Protein AF-A0AAE1E407-F1 (afdb_monomer)

Structure (mmCIF, N/CA/C/O backbone):
data_AF-A0AAE1E407-F1
#
_entry.id   AF-A0AAE1E407-F1
#
loop_
_atom_site.group_PDB
_atom_site.id
_atom_site.type_symbol
_atom_site.label_atom_id
_atom_site.label_alt_id
_atom_site.label_comp_id
_atom_site.label_asym_id
_atom_site.label_entity_id
_atom_site.label_seq_id
_atom_site.pdbx_PDB_ins_code
_atom_site.Cartn_x
_atom_site.Cartn_y
_atom_site.Cartn_z
_atom_site.occupancy
_atom_site.B_iso_or_equiv
_atom_site.auth_seq_id
_atom_site.auth_comp_id
_atom_site.auth_asym_id
_atom_site.auth_atom_id
_atom_site.pdbx_PDB_model_num
ATOM 1 N N . MET A 1 1 ? -7.324 -19.213 -11.445 1.00 31.47 1 MET A N 1
ATOM 2 C CA . MET A 1 1 ? -7.755 -17.833 -11.126 1.00 31.47 1 MET A CA 1
ATOM 3 C C . MET A 1 1 ? -6.633 -16.870 -10.711 1.00 31.47 1 MET A C 1
ATOM 5 O O . MET A 1 1 ? -6.815 -15.687 -10.933 1.00 31.47 1 MET A O 1
ATOM 9 N N . ALA A 1 2 ? -5.457 -17.303 -10.230 1.00 29.03 2 ALA A N 1
ATOM 10 C CA . ALA A 1 2 ? -4.394 -16.361 -9.823 1.00 29.03 2 ALA A CA 1
ATOM 11 C C . ALA A 1 2 ? -3.648 -15.648 -10.979 1.00 29.03 2 ALA A C 1
ATOM 13 O O . ALA A 1 2 ? -3.256 -14.506 -10.834 1.00 29.03 2 ALA A O 1
ATOM 14 N N . VAL A 1 3 ? -3.504 -16.271 -12.157 1.00 31.95 3 VAL A N 1
ATOM 15 C CA . VAL A 1 3 ? -2.686 -15.705 -13.263 1.00 31.95 3 VAL A CA 1
ATOM 16 C C . VAL A 1 3 ? -3.476 -14.734 -14.159 1.00 31.95 3 VAL A C 1
ATOM 18 O O . VAL A 1 3 ? -2.918 -13.815 -14.743 1.00 31.95 3 VAL A O 1
ATOM 21 N N . GLN A 1 4 ? -4.799 -14.889 -14.238 1.00 31.72 4 GLN A N 1
ATOM 22 C CA . GLN A 1 4 ? -5.673 -13.987 -15.002 1.00 31.72 4 GLN A CA 1
ATOM 23 C C . GLN A 1 4 ? -5.938 -12.675 -14.237 1.00 31.72 4 GLN A C 1
ATOM 25 O O . GLN A 1 4 ? -6.080 -11.623 -14.858 1.00 31.72 4 GLN A O 1
ATOM 30 N N . ALA A 1 5 ? -5.891 -12.731 -12.898 1.00 36.50 5 ALA A N 1
ATOM 31 C CA . ALA A 1 5 ? -5.930 -11.570 -12.012 1.00 36.50 5 ALA A CA 1
ATOM 32 C C . ALA A 1 5 ? -4.682 -10.677 -12.157 1.00 36.50 5 ALA A C 1
ATOM 34 O O . ALA A 1 5 ? -4.802 -9.455 -12.114 1.00 36.50 5 ALA A O 1
ATOM 35 N N . THR A 1 6 ? -3.506 -11.258 -12.424 1.00 35.62 6 THR A N 1
ATOM 36 C CA . THR A 1 6 ? -2.255 -10.501 -12.609 1.00 35.62 6 THR A CA 1
ATOM 37 C C . THR A 1 6 ? -2.221 -9.730 -13.933 1.00 35.62 6 THR A C 1
ATOM 39 O O . THR A 1 6 ? -1.770 -8.593 -13.973 1.00 35.62 6 THR A O 1
ATOM 42 N N . PHE A 1 7 ? -2.743 -10.293 -15.031 1.00 32.53 7 PHE A N 1
ATOM 43 C CA . PHE A 1 7 ? -2.717 -9.610 -16.337 1.00 32.53 7 PHE A CA 1
ATOM 44 C C . PHE A 1 7 ? -3.810 -8.545 -16.499 1.00 32.53 7 PHE A C 1
ATOM 46 O O . PHE A 1 7 ? -3.592 -7.538 -17.178 1.00 32.53 7 PHE A O 1
ATOM 53 N N . GLN A 1 8 ? -4.976 -8.731 -15.868 1.00 35.28 8 GLN A N 1
ATOM 54 C CA . GLN A 1 8 ? -6.071 -7.756 -15.922 1.00 35.28 8 GLN A CA 1
ATOM 55 C C . GLN A 1 8 ? -5.847 -6.553 -14.993 1.00 35.28 8 GLN A C 1
ATOM 57 O O . GLN A 1 8 ? -6.205 -5.439 -15.378 1.00 35.28 8 GLN A O 1
ATOM 62 N N . SER A 1 9 ? -5.172 -6.721 -13.848 1.00 35.91 9 SER A N 1
ATOM 63 C CA . SER A 1 9 ? -4.813 -5.599 -12.961 1.00 35.91 9 SER A CA 1
ATOM 64 C C . SER A 1 9 ? -3.768 -4.644 -13.568 1.00 35.91 9 SER A C 1
ATOM 66 O O . SER A 1 9 ? -3.654 -3.498 -13.134 1.00 35.91 9 SER A O 1
ATOM 68 N N . MET A 1 10 ? -3.051 -5.071 -14.618 1.00 31.02 10 MET A N 1
ATOM 69 C CA . MET A 1 10 ? -1.996 -4.296 -15.292 1.00 31.02 10 MET A CA 1
ATOM 70 C C . MET A 1 10 ? -2.429 -3.624 -16.614 1.00 31.02 10 MET A C 1
ATOM 72 O O . MET A 1 10 ? -1.628 -2.927 -17.236 1.00 31.02 10 MET A O 1
ATOM 76 N N . GLY A 1 11 ? -3.682 -3.787 -17.061 1.00 32.12 11 GLY A N 1
ATOM 77 C CA . GLY A 1 11 ? -4.258 -3.005 -18.170 1.00 32.12 11 GLY A CA 1
ATOM 78 C C . GLY A 1 11 ? -3.747 -3.304 -19.596 1.00 32.12 11 GLY A C 1
ATOM 79 O O . GLY A 1 11 ? -3.832 -2.432 -20.467 1.00 32.12 11 GLY A O 1
ATOM 80 N N . LEU A 1 12 ? -3.231 -4.505 -19.881 1.00 31.77 12 LEU A N 1
ATOM 81 C CA . LEU A 1 12 ? -2.608 -4.848 -21.174 1.00 31.77 12 LEU A CA 1
ATOM 82 C C . LEU A 1 12 ? -3.560 -5.582 -22.151 1.00 31.77 12 LEU A C 1
ATOM 84 O O . LEU A 1 12 ? -4.352 -6.429 -21.750 1.00 31.77 12 LEU A O 1
ATOM 88 N N . ARG A 1 13 ? -3.481 -5.259 -23.458 1.00 35.91 13 ARG A N 1
ATOM 89 C CA . ARG A 1 13 ? -4.192 -5.956 -24.563 1.00 35.91 13 ARG A CA 1
ATOM 90 C C . ARG A 1 13 ? -3.402 -7.197 -25.012 1.00 35.91 13 ARG A C 1
ATOM 92 O O . ARG A 1 13 ? -2.179 -7.134 -25.034 1.00 35.91 13 ARG A O 1
ATOM 99 N N . VAL A 1 14 ? -4.090 -8.262 -25.436 1.00 37.25 14 VAL A N 1
ATOM 100 C CA . VAL A 1 14 ? -3.537 -9.607 -25.735 1.00 37.25 14 VAL A CA 1
ATOM 101 C C . VAL A 1 14 ? -2.325 -9.594 -26.690 1.00 37.25 14 VAL A C 1
ATOM 103 O O . VAL A 1 14 ? -1.312 -10.206 -26.375 1.00 37.25 14 VAL A O 1
ATOM 106 N N . GLU A 1 15 ? -2.347 -8.810 -27.773 1.00 37.78 15 GLU A N 1
ATOM 107 C CA . GLU A 1 15 ? -1.208 -8.675 -28.711 1.00 37.78 15 GLU A CA 1
ATOM 108 C C . GLU A 1 15 ? 0.017 -7.944 -28.121 1.00 37.78 15 GLU A C 1
ATOM 110 O O . GLU A 1 15 ? 1.135 -8.117 -28.593 1.00 37.78 15 GLU A O 1
ATOM 115 N N . LYS A 1 16 ? -0.173 -7.118 -27.081 1.00 42.72 16 LYS A N 1
ATOM 116 C CA . LYS A 1 16 ? 0.898 -6.372 -26.387 1.00 42.72 16 LYS A CA 1
ATOM 117 C C . LYS A 1 16 ? 1.465 -7.119 -25.176 1.00 42.72 16 LYS A C 1
ATOM 119 O O . LYS A 1 16 ? 2.382 -6.615 -24.531 1.00 42.72 16 LYS A O 1
ATOM 124 N N . ALA A 1 17 ? 0.891 -8.271 -24.830 1.00 55.47 17 ALA A N 1
ATOM 125 C CA . ALA A 1 17 ? 1.218 -9.018 -23.618 1.00 55.47 17 ALA A CA 1
ATOM 126 C C . ALA A 1 17 ? 2.204 -10.168 -23.862 1.00 55.47 17 ALA A C 1
ATOM 128 O O . ALA A 1 17 ? 2.841 -10.608 -22.911 1.00 55.47 17 ALA A O 1
ATOM 129 N N . VAL A 1 18 ? 2.370 -10.618 -25.112 1.00 64.38 18 VAL A N 1
ATOM 130 C CA . VAL A 1 18 ? 3.283 -11.720 -25.461 1.00 64.38 18 VAL A CA 1
ATOM 131 C C . VAL A 1 18 ? 4.710 -11.397 -25.035 1.00 64.38 18 VAL A C 1
ATOM 133 O O . VAL A 1 18 ? 5.338 -12.199 -24.351 1.00 64.38 18 VAL A O 1
ATOM 136 N N . ALA A 1 19 ? 5.198 -10.195 -25.358 1.00 70.81 19 ALA A N 1
ATOM 137 C CA . ALA A 1 19 ? 6.562 -9.823 -25.023 1.00 70.81 19 ALA A CA 1
ATOM 138 C C . ALA A 1 19 ? 6.800 -9.713 -23.508 1.00 70.81 19 ALA A C 1
ATOM 140 O O . ALA A 1 19 ? 7.768 -10.254 -22.986 1.00 70.81 19 ALA A O 1
ATOM 141 N N . ALA A 1 20 ? 5.879 -9.073 -22.782 1.00 66.06 20 ALA A N 1
ATOM 142 C CA . ALA A 1 20 ? 5.955 -8.974 -21.325 1.00 66.06 20 ALA A CA 1
ATOM 143 C C . ALA A 1 20 ? 5.875 -10.346 -20.636 1.00 66.06 20 ALA A C 1
ATOM 145 O O . ALA A 1 20 ? 6.577 -10.581 -19.657 1.00 66.06 20 ALA A O 1
ATOM 146 N N . HIS A 1 21 ? 5.049 -11.256 -21.161 1.00 68.25 21 HIS A N 1
ATOM 147 C CA . HIS A 1 21 ? 4.930 -12.614 -20.645 1.00 68.25 21 HIS A CA 1
ATOM 148 C C . HIS A 1 21 ? 6.210 -13.412 -20.864 1.00 68.25 21 HIS A C 1
ATOM 150 O O . HIS A 1 21 ? 6.730 -13.973 -19.910 1.00 68.25 21 HIS A O 1
ATOM 156 N N . LEU A 1 22 ? 6.749 -13.400 -22.086 1.00 72.06 22 LEU A N 1
ATOM 157 C CA . LEU A 1 22 ? 7.989 -14.103 -22.399 1.00 72.06 22 LEU A CA 1
ATOM 158 C C . LEU A 1 22 ? 9.151 -13.588 -21.548 1.00 72.06 22 LEU A C 1
ATOM 160 O O . LEU A 1 22 ? 9.936 -14.400 -21.073 1.00 72.06 22 LEU A O 1
ATOM 164 N N . LEU A 1 23 ? 9.245 -12.278 -21.295 1.00 74.62 23 LEU A N 1
ATOM 165 C CA . LEU A 1 23 ? 10.274 -11.733 -20.403 1.00 74.62 23 LEU A CA 1
ATOM 166 C C . LEU A 1 23 ? 10.209 -12.344 -18.992 1.00 74.62 23 LEU A C 1
ATOM 168 O O . LEU A 1 23 ? 11.258 -12.669 -18.444 1.00 74.62 23 LEU A O 1
ATOM 172 N N . LEU A 1 24 ? 9.008 -12.527 -18.432 1.00 65.75 24 LEU A N 1
ATOM 173 C CA . LEU A 1 24 ? 8.818 -13.062 -17.079 1.00 65.75 24 LEU A CA 1
ATOM 174 C C . LEU A 1 24 ? 8.877 -14.602 -17.025 1.00 65.75 24 LEU A C 1
ATOM 176 O O . LEU A 1 24 ? 9.496 -15.173 -16.133 1.00 65.75 24 LEU A O 1
ATOM 180 N N . GLU A 1 25 ? 8.274 -15.299 -17.990 1.00 69.62 25 GLU A N 1
ATOM 181 C CA . GLU A 1 25 ? 8.298 -16.769 -18.095 1.00 69.62 25 GLU A CA 1
ATOM 182 C C . GLU A 1 25 ? 9.732 -17.281 -18.272 1.00 69.62 25 GLU A C 1
ATOM 184 O O . GLU A 1 25 ? 10.139 -18.252 -17.631 1.00 69.62 25 GLU A O 1
ATOM 189 N N . ASN A 1 26 ? 10.545 -16.568 -19.059 1.00 73.62 26 ASN A N 1
ATOM 190 C CA . ASN A 1 26 ? 11.954 -16.905 -19.226 1.00 73.62 26 ASN A CA 1
ATOM 191 C C . ASN A 1 26 ? 12.800 -16.609 -17.977 1.00 73.62 26 ASN A C 1
ATOM 193 O O . ASN A 1 26 ? 13.940 -17.061 -17.923 1.00 73.62 26 ASN A O 1
ATOM 197 N N . THR A 1 27 ? 12.273 -15.928 -16.956 1.00 68.69 27 THR A N 1
ATOM 198 C CA . THR A 1 27 ? 12.896 -15.893 -15.624 1.00 68.69 27 THR A CA 1
ATOM 199 C C . THR A 1 27 ? 12.677 -17.212 -14.870 1.00 68.69 27 THR A C 1
ATOM 201 O O . THR A 1 27 ? 13.591 -17.699 -14.215 1.00 68.69 27 THR A O 1
ATOM 204 N N . HIS A 1 28 ? 11.498 -17.830 -15.002 1.00 64.19 28 HIS A N 1
ATOM 205 C CA . HIS A 1 28 ? 11.106 -19.025 -14.243 1.00 64.19 28 HIS A CA 1
ATOM 206 C C . HIS A 1 28 ? 11.496 -20.357 -14.898 1.00 64.19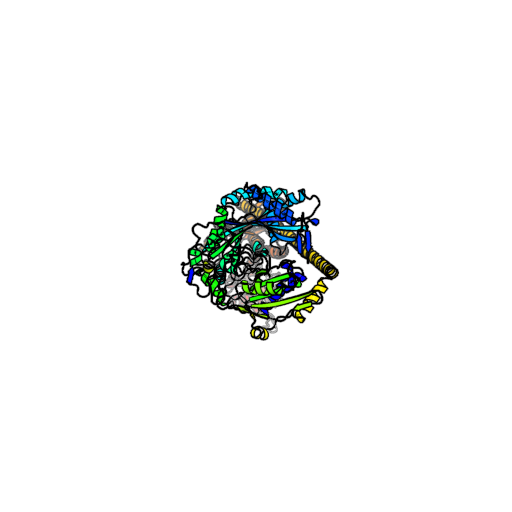 28 HIS A C 1
ATOM 208 O O . HIS A 1 28 ? 12.003 -21.248 -14.222 1.00 64.19 28 HIS A O 1
ATOM 214 N N . GLU A 1 29 ? 11.213 -20.523 -16.192 1.00 59.69 29 GLU A N 1
ATOM 215 C CA . GLU A 1 29 ? 11.269 -21.836 -16.855 1.00 59.69 29 GLU A CA 1
ATOM 216 C C . GLU A 1 29 ? 12.558 -22.033 -17.657 1.00 59.69 29 GLU A C 1
ATOM 218 O O . GLU A 1 29 ? 13.166 -23.102 -17.631 1.00 59.69 29 GLU A O 1
ATOM 223 N N . SER A 1 30 ? 12.999 -20.981 -18.345 1.00 59.47 30 SER A N 1
ATOM 224 C CA . SER A 1 30 ? 14.161 -21.018 -19.246 1.00 59.47 30 SER A CA 1
ATOM 225 C C . SER A 1 30 ? 15.413 -20.385 -18.662 1.00 59.47 30 SER A C 1
ATOM 227 O O . SER A 1 30 ? 16.502 -20.539 -19.222 1.00 59.47 30 SER A O 1
ATOM 229 N N . ASN A 1 31 ? 15.257 -19.666 -17.545 1.00 75.25 31 ASN A N 1
ATOM 230 C CA . ASN A 1 31 ? 16.325 -18.972 -16.839 1.00 75.25 31 ASN A CA 1
ATOM 231 C C . ASN A 1 31 ? 17.184 -18.124 -17.802 1.00 75.25 31 ASN A C 1
ATOM 233 O O . ASN A 1 31 ? 18.400 -18.226 -17.772 1.00 75.25 31 ASN A O 1
ATOM 237 N N . LEU A 1 32 ? 16.588 -17.356 -18.724 1.00 84.88 32 LEU A N 1
ATOM 238 C CA . LEU A 1 32 ? 17.311 -16.486 -19.676 1.00 84.88 32 LEU A CA 1
ATOM 239 C C . LEU A 1 32 ? 17.518 -15.057 -19.147 1.00 84.88 32 LEU A C 1
ATOM 241 O O . LEU A 1 32 ? 18.292 -14.298 -19.723 1.00 84.88 32 LEU A O 1
ATOM 245 N N . VAL A 1 33 ? 16.870 -14.704 -18.036 1.00 87.38 33 VAL A N 1
ATOM 246 C CA . VAL A 1 33 ? 17.035 -13.435 -17.311 1.00 87.38 33 VAL A CA 1
ATOM 247 C C . VAL A 1 33 ? 17.474 -13.748 -15.885 1.00 87.38 33 VAL A C 1
ATOM 249 O O . VAL A 1 33 ? 16.984 -14.713 -15.303 1.00 87.38 33 VAL A O 1
ATOM 252 N N . SER A 1 34 ? 18.381 -12.944 -15.329 1.00 89.44 34 SER A N 1
ATOM 253 C CA . SER A 1 34 ? 18.796 -13.065 -13.925 1.00 89.44 34 SER A CA 1
ATOM 254 C C . SER A 1 34 ? 17.610 -12.771 -12.990 1.00 89.44 34 SER A C 1
ATOM 256 O O . SER A 1 34 ? 16.944 -11.750 -13.168 1.00 89.44 34 SER A O 1
ATOM 258 N N . ASP A 1 35 ? 17.344 -13.637 -12.007 1.00 87.12 35 ASP A N 1
ATOM 259 C CA . ASP A 1 35 ? 16.319 -13.412 -10.974 1.00 87.12 35 ASP A CA 1
ATOM 260 C C . ASP A 1 35 ? 16.941 -12.791 -9.720 1.00 87.12 35 ASP A C 1
ATOM 262 O O . ASP A 1 35 ? 17.844 -13.376 -9.121 1.00 87.12 35 ASP A O 1
ATOM 266 N N . ILE A 1 36 ? 16.436 -11.628 -9.311 1.00 88.25 36 ILE A N 1
ATOM 267 C CA . ILE A 1 36 ? 16.914 -10.907 -8.126 1.00 88.25 36 ILE A CA 1
ATOM 268 C C . ILE A 1 36 ? 16.053 -11.130 -6.877 1.00 88.25 36 ILE A C 1
ATOM 270 O O . ILE A 1 36 ? 16.403 -10.632 -5.816 1.00 88.25 36 ILE A O 1
ATOM 274 N N . ALA A 1 37 ? 14.970 -11.915 -6.948 1.00 82.56 37 ALA A N 1
ATOM 275 C CA . ALA A 1 37 ? 14.030 -12.079 -5.829 1.00 82.56 37 ALA A CA 1
ATOM 276 C C . ALA A 1 37 ? 14.630 -12.702 -4.551 1.00 82.56 37 ALA A C 1
ATOM 278 O O . ALA A 1 37 ? 13.991 -12.699 -3.499 1.00 82.56 37 ALA A O 1
ATOM 279 N N . ARG A 1 38 ? 15.833 -13.285 -4.643 1.00 86.31 38 ARG A N 1
ATOM 280 C CA . ARG A 1 38 ? 16.559 -13.914 -3.526 1.00 86.31 38 ARG A CA 1
ATOM 281 C C . ARG A 1 38 ? 17.877 -13.217 -3.189 1.00 86.31 38 ARG A C 1
ATOM 283 O O . ARG A 1 38 ? 18.698 -13.802 -2.486 1.00 86.31 38 ARG A O 1
ATOM 290 N N . VAL A 1 39 ? 18.115 -12.019 -3.723 1.00 91.38 39 VAL A N 1
ATOM 291 C CA . VAL A 1 39 ? 19.310 -11.241 -3.381 1.00 91.38 39 VAL A CA 1
ATOM 292 C C . VAL A 1 39 ? 19.243 -10.872 -1.902 1.00 91.38 39 VAL A C 1
ATOM 294 O O . VAL A 1 39 ? 18.295 -10.234 -1.452 1.00 91.38 39 VAL A O 1
ATOM 297 N N . ASP A 1 40 ? 20.270 -11.248 -1.144 1.00 93.31 40 ASP A N 1
ATOM 298 C CA . ASP A 1 40 ? 20.457 -10.746 0.214 1.00 93.31 40 ASP A CA 1
ATOM 299 C C . ASP A 1 40 ? 21.190 -9.398 0.163 1.00 93.31 40 ASP A C 1
ATOM 301 O O . ASP A 1 40 ? 22.422 -9.309 0.157 1.00 93.31 40 ASP A O 1
ATOM 305 N N . TYR A 1 41 ? 20.420 -8.313 0.117 1.00 94.44 41 TYR A N 1
ATOM 306 C CA . TYR A 1 41 ? 20.963 -6.954 0.114 1.00 94.44 41 TYR A CA 1
ATOM 307 C C . TYR A 1 41 ? 21.670 -6.574 1.425 1.00 94.44 41 TYR A C 1
ATOM 309 O O . TYR A 1 41 ? 22.441 -5.611 1.437 1.00 94.44 41 TYR A O 1
ATOM 317 N N . LEU A 1 42 ? 21.454 -7.322 2.514 1.00 95.00 42 LEU A N 1
ATOM 318 C CA . LEU A 1 42 ? 22.029 -7.063 3.838 1.00 95.00 42 LEU A CA 1
ATOM 319 C C . LEU A 1 42 ? 23.259 -7.935 4.133 1.00 95.00 42 LEU A C 1
ATOM 321 O O . LEU A 1 42 ? 23.891 -7.767 5.183 1.00 95.00 42 LEU A O 1
ATOM 325 N N . ALA A 1 43 ? 23.631 -8.831 3.212 1.00 95.25 43 ALA A N 1
ATOM 326 C CA . ALA A 1 43 ? 24.811 -9.671 3.345 1.00 95.25 43 ALA A CA 1
ATOM 327 C C . ALA A 1 43 ? 26.070 -8.821 3.585 1.00 95.25 43 ALA A C 1
ATOM 329 O O . ALA A 1 43 ? 26.385 -7.901 2.819 1.00 95.25 43 ALA A O 1
ATOM 330 N N . GLY A 1 44 ? 26.794 -9.155 4.657 1.00 95.06 44 GLY A N 1
ATOM 331 C CA . GLY A 1 44 ? 28.024 -8.471 5.057 1.00 95.06 44 GLY A CA 1
ATOM 332 C C . GLY A 1 44 ? 27.827 -7.075 5.658 1.00 95.06 44 GLY A C 1
ATOM 333 O O . GLY A 1 44 ? 28.758 -6.276 5.581 1.00 95.06 44 GLY A O 1
ATOM 334 N N . ASN A 1 45 ? 26.649 -6.772 6.222 1.00 95.69 45 ASN A N 1
ATOM 335 C CA . ASN A 1 45 ? 26.399 -5.499 6.905 1.00 95.69 45 ASN A CA 1
ATOM 336 C C . ASN A 1 45 ? 27.394 -5.225 8.049 1.00 95.69 45 ASN A C 1
ATOM 338 O O . ASN A 1 45 ? 27.983 -6.138 8.630 1.00 95.69 45 ASN A O 1
ATOM 342 N N . LEU A 1 46 ? 27.575 -3.942 8.367 1.00 95.81 46 LEU A N 1
ATOM 343 C CA . LEU A 1 46 ? 28.587 -3.452 9.310 1.00 95.81 46 LEU A CA 1
ATOM 344 C C . LEU A 1 46 ? 28.083 -3.369 10.762 1.00 95.81 46 LEU A C 1
ATOM 346 O O . LEU A 1 46 ? 28.701 -2.690 11.580 1.00 95.81 46 LEU A O 1
ATOM 350 N N . GLY A 1 47 ? 26.976 -4.044 11.081 1.00 94.94 47 GLY A N 1
ATOM 351 C CA . GLY A 1 47 ? 26.353 -4.031 12.402 1.00 94.94 47 GLY A CA 1
ATOM 352 C C . GLY A 1 47 ? 24.997 -3.327 12.436 1.00 94.94 47 GLY A C 1
ATOM 353 O O . GLY A 1 47 ? 24.513 -2.786 11.435 1.00 94.94 47 GLY A O 1
ATOM 354 N N . ARG A 1 48 ? 24.380 -3.375 13.618 1.00 95.31 48 ARG A N 1
ATOM 355 C CA . ARG A 1 48 ? 23.067 -2.795 13.918 1.00 95.31 48 ARG A CA 1
ATOM 356 C C . ARG A 1 48 ? 23.175 -1.308 14.246 1.00 95.31 48 ARG A C 1
ATOM 358 O O . ARG A 1 48 ? 24.253 -0.811 14.569 1.00 95.31 48 ARG A O 1
ATOM 365 N N . THR A 1 49 ? 22.071 -0.587 14.087 1.00 95.31 49 THR A N 1
ATOM 366 C CA . THR A 1 49 ? 22.030 0.868 14.244 1.00 95.31 49 THR A CA 1
ATOM 367 C C . THR A 1 49 ? 20.598 1.379 14.389 1.00 95.31 49 THR A C 1
ATOM 369 O O . THR A 1 49 ? 19.647 0.704 13.987 1.00 95.31 49 THR A O 1
ATOM 372 N N . HIS A 1 50 ? 20.440 2.603 14.894 1.00 95.00 50 HIS A N 1
ATOM 373 C CA . HIS A 1 50 ? 19.177 3.343 14.817 1.00 95.00 50 HIS A CA 1
ATOM 374 C C . HIS A 1 50 ? 19.092 4.159 13.530 1.00 95.00 50 HIS A C 1
ATOM 376 O O . HIS A 1 50 ? 20.115 4.539 12.941 1.00 95.00 50 HIS A O 1
ATOM 382 N N . LEU A 1 51 ? 17.874 4.485 13.095 1.00 95.25 51 LEU A N 1
ATOM 383 C CA . LEU A 1 51 ? 17.713 5.466 12.028 1.00 95.25 51 LEU A CA 1
ATOM 384 C C . LEU A 1 51 ? 18.200 6.826 12.509 1.00 95.25 51 LEU A C 1
ATOM 386 O O . LEU A 1 51 ? 17.869 7.268 13.607 1.00 95.25 51 LEU A O 1
ATOM 390 N N . ARG A 1 52 ? 18.981 7.514 11.669 1.00 92.31 52 ARG A N 1
ATOM 391 C CA . ARG A 1 52 ? 19.389 8.896 11.955 1.00 92.31 52 ARG A CA 1
ATOM 392 C C . ARG A 1 52 ? 18.849 9.842 10.895 1.00 92.31 52 ARG A C 1
ATOM 394 O O . ARG A 1 52 ? 19.033 9.555 9.704 1.00 92.31 52 ARG A O 1
ATOM 401 N N . PRO A 1 53 ? 18.212 10.953 11.301 1.00 92.75 53 PRO A N 1
ATOM 402 C CA . PRO A 1 53 ? 17.819 11.994 10.371 1.00 92.75 53 PRO A CA 1
ATOM 403 C C . PRO A 1 53 ? 19.014 12.490 9.561 1.00 92.75 53 PRO A C 1
ATOM 405 O O . PRO A 1 53 ? 20.124 12.581 10.081 1.00 92.75 53 PRO A O 1
ATOM 408 N N . LEU A 1 54 ? 18.777 12.826 8.298 1.00 95.19 54 LEU A N 1
ATOM 409 C CA . LEU A 1 54 ? 19.800 13.400 7.432 1.00 95.19 54 LEU A CA 1
ATOM 410 C C . LEU A 1 54 ? 19.863 14.916 7.651 1.00 95.19 54 LEU A C 1
ATOM 412 O O . LEU A 1 54 ? 18.856 15.617 7.519 1.00 95.19 54 LEU A O 1
ATOM 416 N N . GLU A 1 55 ? 21.035 15.431 8.018 1.00 92.69 55 GLU A N 1
ATOM 417 C CA . GLU A 1 55 ? 21.220 16.864 8.246 1.00 92.69 55 GLU A CA 1
ATOM 418 C C . GLU A 1 55 ? 20.921 17.656 6.960 1.00 92.69 55 GLU A C 1
ATOM 420 O O . GLU A 1 55 ? 21.353 17.305 5.865 1.00 92.69 55 GLU A O 1
ATOM 425 N N . GLY A 1 56 ? 20.139 18.733 7.081 1.00 88.81 56 GLY A N 1
ATOM 426 C CA . GLY A 1 56 ? 19.743 19.562 5.938 1.00 88.81 56 GLY A CA 1
ATOM 427 C C . GLY A 1 56 ? 18.621 18.990 5.060 1.00 88.81 56 GLY A C 1
ATOM 428 O O . GLY A 1 56 ? 18.181 19.685 4.146 1.00 88.81 56 GLY A O 1
ATOM 429 N N . LEU A 1 57 ? 18.109 17.786 5.348 1.00 90.00 57 LEU A N 1
ATOM 430 C CA . LEU A 1 57 ? 16.965 17.181 4.657 1.00 90.00 57 LEU A CA 1
ATOM 431 C C . LEU A 1 57 ? 15.799 16.994 5.639 1.00 90.00 57 LEU A C 1
ATOM 433 O O . LEU A 1 57 ? 15.742 16.045 6.423 1.00 90.00 57 LEU A O 1
ATOM 437 N N . SER A 1 58 ? 14.871 17.953 5.632 1.00 87.00 58 SER A N 1
ATOM 438 C CA . SER A 1 58 ? 13.677 17.924 6.482 1.00 87.00 58 SER A CA 1
ATOM 439 C C . SER A 1 58 ? 12.582 17.021 5.913 1.00 87.00 58 SER A C 1
ATOM 441 O O . SER A 1 58 ? 12.612 16.654 4.739 1.00 87.00 58 SER A O 1
ATOM 443 N N . THR A 1 59 ? 11.566 16.741 6.733 1.00 90.69 59 THR A N 1
ATOM 444 C CA . THR A 1 59 ? 10.288 16.187 6.268 1.00 90.69 59 THR A CA 1
ATOM 445 C C . THR A 1 59 ? 9.722 17.027 5.119 1.00 90.69 59 THR A C 1
ATOM 447 O O . THR A 1 59 ? 9.810 18.260 5.134 1.00 90.69 59 THR A O 1
ATOM 450 N N . PHE A 1 60 ? 9.140 16.354 4.132 1.00 89.94 60 PHE A N 1
ATOM 451 C CA . PHE A 1 60 ? 8.481 16.951 2.974 1.00 89.94 60 PHE A CA 1
ATOM 452 C C . PHE A 1 60 ? 7.185 16.194 2.652 1.00 89.94 60 PHE A C 1
ATOM 454 O O . PHE A 1 60 ? 6.846 15.215 3.315 1.00 89.94 60 PHE A O 1
ATOM 461 N N . VAL A 1 61 ? 6.442 16.658 1.649 1.00 89.38 61 VAL A N 1
ATOM 462 C CA . VAL A 1 61 ? 5.249 15.968 1.142 1.00 89.38 61 VAL A CA 1
ATOM 463 C C . VAL A 1 61 ? 5.576 15.428 -0.238 1.00 89.38 61 VAL A C 1
ATOM 465 O O . VAL A 1 61 ? 5.876 16.225 -1.118 1.00 89.38 61 VAL A O 1
ATOM 468 N N . ASP A 1 62 ? 5.545 14.110 -0.427 1.00 86.19 62 ASP A N 1
ATOM 469 C CA . ASP A 1 62 ? 5.829 13.504 -1.739 1.00 86.19 62 ASP A CA 1
ATOM 470 C C . ASP A 1 62 ? 4.618 13.720 -2.660 1.00 86.19 62 ASP A C 1
ATOM 472 O O . ASP A 1 62 ? 4.714 14.307 -3.740 1.00 86.19 62 ASP A O 1
ATOM 476 N N . ASP A 1 63 ? 3.435 13.356 -2.157 1.00 90.69 63 ASP A N 1
ATOM 477 C CA . ASP A 1 63 ? 2.193 13.392 -2.913 1.00 90.69 63 ASP A CA 1
ATOM 478 C C . ASP A 1 63 ? 1.006 13.922 -2.109 1.00 90.69 63 ASP A C 1
ATOM 480 O O . ASP A 1 63 ? 0.838 13.649 -0.918 1.00 90.69 63 ASP A O 1
ATOM 484 N N . VAL A 1 64 ? 0.098 14.585 -2.824 1.00 91.50 64 VAL A N 1
ATOM 485 C CA . VAL A 1 64 ? -1.284 14.793 -2.383 1.00 91.50 64 VAL A CA 1
ATOM 486 C C . VAL A 1 64 ? -2.208 13.967 -3.268 1.00 91.50 64 VAL A C 1
ATOM 488 O O . VAL A 1 64 ? -2.152 14.033 -4.499 1.00 91.50 64 VAL A O 1
ATOM 491 N N . TYR A 1 65 ? -3.098 13.200 -2.648 1.00 92.56 65 TYR A N 1
ATOM 492 C CA . TYR A 1 65 ? -4.094 12.410 -3.354 1.00 92.56 65 TYR A CA 1
ATOM 493 C C . TYR A 1 65 ? -5.442 13.117 -3.345 1.00 92.56 65 TYR A C 1
ATOM 495 O O . TYR A 1 65 ? -5.894 13.639 -2.328 1.00 92.56 65 TYR A O 1
ATOM 503 N N . VAL A 1 66 ? -6.111 13.087 -4.491 1.00 93.25 66 VAL A N 1
ATOM 504 C CA . VAL A 1 66 ? -7.423 13.700 -4.717 1.00 93.25 66 VAL A CA 1
ATOM 505 C C . VAL A 1 66 ? -8.395 12.621 -5.162 1.00 93.25 66 VAL A C 1
ATOM 507 O O . VAL A 1 66 ? -8.057 11.810 -6.023 1.00 93.25 66 VAL A O 1
ATOM 510 N N . PHE A 1 67 ? -9.613 12.625 -4.631 1.00 93.81 67 PHE A N 1
ATOM 511 C CA . PHE A 1 67 ? -10.682 11.745 -5.096 1.00 93.81 67 PHE A CA 1
ATOM 512 C C . PHE A 1 67 ? -11.822 12.523 -5.751 1.00 93.81 67 PHE A C 1
ATOM 514 O O . PHE A 1 67 ? -11.958 13.738 -5.595 1.00 93.81 67 PHE A O 1
ATOM 521 N N . GLY A 1 68 ? -12.665 11.800 -6.481 1.00 93.44 68 GLY A N 1
ATOM 522 C CA . GLY A 1 68 ? -13.924 12.324 -6.990 1.00 93.44 68 GLY A CA 1
ATOM 523 C C . GLY A 1 68 ? -14.771 11.252 -7.662 1.00 93.44 68 GLY A C 1
ATOM 524 O O . GLY A 1 68 ? -14.421 10.069 -7.682 1.00 93.44 68 GLY A O 1
ATOM 525 N N . TYR A 1 69 ? -15.888 11.686 -8.234 1.00 92.81 69 TYR A N 1
ATOM 526 C CA . TYR A 1 69 ? -16.921 10.812 -8.782 1.00 92.81 69 TYR A CA 1
ATOM 527 C C . TYR A 1 69 ? -16.961 10.872 -10.308 1.00 92.81 69 TYR A C 1
ATOM 529 O O . TYR A 1 69 ? -16.737 11.915 -10.925 1.00 92.81 69 TYR A O 1
ATOM 537 N N . LEU A 1 70 ? -17.275 9.736 -10.923 1.00 88.62 70 LEU A N 1
ATOM 538 C CA . LEU A 1 70 ? -17.394 9.578 -12.367 1.00 88.62 70 LEU A CA 1
ATOM 539 C C . LEU A 1 70 ? -18.841 9.286 -12.748 1.00 88.62 70 LEU A C 1
ATOM 541 O O . LEU A 1 70 ? -19.493 8.429 -12.140 1.00 88.62 70 LEU A O 1
ATOM 545 N N . ARG A 1 71 ? -19.319 9.941 -13.808 1.00 89.06 71 ARG A N 1
ATOM 546 C CA . ARG A 1 71 ? -20.602 9.601 -14.428 1.00 89.06 71 ARG A CA 1
ATOM 547 C C . ARG A 1 71 ? -20.477 8.349 -15.282 1.00 89.06 71 ARG A C 1
ATOM 549 O O . ARG A 1 71 ? -19.383 7.841 -15.541 1.00 89.06 71 ARG A O 1
ATOM 556 N N . ARG A 1 72 ? -21.613 7.844 -15.753 1.00 83.25 72 ARG A N 1
ATOM 557 C CA . ARG A 1 72 ? -21.649 6.634 -16.578 1.00 83.25 72 ARG A CA 1
ATOM 558 C C . ARG A 1 72 ? -20.982 6.847 -17.936 1.00 83.25 72 ARG A C 1
ATOM 560 O O . ARG A 1 72 ? -20.292 5.952 -18.408 1.00 83.25 72 ARG A O 1
ATOM 567 N N . GLU A 1 73 ? -21.156 8.018 -18.534 1.00 83.56 73 GLU A N 1
ATOM 568 C CA . GLU A 1 73 ? -20.550 8.434 -19.803 1.00 83.56 73 GLU A CA 1
ATOM 569 C C . GLU A 1 73 ? -19.054 8.752 -19.690 1.00 83.56 73 GLU A C 1
ATOM 571 O O . GLU A 1 73 ? -18.313 8.624 -20.665 1.00 83.56 73 GLU A O 1
ATOM 576 N N . ASP A 1 74 ? -18.592 9.111 -18.492 1.00 81.88 74 ASP A N 1
ATOM 577 C CA . ASP A 1 74 ? -17.177 9.358 -18.210 1.00 81.88 74 ASP A CA 1
ATOM 578 C C . ASP A 1 74 ? -16.406 8.039 -18.043 1.00 81.88 74 ASP A C 1
ATOM 580 O O . ASP A 1 74 ? -15.175 8.032 -17.984 1.00 81.88 74 ASP A O 1
ATOM 584 N N . CYS A 1 75 ? -17.125 6.914 -18.012 1.00 78.31 75 CYS A N 1
ATOM 585 C CA . CYS A 1 75 ? -16.601 5.585 -17.770 1.00 78.31 75 CYS A CA 1
ATOM 586 C C . CYS A 1 75 ? -16.707 4.672 -18.996 1.00 78.31 75 CYS A C 1
ATOM 588 O O . CYS A 1 75 ? -17.666 4.689 -19.762 1.00 78.31 75 CYS A O 1
ATOM 590 N N . VAL A 1 76 ? -15.747 3.763 -19.113 1.00 74.81 76 VAL A N 1
ATOM 591 C CA . VAL A 1 76 ? -15.811 2.578 -19.967 1.00 74.81 76 VAL A CA 1
ATOM 592 C C . VAL A 1 76 ? -15.465 1.356 -19.134 1.00 74.81 76 VAL A C 1
ATOM 594 O O . VAL A 1 76 ? -14.502 1.362 -18.370 1.00 74.81 76 VAL A O 1
ATOM 597 N N . VAL A 1 77 ? -16.237 0.284 -19.295 1.00 64.38 77 VAL A N 1
ATOM 598 C CA . VAL A 1 77 ? -15.892 -1.009 -18.700 1.00 64.38 77 VAL A CA 1
ATOM 599 C C . VAL A 1 77 ? -14.965 -1.730 -19.668 1.00 64.38 77 VAL A C 1
ATOM 601 O O . VAL A 1 77 ? -15.348 -2.032 -20.799 1.00 64.38 77 VAL A O 1
ATOM 604 N N . ARG A 1 78 ? -13.732 -1.999 -19.239 1.00 49.66 78 ARG A N 1
ATOM 605 C CA . ARG A 1 78 ? -12.748 -2.763 -20.012 1.00 49.66 78 ARG A CA 1
ATOM 606 C C . ARG A 1 78 ? -12.305 -3.964 -19.192 1.00 49.66 78 ARG A C 1
ATOM 608 O O . ARG A 1 78 ? -11.760 -3.804 -18.111 1.00 49.66 78 ARG A O 1
ATOM 615 N N . GLY A 1 79 ? -12.558 -5.167 -19.709 1.00 44.44 79 GLY A N 1
ATOM 616 C CA . GLY A 1 79 ? -12.131 -6.407 -19.050 1.00 44.44 79 GLY A CA 1
ATOM 617 C C . GLY A 1 79 ? -12.762 -6.645 -17.675 1.00 44.44 79 GLY A C 1
ATOM 618 O O . GLY A 1 79 ? -12.142 -7.283 -16.841 1.00 44.44 79 GLY A O 1
ATOM 619 N N . GLY A 1 80 ? -13.965 -6.116 -17.424 1.00 53.06 80 GLY A N 1
ATOM 620 C CA . GLY A 1 80 ? -14.638 -6.215 -16.122 1.00 53.06 80 GLY A CA 1
ATOM 621 C C . GLY A 1 80 ? -14.284 -5.098 -15.137 1.00 53.06 80 GLY A C 1
ATOM 622 O O . GLY A 1 80 ? -15.030 -4.893 -14.191 1.00 53.06 80 GLY A O 1
ATOM 623 N N . SER A 1 81 ? -13.235 -4.313 -15.393 1.00 53.09 81 SER A N 1
ATOM 624 C CA . SER A 1 81 ? -12.866 -3.163 -14.562 1.00 53.09 81 SER A CA 1
ATOM 625 C C . SER A 1 81 ? -13.402 -1.854 -15.137 1.00 53.09 81 SER A C 1
ATOM 627 O O . SER A 1 81 ? -13.429 -1.640 -16.355 1.00 53.09 81 SER A O 1
ATOM 629 N N . LEU A 1 82 ? -13.821 -0.956 -14.248 1.00 70.31 82 LEU A N 1
ATOM 630 C CA . LEU A 1 82 ? -14.221 0.396 -14.614 1.00 70.31 82 LEU A CA 1
ATOM 631 C C . LEU A 1 82 ? -12.976 1.241 -14.908 1.00 70.31 82 LEU A C 1
ATOM 633 O O . LEU A 1 82 ? -11.994 1.206 -14.174 1.00 70.31 82 LEU A O 1
ATOM 637 N N . SER A 1 83 ? -12.998 2.012 -15.986 1.00 69.12 83 SER A N 1
ATOM 638 C CA . SER A 1 83 ? -11.923 2.942 -16.330 1.00 69.12 83 SER A CA 1
ATOM 639 C C . SER A 1 83 ? -12.499 4.254 -16.829 1.00 69.12 83 SER A C 1
ATOM 641 O O . SER A 1 83 ? -13.511 4.268 -17.524 1.00 69.12 83 SER A O 1
ATOM 643 N N . CYS A 1 84 ? -11.825 5.355 -16.519 1.00 73.88 84 CYS A N 1
ATOM 644 C CA . CYS A 1 84 ? -12.191 6.665 -17.040 1.00 73.88 84 CYS A CA 1
ATOM 645 C C . CYS A 1 84 ? -11.920 6.750 -18.559 1.00 73.88 84 CYS A C 1
ATOM 647 O O . CYS A 1 84 ? -10.959 6.152 -19.060 1.00 73.88 84 CYS A O 1
ATOM 649 N N . THR A 1 85 ? -12.757 7.465 -19.315 1.00 73.62 85 THR A N 1
ATOM 650 C CA . THR A 1 85 ? -12.588 7.617 -20.769 1.00 73.62 85 THR A CA 1
ATOM 651 C C . THR A 1 85 ? -11.282 8.342 -21.107 1.00 73.62 85 THR A C 1
ATOM 653 O O . THR A 1 85 ? -10.943 9.381 -20.535 1.00 73.62 85 THR A O 1
ATOM 656 N N . THR A 1 86 ? -10.525 7.785 -22.059 1.00 68.00 86 THR A N 1
ATOM 657 C CA . THR A 1 86 ? -9.226 8.310 -22.513 1.00 68.00 86 THR A CA 1
ATOM 658 C C . THR A 1 86 ? -9.312 8.839 -23.947 1.00 68.00 86 THR A C 1
ATOM 660 O O . THR A 1 86 ? -10.031 8.279 -24.771 1.00 68.00 86 THR A O 1
ATOM 663 N N . GLY A 1 87 ? -8.590 9.925 -24.255 1.00 53.12 87 GLY A N 1
ATOM 664 C CA . GLY A 1 87 ? -8.603 10.581 -25.571 1.00 53.12 87 GLY A CA 1
ATOM 665 C C . GLY A 1 87 ? -8.555 12.109 -25.478 1.00 53.12 87 GLY A C 1
ATOM 666 O O . GLY A 1 87 ? -8.493 12.679 -24.386 1.00 53.12 87 GLY A O 1
ATOM 667 N N . GLU A 1 88 ? -8.572 12.787 -26.623 1.00 49.56 88 GLU A N 1
ATOM 668 C CA . GLU A 1 88 ? -8.724 14.242 -26.664 1.00 49.56 88 GLU A CA 1
ATOM 669 C C . GLU A 1 88 ? -10.136 14.620 -26.185 1.00 49.56 88 GLU A C 1
ATOM 671 O O . GLU A 1 88 ? -11.123 14.128 -26.718 1.00 49.56 88 GLU A O 1
ATOM 676 N N . GLY A 1 89 ? -10.228 15.406 -25.106 1.00 56.78 89 GLY A N 1
ATOM 677 C CA . GLY A 1 89 ? -11.501 15.729 -24.445 1.00 56.78 89 GLY A CA 1
ATOM 678 C C . GLY A 1 89 ? -12.081 14.627 -23.546 1.00 56.78 89 GLY A C 1
ATOM 679 O O . GLY A 1 89 ? -13.136 14.842 -22.955 1.00 56.78 89 GLY A O 1
ATOM 680 N N . GLY A 1 90 ? -11.405 13.477 -23.400 1.00 76.00 90 GLY A N 1
ATOM 681 C CA . GLY A 1 90 ? -11.838 12.393 -22.509 1.00 76.00 90 GLY A CA 1
ATOM 682 C C . GLY A 1 90 ? -11.825 12.796 -21.030 1.00 76.00 90 GLY A C 1
ATOM 683 O O . GLY A 1 90 ? -11.014 13.632 -20.613 1.00 76.00 90 GLY A O 1
ATOM 684 N N . ALA A 1 91 ? -12.691 12.177 -20.225 1.00 78.44 91 ALA A N 1
ATOM 685 C CA . ALA A 1 91 ? -12.881 12.538 -18.821 1.00 78.44 91 ALA A CA 1
ATOM 686 C C . ALA A 1 91 ? -11.577 12.448 -18.010 1.00 78.44 91 ALA A C 1
ATOM 688 O O . ALA A 1 91 ? -11.293 13.337 -17.212 1.00 78.44 91 ALA A O 1
ATOM 689 N N . ALA A 1 92 ? -10.710 11.471 -18.302 1.00 77.50 92 ALA A N 1
ATOM 690 C CA . ALA A 1 92 ? -9.430 11.317 -17.611 1.00 77.50 92 ALA A CA 1
ATOM 691 C C . ALA A 1 92 ? -8.515 12.541 -17.784 1.00 77.50 92 ALA A C 1
ATOM 693 O O . ALA A 1 92 ? -7.927 13.031 -16.820 1.00 77.50 92 ALA A O 1
ATOM 694 N N . LYS A 1 93 ? -8.418 13.060 -19.015 1.00 81.19 93 LYS A N 1
ATOM 695 C CA . LYS A 1 93 ? -7.591 14.229 -19.345 1.00 81.19 93 LYS A CA 1
ATOM 696 C C . LYS A 1 93 ? -8.148 15.490 -18.684 1.00 81.19 93 LYS A C 1
ATOM 698 O O . LYS A 1 93 ? -7.379 16.287 -18.156 1.00 81.19 93 LYS A O 1
ATOM 703 N N . ASN A 1 94 ? -9.472 15.645 -18.687 1.00 85.19 94 ASN A N 1
ATOM 704 C CA . ASN A 1 94 ? -10.141 16.792 -18.076 1.00 85.19 94 ASN A CA 1
ATOM 705 C C . ASN A 1 94 ? -9.982 16.791 -16.549 1.00 85.19 94 ASN A C 1
ATOM 707 O O . ASN A 1 94 ? -9.688 17.835 -15.974 1.00 85.19 94 ASN A O 1
ATOM 711 N N . THR A 1 95 ? -10.114 15.632 -15.896 1.00 87.31 95 THR A N 1
ATOM 712 C CA . THR A 1 95 ? -9.894 15.490 -14.450 1.00 87.31 95 THR A CA 1
ATOM 713 C C . THR A 1 95 ? -8.462 15.837 -14.064 1.00 87.31 95 THR A C 1
ATOM 715 O O . THR A 1 95 ? -8.266 16.680 -13.195 1.00 87.31 95 THR A O 1
ATOM 718 N N . ILE A 1 96 ? -7.469 15.266 -14.756 1.00 88.75 96 ILE A N 1
ATOM 719 C CA . ILE A 1 96 ? -6.048 15.574 -14.528 1.00 88.75 96 ILE A CA 1
ATOM 720 C C . ILE A 1 96 ? -5.784 17.074 -14.693 1.00 88.75 96 ILE A C 1
ATOM 722 O O . ILE A 1 96 ? -5.142 17.680 -13.842 1.00 88.75 96 ILE A O 1
ATOM 726 N N . HIS A 1 97 ? -6.313 17.687 -15.755 1.00 87.31 97 HIS A N 1
ATOM 727 C CA . HIS A 1 97 ? -6.120 19.113 -16.011 1.00 87.31 97 HIS A CA 1
ATOM 728 C C . HIS A 1 97 ? -6.742 20.003 -14.925 1.00 87.31 97 HIS A C 1
ATOM 730 O O . HIS A 1 97 ? -6.104 20.953 -14.486 1.00 87.31 97 HIS A O 1
ATOM 736 N N . ARG A 1 98 ? -7.959 19.687 -14.460 1.00 90.50 98 ARG A N 1
ATOM 737 C CA . ARG A 1 98 ? -8.633 20.436 -13.384 1.00 90.50 98 ARG A CA 1
ATOM 738 C C . ARG A 1 98 ? -7.859 20.373 -12.071 1.00 90.50 98 ARG A C 1
ATOM 740 O O . ARG A 1 98 ? -7.691 21.402 -11.430 1.00 90.50 98 ARG A O 1
ATOM 747 N N . ILE A 1 99 ? -7.376 19.189 -11.698 1.00 92.81 99 ILE A N 1
ATOM 748 C CA . ILE A 1 99 ? -6.597 18.994 -10.469 1.00 92.81 99 ILE A CA 1
ATOM 749 C C . ILE A 1 99 ? -5.265 19.742 -10.558 1.00 92.81 99 ILE A C 1
ATOM 751 O O . ILE A 1 99 ? -4.922 20.469 -9.631 1.00 92.81 99 ILE A O 1
ATOM 755 N N . ALA A 1 100 ? -4.561 19.630 -11.689 1.00 88.88 100 ALA A N 1
ATOM 756 C CA . ALA A 1 100 ? -3.318 20.358 -11.919 1.00 88.88 100 ALA A CA 1
ATOM 757 C C . ALA A 1 100 ? -3.528 21.880 -11.822 1.00 88.88 100 ALA A C 1
ATOM 759 O O . ALA A 1 100 ? -2.786 22.562 -11.124 1.00 88.88 100 ALA A O 1
ATOM 760 N N . ASN A 1 101 ? -4.569 22.426 -12.459 1.00 88.25 101 ASN A N 1
ATOM 761 C CA . ASN A 1 101 ? -4.868 23.856 -12.347 1.00 88.25 101 ASN A CA 1
ATOM 762 C C . ASN A 1 101 ? -5.197 24.259 -10.902 1.00 88.25 101 ASN A C 1
ATOM 764 O O . ASN A 1 101 ? -4.718 25.290 -10.448 1.00 88.25 101 ASN A O 1
ATOM 768 N N . ALA A 1 102 ? -5.962 23.442 -10.172 1.00 91.50 102 ALA A N 1
ATOM 769 C CA . ALA A 1 102 ? -6.348 23.734 -8.794 1.00 91.50 102 ALA A CA 1
ATOM 770 C C . ALA A 1 102 ? -5.141 23.849 -7.847 1.00 91.50 102 ALA A C 1
ATOM 772 O O . ALA A 1 102 ? -5.129 24.737 -6.996 1.00 91.50 102 ALA A O 1
ATOM 773 N N . VAL A 1 103 ? -4.118 23.000 -8.006 1.00 89.62 103 VAL A N 1
ATOM 774 C CA . VAL A 1 103 ? -2.888 23.098 -7.198 1.00 89.62 103 VAL A CA 1
ATOM 775 C C . VAL A 1 103 ? -2.002 24.268 -7.636 1.00 89.62 103 VAL A C 1
ATOM 777 O O . VAL A 1 103 ? -1.437 24.950 -6.790 1.00 89.62 103 VAL A O 1
ATOM 780 N N . TYR A 1 104 ? -1.922 24.580 -8.936 1.00 86.81 104 TYR A N 1
ATOM 781 C CA . TYR A 1 104 ? -1.214 25.780 -9.408 1.00 86.81 104 TYR A CA 1
ATOM 782 C C . TYR A 1 104 ? -1.844 27.071 -8.865 1.00 86.81 104 TYR A C 1
ATOM 784 O O . TYR A 1 104 ? -1.141 27.950 -8.360 1.00 86.81 104 TYR A O 1
ATOM 792 N N . GLU A 1 105 ? -3.175 27.162 -8.921 1.00 88.25 105 GLU A N 1
ATOM 793 C CA . GLU A 1 105 ? -3.938 28.283 -8.370 1.00 88.25 105 GLU A CA 1
ATOM 794 C C . GLU A 1 105 ? -3.742 28.407 -6.854 1.00 88.25 105 GLU A C 1
ATOM 796 O O . GLU A 1 105 ? -3.545 29.519 -6.361 1.00 88.25 105 GLU A O 1
ATOM 801 N N . SER A 1 106 ? -3.721 27.289 -6.117 1.00 88.50 106 SER A N 1
ATOM 802 C CA . SER A 1 106 ? -3.572 27.318 -4.658 1.00 88.50 106 SER A CA 1
ATOM 803 C C . SER A 1 106 ? -2.206 27.819 -4.196 1.00 88.50 106 SER A C 1
ATOM 805 O O . SER A 1 106 ? -2.135 28.510 -3.182 1.00 88.50 106 SER A O 1
ATOM 807 N N . VAL A 1 107 ? -1.134 27.512 -4.933 1.00 86.38 107 VAL A N 1
ATOM 808 C CA . VAL A 1 107 ? 0.230 27.987 -4.623 1.00 86.38 107 VAL A CA 1
ATOM 809 C C . VAL A 1 107 ? 0.564 29.336 -5.274 1.00 86.38 107 VAL A C 1
ATOM 811 O O . VAL A 1 107 ? 1.696 29.807 -5.189 1.00 86.38 107 VAL A O 1
ATOM 814 N N . GLY A 1 108 ? -0.401 29.977 -5.943 1.00 79.31 108 GLY A N 1
ATOM 815 C CA . GLY A 1 108 ? -0.214 31.291 -6.566 1.00 79.31 108 GLY A CA 1
ATOM 816 C C . GLY A 1 108 ? 0.758 31.298 -7.752 1.00 79.31 108 GLY A C 1
ATOM 817 O O . GLY A 1 108 ? 1.297 32.352 -8.094 1.00 79.31 108 GLY A O 1
ATOM 818 N N . LYS A 1 109 ? 0.991 30.145 -8.393 1.00 70.38 109 LYS A N 1
ATOM 819 C CA . LYS A 1 109 ? 1.851 30.021 -9.580 1.00 70.38 109 LYS A CA 1
ATOM 820 C C . LYS A 1 109 ? 0.965 29.930 -10.818 1.00 70.38 109 LYS A C 1
ATOM 822 O O . LYS A 1 109 ? 0.121 29.047 -10.925 1.00 70.38 109 LYS A O 1
ATOM 827 N N . ALA A 1 110 ? 1.138 30.849 -11.769 1.00 58.31 110 ALA A N 1
ATOM 828 C CA . ALA A 1 110 ? 0.452 30.734 -13.053 1.00 58.31 110 ALA A CA 1
ATOM 829 C C . ALA A 1 110 ? 0.963 29.480 -13.789 1.00 58.31 110 ALA A C 1
ATOM 831 O O . ALA A 1 110 ? 2.168 29.227 -13.750 1.00 58.31 110 ALA A O 1
ATOM 832 N N . PRO A 1 111 ? 0.100 28.721 -14.491 1.00 55.94 111 PRO A N 1
ATOM 833 C CA . PRO A 1 111 ? 0.536 27.660 -15.390 1.00 55.94 111 PRO A CA 1
ATOM 834 C C . PRO A 1 111 ? 1.178 28.301 -16.628 1.00 55.94 111 PRO A C 1
ATOM 836 O O . PRO A 1 111 ? 0.584 28.367 -17.704 1.00 55.94 111 PRO A O 1
ATOM 839 N N . ASP A 1 112 ? 2.369 28.874 -16.483 1.00 46.62 112 ASP A N 1
ATOM 840 C CA . ASP A 1 112 ? 3.096 29.430 -17.607 1.00 46.62 112 ASP A CA 1
ATOM 841 C C . ASP A 1 112 ? 3.643 28.272 -18.455 1.00 46.62 112 ASP A C 1
ATOM 843 O O . ASP A 1 112 ? 4.202 27.285 -17.976 1.00 46.62 112 ASP A O 1
ATOM 847 N N . GLY A 1 113 ? 3.431 28.345 -19.769 1.00 44.94 113 GLY A N 1
ATOM 848 C CA . GLY A 1 113 ? 3.798 27.267 -20.693 1.00 44.94 113 GLY A CA 1
ATOM 849 C C . GLY A 1 113 ? 5.297 26.919 -20.713 1.00 44.94 113 GLY A C 1
ATOM 850 O O . GLY A 1 113 ? 5.667 25.931 -21.349 1.00 44.94 113 GLY A O 1
ATOM 851 N N . SER A 1 114 ? 6.135 27.708 -20.031 1.00 39.66 114 SER A N 1
ATOM 852 C CA . SER A 1 114 ? 7.572 27.524 -19.808 1.00 39.66 114 SER A CA 1
ATOM 853 C C . SER A 1 114 ? 7.918 26.660 -18.590 1.00 39.66 114 SER A C 1
ATOM 855 O O . SER A 1 114 ? 8.964 26.013 -18.623 1.00 39.66 114 SER A O 1
ATOM 857 N N . THR A 1 115 ? 7.050 26.573 -17.574 1.00 41.66 115 THR A N 1
ATOM 858 C CA . THR A 1 115 ? 7.307 25.843 -16.315 1.00 41.66 115 THR A CA 1
ATOM 859 C C . THR A 1 115 ? 6.333 24.677 -16.146 1.00 41.66 115 THR A C 1
ATOM 861 O O . THR A 1 115 ? 5.772 24.424 -15.087 1.00 41.66 115 THR A O 1
ATOM 864 N N . ARG A 1 116 ? 6.197 23.862 -17.201 1.00 38.75 116 ARG A N 1
ATOM 865 C CA . ARG A 1 116 ? 5.634 22.494 -17.123 1.00 38.75 116 ARG A CA 1
ATOM 866 C C . ARG A 1 116 ? 6.426 21.547 -16.196 1.00 38.75 116 ARG A C 1
ATOM 868 O O . ARG A 1 116 ? 6.141 20.351 -16.165 1.00 38.75 116 ARG A O 1
ATOM 875 N N . GLY A 1 117 ? 7.454 22.041 -15.512 1.00 44.69 117 GLY A N 1
ATOM 876 C CA . GLY A 1 117 ? 8.284 21.276 -14.599 1.00 44.69 117 GLY A CA 1
ATOM 877 C C . GLY A 1 117 ? 7.654 21.217 -13.212 1.00 44.69 117 GLY A C 1
ATOM 878 O O . GLY A 1 117 ? 7.410 22.254 -12.608 1.00 44.69 117 GLY A O 1
ATOM 879 N N . HIS A 1 118 ? 7.451 19.992 -12.735 1.00 53.50 118 HIS A N 1
ATOM 880 C CA . HIS A 1 118 ? 7.363 19.548 -11.338 1.00 53.50 118 HIS A CA 1
ATOM 881 C C . HIS A 1 118 ? 6.006 19.028 -10.855 1.00 53.50 118 HIS A C 1
ATOM 883 O O . HIS A 1 118 ? 5.987 17.903 -10.377 1.00 53.50 118 HIS A O 1
ATOM 889 N N . ILE A 1 119 ? 4.871 19.705 -11.058 1.00 68.38 119 ILE A N 1
ATOM 890 C CA . ILE A 1 119 ? 3.592 19.155 -10.563 1.00 68.38 119 ILE A CA 1
ATOM 891 C C . ILE A 1 119 ? 2.995 18.171 -11.577 1.00 68.38 119 ILE A C 1
ATOM 893 O O . ILE A 1 119 ? 2.295 18.552 -12.521 1.00 68.38 119 ILE A O 1
ATOM 897 N N . GLN A 1 120 ? 3.295 16.882 -11.411 1.00 79.25 120 GLN A N 1
ATOM 898 C CA . GLN A 1 120 ? 2.717 15.816 -12.228 1.00 79.25 120 GLN A CA 1
ATOM 899 C C . GLN A 1 120 ? 1.437 15.279 -11.590 1.00 79.25 120 GLN A C 1
ATOM 901 O O . GLN A 1 120 ? 1.431 14.813 -10.457 1.00 79.25 120 GLN A O 1
ATOM 906 N N . THR A 1 121 ? 0.341 15.279 -12.348 1.00 84.00 121 THR A N 1
ATOM 907 C CA . THR A 1 121 ? -0.934 14.706 -11.901 1.00 84.00 121 THR A CA 1
ATOM 908 C C . THR A 1 121 ? -1.295 13.482 -12.728 1.00 84.00 121 THR A C 1
ATOM 910 O O . THR A 1 121 ? -1.334 13.541 -13.958 1.00 84.00 121 THR A O 1
ATOM 913 N N . ASN A 1 122 ? -1.609 12.373 -12.060 1.00 84.12 122 ASN A N 1
ATOM 914 C CA . ASN A 1 122 ? -1.972 11.116 -12.706 1.00 84.12 122 ASN A CA 1
ATOM 915 C C . ASN A 1 122 ? -3.162 10.455 -12.007 1.00 84.12 122 ASN A C 1
ATOM 917 O O . ASN A 1 122 ? -3.197 10.350 -10.786 1.00 84.12 122 ASN A O 1
ATOM 921 N N . LEU A 1 123 ? -4.118 9.927 -12.775 1.00 83.56 123 LEU A N 1
ATOM 922 C CA . LEU A 1 123 ? -5.169 9.068 -12.222 1.00 83.56 123 LEU A CA 1
ATOM 923 C C . LEU A 1 123 ? -4.587 7.705 -11.853 1.00 83.56 123 LEU A C 1
ATOM 925 O O . LEU A 1 123 ? -4.190 6.958 -12.748 1.00 83.56 123 LEU A O 1
ATOM 929 N N . VAL A 1 124 ? -4.571 7.364 -10.567 1.00 80.62 124 VAL A N 1
ATOM 930 C CA . VAL A 1 124 ? -3.976 6.128 -10.031 1.00 80.62 124 VAL A CA 1
ATOM 931 C C . VAL A 1 124 ? -4.996 5.014 -9.809 1.00 80.62 124 VAL A C 1
ATOM 933 O O . VAL A 1 124 ? -4.641 3.846 -9.962 1.00 80.62 124 VAL A O 1
ATOM 936 N N . HIS A 1 125 ? -6.272 5.340 -9.584 1.00 80.81 125 HIS A N 1
ATOM 937 C CA . HIS A 1 125 ? -7.327 4.335 -9.430 1.00 80.81 125 HIS A CA 1
ATOM 938 C C . HIS A 1 125 ? -8.660 4.773 -10.042 1.00 80.81 125 HIS A C 1
ATOM 940 O O . HIS A 1 125 ? -8.983 5.960 -10.106 1.00 80.81 125 HIS A O 1
ATOM 946 N N . THR A 1 126 ? -9.443 3.793 -10.495 1.00 80.88 126 THR A N 1
ATOM 947 C CA . THR A 1 126 ? -10.850 3.954 -10.875 1.00 80.88 126 THR A CA 1
ATOM 948 C C . THR A 1 126 ? -11.615 2.727 -10.398 1.00 80.88 126 THR A C 1
ATOM 950 O O . THR A 1 126 ? -11.217 1.605 -10.698 1.00 80.88 126 THR A O 1
ATOM 953 N N . VAL A 1 127 ? -12.681 2.934 -9.631 1.00 80.44 127 VAL A N 1
ATOM 954 C CA . VAL A 1 127 ? -13.417 1.863 -8.948 1.00 80.44 127 VAL A CA 1
ATOM 955 C C . VAL A 1 127 ? -14.910 2.070 -9.183 1.00 80.44 127 VAL A C 1
ATOM 957 O O . VAL A 1 127 ? -15.377 3.200 -9.131 1.00 80.44 127 VAL A O 1
ATOM 960 N N . ALA A 1 128 ? -15.683 1.018 -9.463 1.00 78.31 128 ALA A N 1
ATOM 961 C CA . ALA A 1 128 ? -17.141 1.149 -9.590 1.00 78.31 128 ALA A CA 1
ATOM 962 C C . ALA A 1 128 ? -17.787 1.540 -8.252 1.00 78.31 128 ALA A C 1
ATOM 964 O O . ALA A 1 128 ? -17.205 1.274 -7.212 1.00 78.31 128 ALA A O 1
ATOM 965 N N . VAL A 1 129 ? -18.980 2.137 -8.242 1.00 72.19 129 VAL A N 1
ATOM 966 C CA . VAL A 1 129 ? -19.689 2.454 -6.975 1.00 72.19 129 VAL A CA 1
ATOM 967 C C . VAL A 1 129 ? -20.615 1.314 -6.529 1.00 72.19 129 VAL A C 1
ATOM 969 O O . VAL A 1 129 ? -20.887 1.165 -5.347 1.00 72.19 129 VAL A O 1
ATOM 972 N N . ARG A 1 130 ? -21.085 0.480 -7.468 1.00 60.53 130 ARG A N 1
ATOM 973 C CA . ARG A 1 130 ? -22.170 -0.498 -7.242 1.00 60.53 130 ARG A CA 1
ATOM 974 C C . ARG A 1 130 ? -21.745 -1.892 -6.774 1.00 60.53 130 ARG A C 1
ATOM 976 O O . ARG A 1 130 ? -22.616 -2.719 -6.525 1.00 60.53 130 ARG A O 1
ATOM 983 N N . GLU A 1 131 ? -20.455 -2.195 -6.706 1.00 56.97 131 GLU A N 1
ATOM 984 C CA . GLU A 1 131 ? -20.017 -3.453 -6.082 1.00 56.97 131 GLU A CA 1
ATOM 985 C C . GLU A 1 131 ? -19.936 -3.226 -4.562 1.00 56.97 131 GLU A C 1
ATOM 987 O O . GLU A 1 131 ? -19.764 -2.081 -4.136 1.00 56.97 131 GLU A O 1
ATOM 992 N N . ARG A 1 132 ? -20.087 -4.280 -3.744 1.00 51.31 132 ARG A N 1
ATOM 993 C CA . ARG A 1 132 ? -20.085 -4.162 -2.271 1.00 51.31 132 ARG A CA 1
ATOM 994 C C . ARG A 1 132 ? -18.901 -3.303 -1.795 1.00 51.31 132 ARG A C 1
ATOM 996 O O . ARG A 1 132 ? -17.804 -3.384 -2.350 1.00 51.31 132 ARG A O 1
ATOM 1003 N N . THR A 1 133 ? -19.136 -2.433 -0.814 1.00 50.56 133 THR A N 1
ATOM 1004 C CA . THR A 1 133 ? -18.079 -1.610 -0.198 1.00 50.56 133 THR A CA 1
ATOM 1005 C C . THR A 1 133 ? -17.040 -2.478 0.505 1.00 50.56 133 THR A C 1
ATOM 1007 O O . THR A 1 133 ? -15.858 -2.152 0.453 1.00 50.56 133 THR A O 1
ATOM 1010 N N . GLU A 1 134 ? -17.487 -3.601 1.074 1.00 47.56 134 GLU A N 1
ATOM 1011 C CA . GLU A 1 134 ? -16.663 -4.621 1.724 1.00 47.56 134 GLU A CA 1
ATOM 1012 C C . GLU A 1 134 ? -15.519 -5.085 0.807 1.00 47.56 134 GLU A C 1
ATOM 1014 O O . GLU A 1 134 ? -15.749 -5.609 -0.286 1.00 47.56 134 GLU A O 1
ATOM 1019 N N . GLY A 1 135 ? -14.282 -4.866 1.261 1.00 55.16 135 GLY A N 1
ATOM 1020 C CA . GLY A 1 135 ? -13.058 -5.309 0.583 1.00 55.16 135 GLY A CA 1
ATOM 1021 C C . GLY A 1 135 ? -12.448 -4.283 -0.379 1.00 55.16 135 GLY A C 1
ATOM 1022 O O . GLY A 1 135 ? -11.438 -4.569 -1.021 1.00 55.16 135 GLY A O 1
ATOM 1023 N N . SER A 1 136 ? -13.016 -3.073 -0.497 1.00 72.31 136 SER A N 1
ATOM 1024 C CA . SER A 1 136 ? -12.414 -1.981 -1.276 1.00 72.31 136 SER A CA 1
ATOM 1025 C C . SER A 1 136 ? -11.945 -0.832 -0.383 1.00 72.31 136 SER A C 1
ATOM 1027 O O . SER A 1 136 ? -12.709 0.086 -0.084 1.00 72.31 136 SER A O 1
ATOM 1029 N N . ALA A 1 137 ? -10.649 -0.817 -0.053 1.00 73.94 137 ALA A N 1
ATOM 1030 C CA . ALA A 1 137 ? -10.033 0.232 0.770 1.00 73.94 137 ALA A CA 1
ATOM 1031 C C . ALA A 1 137 ? -10.300 1.656 0.250 1.00 73.94 137 ALA A C 1
ATOM 1033 O O . ALA A 1 137 ? -10.533 2.567 1.039 1.00 73.94 137 ALA A O 1
ATOM 1034 N N . ILE A 1 138 ? -10.341 1.855 -1.073 1.00 82.06 138 ILE A N 1
ATOM 1035 C CA . ILE A 1 138 ? -10.646 3.161 -1.678 1.00 82.06 138 ILE A CA 1
ATOM 1036 C C . ILE A 1 138 ? -12.083 3.590 -1.372 1.00 82.06 138 ILE A C 1
ATOM 1038 O O . ILE A 1 138 ? -12.304 4.734 -0.978 1.00 82.06 138 ILE A O 1
ATOM 1042 N N . ARG A 1 139 ? -13.064 2.692 -1.550 1.00 81.25 139 ARG A N 1
ATOM 1043 C CA . ARG A 1 139 ? -14.476 3.015 -1.289 1.00 81.25 139 ARG A CA 1
ATOM 1044 C C . ARG A 1 139 ? -14.697 3.324 0.178 1.00 81.25 139 ARG A C 1
ATOM 1046 O O . ARG A 1 139 ? -15.379 4.288 0.488 1.00 81.25 139 ARG A O 1
ATOM 1053 N N . GLU A 1 140 ? -14.120 2.516 1.057 1.00 78.56 140 GLU A N 1
ATOM 1054 C CA . GLU A 1 140 ? -14.255 2.693 2.499 1.00 78.56 140 GLU A CA 1
ATOM 1055 C C . GLU A 1 140 ? -13.589 3.981 2.980 1.00 78.56 140 GLU A C 1
ATOM 1057 O O . GLU A 1 140 ? -14.186 4.725 3.755 1.00 78.56 140 GLU A O 1
ATOM 1062 N N . THR A 1 141 ? -12.403 4.296 2.454 1.00 80.12 141 THR A N 1
ATOM 1063 C CA . THR A 1 141 ? -11.718 5.558 2.751 1.00 80.12 141 THR A CA 1
ATOM 1064 C C . THR A 1 141 ? -12.555 6.752 2.298 1.00 80.12 141 THR A C 1
ATOM 1066 O O . THR A 1 141 ? -12.784 7.660 3.089 1.00 80.12 141 THR A O 1
ATOM 1069 N N . ILE A 1 142 ? -13.072 6.739 1.062 1.00 86.56 142 ILE A N 1
ATOM 1070 C CA . ILE A 1 142 ? -13.926 7.822 0.547 1.00 86.56 142 ILE A CA 1
ATOM 1071 C C . ILE A 1 142 ? -15.233 7.921 1.340 1.00 86.56 142 ILE A C 1
ATOM 1073 O O . ILE A 1 142 ? -15.634 9.022 1.695 1.00 86.56 142 ILE A O 1
ATOM 1077 N N . ALA A 1 143 ? -15.876 6.799 1.671 1.00 82.69 143 ALA A N 1
ATOM 1078 C CA . ALA A 1 143 ? -17.099 6.793 2.472 1.00 82.69 143 ALA A CA 1
ATOM 1079 C C . ALA A 1 143 ? -16.877 7.413 3.858 1.00 82.69 143 ALA A C 1
ATOM 1081 O O . ALA A 1 143 ? -17.722 8.172 4.327 1.00 82.69 143 ALA A O 1
ATOM 1082 N N . ARG A 1 144 ? -15.728 7.139 4.489 1.00 77.81 144 ARG A N 1
ATOM 1083 C CA . ARG A 1 144 ? -15.346 7.777 5.752 1.00 77.81 144 ARG A CA 1
ATOM 1084 C C . ARG A 1 144 ? -15.085 9.273 5.580 1.00 77.81 144 ARG A C 1
ATOM 1086 O O . ARG A 1 144 ? -15.651 10.055 6.329 1.00 77.81 144 ARG A O 1
ATOM 1093 N N . ILE A 1 145 ? -14.320 9.673 4.559 1.00 80.62 145 ILE A N 1
ATOM 1094 C CA . ILE A 1 145 ? -14.082 11.094 4.251 1.00 80.62 145 ILE A CA 1
ATOM 1095 C C . ILE A 1 145 ? -15.408 11.840 4.060 1.00 80.62 145 ILE A C 1
ATOM 1097 O O . ILE A 1 145 ? -15.592 12.928 4.595 1.00 80.62 145 ILE A O 1
ATOM 1101 N N . GLU A 1 146 ? -16.349 11.271 3.310 1.00 85.94 146 GLU A N 1
ATOM 1102 C CA . GLU A 1 146 ? -17.657 11.892 3.088 1.00 85.94 146 GLU A CA 1
ATOM 1103 C C . GLU A 1 146 ? -18.511 11.897 4.361 1.00 85.94 146 GLU A C 1
ATOM 1105 O O . GLU A 1 146 ? -19.212 12.872 4.602 1.00 85.94 146 GLU A O 1
ATOM 1110 N N . PHE A 1 147 ? -18.426 10.880 5.222 1.00 82.62 147 PHE A N 1
ATOM 1111 C CA . PHE A 1 147 ? -19.074 10.917 6.536 1.00 82.62 147 PHE A CA 1
ATOM 1112 C C . PHE A 1 147 ? -18.535 12.074 7.395 1.00 82.62 147 PHE A C 1
ATOM 1114 O O . PHE A 1 147 ? -19.317 12.882 7.900 1.00 82.62 147 PHE A O 1
ATOM 1121 N N . ASP A 1 148 ? -17.210 12.207 7.484 1.00 76.00 148 ASP A N 1
ATOM 1122 C CA . ASP A 1 148 ? -16.537 13.228 8.295 1.00 76.00 148 ASP A CA 1
ATOM 1123 C C . ASP A 1 148 ? -16.757 14.646 7.741 1.00 76.00 148 ASP A C 1
ATOM 1125 O O . ASP A 1 148 ? -16.884 15.616 8.490 1.00 76.00 148 ASP A O 1
ATOM 1129 N N . THR A 1 149 ? -16.862 14.776 6.416 1.00 79.00 149 THR A N 1
ATOM 1130 C CA . THR A 1 149 ? -17.065 16.061 5.727 1.00 79.00 149 THR A CA 1
ATOM 1131 C C . THR A 1 149 ? -18.531 16.381 5.421 1.00 79.00 149 THR A C 1
ATOM 1133 O O . THR A 1 149 ? -18.799 17.383 4.760 1.00 79.00 149 THR A O 1
ATOM 1136 N N . GLN A 1 150 ? -19.489 15.586 5.915 1.00 85.81 150 GLN A N 1
ATOM 1137 C CA . GLN A 1 150 ? -20.932 15.752 5.667 1.00 85.81 150 GLN A CA 1
ATOM 1138 C C . GLN A 1 150 ? -21.303 15.766 4.174 1.00 85.81 150 GLN A C 1
ATOM 1140 O O . GLN A 1 150 ? -22.058 16.616 3.701 1.00 85.81 150 GLN A O 1
ATOM 1145 N N . GLU A 1 151 ? -20.761 14.811 3.428 1.00 88.81 151 GLU A N 1
ATOM 1146 C CA . GLU A 1 151 ? -20.977 14.605 1.997 1.00 88.81 151 GLU A CA 1
ATOM 1147 C C . GLU A 1 151 ? -20.610 15.829 1.133 1.00 88.81 151 GLU A C 1
ATOM 1149 O O . GLU A 1 151 ? -21.264 16.116 0.129 1.00 88.81 151 GLU A O 1
ATOM 1154 N N . LYS A 1 152 ? -19.594 16.611 1.521 1.00 90.00 152 LYS A N 1
ATOM 1155 C CA . LYS A 1 152 ? -19.281 17.900 0.882 1.00 90.00 152 LYS A CA 1
ATOM 1156 C C . LYS A 1 152 ? -18.959 17.765 -0.611 1.00 90.00 152 LYS A C 1
ATOM 1158 O O . LYS A 1 152 ? -19.473 18.546 -1.419 1.00 90.00 152 LYS A O 1
ATOM 1163 N N . ALA A 1 153 ? -18.119 16.800 -0.993 1.00 91.94 153 ALA A N 1
ATOM 1164 C CA . ALA A 1 153 ? -17.732 16.608 -2.392 1.00 91.94 153 ALA A CA 1
ATOM 1165 C C . ALA A 1 153 ? -18.840 15.894 -3.182 1.00 91.94 153 ALA A C 1
ATOM 1167 O O . ALA A 1 153 ? -19.180 16.334 -4.286 1.00 91.94 153 ALA A O 1
ATOM 1168 N N . LEU A 1 154 ? -19.476 14.874 -2.595 1.00 93.38 154 LEU A N 1
ATOM 1169 C CA . LEU A 1 154 ? -20.627 14.188 -3.189 1.00 93.38 154 LEU A CA 1
ATOM 1170 C C . LEU A 1 154 ? -21.819 15.127 -3.428 1.00 93.38 154 LEU A C 1
ATOM 1172 O O . LEU A 1 154 ? -22.433 15.098 -4.495 1.00 93.38 154 LEU A O 1
ATOM 1176 N N . GLY A 1 155 ? -22.132 15.993 -2.467 1.00 94.00 155 GLY A N 1
ATOM 1177 C CA . GLY A 1 155 ? -23.185 16.999 -2.570 1.00 94.00 155 GLY A CA 1
ATOM 1178 C C . GLY A 1 155 ? -22.938 17.954 -3.734 1.00 94.00 155 GLY A C 1
ATOM 1179 O O . GLY A 1 155 ? -23.826 18.163 -4.561 1.00 94.00 155 GLY A O 1
ATOM 1180 N N . LYS A 1 156 ? -21.703 18.452 -3.881 1.00 95.12 156 LYS A N 1
ATOM 1181 C CA . LYS A 1 156 ? -21.319 19.292 -5.027 1.00 95.12 156 LYS A CA 1
ATOM 1182 C C . LYS A 1 156 ? -21.364 18.548 -6.352 1.00 95.12 156 LYS A C 1
ATOM 1184 O O . LYS A 1 156 ? -21.802 19.113 -7.349 1.00 95.12 156 LYS A O 1
ATOM 1189 N N . TRP A 1 157 ? -20.974 17.279 -6.373 1.00 95.38 157 TRP A N 1
ATOM 1190 C CA . TRP A 1 157 ? -21.114 16.458 -7.569 1.00 95.38 157 TRP A CA 1
ATOM 1191 C C . TRP A 1 157 ? -22.587 16.295 -7.986 1.00 95.38 157 TRP A C 1
ATOM 1193 O O . TRP A 1 157 ? -22.909 16.470 -9.160 1.00 95.38 157 TRP A O 1
ATOM 1203 N N . ARG A 1 158 ? -23.499 16.055 -7.031 1.00 95.00 158 ARG A N 1
ATOM 1204 C CA . ARG A 1 158 ? -24.954 15.971 -7.277 1.00 95.00 158 ARG A CA 1
ATOM 1205 C C . ARG A 1 158 ? -25.552 17.297 -7.765 1.00 95.00 158 ARG A C 1
ATOM 1207 O O . ARG A 1 158 ? -26.478 17.281 -8.569 1.00 95.00 158 ARG A O 1
ATOM 1214 N N . GLU A 1 159 ? -25.030 18.438 -7.310 1.00 94.81 159 GLU A N 1
ATOM 1215 C CA . GLU A 1 159 ? -25.424 19.760 -7.826 1.00 94.81 159 GLU A CA 1
ATOM 1216 C C . GLU A 1 159 ? -25.009 19.965 -9.292 1.00 94.81 159 GLU A C 1
ATOM 1218 O O . GLU A 1 159 ? -25.768 20.544 -10.068 1.00 94.81 159 GLU A O 1
ATOM 1223 N N . LEU A 1 160 ? -23.814 19.499 -9.679 1.00 93.12 160 LEU A N 1
ATOM 1224 C CA . LEU A 1 160 ? -23.310 19.600 -11.056 1.00 93.12 160 LEU A CA 1
ATOM 1225 C C . LEU A 1 160 ? -24.059 18.680 -12.024 1.00 93.12 160 LEU A C 1
ATOM 1227 O O . LEU A 1 160 ? -24.218 19.023 -13.197 1.00 93.12 160 LEU A O 1
ATOM 1231 N N . TYR A 1 161 ? -24.501 17.521 -11.536 1.00 92.19 161 TYR A N 1
ATOM 1232 C CA . TYR A 1 161 ? -25.141 16.477 -12.334 1.00 92.19 161 TYR A CA 1
ATOM 1233 C C . TYR A 1 161 ? -26.477 16.050 -11.707 1.00 92.19 161 TYR A C 1
ATOM 1235 O O . TYR A 1 161 ? -26.613 14.938 -11.191 1.00 92.19 161 TYR A O 1
ATOM 1243 N N . PRO A 1 162 ? -27.483 16.944 -11.713 1.00 90.50 162 PRO A N 1
ATOM 1244 C CA . PRO A 1 162 ? -28.756 16.686 -11.060 1.00 90.50 162 PRO A CA 1
ATOM 1245 C C . PRO A 1 162 ? -29.501 15.532 -11.741 1.00 90.50 162 PRO A C 1
ATOM 1247 O O . PRO A 1 162 ? -29.801 15.589 -12.932 1.00 90.50 162 PRO A O 1
ATOM 1250 N N . GLY A 1 163 ? -29.849 14.510 -10.957 1.00 85.25 163 GLY A N 1
ATOM 1251 C CA . GLY A 1 163 ? -30.562 13.317 -11.427 1.00 85.25 163 GLY A CA 1
ATOM 1252 C C . GLY A 1 163 ? -29.661 12.159 -11.868 1.00 85.25 163 GLY A C 1
ATOM 1253 O O . GLY A 1 163 ? -30.184 11.077 -12.138 1.00 85.25 163 GLY A O 1
ATOM 1254 N N . ASP A 1 164 ? -28.340 12.354 -11.884 1.00 88.44 164 ASP A N 1
ATOM 1255 C CA . ASP A 1 164 ? -27.372 11.289 -12.136 1.00 88.44 164 ASP A CA 1
ATOM 1256 C C . ASP A 1 164 ? -26.930 10.618 -10.827 1.00 88.44 164 ASP A C 1
ATOM 1258 O O . ASP A 1 164 ? -26.856 11.239 -9.768 1.00 88.44 164 ASP A O 1
ATOM 1262 N N . GLU A 1 165 ? -26.575 9.335 -10.919 1.00 88.81 165 GLU A N 1
ATOM 1263 C CA . GLU A 1 165 ? -25.954 8.573 -9.831 1.00 88.81 165 GLU A CA 1
ATOM 1264 C C . GLU A 1 165 ? -24.489 8.270 -10.177 1.00 88.81 165 GLU A C 1
ATOM 1266 O O . GLU A 1 165 ? -24.210 7.894 -11.327 1.00 88.81 165 GLU A O 1
ATOM 1271 N N . PRO A 1 166 ? -23.545 8.366 -9.219 1.00 90.44 166 PRO A N 1
ATOM 1272 C CA . PRO A 1 166 ? -22.151 8.024 -9.464 1.00 90.44 166 PRO A CA 1
ATOM 1273 C C . PRO A 1 166 ? -21.996 6.598 -10.009 1.00 90.44 166 PRO A C 1
ATOM 1275 O O . PRO A 1 166 ? -22.426 5.614 -9.402 1.00 90.44 166 PRO A O 1
ATOM 1278 N N . ALA A 1 167 ? -21.350 6.465 -11.167 1.00 84.62 167 ALA A N 1
ATOM 1279 C CA . ALA A 1 167 ? -21.028 5.166 -11.755 1.00 84.62 167 ALA A CA 1
ATOM 1280 C C . ALA A 1 167 ? -19.698 4.615 -11.214 1.00 84.62 167 ALA A C 1
ATOM 1282 O O . ALA A 1 167 ? -19.518 3.396 -11.120 1.00 84.62 167 ALA A O 1
ATOM 1283 N N . GLY A 1 168 ? -18.783 5.512 -10.839 1.00 87.00 168 GLY A N 1
ATOM 1284 C CA . GLY A 1 168 ? -17.459 5.184 -10.328 1.00 87.00 168 GLY A CA 1
ATOM 1285 C C . GLY A 1 168 ? -16.857 6.266 -9.437 1.00 87.00 168 GLY A C 1
ATOM 1286 O O . GLY A 1 168 ? -17.344 7.391 -9.389 1.00 87.00 168 GLY A O 1
ATOM 1287 N N . LEU A 1 169 ? -15.763 5.905 -8.779 1.00 90.12 169 LEU A N 1
ATOM 1288 C CA . LEU A 1 169 ? -14.855 6.764 -8.030 1.00 90.12 169 LEU A CA 1
ATOM 1289 C C . LEU A 1 169 ? -13.506 6.782 -8.741 1.00 90.12 169 LEU A C 1
ATOM 1291 O O . LEU A 1 169 ? -13.102 5.776 -9.333 1.00 90.12 169 LEU A O 1
ATOM 1295 N N . PHE A 1 170 ? -12.783 7.889 -8.645 1.00 90.69 170 PHE A N 1
ATOM 1296 C CA . PHE A 1 170 ? -11.380 7.952 -9.032 1.00 90.69 170 PHE A CA 1
ATOM 1297 C C . PHE A 1 170 ? -10.511 8.425 -7.871 1.00 90.69 170 PHE A C 1
ATOM 1299 O O . PHE A 1 170 ? -10.975 9.163 -7.007 1.00 90.69 170 PHE A O 1
ATOM 1306 N N . VAL A 1 171 ? -9.238 8.031 -7.902 1.00 90.75 171 VAL A N 1
ATOM 1307 C CA . VAL A 1 171 ? -8.177 8.630 -7.085 1.00 90.75 171 VAL A CA 1
ATOM 1308 C C . VAL A 1 171 ? -7.068 9.093 -8.024 1.00 90.75 171 VAL A C 1
ATOM 1310 O O . VAL A 1 171 ? -6.654 8.352 -8.923 1.00 90.75 171 VAL A O 1
ATOM 1313 N N . ALA A 1 172 ? -6.612 10.325 -7.839 1.00 91.06 172 ALA A N 1
ATOM 1314 C CA . ALA A 1 172 ? -5.512 10.955 -8.547 1.00 91.06 172 ALA A CA 1
ATOM 1315 C C . ALA A 1 172 ? -4.356 11.217 -7.580 1.00 91.06 172 ALA A C 1
ATOM 1317 O O . ALA A 1 172 ? -4.594 11.638 -6.456 1.00 91.06 172 ALA A O 1
ATOM 1318 N N . LYS A 1 173 ? -3.128 10.994 -8.041 1.00 91.56 173 LYS A N 1
ATOM 1319 C CA . LYS A 1 173 ? -1.881 11.369 -7.369 1.00 91.56 173 LYS A CA 1
ATOM 1320 C C . LYS A 1 173 ? -1.394 12.692 -7.952 1.00 91.56 173 LYS A C 1
ATOM 1322 O O . LYS A 1 173 ? -1.387 12.837 -9.181 1.00 91.56 173 LYS A O 1
ATOM 1327 N N . VAL A 1 174 ? -1.014 13.625 -7.088 1.00 91.56 174 VAL A N 1
ATOM 1328 C CA . VAL A 1 174 ? -0.420 14.919 -7.429 1.00 91.56 174 VAL A CA 1
ATOM 1329 C C . VAL A 1 174 ? 0.959 14.974 -6.786 1.00 91.56 174 VAL A C 1
ATOM 1331 O O . VAL A 1 174 ? 1.049 15.069 -5.567 1.00 91.56 174 VAL A O 1
ATOM 1334 N N . ASP A 1 175 ? 2.000 14.914 -7.612 1.00 87.88 175 ASP A N 1
ATOM 1335 C CA . ASP A 1 175 ? 3.390 15.070 -7.178 1.00 87.88 175 ASP A CA 1
ATOM 1336 C C . ASP A 1 175 ? 3.621 16.523 -6.744 1.00 87.88 175 ASP A C 1
ATOM 1338 O O . ASP A 1 175 ? 3.424 17.457 -7.532 1.00 87.88 175 ASP A O 1
ATOM 1342 N N . VAL A 1 176 ? 3.984 16.703 -5.477 1.00 88.06 176 VAL A N 1
ATOM 1343 C CA . VAL A 1 176 ? 4.235 18.008 -4.852 1.00 88.06 176 VAL A CA 1
ATOM 1344 C C . VAL A 1 176 ? 5.591 18.051 -4.146 1.00 88.06 176 VAL A C 1
ATOM 1346 O O . VAL A 1 176 ? 5.858 18.998 -3.407 1.00 88.06 176 VAL A O 1
ATOM 1349 N N . SER A 1 177 ? 6.472 17.081 -4.415 1.00 84.31 177 SER A N 1
ATOM 1350 C CA . SER A 1 177 ? 7.731 16.875 -3.686 1.00 84.31 177 SER A CA 1
ATOM 1351 C C . SER A 1 177 ? 8.704 18.055 -3.748 1.00 84.31 177 SER A C 1
ATOM 1353 O O . SER A 1 177 ? 9.587 18.189 -2.908 1.00 84.31 177 SER A O 1
ATOM 1355 N N . GLU A 1 178 ? 8.559 18.908 -4.762 1.00 83.00 178 GLU A N 1
ATOM 1356 C CA . GLU A 1 178 ? 9.399 20.092 -4.994 1.00 83.00 178 GLU A CA 1
ATOM 1357 C C . GLU A 1 178 ? 8.767 21.391 -4.447 1.00 83.00 178 GLU A C 1
ATOM 1359 O O . GLU A 1 178 ? 9.326 22.478 -4.606 1.00 83.00 178 GLU A O 1
ATOM 1364 N N . ILE A 1 179 ? 7.587 21.317 -3.818 1.00 85.06 179 ILE A N 1
ATOM 1365 C CA . ILE A 1 179 ? 6.952 22.458 -3.148 1.00 85.06 179 ILE A CA 1
ATOM 1366 C C . ILE A 1 179 ? 7.403 22.460 -1.681 1.00 85.06 179 ILE A C 1
ATOM 1368 O O . ILE A 1 179 ? 7.194 21.465 -0.984 1.00 85.06 179 ILE A O 1
ATOM 1372 N N . PRO A 1 180 ? 7.987 23.560 -1.165 1.00 86.50 180 PRO A N 1
ATOM 1373 C CA . PRO A 1 180 ? 8.356 23.647 0.244 1.00 86.50 180 PRO A CA 1
ATOM 1374 C C . PRO A 1 180 ? 7.169 23.316 1.156 1.00 86.50 180 PRO A C 1
ATOM 1376 O O . PRO A 1 180 ? 6.084 23.868 0.981 1.00 86.50 180 PRO A O 1
ATOM 1379 N N . MET A 1 181 ? 7.375 22.461 2.163 1.00 86.62 181 MET A N 1
ATOM 1380 C CA . MET A 1 181 ? 6.290 21.950 3.014 1.00 86.62 181 MET A CA 1
ATOM 1381 C C . MET A 1 181 ? 5.430 23.069 3.622 1.00 86.62 181 MET A C 1
ATOM 1383 O O . MET A 1 181 ? 4.208 22.981 3.592 1.00 86.62 181 MET A O 1
ATOM 1387 N N . GLY A 1 182 ? 6.047 24.150 4.114 1.00 84.31 182 GLY A N 1
ATOM 1388 C CA . GLY A 1 182 ? 5.312 25.297 4.658 1.00 84.31 182 GLY A CA 1
ATOM 1389 C C . GLY A 1 182 ? 4.457 26.038 3.619 1.00 84.31 182 GLY A C 1
ATOM 1390 O O . GLY A 1 182 ? 3.347 26.460 3.935 1.00 84.31 182 GLY A O 1
ATOM 1391 N N . GLU A 1 183 ? 4.938 26.159 2.375 1.00 87.31 183 GLU A N 1
ATOM 1392 C CA . GLU A 1 183 ? 4.181 26.744 1.253 1.00 87.31 183 GLU A CA 1
ATOM 1393 C C . GLU A 1 183 ? 2.996 25.845 0.882 1.00 87.31 183 GLU A C 1
ATOM 1395 O O . GLU A 1 183 ? 1.868 26.324 0.763 1.00 87.31 183 GLU A O 1
ATOM 1400 N N . LEU A 1 184 ? 3.234 24.534 0.762 1.00 87.75 184 LEU A N 1
ATOM 1401 C CA . LEU A 1 184 ? 2.192 23.568 0.438 1.00 87.75 184 LEU A CA 1
ATOM 1402 C C . LEU A 1 184 ? 1.105 23.540 1.517 1.00 87.75 184 LEU A C 1
ATOM 1404 O O . LEU A 1 184 ? -0.061 23.717 1.174 1.00 87.75 184 LEU A O 1
ATOM 1408 N N . GLN A 1 185 ? 1.476 23.390 2.793 1.00 86.19 185 GLN A N 1
ATOM 1409 C CA . GLN A 1 185 ? 0.542 23.358 3.926 1.00 86.19 185 GLN A CA 1
ATOM 1410 C C . GLN A 1 185 ? -0.345 24.609 3.957 1.00 86.19 185 GLN A C 1
ATOM 1412 O O . GLN A 1 185 ? -1.569 24.504 4.012 1.00 86.19 185 GLN A O 1
ATOM 1417 N N . ALA A 1 186 ? 0.249 25.799 3.804 1.00 85.06 186 ALA A N 1
ATOM 1418 C CA . ALA A 1 186 ? -0.503 27.052 3.732 1.00 85.06 186 ALA A CA 1
ATOM 1419 C C . ALA A 1 186 ? -1.476 27.104 2.536 1.00 85.06 186 ALA A C 1
ATOM 1421 O O . ALA A 1 186 ? -2.505 27.781 2.595 1.00 85.06 186 ALA A O 1
ATOM 1422 N N . SER A 1 187 ? -1.168 26.386 1.452 1.00 87.81 187 SER A N 1
ATOM 1423 C CA . SER A 1 187 ? -1.996 26.325 0.247 1.00 87.81 187 SER A CA 1
ATOM 1424 C C . SER A 1 187 ? -3.110 25.272 0.296 1.00 87.81 187 SER A C 1
ATOM 1426 O O . SER A 1 187 ? -4.083 25.415 -0.445 1.00 87.81 187 SER A O 1
ATOM 1428 N N . LEU A 1 188 ? -3.034 24.248 1.158 1.00 88.12 188 LEU A N 1
ATOM 1429 C CA . LEU A 1 188 ? -3.992 23.129 1.177 1.00 88.12 188 LEU A CA 1
ATOM 1430 C C . LEU A 1 188 ? -5.459 23.571 1.346 1.00 88.12 188 LEU A C 1
ATOM 1432 O O . LEU A 1 188 ? -6.301 23.097 0.576 1.00 88.12 188 LEU A O 1
ATOM 1436 N N . PRO A 1 189 ? -5.805 24.536 2.228 1.00 87.38 189 PRO A N 1
ATOM 1437 C CA . PRO A 1 189 ? -7.179 25.036 2.318 1.00 87.38 189 PRO A CA 1
ATOM 1438 C C . PRO A 1 189 ? -7.647 25.760 1.048 1.00 87.38 189 PRO A C 1
ATOM 1440 O O . PRO A 1 189 ? -8.837 25.787 0.730 1.00 87.38 189 PRO A O 1
ATOM 1443 N N . ALA A 1 190 ? -6.737 26.401 0.308 1.00 89.38 190 ALA A N 1
ATOM 1444 C CA . ALA A 1 190 ? -7.061 26.947 -1.007 1.00 89.38 190 ALA A CA 1
ATOM 1445 C C . ALA A 1 190 ? -7.232 25.815 -2.026 1.00 89.38 190 ALA A C 1
ATOM 1447 O O . ALA A 1 190 ? -8.228 25.807 -2.743 1.00 89.38 190 ALA A O 1
ATOM 1448 N N . PHE A 1 191 ? -6.334 24.830 -2.036 1.00 91.06 191 PHE A N 1
ATOM 1449 C CA . PHE A 1 191 ? -6.385 23.701 -2.958 1.00 91.06 191 PHE A CA 1
ATOM 1450 C C . PHE A 1 191 ? -7.709 22.935 -2.851 1.00 91.06 191 PHE A C 1
ATOM 1452 O O . PHE A 1 191 ? -8.400 22.761 -3.854 1.00 91.06 191 PHE A O 1
ATOM 1459 N N . GLU A 1 192 ? -8.139 22.588 -1.634 1.00 89.31 192 GLU A N 1
ATOM 1460 C CA . GLU A 1 192 ? -9.437 21.946 -1.391 1.00 89.31 192 GLU A CA 1
ATOM 1461 C C . GLU A 1 192 ? -10.605 22.804 -1.919 1.00 89.31 192 GLU A C 1
ATOM 1463 O O . GLU A 1 192 ? -11.525 22.295 -2.565 1.00 89.31 192 GLU A O 1
ATOM 1468 N N . ARG A 1 193 ? -10.553 24.131 -1.722 1.00 89.88 193 ARG A N 1
ATOM 1469 C CA . ARG A 1 193 ? -11.559 25.064 -2.262 1.00 89.88 193 ARG A CA 1
ATOM 1470 C C . ARG A 1 193 ? -11.572 25.119 -3.790 1.00 89.88 193 ARG A C 1
ATOM 1472 O O . ARG A 1 193 ? -12.650 25.310 -4.342 1.00 89.88 193 ARG A O 1
ATOM 1479 N N . HIS A 1 194 ? -10.436 24.950 -4.467 1.00 92.44 194 HIS A N 1
ATOM 1480 C CA . HIS A 1 194 ? -10.362 24.897 -5.935 1.00 92.44 194 HIS A CA 1
ATOM 1481 C C . HIS A 1 194 ? -10.812 23.540 -6.507 1.00 92.44 194 HIS A C 1
ATOM 1483 O O . HIS A 1 194 ? -11.271 23.473 -7.647 1.00 92.44 194 HIS A O 1
ATOM 1489 N N . LEU A 1 195 ? -10.735 22.462 -5.721 1.00 93.56 195 LEU A N 1
ATOM 1490 C CA . LEU A 1 195 ? -11.220 21.127 -6.091 1.00 93.56 195 LEU A CA 1
ATOM 1491 C C . LEU A 1 195 ? -12.747 21.000 -5.979 1.00 93.56 195 LEU A C 1
ATOM 1493 O O . LEU A 1 195 ? -13.399 20.404 -6.842 1.00 93.56 195 LEU A O 1
ATOM 1497 N N . LEU A 1 196 ? -13.325 21.599 -4.939 1.00 91.88 196 LEU A N 1
ATOM 1498 C CA . LEU A 1 196 ? -14.733 21.443 -4.584 1.00 91.88 196 LEU A CA 1
ATOM 1499 C C . LEU A 1 196 ? -15.749 21.807 -5.694 1.00 91.88 196 LEU A C 1
ATOM 1501 O O . LEU A 1 196 ? -16.730 21.073 -5.840 1.00 91.88 196 LEU A O 1
ATOM 1505 N N . PRO A 1 197 ? -15.558 22.863 -6.517 1.00 93.69 197 PRO A N 1
ATOM 1506 C CA . PRO A 1 197 ? -16.456 23.193 -7.627 1.00 93.69 197 PRO A CA 1
ATOM 1507 C C . PRO A 1 197 ? -16.596 22.096 -8.683 1.00 93.69 197 PRO A C 1
ATOM 1509 O O . PRO A 1 197 ? -17.489 22.182 -9.519 1.00 93.69 197 PRO A O 1
ATOM 1512 N N . TYR A 1 198 ? -15.724 21.086 -8.668 1.00 92.94 198 TYR A N 1
ATOM 1513 C CA . TYR A 1 198 ? -15.784 19.929 -9.558 1.00 92.94 198 TYR A CA 1
ATOM 1514 C C . TYR A 1 198 ? -16.352 18.672 -8.877 1.00 92.94 198 TYR A C 1
ATOM 1516 O O . TYR A 1 198 ? -16.421 17.622 -9.515 1.00 92.94 198 TYR A O 1
ATOM 1524 N N . GLY A 1 199 ? -16.758 18.765 -7.604 1.00 92.88 199 GLY A N 1
ATOM 1525 C CA . GLY A 1 199 ? -17.173 17.617 -6.795 1.00 92.88 199 GLY A CA 1
ATOM 1526 C C . GLY A 1 199 ? -16.002 16.710 -6.405 1.00 92.88 199 GLY A C 1
ATOM 1527 O O . GLY A 1 199 ? -16.166 15.493 -6.338 1.00 92.88 199 GLY A O 1
ATOM 1528 N N . TYR A 1 200 ? -14.804 17.284 -6.240 1.00 94.44 200 TYR A N 1
ATOM 1529 C CA . TYR A 1 200 ? -13.587 16.569 -5.842 1.00 94.44 200 TYR A CA 1
ATOM 1530 C C . TYR A 1 200 ? -13.219 16.908 -4.394 1.00 94.44 200 TYR A C 1
ATOM 1532 O O . TYR A 1 200 ? -13.568 17.982 -3.900 1.00 94.44 200 TYR A O 1
ATOM 1540 N N . GLY A 1 201 ? -12.481 16.014 -3.738 1.00 91.25 201 GLY A N 1
ATOM 1541 C CA . GLY A 1 201 ? -11.997 16.196 -2.369 1.00 91.25 201 GLY A CA 1
ATOM 1542 C C . GLY A 1 201 ? -10.573 15.679 -2.172 1.00 91.25 201 GLY A C 1
ATOM 1543 O O . GLY A 1 201 ? -10.035 14.962 -3.019 1.00 91.25 201 GLY A O 1
ATOM 1544 N N . LEU A 1 202 ? -9.954 16.049 -1.050 1.00 90.38 202 LEU A N 1
ATOM 1545 C CA . LEU A 1 202 ? -8.658 15.505 -0.641 1.00 90.38 202 LEU A CA 1
ATOM 1546 C C . LEU A 1 202 ? -8.846 14.080 -0.112 1.00 90.38 202 LEU A C 1
ATOM 1548 O O . LEU A 1 202 ? -9.743 13.816 0.682 1.00 90.38 202 LEU A O 1
ATOM 1552 N N . TYR A 1 203 ? -8.014 13.159 -0.587 1.00 89.44 203 TYR A N 1
ATOM 1553 C CA . TYR A 1 203 ? -8.060 11.743 -0.227 1.00 89.44 203 TYR A CA 1
ATOM 1554 C C . TYR A 1 203 ? -7.050 11.415 0.875 1.00 89.44 203 TYR A C 1
ATOM 1556 O O . TYR A 1 203 ? -7.417 10.891 1.928 1.00 89.44 203 TYR A O 1
ATOM 1564 N N . SER A 1 204 ? -5.781 11.739 0.633 1.00 89.00 204 SER A N 1
ATOM 1565 C CA . SER A 1 204 ? -4.689 11.574 1.591 1.00 89.00 204 SER A CA 1
ATOM 1566 C C . SER A 1 204 ? -3.519 12.491 1.253 1.00 89.00 204 SER A C 1
ATOM 1568 O O . SER A 1 204 ? -3.437 13.019 0.141 1.00 89.00 204 SER A O 1
ATOM 1570 N N . ILE A 1 205 ? -2.610 12.660 2.208 1.00 89.94 205 ILE A N 1
ATOM 1571 C CA . ILE A 1 205 ? -1.346 13.385 2.042 1.00 89.94 205 ILE A CA 1
ATOM 1572 C C . ILE A 1 205 ? -0.219 12.476 2.519 1.00 89.94 205 ILE A C 1
ATOM 1574 O O . ILE A 1 205 ? -0.334 11.908 3.606 1.00 89.94 205 ILE A O 1
ATOM 1578 N N . ASP A 1 206 ? 0.839 12.354 1.717 1.00 91.62 206 ASP A N 1
ATOM 1579 C CA . ASP A 1 206 ? 1.981 11.483 2.000 1.00 91.62 206 ASP A CA 1
ATOM 1580 C C . ASP A 1 206 ? 3.167 12.311 2.516 1.00 91.62 206 ASP A C 1
ATOM 1582 O O . ASP A 1 206 ? 3.930 12.901 1.743 1.00 91.62 206 ASP A O 1
ATOM 1586 N N . TYR A 1 207 ? 3.330 12.356 3.841 1.00 91.75 207 TYR A N 1
ATOM 1587 C CA . TYR A 1 207 ? 4.494 12.959 4.493 1.00 91.75 207 TYR A CA 1
ATOM 1588 C C . TYR A 1 207 ? 5.667 12.000 4.463 1.00 91.75 207 TYR A C 1
ATOM 1590 O O . TYR A 1 207 ? 5.538 10.835 4.824 1.00 91.75 207 TYR A O 1
ATOM 1598 N N . THR A 1 208 ? 6.826 12.490 4.053 1.00 92.69 208 THR A N 1
ATOM 1599 C CA . THR A 1 208 ? 7.992 11.649 3.823 1.00 92.69 208 THR A CA 1
ATOM 1600 C C . THR A 1 208 ? 9.223 12.240 4.481 1.00 92.69 208 THR A C 1
ATOM 1602 O O . THR A 1 208 ? 9.437 13.454 4.461 1.00 92.69 208 THR A O 1
ATOM 1605 N N . ARG A 1 209 ? 10.059 11.368 5.047 1.00 93.81 209 ARG A N 1
ATOM 1606 C CA . ARG A 1 209 ? 11.408 11.717 5.491 1.00 93.81 209 ARG A CA 1
ATOM 1607 C C . ARG A 1 209 ? 12.368 10.561 5.248 1.00 93.81 209 ARG A C 1
ATOM 1609 O O . ARG A 1 209 ? 12.032 9.394 5.458 1.00 93.81 209 ARG A O 1
ATOM 1616 N N . ASP A 1 210 ? 13.569 10.915 4.813 1.00 95.25 210 ASP A N 1
ATOM 1617 C CA . ASP A 1 210 ? 14.661 9.979 4.584 1.00 95.25 210 ASP A CA 1
ATOM 1618 C C . ASP A 1 210 ? 15.624 9.955 5.774 1.00 95.25 210 ASP A C 1
ATOM 1620 O O . ASP A 1 210 ? 15.933 10.982 6.385 1.00 95.25 210 ASP A O 1
ATOM 1624 N N . PHE A 1 211 ? 16.108 8.757 6.089 1.00 96.50 211 PHE A N 1
ATOM 1625 C CA . PHE A 1 211 ? 17.004 8.483 7.203 1.00 96.50 211 PHE A CA 1
ATOM 1626 C C . PHE A 1 211 ? 18.190 7.645 6.737 1.00 96.50 211 PHE A C 1
ATOM 1628 O O . PHE A 1 211 ? 18.095 6.873 5.779 1.00 96.50 211 PHE A O 1
ATOM 1635 N N . SER A 1 212 ? 19.310 7.769 7.446 1.00 96.81 212 SER A N 1
ATOM 1636 C CA . SER A 1 212 ? 20.457 6.879 7.265 1.00 96.81 212 SER A CA 1
ATOM 1637 C C . SER A 1 212 ? 20.319 5.613 8.112 1.00 96.81 212 SER A C 1
ATOM 1639 O O . SER A 1 212 ? 19.891 5.675 9.267 1.00 96.81 212 SER A O 1
ATOM 1641 N N . GLY A 1 213 ? 20.711 4.479 7.528 1.00 96.69 213 GLY A N 1
ATOM 1642 C CA . GLY A 1 213 ? 20.452 3.127 8.036 1.00 96.69 213 GLY A CA 1
ATOM 1643 C C . GLY A 1 213 ? 19.528 2.347 7.098 1.00 96.69 213 GLY A C 1
ATOM 1644 O O . GLY A 1 213 ? 18.801 2.936 6.294 1.00 96.69 213 GLY A O 1
ATOM 1645 N N . VAL A 1 214 ? 19.571 1.017 7.158 1.00 96.62 214 VAL A N 1
ATOM 1646 C CA . VAL A 1 214 ? 18.844 0.130 6.238 1.00 96.62 214 VAL A CA 1
ATOM 1647 C C . VAL A 1 214 ? 17.872 -0.770 6.982 1.00 96.62 214 VAL A C 1
ATOM 1649 O O . VAL A 1 214 ? 18.233 -1.396 7.976 1.00 96.62 214 VAL A O 1
ATOM 1652 N N . LEU A 1 215 ? 16.643 -0.840 6.467 1.00 95.50 215 LEU A N 1
ATOM 1653 C CA . LEU A 1 215 ? 15.586 -1.705 6.976 1.00 95.50 215 LEU A CA 1
ATOM 1654 C C . LEU A 1 215 ? 15.994 -3.182 6.939 1.00 95.50 215 LEU A C 1
ATOM 1656 O O . LEU A 1 215 ? 16.182 -3.757 5.865 1.00 95.50 215 LEU A O 1
ATOM 1660 N N . ASP A 1 216 ? 16.013 -3.794 8.118 1.00 93.31 216 ASP A N 1
ATOM 1661 C CA . ASP A 1 216 ? 15.850 -5.230 8.302 1.00 93.31 216 ASP A CA 1
ATOM 1662 C C . ASP A 1 216 ? 14.383 -5.489 8.667 1.00 93.31 216 ASP A C 1
ATOM 1664 O O . ASP A 1 216 ? 13.941 -5.238 9.790 1.00 93.31 216 ASP A O 1
ATOM 1668 N N . ARG A 1 217 ? 13.600 -5.917 7.671 1.00 91.31 217 ARG A N 1
ATOM 1669 C CA . ARG A 1 217 ? 12.148 -6.068 7.816 1.00 91.31 217 ARG A CA 1
ATOM 1670 C C . ARG A 1 217 ? 11.792 -7.122 8.860 1.00 91.31 217 ARG A C 1
ATOM 1672 O O . ARG A 1 217 ? 10.844 -6.903 9.601 1.00 91.31 217 ARG A O 1
ATOM 1679 N N . GLU A 1 218 ? 12.500 -8.248 8.882 1.00 90.38 218 GLU A N 1
ATOM 1680 C CA . GLU A 1 218 ? 12.213 -9.358 9.797 1.00 90.38 218 GLU A CA 1
ATOM 1681 C C . GLU A 1 218 ? 12.387 -8.894 11.242 1.00 90.38 218 GLU A C 1
ATOM 1683 O O . GLU A 1 218 ? 11.434 -8.940 12.017 1.00 90.38 218 GLU A O 1
ATOM 1688 N N . THR A 1 219 ? 13.540 -8.291 11.545 1.00 92.12 219 THR A N 1
ATOM 1689 C CA . THR A 1 219 ? 13.829 -7.737 12.877 1.00 92.12 219 THR A CA 1
ATOM 1690 C C . THR A 1 219 ? 12.807 -6.672 13.291 1.00 92.12 219 THR A C 1
ATOM 1692 O O . THR A 1 219 ? 12.350 -6.656 14.435 1.00 92.12 219 THR A O 1
ATOM 1695 N N . LEU A 1 220 ? 12.411 -5.782 12.371 1.00 93.56 220 LEU A N 1
ATOM 1696 C CA . LEU A 1 220 ? 11.411 -4.754 12.665 1.00 93.56 220 LEU A CA 1
ATOM 1697 C C . LEU A 1 220 ? 10.032 -5.357 12.970 1.00 93.56 220 LEU A C 1
ATOM 1699 O O . LEU A 1 220 ? 9.388 -4.949 13.932 1.00 93.56 220 LEU A O 1
ATOM 1703 N N . VAL A 1 221 ? 9.559 -6.295 12.147 1.00 92.31 221 VAL A N 1
ATOM 1704 C CA . VAL A 1 221 ? 8.239 -6.920 12.323 1.00 92.31 221 VAL A CA 1
ATOM 1705 C C . VAL A 1 221 ? 8.183 -7.688 13.642 1.00 92.31 221 VAL A C 1
ATOM 1707 O O . VAL A 1 221 ? 7.235 -7.506 14.405 1.00 92.31 221 VAL A O 1
ATOM 1710 N N . GLU A 1 222 ? 9.226 -8.462 13.956 1.00 92.44 222 GLU A N 1
ATOM 1711 C CA . GLU A 1 222 ? 9.344 -9.158 15.240 1.00 92.44 222 GLU A CA 1
ATOM 1712 C C . GLU A 1 222 ? 9.250 -8.186 16.422 1.00 92.44 222 GLU A C 1
ATOM 1714 O O . GLU A 1 222 ? 8.505 -8.440 17.370 1.00 92.44 222 GLU A O 1
ATOM 1719 N N . HIS A 1 223 ? 9.950 -7.049 16.349 1.00 92.56 223 HIS A N 1
ATOM 1720 C CA . HIS A 1 223 ? 9.902 -6.025 17.387 1.00 92.56 223 HIS A CA 1
ATOM 1721 C C . HIS A 1 223 ? 8.496 -5.427 17.551 1.00 92.56 223 HIS A C 1
ATOM 1723 O O . HIS A 1 223 ? 7.953 -5.420 18.658 1.00 92.56 223 HIS A O 1
ATOM 1729 N N . LEU A 1 224 ? 7.878 -4.977 16.455 1.00 93.38 224 LEU A N 1
ATOM 1730 C CA . LEU A 1 224 ? 6.548 -4.360 16.484 1.00 93.38 224 LEU A CA 1
ATOM 1731 C C . LEU A 1 224 ? 5.489 -5.316 17.057 1.00 93.38 224 LEU A C 1
ATOM 1733 O O . LEU A 1 224 ? 4.623 -4.907 17.833 1.00 93.38 224 LEU A O 1
ATOM 1737 N N . CYS A 1 225 ? 5.557 -6.601 16.715 1.00 92.81 225 CYS A N 1
ATOM 1738 C CA . CYS A 1 225 ? 4.625 -7.595 17.238 1.00 92.81 225 CYS A CA 1
ATOM 1739 C C . CYS A 1 225 ? 4.890 -7.958 18.703 1.00 92.81 225 CYS A C 1
ATOM 1741 O O . CYS A 1 225 ? 3.942 -8.109 19.475 1.00 92.81 225 CYS A O 1
ATOM 1743 N N . ALA A 1 226 ? 6.156 -8.101 19.100 1.00 91.94 226 ALA A N 1
ATOM 1744 C CA . ALA A 1 226 ? 6.510 -8.523 20.452 1.00 91.94 226 ALA A CA 1
ATOM 1745 C C . ALA A 1 226 ? 6.335 -7.415 21.502 1.00 91.94 226 ALA A C 1
ATOM 1747 O O . ALA A 1 226 ? 5.987 -7.721 22.645 1.00 91.94 226 ALA A O 1
ATOM 1748 N N . PHE A 1 227 ? 6.569 -6.153 21.128 1.00 90.62 227 PHE A N 1
ATOM 1749 C CA . PHE A 1 227 ? 6.661 -5.041 22.080 1.00 90.62 227 PHE A CA 1
ATOM 1750 C C . PHE A 1 227 ? 5.606 -3.952 21.866 1.00 90.62 227 PHE A C 1
ATOM 1752 O O . PHE A 1 227 ? 5.094 -3.422 22.848 1.00 90.62 227 PHE A O 1
ATOM 1759 N N . GLU A 1 228 ? 5.195 -3.693 20.622 1.00 90.31 228 GLU A N 1
ATOM 1760 C CA . GLU A 1 228 ? 4.271 -2.595 20.286 1.00 90.31 228 GLU A CA 1
ATOM 1761 C C . GLU A 1 228 ? 2.816 -3.059 20.072 1.00 90.31 228 GLU A C 1
ATOM 1763 O O . GLU A 1 228 ? 1.938 -2.289 19.679 1.00 90.31 228 GLU A O 1
ATOM 1768 N N . GLY A 1 229 ? 2.527 -4.341 20.329 1.00 90.31 229 GLY A N 1
ATOM 1769 C CA . GLY A 1 229 ? 1.173 -4.899 20.257 1.00 90.31 229 GLY A CA 1
ATOM 1770 C C . GLY A 1 229 ? 0.600 -4.976 18.841 1.00 90.31 229 GLY A C 1
ATOM 1771 O O . GLY A 1 229 ? -0.619 -5.098 18.677 1.00 90.31 229 GLY A O 1
ATOM 1772 N N . PHE A 1 230 ? 1.455 -4.911 17.817 1.00 92.00 230 PHE A N 1
ATOM 1773 C CA . PHE A 1 230 ? 1.021 -5.077 16.439 1.00 92.00 230 PHE A CA 1
ATOM 1774 C C . PHE A 1 230 ? 0.584 -6.514 16.190 1.00 92.00 230 PHE A C 1
ATOM 1776 O O . PHE A 1 230 ? 1.210 -7.475 16.639 1.00 92.00 230 PHE A O 1
ATOM 1783 N N . ARG A 1 231 ? -0.467 -6.663 15.388 1.00 89.25 231 ARG A N 1
ATOM 1784 C CA . ARG A 1 231 ? -0.797 -7.944 14.766 1.00 89.25 231 ARG A CA 1
ATOM 1785 C C . ARG A 1 231 ? -0.341 -7.953 13.316 1.00 89.25 231 ARG A C 1
ATOM 1787 O O . ARG A 1 231 ? -0.470 -6.954 12.607 1.00 89.25 231 ARG A O 1
ATOM 1794 N N . GLU A 1 232 ? 0.123 -9.106 12.869 1.00 77.56 232 GLU A N 1
ATOM 1795 C CA . GLU A 1 232 ? 0.215 -9.417 11.449 1.00 77.56 232 GLU A CA 1
ATOM 1796 C C . GLU A 1 232 ? -1.130 -9.989 10.991 1.00 77.56 232 GLU A C 1
ATOM 1798 O O . GLU A 1 232 ? -1.775 -10.704 11.757 1.00 77.56 232 GLU A O 1
ATOM 1803 N N . GLN A 1 233 ? -1.519 -9.699 9.746 1.00 67.81 233 GLN A N 1
ATOM 1804 C CA . GLN A 1 233 ? -2.761 -10.093 9.054 1.00 67.81 233 GLN A CA 1
ATOM 1805 C C . GLN A 1 233 ? -3.861 -9.019 9.034 1.00 67.81 233 GLN A C 1
ATOM 1807 O O . GLN A 1 233 ? -4.404 -8.587 10.055 1.00 67.81 233 GLN A O 1
ATOM 1812 N N . GLY A 1 234 ? -4.224 -8.638 7.807 1.00 66.44 234 GLY A N 1
ATOM 1813 C CA . GLY A 1 234 ? -5.314 -7.728 7.464 1.00 66.44 234 GLY A CA 1
ATOM 1814 C C . GLY A 1 234 ? -5.050 -7.051 6.121 1.00 66.44 234 GLY A C 1
ATOM 1815 O O . GLY A 1 234 ? -3.944 -6.563 5.877 1.00 66.44 234 GLY A O 1
ATOM 1816 N N . ASP A 1 235 ? -6.051 -7.010 5.241 1.00 72.19 235 ASP A N 1
ATOM 1817 C CA . ASP A 1 235 ? -6.005 -6.091 4.104 1.00 72.19 235 ASP A CA 1
ATOM 1818 C C . ASP A 1 235 ? -6.160 -4.635 4.592 1.00 72.19 235 ASP A C 1
ATOM 1820 O O . ASP A 1 235 ? -6.514 -4.380 5.745 1.00 72.19 235 ASP A O 1
ATOM 1824 N N . LEU A 1 236 ? -5.861 -3.654 3.733 1.00 74.12 236 LEU A N 1
ATOM 1825 C CA . LEU A 1 236 ? -5.899 -2.238 4.121 1.00 74.12 236 LEU A CA 1
ATOM 1826 C C . LEU A 1 236 ? -7.279 -1.810 4.663 1.00 74.12 236 LEU A C 1
ATOM 1828 O O . LEU A 1 236 ? -7.339 -1.018 5.598 1.00 74.12 236 LEU A O 1
ATOM 1832 N N . ALA A 1 237 ? -8.371 -2.338 4.106 1.00 72.88 237 ALA A N 1
ATOM 1833 C CA . ALA A 1 237 ? -9.729 -2.014 4.538 1.00 72.88 237 ALA A CA 1
ATOM 1834 C C . ALA A 1 237 ? -10.011 -2.554 5.952 1.00 72.88 237 ALA A C 1
ATOM 1836 O O . ALA A 1 237 ? -10.465 -1.821 6.835 1.00 72.88 237 ALA A O 1
ATOM 1837 N N . ASP A 1 238 ? -9.672 -3.817 6.202 1.00 73.44 238 ASP A N 1
ATOM 1838 C CA . ASP A 1 238 ? -9.797 -4.443 7.518 1.00 73.44 238 ASP A CA 1
ATOM 1839 C C . ASP A 1 238 ? -8.902 -3.780 8.568 1.00 73.44 238 ASP A C 1
ATOM 1841 O O . ASP A 1 238 ? -9.343 -3.524 9.694 1.00 73.44 238 ASP A O 1
ATOM 1845 N N . ALA A 1 239 ? -7.659 -3.458 8.204 1.00 77.69 239 ALA A N 1
ATOM 1846 C CA . ALA A 1 239 ? -6.701 -2.807 9.088 1.00 77.69 239 ALA A CA 1
ATOM 1847 C C . ALA A 1 239 ? -7.201 -1.430 9.555 1.00 77.69 239 ALA A C 1
ATOM 1849 O O . ALA A 1 239 ? -7.108 -1.108 10.739 1.00 77.69 239 ALA A O 1
ATOM 1850 N N . MET A 1 240 ? -7.819 -0.652 8.660 1.00 76.00 240 MET A N 1
ATOM 1851 C CA . MET A 1 240 ? -8.403 0.652 8.996 1.00 76.00 240 MET A CA 1
ATOM 1852 C C . MET A 1 240 ? -9.607 0.561 9.952 1.00 76.00 240 MET A C 1
ATOM 1854 O O . MET A 1 240 ? -9.915 1.548 10.620 1.00 76.00 240 MET A O 1
ATOM 1858 N N . ARG A 1 241 ? -10.286 -0.594 10.053 1.00 72.50 241 ARG A N 1
ATOM 1859 C CA . ARG A 1 241 ? -11.439 -0.811 10.955 1.00 72.50 241 ARG A CA 1
ATOM 1860 C C . ARG A 1 241 ? -11.083 -1.398 12.313 1.00 72.50 241 ARG A C 1
ATOM 1862 O O . ARG A 1 241 ? -11.857 -1.262 13.257 1.00 72.50 241 ARG A O 1
ATOM 1869 N N . ALA A 1 242 ? -9.966 -2.106 12.405 1.00 70.19 242 ALA A N 1
ATOM 1870 C CA . ALA A 1 242 ? -9.689 -2.993 13.529 1.00 70.19 242 ALA A CA 1
ATOM 1871 C C . ALA A 1 242 ? -9.421 -2.276 14.861 1.00 70.19 242 ALA A C 1
ATOM 1873 O O . ALA A 1 242 ? -9.413 -2.927 15.905 1.00 70.19 242 ALA A O 1
ATOM 1874 N N . GLY A 1 243 ? -9.138 -0.967 14.832 1.00 73.38 243 GLY A N 1
ATOM 1875 C CA . GLY A 1 243 ? -8.753 -0.185 16.014 1.00 73.38 243 GLY A CA 1
ATOM 1876 C C . GLY A 1 243 ? -7.469 -0.676 16.701 1.00 73.38 243 GLY A C 1
ATOM 1877 O O . GLY A 1 243 ? -7.121 -0.181 17.764 1.00 73.38 243 GLY A O 1
ATOM 1878 N N . THR A 1 244 ? -6.780 -1.652 16.104 1.00 84.50 244 THR A N 1
ATOM 1879 C CA . THR A 1 244 ? -5.549 -2.279 16.592 1.00 84.50 244 THR A CA 1
ATOM 1880 C C . THR A 1 244 ? -4.459 -2.052 15.546 1.00 84.50 244 THR A C 1
ATOM 1882 O O . THR A 1 244 ? -4.736 -2.293 14.362 1.00 84.50 244 THR A O 1
ATOM 1885 N N . PRO A 1 245 ? -3.241 -1.628 15.933 1.00 89.56 245 PRO A N 1
ATOM 1886 C CA . PRO A 1 245 ? -2.125 -1.499 15.002 1.00 89.56 245 PRO A CA 1
ATOM 1887 C C . PRO A 1 245 ? -1.907 -2.803 14.225 1.00 89.56 245 PRO A C 1
ATOM 1889 O O . PRO A 1 245 ? -1.811 -3.885 14.807 1.00 89.56 245 PRO A O 1
ATOM 1892 N N . THR A 1 246 ? -1.917 -2.716 12.897 1.00 91.50 246 THR A N 1
ATOM 1893 C CA . THR A 1 246 ? -1.930 -3.891 12.016 1.00 91.50 246 THR A CA 1
ATOM 1894 C C . THR A 1 246 ? -0.876 -3.744 10.927 1.00 91.50 246 THR A C 1
ATOM 1896 O O . THR A 1 246 ? -0.911 -2.783 10.157 1.00 91.50 246 THR A O 1
ATOM 1899 N N . ILE A 1 247 ? 0.034 -4.713 10.842 1.00 91.56 247 ILE A N 1
ATOM 1900 C CA . ILE A 1 247 ? 0.986 -4.858 9.736 1.00 91.56 247 ILE A CA 1
ATOM 1901 C C . ILE A 1 247 ? 0.250 -5.503 8.557 1.00 91.56 247 ILE A C 1
ATOM 1903 O O . ILE A 1 247 ? -0.420 -6.526 8.715 1.00 91.56 247 ILE A O 1
ATOM 1907 N N . LEU A 1 248 ? 0.357 -4.896 7.374 1.00 87.19 248 LEU A N 1
ATOM 1908 C CA . LEU A 1 248 ? -0.317 -5.370 6.167 1.00 87.19 248 LEU A CA 1
ATOM 1909 C C . LEU A 1 248 ? 0.428 -6.562 5.556 1.00 87.19 248 LEU A C 1
ATOM 1911 O O . LEU A 1 248 ? 1.641 -6.518 5.348 1.00 87.19 248 LEU A O 1
ATOM 1915 N N . GLU A 1 249 ? -0.315 -7.600 5.178 1.00 80.62 249 GLU A N 1
ATOM 1916 C CA . GLU A 1 249 ? 0.215 -8.767 4.462 1.00 80.62 249 GLU A CA 1
ATOM 1917 C C . GLU A 1 249 ? 0.322 -8.463 2.957 1.00 80.62 249 GLU A C 1
ATOM 1919 O O . GLU A 1 249 ? -0.450 -8.950 2.133 1.00 80.62 249 GLU A O 1
ATOM 1924 N N . ASN A 1 250 ? 1.242 -7.568 2.588 1.00 72.94 250 ASN A N 1
ATOM 1925 C CA . ASN A 1 250 ? 1.401 -7.086 1.212 1.00 72.94 250 ASN A CA 1
ATOM 1926 C C . ASN A 1 250 ? 2.784 -7.362 0.605 1.00 72.94 250 ASN A C 1
ATOM 1928 O O . ASN A 1 250 ? 3.069 -6.848 -0.478 1.00 72.94 250 ASN A O 1
ATOM 1932 N N . THR A 1 251 ? 3.621 -8.174 1.257 1.00 70.88 251 THR A N 1
ATOM 1933 C CA . THR A 1 251 ? 5.002 -8.479 0.840 1.00 70.88 251 THR A CA 1
ATOM 1934 C C . THR A 1 251 ? 5.091 -8.940 -0.618 1.00 70.88 251 THR A C 1
ATOM 1936 O O . THR A 1 251 ? 5.941 -8.453 -1.360 1.00 70.88 251 THR A O 1
ATOM 1939 N N . ASP A 1 252 ? 4.152 -9.773 -1.078 1.00 65.69 252 ASP A N 1
ATOM 1940 C CA . ASP A 1 252 ? 4.090 -10.232 -2.476 1.00 65.69 252 ASP A CA 1
ATOM 1941 C C . ASP A 1 252 ? 3.893 -9.082 -3.484 1.00 65.69 252 ASP A C 1
ATOM 1943 O O . ASP A 1 252 ? 4.271 -9.186 -4.650 1.00 65.69 252 ASP A O 1
ATOM 1947 N N . SER A 1 253 ? 3.306 -7.964 -3.046 1.00 64.25 253 SER A N 1
ATOM 1948 C CA . SER A 1 253 ? 3.066 -6.783 -3.876 1.00 64.25 253 SER A CA 1
ATOM 1949 C C . SER A 1 253 ? 4.154 -5.719 -3.759 1.00 64.25 253 SER A C 1
ATOM 1951 O O . SER A 1 253 ? 4.375 -5.000 -4.736 1.00 64.25 253 SER A O 1
ATOM 1953 N N . VAL A 1 254 ? 4.754 -5.538 -2.579 1.00 68.06 254 VAL A N 1
ATOM 1954 C CA . VAL A 1 254 ? 5.682 -4.421 -2.304 1.00 68.06 254 VAL A CA 1
ATOM 1955 C C . VAL A 1 254 ? 7.144 -4.847 -2.163 1.00 68.06 254 VAL A C 1
ATOM 1957 O O . VAL A 1 254 ? 8.009 -3.979 -2.151 1.00 68.06 254 VAL A O 1
ATOM 1960 N N . GLY A 1 255 ? 7.427 -6.150 -2.116 1.00 71.19 255 GLY A N 1
ATOM 1961 C CA . GLY A 1 255 ? 8.768 -6.703 -1.928 1.00 71.19 255 GLY A CA 1
ATOM 1962 C C . GLY A 1 255 ? 9.138 -6.921 -0.456 1.00 71.19 255 GLY A C 1
ATOM 1963 O O . GLY A 1 255 ? 8.447 -6.477 0.462 1.00 71.19 255 GLY A O 1
ATOM 1964 N N . ASN A 1 256 ? 10.259 -7.612 -0.232 1.00 78.06 256 ASN A N 1
ATOM 1965 C CA . ASN A 1 256 ? 10.734 -8.002 1.106 1.00 78.06 256 ASN A CA 1
ATOM 1966 C C . ASN A 1 256 ? 11.383 -6.852 1.892 1.00 78.06 256 ASN A C 1
ATOM 1968 O O . ASN A 1 256 ? 11.619 -6.975 3.091 1.00 78.06 256 ASN A O 1
ATOM 1972 N N . HIS A 1 257 ? 11.659 -5.724 1.237 1.00 87.56 257 HIS A N 1
ATOM 1973 C CA . HIS A 1 257 ? 12.380 -4.586 1.816 1.00 87.56 257 HIS A CA 1
ATOM 1974 C C . HIS A 1 257 ? 11.462 -3.397 2.114 1.00 87.56 257 HIS A C 1
ATOM 1976 O O . HIS A 1 257 ? 11.904 -2.246 2.147 1.00 87.56 257 HIS A O 1
ATOM 1982 N N . VAL A 1 258 ? 10.180 -3.697 2.331 1.00 88.50 258 VAL A N 1
ATOM 1983 C CA . VAL A 1 258 ? 9.120 -2.757 2.686 1.00 88.50 258 VAL A CA 1
ATOM 1984 C C . VAL A 1 258 ? 8.302 -3.357 3.830 1.00 88.50 258 VAL A C 1
ATOM 1986 O O . VAL A 1 258 ? 7.848 -4.499 3.755 1.00 88.50 258 VAL A O 1
ATOM 1989 N N . CYS A 1 259 ? 8.067 -2.578 4.881 1.00 91.25 259 CYS A N 1
ATOM 1990 C CA . CYS A 1 259 ? 7.051 -2.866 5.886 1.00 91.25 259 CYS A CA 1
ATOM 1991 C C . CYS A 1 259 ? 5.969 -1.787 5.798 1.00 91.25 259 CYS A C 1
ATOM 1993 O O . CYS A 1 259 ? 6.270 -0.599 5.692 1.00 91.25 259 CYS A O 1
ATOM 1995 N N . THR A 1 260 ? 4.703 -2.198 5.764 1.00 91.69 260 THR A N 1
ATOM 1996 C CA . THR A 1 260 ? 3.564 -1.275 5.764 1.00 91.69 260 THR A CA 1
ATOM 1997 C C . THR A 1 260 ? 2.643 -1.633 6.912 1.00 91.69 260 THR A C 1
ATOM 1999 O O . THR A 1 260 ? 2.273 -2.796 7.054 1.00 91.69 260 THR A O 1
ATOM 2002 N N . TRP A 1 261 ? 2.226 -0.645 7.691 1.00 92.12 261 TRP A N 1
ATOM 2003 C CA . TRP A 1 261 ? 1.234 -0.839 8.740 1.00 92.12 261 TRP A CA 1
ATOM 2004 C C . TRP A 1 261 ? 0.213 0.287 8.770 1.00 92.12 261 TRP A C 1
ATOM 2006 O O . TRP A 1 261 ? 0.407 1.356 8.188 1.00 92.12 261 TRP A O 1
ATOM 2016 N N . VAL A 1 262 ? -0.891 0.018 9.458 1.00 90.06 262 VAL A N 1
ATOM 2017 C CA . VAL A 1 262 ? -1.936 0.990 9.763 1.00 90.06 262 VAL A CA 1
ATOM 2018 C C . VAL A 1 262 ? -2.111 1.056 11.270 1.00 90.06 262 VAL A C 1
ATOM 2020 O O . VAL A 1 262 ? -2.229 0.025 11.933 1.00 90.06 262 VAL A O 1
ATOM 2023 N N . CYS A 1 263 ? -2.153 2.268 11.804 1.00 88.75 263 CYS A N 1
ATOM 2024 C CA . CYS A 1 263 ? -2.476 2.535 13.198 1.00 88.75 263 CYS A CA 1
ATOM 2025 C C . CYS A 1 263 ? -3.324 3.808 13.310 1.00 88.75 263 CYS A C 1
ATOM 2027 O O . CYS A 1 263 ? -3.584 4.507 12.327 1.00 88.75 263 CYS A O 1
ATOM 2029 N N . THR A 1 264 ? -3.807 4.077 14.519 1.00 83.38 264 THR A N 1
ATOM 2030 C CA . THR A 1 264 ? -4.351 5.393 14.861 1.00 83.38 264 THR A CA 1
ATOM 2031 C C . THR A 1 264 ? -3.234 6.173 15.546 1.00 83.38 264 THR A C 1
ATOM 2033 O O . THR A 1 264 ? -2.655 5.637 16.489 1.00 83.38 264 THR A O 1
ATOM 2036 N N . SER A 1 265 ? -2.900 7.370 15.057 1.00 79.50 265 SER A N 1
ATOM 2037 C CA . SER A 1 265 ? -1.898 8.238 15.695 1.00 79.50 265 SER A CA 1
ATOM 2038 C C . SER A 1 265 ? -2.370 8.720 17.067 1.00 79.50 265 SER A C 1
ATOM 2040 O O . SER A 1 265 ? -3.560 8.616 17.386 1.00 79.50 265 SER A O 1
ATOM 2042 N N . GLU A 1 266 ? -1.478 9.319 17.860 1.00 78.00 266 GLU A N 1
ATOM 2043 C CA . GLU A 1 266 ? -1.868 9.918 19.148 1.00 78.00 266 GLU A CA 1
ATOM 2044 C C . GLU A 1 266 ? -2.930 11.017 18.970 1.00 78.00 266 GLU A C 1
ATOM 2046 O O . GLU A 1 266 ? -3.863 11.136 19.766 1.00 78.00 266 GLU A O 1
ATOM 2051 N N . GLY A 1 267 ? -2.843 11.764 17.863 1.00 72.81 267 GLY A N 1
ATOM 2052 C CA . GLY A 1 267 ? -3.833 12.763 17.447 1.00 72.81 267 GLY A CA 1
ATOM 2053 C C . GLY A 1 267 ? -5.185 12.200 16.976 1.00 72.81 267 GLY A C 1
ATOM 2054 O O . GLY A 1 267 ? -6.082 12.976 16.654 1.00 72.81 267 GLY A O 1
ATOM 2055 N N . GLY A 1 268 ? -5.361 10.875 16.925 1.00 76.94 268 GLY A N 1
ATOM 2056 C CA . GLY A 1 268 ? -6.615 10.227 16.527 1.00 76.94 268 GLY A CA 1
ATOM 2057 C C . GLY A 1 268 ? -6.790 10.015 15.018 1.00 76.94 268 GLY A C 1
ATOM 2058 O O . GLY A 1 268 ? -7.855 9.568 14.586 1.00 76.94 268 GLY A O 1
ATOM 2059 N N . TYR A 1 269 ? -5.771 10.297 14.201 1.00 77.62 269 TYR A N 1
ATOM 2060 C CA . TYR A 1 269 ? -5.838 10.108 12.751 1.00 77.62 269 TYR A CA 1
ATOM 2061 C C . TYR A 1 269 ? -5.590 8.651 12.381 1.00 77.62 269 TYR A C 1
ATOM 2063 O O . TYR A 1 269 ? -4.737 7.987 12.960 1.00 77.62 269 TYR A O 1
ATOM 2071 N N . THR A 1 270 ? -6.280 8.144 11.357 1.00 81.44 270 THR A N 1
ATOM 2072 C CA . THR A 1 270 ? -5.864 6.878 10.743 1.00 81.44 270 THR A CA 1
ATOM 2073 C C . THR A 1 270 ? -4.654 7.126 9.861 1.00 81.44 270 THR A C 1
ATOM 2075 O O . THR A 1 270 ? -4.750 7.818 8.842 1.00 81.44 270 THR A O 1
ATOM 2078 N N . VAL A 1 271 ? -3.545 6.505 10.233 1.00 87.75 271 VAL A N 1
ATOM 2079 C CA . VAL A 1 271 ? -2.258 6.658 9.576 1.00 87.75 271 VAL A CA 1
ATOM 2080 C C . VAL A 1 271 ? -1.857 5.337 8.943 1.00 87.75 271 VAL A C 1
ATOM 2082 O O . VAL A 1 271 ? -1.935 4.286 9.579 1.00 87.75 271 VAL A O 1
ATOM 2085 N N . ARG A 1 272 ? -1.415 5.389 7.686 1.00 90.88 272 ARG A N 1
ATOM 2086 C CA . ARG A 1 272 ? -0.693 4.282 7.055 1.00 90.88 272 ARG A CA 1
ATOM 2087 C C . ARG A 1 272 ? 0.767 4.671 6.921 1.00 90.88 272 ARG A C 1
ATOM 2089 O O . ARG A 1 272 ? 1.077 5.600 6.181 1.00 90.88 272 ARG A O 1
ATOM 2096 N N . THR A 1 273 ? 1.642 3.906 7.551 1.00 93.44 273 THR A N 1
ATOM 2097 C CA . THR A 1 273 ? 3.086 4.109 7.462 1.00 93.44 273 THR A CA 1
ATOM 2098 C C . THR A 1 273 ? 3.700 3.029 6.587 1.00 93.44 273 THR A C 1
ATOM 2100 O O . THR A 1 273 ? 3.438 1.841 6.771 1.00 93.44 273 THR A O 1
ATOM 2103 N N . LYS A 1 274 ? 4.523 3.444 5.626 1.00 93.44 274 LYS A N 1
ATOM 2104 C CA . LYS A 1 274 ? 5.367 2.593 4.791 1.00 93.44 274 LYS A CA 1
ATOM 2105 C C . LYS A 1 274 ? 6.820 2.929 5.110 1.00 93.44 274 LYS A C 1
ATOM 2107 O O . LYS A 1 274 ? 7.274 4.040 4.853 1.00 93.44 274 LYS A O 1
ATOM 2112 N N . ILE A 1 275 ? 7.553 1.962 5.649 1.00 94.38 275 ILE A N 1
ATOM 2113 C CA . ILE A 1 275 ? 8.997 2.058 5.861 1.00 94.38 275 ILE A CA 1
ATOM 2114 C C . ILE A 1 275 ? 9.706 1.128 4.892 1.00 94.38 275 ILE A C 1
ATOM 2116 O O . ILE A 1 275 ? 9.310 -0.027 4.726 1.00 94.38 275 ILE A O 1
ATOM 2120 N N . TYR A 1 276 ? 10.727 1.626 4.205 1.00 93.75 276 TYR A N 1
ATOM 2121 C CA . TYR A 1 276 ? 11.392 0.827 3.186 1.00 93.75 276 TYR A CA 1
ATOM 2122 C C . TYR A 1 276 ? 12.825 1.238 2.917 1.00 93.75 276 TYR A C 1
ATOM 2124 O O . TYR A 1 276 ? 13.199 2.403 3.049 1.00 93.75 276 TYR A O 1
ATOM 2132 N N . ASN A 1 277 ? 13.619 0.267 2.473 1.00 93.81 277 ASN A N 1
ATOM 2133 C CA . ASN A 1 277 ? 14.950 0.529 1.950 1.00 93.81 277 ASN A CA 1
ATOM 2134 C C . ASN A 1 277 ? 14.829 1.288 0.621 1.00 93.81 277 ASN A C 1
ATOM 2136 O O . ASN A 1 277 ? 14.454 0.721 -0.412 1.00 93.81 277 ASN A O 1
ATOM 2140 N N . LYS A 1 278 ? 15.158 2.584 0.635 1.00 90.56 278 LYS A N 1
ATOM 2141 C CA . LYS A 1 278 ? 14.955 3.446 -0.532 1.00 90.56 278 LYS A CA 1
ATOM 2142 C C . LYS A 1 278 ? 15.893 3.081 -1.682 1.00 90.56 278 LYS A C 1
ATOM 2144 O O . LYS A 1 278 ? 15.500 3.198 -2.841 1.00 90.56 278 LYS A O 1
ATOM 2149 N N . VAL A 1 279 ? 17.095 2.588 -1.389 1.00 89.88 279 VAL A N 1
ATOM 2150 C CA . VAL A 1 279 ? 18.058 2.155 -2.414 1.00 89.88 279 VAL A CA 1
ATOM 2151 C C . VAL A 1 279 ? 17.548 0.904 -3.123 1.00 89.88 279 VAL A C 1
ATOM 2153 O O . VAL A 1 279 ? 17.377 0.929 -4.339 1.00 89.88 279 VAL A O 1
ATOM 2156 N N . VAL A 1 280 ? 17.212 -0.150 -2.373 1.00 89.06 280 VAL A N 1
ATOM 2157 C CA . VAL A 1 280 ? 16.698 -1.407 -2.951 1.00 89.06 280 VAL A CA 1
ATOM 2158 C C . VAL A 1 280 ? 15.384 -1.193 -3.681 1.00 89.06 280 VAL A C 1
ATOM 2160 O O . VAL A 1 280 ? 15.206 -1.743 -4.765 1.00 89.06 280 VAL A O 1
ATOM 2163 N N . SER A 1 281 ? 14.517 -0.303 -3.186 1.00 83.75 281 SER A N 1
ATOM 2164 C CA . SER A 1 281 ? 13.311 0.053 -3.933 1.00 83.75 281 SER A CA 1
ATOM 2165 C C . SER A 1 281 ? 13.633 0.583 -5.334 1.00 83.75 281 SER A C 1
ATOM 2167 O O . SER A 1 281 ? 12.890 0.288 -6.245 1.00 83.75 281 SER A O 1
ATOM 2169 N N . ASN A 1 282 ? 14.762 1.255 -5.591 1.00 81.38 282 ASN A N 1
ATOM 2170 C CA . ASN A 1 282 ? 15.124 1.670 -6.959 1.00 81.38 282 ASN A CA 1
ATOM 2171 C C . ASN A 1 282 ? 15.664 0.526 -7.835 1.00 81.38 282 ASN A C 1
ATOM 2173 O O . ASN A 1 282 ? 15.667 0.642 -9.063 1.00 81.38 282 ASN A O 1
ATOM 2177 N N . PHE A 1 283 ? 16.135 -0.562 -7.225 1.00 83.88 283 PHE A N 1
ATOM 2178 C CA . PHE A 1 283 ? 16.583 -1.761 -7.933 1.00 83.88 283 PHE A CA 1
ATOM 2179 C C . PHE A 1 283 ? 15.400 -2.664 -8.287 1.00 83.88 283 PHE A C 1
ATOM 2181 O O . PHE A 1 283 ? 15.318 -3.179 -9.400 1.00 83.88 283 PHE A O 1
ATOM 2188 N N . GLU A 1 284 ? 14.470 -2.826 -7.347 1.00 77.31 284 GLU A N 1
ATOM 2189 C CA . GLU A 1 284 ? 13.307 -3.705 -7.476 1.00 77.31 284 GLU A CA 1
ATOM 2190 C C . GLU A 1 284 ? 12.098 -3.010 -8.117 1.00 77.31 284 GLU A C 1
ATOM 2192 O O . GLU A 1 284 ? 11.277 -3.665 -8.769 1.00 77.31 284 GLU A O 1
ATOM 2197 N N . ALA A 1 285 ? 11.960 -1.690 -7.949 1.00 60.50 285 ALA A N 1
ATOM 2198 C CA . ALA A 1 285 ? 10.797 -0.967 -8.440 1.00 60.50 285 ALA A CA 1
ATOM 2199 C C . ALA A 1 285 ? 10.884 -0.633 -9.930 1.00 60.50 285 ALA A C 1
ATOM 2201 O O . ALA A 1 285 ? 11.876 -0.122 -10.443 1.00 60.50 285 ALA A O 1
ATOM 2202 N N . GLY A 1 286 ? 9.735 -0.810 -10.583 1.00 49.44 286 GLY A N 1
ATOM 2203 C CA . GLY A 1 286 ? 9.302 -0.070 -11.771 1.00 49.44 286 GLY A CA 1
ATOM 2204 C C . GLY A 1 286 ? 8.100 0.818 -11.422 1.00 49.44 286 GLY A C 1
ATOM 2205 O O . GLY A 1 286 ? 7.041 0.687 -12.039 1.00 49.44 286 GLY A O 1
ATOM 2206 N N . GLU A 1 287 ? 8.207 1.627 -10.359 1.00 36.97 287 GLU A N 1
ATOM 2207 C CA . GLU A 1 287 ? 7.096 2.165 -9.539 1.00 36.97 287 GLU A CA 1
ATOM 2208 C C . GLU A 1 287 ? 6.081 3.100 -10.245 1.00 36.97 287 GLU A C 1
ATOM 2210 O O . GLU A 1 287 ? 5.135 3.559 -9.612 1.00 36.97 287 GLU A O 1
ATOM 2215 N N . VAL A 1 288 ? 6.134 3.310 -11.569 1.00 35.47 288 VAL A N 1
ATOM 2216 C CA . VAL A 1 288 ? 5.064 4.013 -12.312 1.00 35.47 288 VAL A CA 1
ATOM 2217 C C . VAL A 1 288 ? 4.601 3.224 -13.550 1.00 35.47 288 VAL A C 1
ATOM 2219 O O . VAL A 1 288 ? 4.952 3.502 -14.699 1.00 35.47 288 VAL A O 1
ATOM 2222 N N . ARG A 1 289 ? 3.714 2.253 -13.288 1.00 38.38 289 ARG A N 1
ATOM 2223 C CA . ARG A 1 289 ? 2.684 1.702 -14.202 1.00 38.38 289 ARG A CA 1
ATOM 2224 C C . ARG A 1 289 ? 3.099 1.001 -15.507 1.00 38.38 289 ARG A C 1
ATOM 2226 O O . ARG A 1 289 ? 2.234 0.780 -16.353 1.00 38.38 289 ARG A O 1
ATOM 2233 N N . GLU A 1 290 ? 4.332 0.527 -15.663 1.00 47.34 290 GLU A N 1
ATOM 2234 C CA . GLU A 1 290 ? 4.645 -0.457 -16.717 1.00 47.34 290 GLU A CA 1
ATOM 2235 C C . GLU A 1 290 ? 5.306 -1.716 -16.103 1.00 47.34 290 GLU A C 1
ATOM 2237 O O . GLU A 1 290 ? 6.157 -1.583 -15.229 1.00 47.34 290 GLU A O 1
ATOM 2242 N N . PRO A 1 291 ? 4.918 -2.947 -16.504 1.00 51.31 291 PRO A N 1
ATOM 2243 C CA . PRO A 1 291 ? 5.580 -4.191 -16.070 1.00 51.31 291 PRO A CA 1
ATOM 2244 C C . PRO A 1 291 ? 7.072 -4.261 -16.434 1.00 51.31 291 PRO A C 1
ATOM 2246 O O . PRO A 1 291 ? 7.798 -5.099 -15.909 1.00 51.31 291 PRO A O 1
ATOM 2249 N N . ILE A 1 292 ? 7.505 -3.408 -17.367 1.00 61.34 292 ILE A N 1
ATOM 2250 C CA . ILE A 1 292 ? 8.837 -3.407 -17.959 1.00 61.34 292 ILE A CA 1
ATOM 2251 C C . ILE A 1 292 ? 9.434 -2.005 -17.837 1.00 61.34 292 ILE A C 1
ATOM 2253 O O . ILE A 1 292 ? 8.848 -1.037 -18.335 1.00 61.34 292 ILE A O 1
ATOM 2257 N N . GLY A 1 293 ? 10.626 -1.929 -17.253 1.00 61.91 293 GLY A N 1
ATOM 2258 C CA . GLY A 1 293 ? 11.479 -0.748 -17.225 1.00 61.91 293 GLY A CA 1
ATOM 2259 C C . GLY A 1 293 ? 12.148 -0.552 -15.870 1.00 61.91 293 GLY A C 1
ATOM 2260 O O . GLY A 1 293 ? 11.481 -0.624 -14.846 1.00 61.91 293 GLY A O 1
ATOM 2261 N N . GLY A 1 294 ? 13.465 -0.321 -15.876 1.00 66.06 294 GLY A N 1
ATOM 2262 C CA . GLY A 1 294 ? 14.247 -0.080 -14.657 1.00 66.06 294 GLY A CA 1
ATOM 2263 C C . GLY A 1 294 ? 14.521 1.406 -14.412 1.00 66.06 294 GLY A C 1
ATOM 2264 O O . GLY A 1 294 ? 14.562 2.193 -15.362 1.00 66.06 294 GLY A O 1
ATOM 2265 N N . HIS A 1 295 ? 14.770 1.765 -13.151 1.00 72.69 295 HIS A N 1
ATOM 2266 C CA . HIS A 1 295 ? 15.092 3.129 -12.714 1.00 72.69 295 HIS A CA 1
ATOM 2267 C C . HIS A 1 295 ? 16.578 3.341 -12.390 1.00 72.69 295 HIS A C 1
ATOM 2269 O O . HIS A 1 295 ? 16.929 4.372 -11.838 1.00 72.69 295 HIS A O 1
ATOM 2275 N N . LEU A 1 296 ? 17.484 2.430 -12.774 1.00 83.06 296 LEU A N 1
ATOM 2276 C CA . LEU A 1 296 ? 18.916 2.578 -12.459 1.00 83.06 296 LEU A CA 1
ATOM 2277 C C . LEU A 1 296 ? 19.518 3.901 -12.965 1.00 83.06 296 LEU A C 1
ATOM 2279 O O . LEU A 1 296 ? 20.320 4.513 -12.271 1.00 83.06 296 LEU A O 1
ATOM 2283 N N . ALA A 1 297 ? 19.118 4.373 -14.150 1.00 81.56 297 ALA A N 1
ATOM 2284 C CA . ALA A 1 297 ? 19.583 5.664 -14.661 1.00 81.56 297 ALA A CA 1
ATOM 2285 C C . ALA A 1 297 ? 19.017 6.844 -13.853 1.00 81.56 297 ALA A C 1
ATOM 2287 O O . ALA A 1 297 ? 19.748 7.786 -13.559 1.00 81.56 297 ALA A O 1
ATOM 2288 N N . ASP A 1 298 ? 17.745 6.760 -13.456 1.00 79.94 298 ASP A N 1
ATOM 2289 C CA . ASP A 1 298 ? 17.078 7.767 -12.623 1.00 79.94 298 ASP A CA 1
ATOM 2290 C C . ASP A 1 298 ? 17.573 7.715 -11.167 1.00 79.94 298 ASP A C 1
ATOM 2292 O O . ASP A 1 298 ? 17.486 8.699 -10.449 1.00 79.94 298 ASP A O 1
ATOM 2296 N N . TYR A 1 299 ? 18.115 6.588 -10.709 1.00 84.38 299 TYR A N 1
ATOM 2297 C CA . TYR A 1 299 ? 18.769 6.481 -9.409 1.00 84.38 299 TYR A CA 1
ATOM 2298 C C . TYR A 1 299 ? 20.085 7.266 -9.399 1.00 84.38 299 TYR A C 1
ATOM 2300 O O . TYR A 1 299 ? 20.354 8.015 -8.462 1.00 84.38 299 TYR A O 1
ATOM 2308 N N . VAL A 1 300 ? 20.878 7.144 -10.470 1.00 85.19 300 VAL A N 1
ATOM 2309 C CA . VAL A 1 300 ? 22.163 7.844 -10.590 1.00 85.19 300 VAL A CA 1
ATOM 2310 C C . VAL A 1 300 ? 21.978 9.337 -10.886 1.00 85.19 300 VAL A C 1
ATOM 2312 O O . VAL A 1 300 ? 22.630 10.171 -10.264 1.00 85.19 300 VAL A O 1
ATOM 2315 N N . ASP A 1 301 ? 21.090 9.691 -11.816 1.00 81.88 301 ASP A N 1
ATOM 2316 C CA . ASP A 1 301 ? 20.821 11.073 -12.235 1.00 81.88 301 ASP A CA 1
ATOM 2317 C C . ASP A 1 301 ? 19.367 11.465 -11.928 1.00 81.88 301 ASP A C 1
ATOM 2319 O O . ASP A 1 301 ? 18.562 11.748 -12.817 1.00 81.88 301 ASP A O 1
ATOM 2323 N N . CYS A 1 302 ? 19.010 11.451 -10.640 1.00 80.81 302 CYS A N 1
ATOM 2324 C CA . CYS A 1 302 ? 17.623 11.616 -10.208 1.00 80.81 302 CYS A CA 1
ATOM 2325 C C . CYS A 1 302 ? 17.050 12.987 -10.580 1.00 80.81 302 CYS A C 1
ATOM 2327 O O . CYS A 1 302 ? 17.607 13.998 -10.147 1.00 80.81 302 CYS A O 1
ATOM 2329 N N . PRO A 1 303 ? 15.958 13.072 -11.366 1.00 76.06 303 PRO A N 1
ATOM 2330 C CA . PRO A 1 303 ? 15.378 14.357 -11.757 1.00 76.06 303 PRO A CA 1
ATOM 2331 C C . PRO A 1 303 ? 14.721 15.100 -10.584 1.00 76.06 303 PRO A C 1
ATOM 2333 O O . PRO A 1 303 ? 14.534 16.309 -10.678 1.00 76.06 303 PRO A O 1
ATOM 2336 N N . ASN A 1 304 ? 14.378 14.391 -9.506 1.00 79.75 304 ASN A N 1
ATOM 2337 C CA . ASN A 1 304 ? 13.900 14.969 -8.254 1.00 79.75 304 ASN A CA 1
ATOM 2338 C C . ASN A 1 304 ? 15.103 15.440 -7.423 1.00 79.75 304 ASN A C 1
ATOM 2340 O O . ASN A 1 304 ? 16.023 14.664 -7.137 1.00 79.75 304 ASN A O 1
ATOM 2344 N N . GLN A 1 305 ? 15.115 16.723 -7.064 1.00 81.31 305 GLN A N 1
ATOM 2345 C CA . GLN A 1 305 ? 16.265 17.358 -6.430 1.00 81.31 305 GLN A CA 1
ATOM 2346 C C . GLN A 1 305 ? 16.467 16.848 -4.999 1.00 81.31 305 GLN A C 1
ATOM 2348 O O . GLN A 1 305 ? 17.606 16.594 -4.601 1.00 81.31 305 GLN A O 1
ATOM 2353 N N . HIS A 1 306 ? 15.380 16.645 -4.253 1.00 84.50 306 HIS A N 1
ATOM 2354 C CA . HIS A 1 306 ? 15.423 16.136 -2.881 1.00 84.50 306 HIS A CA 1
ATOM 2355 C C . HIS A 1 306 ? 15.993 14.709 -2.816 1.00 84.50 306 HIS A C 1
ATOM 2357 O O . HIS A 1 306 ? 16.900 14.413 -2.036 1.00 84.50 306 HIS A O 1
ATOM 2363 N N . LEU A 1 307 ? 15.518 13.820 -3.690 1.00 85.62 307 LEU A N 1
ATOM 2364 C CA . LEU A 1 307 ? 16.013 12.447 -3.808 1.00 85.62 307 LEU A CA 1
ATOM 2365 C C . LEU A 1 307 ? 17.480 12.400 -4.233 1.00 85.62 307 LEU A C 1
ATOM 2367 O O . LEU A 1 307 ? 18.263 11.633 -3.673 1.00 85.62 307 LEU A O 1
ATOM 2371 N N . ARG A 1 308 ? 17.879 13.251 -5.186 1.00 86.62 308 ARG A N 1
ATOM 2372 C CA . ARG A 1 308 ? 19.284 13.380 -5.593 1.00 86.62 308 ARG A CA 1
ATOM 2373 C C . ARG A 1 308 ? 20.173 13.767 -4.409 1.00 86.62 308 ARG A C 1
ATOM 2375 O O . ARG A 1 308 ? 21.229 13.167 -4.221 1.00 86.62 308 ARG A O 1
ATOM 2382 N N . GLN A 1 309 ? 19.750 14.746 -3.609 1.00 89.44 309 GLN A N 1
ATOM 2383 C CA . GLN A 1 309 ? 20.471 15.160 -2.401 1.00 89.44 309 GLN A CA 1
ATOM 2384 C C . GLN A 1 309 ? 20.539 14.031 -1.368 1.00 89.44 309 GLN A C 1
ATOM 2386 O O . GLN A 1 309 ? 21.603 13.797 -0.804 1.00 89.44 309 GLN A O 1
ATOM 2391 N N . THR A 1 310 ? 19.443 13.293 -1.180 1.00 92.00 310 THR A N 1
ATOM 2392 C CA . THR A 1 310 ? 19.376 12.133 -0.281 1.00 92.00 310 THR A CA 1
ATOM 2393 C C . THR A 1 310 ? 20.393 11.067 -0.665 1.00 92.00 310 THR A C 1
ATOM 2395 O O . THR A 1 310 ? 21.200 10.658 0.168 1.00 92.00 310 THR A O 1
ATOM 2398 N N . PHE A 1 311 ? 20.418 10.636 -1.929 1.00 90.81 311 PHE A N 1
ATOM 2399 C CA . PHE A 1 311 ? 21.356 9.598 -2.357 1.00 90.81 311 PHE A CA 1
ATOM 2400 C C . PHE A 1 311 ? 22.809 10.046 -2.264 1.00 90.81 311 PHE A C 1
ATOM 2402 O O . PHE A 1 311 ? 23.658 9.224 -1.947 1.00 90.81 311 PHE A O 1
ATOM 2409 N N . LEU A 1 312 ? 23.111 11.325 -2.482 1.00 90.50 312 LEU A N 1
ATOM 2410 C CA . LEU A 1 312 ? 24.474 11.852 -2.376 1.00 90.50 312 LEU A CA 1
ATOM 2411 C C . LEU A 1 312 ? 24.875 12.242 -0.942 1.00 90.50 312 LEU A C 1
ATOM 2413 O O . LEU A 1 312 ? 26.025 12.627 -0.724 1.00 90.50 312 LEU A O 1
ATOM 2417 N N . HIS A 1 313 ? 23.966 12.145 0.033 1.00 94.44 313 HIS A N 1
ATOM 2418 C CA . HIS A 1 313 ? 24.250 12.520 1.414 1.00 94.44 313 HIS A CA 1
ATOM 2419 C C . HIS A 1 313 ? 25.348 11.614 2.013 1.00 94.44 313 HIS A C 1
ATOM 2421 O O . HIS A 1 313 ? 25.249 10.388 1.893 1.00 94.44 313 HIS A O 1
ATOM 2427 N N . PRO A 1 314 ? 26.370 12.162 2.705 1.00 95.25 314 PRO A N 1
ATOM 2428 C CA . PRO A 1 314 ? 27.478 11.374 3.257 1.00 95.25 314 PRO A CA 1
ATOM 2429 C C . PRO A 1 314 ? 27.030 10.215 4.156 1.00 95.25 314 PRO A C 1
ATOM 2431 O O . PRO A 1 314 ? 27.507 9.093 3.998 1.00 95.25 314 PRO A O 1
ATOM 2434 N N . ASP A 1 315 ? 26.056 10.449 5.039 1.00 96.50 315 ASP A N 1
ATOM 2435 C CA . ASP A 1 315 ? 25.533 9.391 5.914 1.00 96.50 315 ASP A CA 1
ATOM 2436 C C . ASP A 1 315 ? 24.789 8.297 5.147 1.00 96.50 315 ASP A C 1
ATOM 2438 O O . ASP A 1 315 ? 24.860 7.131 5.531 1.00 96.50 315 ASP A O 1
ATOM 2442 N N . VAL A 1 316 ? 24.113 8.639 4.044 1.00 95.88 316 VAL A N 1
ATOM 2443 C CA . VAL A 1 316 ? 23.482 7.638 3.174 1.00 95.88 316 VAL A CA 1
ATOM 2444 C C . VAL A 1 316 ? 24.551 6.819 2.470 1.00 95.88 316 VAL A C 1
ATOM 2446 O O . VAL A 1 316 ? 24.459 5.596 2.453 1.00 95.88 316 VAL A O 1
ATOM 2449 N N . GLN A 1 317 ? 25.602 7.457 1.957 1.00 94.69 317 GLN A N 1
ATOM 2450 C CA . GLN A 1 317 ? 26.730 6.754 1.346 1.00 94.69 317 GLN A CA 1
ATOM 2451 C C . GLN A 1 317 ? 27.440 5.819 2.335 1.00 94.69 317 GLN A C 1
ATOM 2453 O O . GLN A 1 317 ? 27.874 4.738 1.947 1.00 94.69 317 GLN A O 1
ATOM 2458 N N . ALA A 1 318 ? 27.510 6.193 3.614 1.00 95.88 318 ALA A N 1
ATOM 2459 C CA . ALA A 1 318 ? 28.162 5.398 4.650 1.00 95.88 318 ALA A CA 1
ATOM 2460 C C . ALA A 1 318 ? 27.271 4.304 5.267 1.00 95.88 318 ALA A C 1
ATOM 2462 O O . ALA A 1 318 ? 27.791 3.283 5.710 1.00 95.88 318 ALA A O 1
ATOM 2463 N N . ARG A 1 319 ? 25.950 4.510 5.351 1.00 96.31 319 ARG A N 1
ATOM 2464 C CA . ARG A 1 319 ? 25.060 3.657 6.164 1.00 96.31 319 ARG A CA 1
ATOM 2465 C C . ARG A 1 319 ? 23.861 3.085 5.413 1.00 96.31 319 ARG A C 1
ATOM 2467 O O . ARG A 1 319 ? 23.201 2.205 5.955 1.00 96.31 319 ARG A O 1
ATOM 2474 N N . GLY A 1 320 ? 23.597 3.542 4.191 1.00 96.06 320 GLY A N 1
ATOM 2475 C CA . GLY A 1 320 ? 22.385 3.238 3.429 1.00 96.06 320 GLY A CA 1
ATOM 2476 C C . GLY A 1 320 ? 21.223 4.173 3.767 1.00 96.06 320 GLY A C 1
ATOM 2477 O O . GLY A 1 320 ? 21.376 5.093 4.570 1.00 96.06 320 GLY A O 1
ATOM 2478 N N . CYS A 1 321 ? 20.070 3.963 3.124 1.00 96.19 321 CYS A N 1
ATOM 2479 C CA . CYS A 1 321 ? 18.910 4.847 3.244 1.00 96.19 321 CYS A CA 1
ATOM 2480 C C . CYS A 1 321 ? 17.608 4.072 3.461 1.00 96.19 321 CYS A C 1
ATOM 2482 O O . CYS A 1 321 ? 17.243 3.204 2.661 1.00 96.19 321 CYS A O 1
ATOM 2484 N N . THR A 1 322 ? 16.886 4.463 4.505 1.00 96.62 322 THR A N 1
ATOM 2485 C CA . THR A 1 322 ? 15.518 4.036 4.782 1.00 96.62 322 THR A CA 1
ATOM 2486 C C . THR A 1 322 ? 14.609 5.248 4.708 1.00 96.62 322 THR A C 1
ATOM 2488 O O . THR A 1 322 ? 14.902 6.289 5.295 1.00 96.62 322 THR A O 1
ATOM 2491 N N . ARG A 1 323 ? 13.496 5.104 3.995 1.00 95.12 323 ARG A N 1
ATOM 2492 C CA . ARG A 1 323 ? 12.451 6.118 3.907 1.00 95.12 323 ARG A CA 1
ATOM 2493 C C . ARG A 1 323 ? 11.290 5.736 4.807 1.00 95.12 323 ARG A C 1
ATOM 2495 O O . ARG A 1 323 ? 10.861 4.583 4.775 1.00 95.12 323 ARG A O 1
ATOM 2502 N N . ILE A 1 324 ? 10.772 6.709 5.550 1.00 95.25 324 ILE A N 1
ATOM 2503 C CA . ILE A 1 324 ? 9.478 6.626 6.230 1.00 95.25 324 ILE A CA 1
ATOM 2504 C C . ILE A 1 324 ? 8.500 7.504 5.448 1.00 95.25 324 ILE A C 1
ATOM 2506 O O . ILE A 1 324 ? 8.747 8.694 5.260 1.00 95.25 324 ILE A O 1
ATOM 2510 N N . GLU A 1 325 ? 7.413 6.903 4.978 1.00 94.12 325 GLU A N 1
ATOM 2511 C CA . GLU A 1 325 ? 6.338 7.543 4.220 1.00 94.12 325 GLU A CA 1
ATOM 2512 C C . GLU A 1 325 ? 5.018 7.324 4.965 1.00 94.12 325 GLU A C 1
ATOM 2514 O O . GLU A 1 325 ? 4.650 6.193 5.284 1.00 94.12 325 GLU A O 1
ATOM 2519 N N . ILE A 1 326 ? 4.326 8.410 5.284 1.00 92.50 326 ILE A N 1
ATOM 2520 C CA . ILE A 1 326 ? 3.170 8.440 6.170 1.00 92.50 326 ILE A CA 1
ATOM 2521 C C . ILE A 1 326 ? 1.996 9.049 5.425 1.00 92.50 326 ILE A C 1
ATOM 2523 O O . ILE A 1 326 ? 1.945 10.256 5.198 1.00 92.50 326 ILE A O 1
ATOM 2527 N N . SER A 1 327 ? 1.028 8.207 5.088 1.00 91.00 327 SER A N 1
ATOM 2528 C CA . SER A 1 327 ? -0.232 8.632 4.496 1.00 91.00 327 SER A CA 1
ATOM 2529 C C . SER A 1 327 ? -1.239 8.940 5.593 1.00 91.00 327 SER A C 1
ATOM 2531 O O . SER A 1 327 ? -1.722 8.025 6.272 1.00 91.00 327 SER A O 1
ATOM 2533 N N . LEU A 1 328 ? -1.599 10.214 5.735 1.00 87.62 328 LEU A N 1
ATOM 2534 C CA . LEU A 1 328 ? -2.746 10.608 6.548 1.00 87.62 328 LEU A CA 1
ATOM 2535 C C . LEU A 1 328 ? -4.015 10.624 5.697 1.00 87.62 328 LEU A C 1
ATOM 2537 O O . LEU A 1 328 ? -4.082 11.297 4.667 1.00 87.62 328 LEU A O 1
ATOM 2541 N N . TYR A 1 329 ? -5.027 9.878 6.142 1.00 79.94 329 TYR A N 1
ATOM 2542 C CA . TYR A 1 329 ? -6.341 9.803 5.503 1.00 79.94 329 TYR A CA 1
ATOM 2543 C C . TYR A 1 329 ? -7.360 10.696 6.207 1.00 79.94 329 TYR A C 1
ATOM 2545 O O . TYR A 1 329 ? -7.313 10.845 7.424 1.00 79.94 329 TYR A O 1
ATOM 2553 N N . ALA A 1 330 ? -8.352 11.180 5.450 1.00 64.44 330 ALA A N 1
ATOM 2554 C CA . ALA A 1 330 ? -9.502 11.924 5.984 1.00 64.44 330 ALA A CA 1
ATOM 2555 C C . ALA A 1 330 ? -9.145 13.190 6.777 1.00 64.44 330 ALA A C 1
ATOM 2557 O O . ALA A 1 330 ? -9.831 13.575 7.718 1.00 64.44 330 ALA A O 1
ATOM 2558 N N . CYS A 1 331 ? -8.080 13.868 6.363 1.00 63.91 331 CYS A N 1
ATOM 2559 C CA . CYS A 1 331 ? -7.664 15.116 6.974 1.00 63.91 331 CYS A CA 1
ATOM 2560 C C . CYS A 1 331 ? -8.645 16.248 6.654 1.00 63.91 331 CYS A C 1
ATOM 2562 O O . CYS A 1 331 ? -8.933 16.512 5.482 1.00 63.91 331 CYS A O 1
ATOM 2564 N N . SER A 1 332 ? -9.102 16.968 7.678 1.00 59.06 332 SER A N 1
ATOM 2565 C CA . SER A 1 332 ? -9.742 18.266 7.482 1.00 59.06 332 SER A CA 1
ATOM 2566 C C . SER A 1 332 ? -8.650 19.325 7.282 1.00 59.06 332 SER A C 1
ATOM 2568 O O . SER A 1 332 ? -7.617 19.292 7.949 1.00 59.06 332 SER A O 1
ATOM 2570 N N . GLY A 1 333 ? -8.844 20.279 6.366 1.00 55.81 333 GLY A N 1
ATOM 2571 C CA . GLY A 1 333 ? -7.835 21.314 6.086 1.00 55.81 333 GLY A CA 1
ATOM 2572 C C . GLY A 1 333 ? -7.475 22.215 7.280 1.00 55.81 333 GLY A C 1
ATOM 2573 O O . GLY A 1 333 ? -6.532 22.990 7.176 1.00 55.81 333 GLY A O 1
ATOM 2574 N N . TRP A 1 334 ? -8.213 22.134 8.394 1.00 54.47 334 TRP A N 1
ATOM 2575 C CA . TRP A 1 334 ? -7.944 22.873 9.633 1.00 54.47 334 TRP A CA 1
ATOM 2576 C C . TRP A 1 334 ? -6.967 22.144 10.566 1.00 54.47 334 TRP A C 1
ATOM 2578 O O . TRP A 1 334 ? -6.373 22.789 11.424 1.00 54.47 334 TRP A O 1
ATOM 2588 N N . ASP A 1 335 ? -6.784 20.837 10.360 1.00 61.50 335 ASP A N 1
ATOM 2589 C CA . ASP A 1 335 ? -5.973 19.946 11.199 1.00 61.50 335 ASP A CA 1
ATOM 2590 C C . ASP A 1 335 ? -4.608 19.614 10.568 1.00 61.50 335 ASP A C 1
ATOM 2592 O O . ASP A 1 335 ? -3.844 18.807 11.089 1.00 61.50 335 ASP A O 1
ATOM 2596 N N . LEU A 1 336 ? -4.308 20.204 9.408 1.00 70.69 336 LEU A N 1
ATOM 2597 C CA . LEU A 1 336 ? -3.096 19.943 8.643 1.00 70.69 336 LEU A CA 1
ATOM 2598 C C . LEU A 1 336 ? -2.111 21.097 8.795 1.00 70.69 336 LEU A C 1
ATOM 2600 O O . LEU A 1 336 ? -2.307 22.176 8.233 1.00 70.69 336 LEU A O 1
ATOM 2604 N N . SER A 1 337 ? -1.045 20.862 9.556 1.00 76.50 337 SER A N 1
ATOM 2605 C CA . SER A 1 337 ? 0.057 21.806 9.704 1.00 76.50 337 SER A CA 1
ATOM 2606 C C . SER A 1 337 ? 1.419 21.134 9.514 1.00 76.50 337 SER A C 1
ATOM 2608 O O . SER A 1 337 ? 1.544 19.907 9.449 1.00 76.50 337 SER A O 1
ATOM 2610 N N . ALA A 1 338 ? 2.467 21.954 9.402 1.00 79.88 338 ALA A N 1
ATOM 2611 C CA . ALA A 1 338 ? 3.841 21.460 9.376 1.00 79.88 338 ALA A CA 1
ATOM 2612 C C . ALA A 1 338 ? 4.200 20.727 10.681 1.00 79.88 338 ALA A C 1
ATOM 2614 O O . ALA A 1 338 ? 4.958 19.764 10.646 1.00 79.88 338 ALA A O 1
ATOM 2615 N N . GLU A 1 339 ? 3.632 21.157 11.808 1.00 83.31 339 GLU A N 1
ATOM 2616 C CA . GLU A 1 339 ? 3.783 20.509 13.109 1.00 83.31 339 GLU A CA 1
ATOM 2617 C C . GLU A 1 339 ? 3.165 19.111 13.093 1.00 83.31 339 GLU A C 1
ATOM 2619 O O . GLU A 1 339 ? 3.873 18.163 13.407 1.00 83.31 339 GLU A O 1
ATOM 2624 N N . THR A 1 340 ? 1.930 18.945 12.602 1.00 81.75 340 THR A N 1
ATOM 2625 C CA . THR A 1 340 ? 1.302 17.616 12.464 1.00 81.75 340 THR A CA 1
ATOM 2626 C C . THR A 1 340 ? 2.132 16.678 11.591 1.00 81.75 340 THR A C 1
ATOM 2628 O O . THR A 1 340 ? 2.282 15.505 11.913 1.00 81.75 340 THR A O 1
ATOM 2631 N N . ALA A 1 341 ? 2.707 17.187 10.496 1.00 82.44 341 ALA A N 1
ATOM 2632 C CA . ALA A 1 341 ? 3.585 16.407 9.625 1.00 82.44 341 ALA A CA 1
ATOM 2633 C C . ALA A 1 341 ? 4.863 15.935 10.339 1.00 82.44 341 ALA A C 1
ATOM 2635 O O . ALA A 1 341 ? 5.340 14.829 10.091 1.00 82.44 341 ALA A O 1
ATOM 2636 N N . ILE A 1 342 ? 5.432 16.773 11.208 1.00 85.00 342 ILE A N 1
ATOM 2637 C CA . ILE A 1 342 ? 6.598 16.415 12.019 1.00 85.00 342 ILE A CA 1
ATOM 2638 C C . ILE A 1 342 ? 6.186 15.413 13.097 1.00 85.00 342 ILE A C 1
ATOM 2640 O O . ILE A 1 342 ? 6.825 14.375 13.207 1.00 85.00 342 ILE A O 1
ATOM 2644 N N . GLU A 1 343 ? 5.107 15.682 13.832 1.00 88.31 343 GLU A N 1
ATOM 2645 C CA . GLU A 1 343 ? 4.594 14.839 14.918 1.00 88.31 343 GLU A CA 1
ATOM 2646 C C . GLU A 1 343 ? 4.376 13.397 14.459 1.00 88.31 343 GLU A C 1
ATOM 2648 O O . GLU A 1 343 ? 4.972 12.488 15.024 1.00 88.31 343 GLU A O 1
ATOM 2653 N N . VAL A 1 344 ? 3.634 13.173 13.371 1.00 88.75 344 VAL A N 1
ATOM 2654 C CA . VAL A 1 344 ? 3.368 11.808 12.879 1.00 88.75 344 VAL A CA 1
ATOM 2655 C C . VAL A 1 344 ? 4.629 11.078 12.403 1.00 88.75 344 VAL A C 1
ATOM 2657 O O . VAL A 1 344 ? 4.720 9.858 12.534 1.00 88.75 344 VAL A O 1
ATOM 2660 N N . VAL A 1 345 ? 5.615 11.803 11.858 1.00 90.50 345 VAL A N 1
ATOM 2661 C CA . VAL A 1 345 ? 6.909 11.223 11.456 1.00 90.50 345 VAL A CA 1
ATOM 2662 C C . VAL A 1 345 ? 7.757 10.876 12.672 1.00 90.50 345 VAL A C 1
ATOM 2664 O O . VAL A 1 345 ? 8.381 9.817 12.680 1.00 90.50 345 VAL A O 1
ATOM 2667 N N . GLU A 1 346 ? 7.770 11.726 13.695 1.00 90.81 346 GLU A N 1
ATOM 2668 C CA . GLU A 1 346 ? 8.481 11.468 14.948 1.00 90.81 346 GLU A CA 1
ATOM 2669 C C . GLU A 1 346 ? 7.807 10.344 15.761 1.00 90.81 346 GLU A C 1
ATOM 2671 O O . GLU A 1 346 ? 8.516 9.511 16.317 1.00 90.81 346 GLU A O 1
ATOM 2676 N N . GLU A 1 347 ? 6.472 10.230 15.750 1.00 91.19 347 GLU A N 1
ATOM 2677 C CA . GLU A 1 347 ? 5.732 9.080 16.303 1.00 91.19 347 GLU A CA 1
ATOM 2678 C C . GLU A 1 347 ? 6.176 7.771 15.630 1.00 91.19 347 GLU A C 1
ATOM 2680 O O . GLU A 1 347 ? 6.541 6.803 16.298 1.00 91.19 347 GLU A O 1
ATOM 2685 N N . ALA A 1 348 ? 6.209 7.741 14.292 1.00 92.62 348 ALA A N 1
ATOM 2686 C CA . ALA A 1 348 ? 6.680 6.571 13.554 1.00 92.62 348 ALA A CA 1
ATOM 2687 C C . ALA A 1 348 ? 8.167 6.276 13.811 1.00 92.62 348 ALA A C 1
ATOM 2689 O O . ALA A 1 348 ? 8.550 5.110 13.890 1.00 92.62 348 ALA A O 1
ATOM 2690 N N . LEU A 1 349 ? 9.004 7.309 13.947 1.00 93.00 349 LEU A N 1
ATOM 2691 C CA . LEU A 1 349 ? 10.424 7.157 14.257 1.00 93.00 349 LEU A CA 1
ATOM 2692 C C . LEU A 1 349 ? 10.636 6.581 15.662 1.00 93.00 349 LEU A C 1
ATOM 2694 O O . LEU A 1 349 ? 11.467 5.691 15.820 1.00 93.00 349 LEU A O 1
ATOM 2698 N N . ALA A 1 350 ? 9.876 7.040 16.658 1.00 92.00 350 ALA A N 1
ATOM 2699 C CA . ALA A 1 350 ? 9.964 6.560 18.035 1.00 92.00 350 ALA A CA 1
ATOM 2700 C C . ALA A 1 350 ? 9.652 5.058 18.149 1.00 92.00 350 ALA A C 1
ATOM 2702 O O . ALA A 1 350 ? 10.329 4.359 18.899 1.00 92.00 350 ALA A O 1
ATOM 2703 N N . LEU A 1 351 ? 8.701 4.557 17.350 1.00 91.38 351 LEU A N 1
ATOM 2704 C CA . LEU A 1 351 ? 8.355 3.130 17.284 1.00 91.38 351 LEU A CA 1
ATOM 2705 C C . LEU A 1 351 ? 9.474 2.254 16.710 1.00 91.38 351 LEU A C 1
ATOM 2707 O O . LEU A 1 351 ? 9.559 1.072 17.025 1.00 91.38 351 LEU A O 1
ATOM 2711 N N . VAL A 1 352 ? 10.303 2.797 15.815 1.00 92.81 352 VAL A N 1
ATOM 2712 C CA . VAL A 1 352 ? 11.305 1.999 15.087 1.00 92.81 352 VAL A CA 1
ATOM 2713 C C . VAL A 1 352 ? 12.738 2.273 15.544 1.00 92.81 352 VAL A C 1
ATOM 2715 O O . VAL A 1 352 ? 13.644 1.493 15.273 1.00 92.81 352 VAL A O 1
ATOM 2718 N N . SER A 1 353 ? 12.985 3.377 16.238 1.00 91.44 353 SER A N 1
ATOM 2719 C CA . SER A 1 353 ? 14.281 3.727 16.828 1.00 91.44 353 SER A CA 1
ATOM 2720 C C . SER A 1 353 ? 14.097 4.102 18.303 1.00 91.44 353 SER A C 1
ATOM 2722 O O . SER A 1 353 ? 14.300 5.262 18.673 1.00 91.44 353 SER A O 1
ATOM 2724 N N . PRO A 1 354 ? 13.672 3.139 19.147 1.00 86.31 354 PRO A N 1
ATOM 2725 C CA . PRO A 1 354 ? 13.380 3.396 20.551 1.00 86.31 354 PRO A CA 1
ATOM 2726 C C . PRO A 1 354 ? 14.657 3.789 21.302 1.00 86.31 354 PRO A C 1
ATOM 2728 O O . PRO A 1 354 ? 15.701 3.145 21.172 1.00 86.31 354 PRO A O 1
ATOM 2731 N N . GLN A 1 355 ? 14.569 4.846 22.113 1.00 84.38 355 GLN A N 1
ATOM 2732 C CA . GLN A 1 355 ? 15.715 5.417 22.841 1.00 84.38 355 GLN A CA 1
ATOM 2733 C C . GLN A 1 355 ? 16.296 4.461 23.894 1.00 84.38 355 GLN A C 1
ATOM 2735 O O . GLN A 1 355 ? 17.446 4.597 24.308 1.00 84.38 355 GLN A O 1
ATOM 2740 N N . ASP A 1 356 ? 15.481 3.506 24.324 1.00 85.56 356 ASP A N 1
ATOM 2741 C CA . ASP A 1 356 ? 15.755 2.518 25.357 1.00 85.56 356 ASP A CA 1
ATOM 2742 C C . ASP A 1 356 ? 16.750 1.450 24.879 1.00 85.56 356 ASP A C 1
ATOM 2744 O O . ASP A 1 356 ? 17.419 0.812 25.695 1.00 85.56 356 ASP A O 1
ATOM 2748 N N . LEU A 1 357 ? 16.850 1.252 23.559 1.00 85.19 357 LEU A N 1
ATOM 2749 C CA . LEU A 1 357 ? 17.779 0.310 22.949 1.00 85.19 357 LEU A CA 1
ATOM 2750 C C . LEU A 1 357 ? 19.131 0.989 22.683 1.00 85.19 357 LEU A C 1
ATOM 2752 O O . LEU A 1 357 ? 19.176 2.057 22.062 1.00 85.19 357 LEU A O 1
ATOM 2756 N N . PRO A 1 358 ? 20.260 0.376 23.083 1.00 89.06 358 PRO A N 1
ATOM 2757 C CA . PRO A 1 358 ? 21.580 0.824 22.654 1.00 89.06 358 PRO A CA 1
ATOM 2758 C C . PRO A 1 358 ? 21.692 0.869 21.124 1.00 89.06 358 PRO A C 1
ATOM 2760 O O . PRO A 1 358 ? 21.109 0.043 20.430 1.00 89.06 358 PRO A O 1
ATOM 2763 N N . GLU A 1 359 ? 22.501 1.787 20.588 1.00 86.06 359 GLU A N 1
ATOM 2764 C CA . GLU A 1 359 ? 22.722 1.925 19.135 1.00 86.06 359 GLU A CA 1
ATOM 2765 C C . GLU A 1 359 ? 23.132 0.598 18.466 1.00 86.06 359 GLU A C 1
ATOM 2767 O O . GLU A 1 359 ? 22.656 0.274 17.382 1.00 86.06 359 GLU A O 1
ATOM 2772 N N . GLU A 1 360 ? 23.975 -0.188 19.140 1.00 87.25 360 GLU A N 1
ATOM 2773 C CA . GLU A 1 360 ? 24.494 -1.489 18.678 1.00 87.25 360 GLU A CA 1
ATOM 2774 C C . GLU A 1 360 ? 23.427 -2.605 18.686 1.00 87.25 360 GLU A C 1
ATOM 2776 O O . GLU A 1 360 ? 23.677 -3.707 18.202 1.00 87.25 360 GLU A O 1
ATOM 2781 N N . GLU A 1 361 ? 22.240 -2.328 19.228 1.00 88.00 361 GLU A N 1
ATOM 2782 C CA . GLU A 1 361 ? 21.072 -3.217 19.283 1.00 88.00 361 GLU A CA 1
ATOM 2783 C C . GLU A 1 361 ? 19.876 -2.641 18.499 1.00 88.00 361 GLU A C 1
ATOM 2785 O O . GLU A 1 361 ? 18.759 -3.146 18.602 1.00 88.00 361 GLU A O 1
ATOM 2790 N N . GLY A 1 362 ? 20.091 -1.580 17.710 1.00 91.19 362 GLY A N 1
ATOM 2791 C CA . GLY A 1 362 ? 19.034 -0.950 16.920 1.00 91.19 362 GLY A CA 1
ATOM 2792 C C . GLY A 1 362 ? 18.411 -1.888 15.877 1.00 91.19 362 GLY A C 1
ATOM 2793 O O . GLY A 1 362 ? 19.017 -2.864 15.434 1.00 91.19 362 GLY A O 1
ATOM 2794 N N . LEU A 1 363 ? 17.186 -1.578 15.448 1.00 94.62 363 LEU A N 1
ATOM 2795 C CA . LEU A 1 363 ? 16.399 -2.443 14.552 1.00 94.62 363 LEU A CA 1
ATOM 2796 C C . LEU A 1 363 ? 16.874 -2.416 13.088 1.00 94.62 363 LEU A C 1
ATOM 2798 O O . LEU A 1 363 ? 16.459 -3.242 12.277 1.00 94.62 363 LEU A O 1
ATOM 2802 N N . PHE A 1 364 ? 17.754 -1.477 12.738 1.00 96.38 364 PHE A N 1
ATOM 2803 C CA . PHE A 1 364 ? 18.264 -1.268 11.384 1.00 96.38 364 PHE A CA 1
ATOM 2804 C C . PHE A 1 364 ? 19.716 -1.724 11.278 1.00 96.38 364 PHE A C 1
ATOM 2806 O O . PHE A 1 364 ? 20.382 -1.973 12.281 1.00 96.38 364 PHE A O 1
ATOM 2813 N N . VAL A 1 365 ? 20.231 -1.827 10.055 1.00 96.75 365 VAL A N 1
ATOM 2814 C CA . VAL A 1 365 ? 21.632 -2.194 9.803 1.00 96.75 365 VAL A CA 1
ATOM 2815 C C . VAL A 1 365 ? 22.387 -1.099 9.063 1.00 96.75 365 VAL A C 1
ATOM 2817 O O . VAL A 1 365 ? 21.811 -0.305 8.316 1.00 96.75 365 VAL A O 1
ATOM 2820 N N . VAL A 1 366 ? 23.702 -1.067 9.253 1.00 97.38 366 VAL A N 1
ATOM 2821 C CA . VAL A 1 366 ? 24.618 -0.220 8.486 1.00 97.38 366 VAL A CA 1
ATOM 2822 C C . VAL A 1 366 ? 25.011 -0.958 7.211 1.00 97.38 366 VAL A C 1
ATOM 2824 O O . VAL A 1 366 ? 25.790 -1.911 7.256 1.00 97.38 366 VAL A O 1
ATOM 2827 N N . GLN A 1 367 ? 24.484 -0.514 6.068 1.00 96.69 367 GLN A N 1
ATOM 2828 C CA . GLN A 1 367 ? 24.781 -1.125 4.772 1.00 96.69 367 GLN A CA 1
ATOM 2829 C C . GLN A 1 367 ? 24.836 -0.069 3.647 1.00 96.69 367 GLN A C 1
ATOM 2831 O O . GLN A 1 367 ? 23.792 0.353 3.139 1.00 96.69 367 GLN A O 1
ATOM 2836 N N . PRO A 1 368 ? 26.042 0.355 3.215 1.00 95.38 368 PRO A N 1
ATOM 2837 C CA . PRO A 1 368 ? 26.232 1.316 2.126 1.00 95.38 368 PRO A CA 1
ATOM 2838 C C . PRO A 1 368 ? 25.504 0.937 0.824 1.00 95.38 368 PRO A C 1
ATOM 2840 O O . PRO A 1 368 ? 25.500 -0.244 0.462 1.00 95.38 368 PRO A O 1
ATOM 2843 N N . PRO A 1 369 ? 24.987 1.907 0.042 1.00 94.69 369 PRO A N 1
ATOM 2844 C CA . PRO A 1 369 ? 24.364 1.646 -1.258 1.00 94.69 369 PRO A CA 1
ATOM 2845 C C . PRO A 1 369 ? 25.275 0.865 -2.214 1.00 94.69 369 PRO A C 1
ATOM 2847 O O . PRO A 1 369 ? 24.827 -0.075 -2.868 1.00 94.69 369 PRO A O 1
ATOM 2850 N N . ALA A 1 370 ? 26.574 1.182 -2.220 1.00 93.06 370 ALA A N 1
ATOM 2851 C CA . ALA A 1 370 ? 27.586 0.473 -3.001 1.00 93.06 370 ALA A CA 1
ATOM 2852 C C . ALA A 1 370 ? 27.641 -1.031 -2.681 1.00 93.06 370 ALA A C 1
ATOM 2854 O O . ALA A 1 370 ? 27.790 -1.843 -3.593 1.00 93.06 370 ALA A O 1
ATOM 2855 N N . LYS A 1 371 ? 27.473 -1.414 -1.406 1.00 94.69 371 LYS A N 1
ATOM 2856 C CA . LYS A 1 371 ? 27.481 -2.822 -0.990 1.00 94.69 371 LYS A CA 1
ATOM 2857 C C . LYS A 1 371 ? 26.181 -3.536 -1.360 1.00 94.69 371 LYS A C 1
ATOM 2859 O O . LYS A 1 371 ? 26.216 -4.675 -1.813 1.00 94.69 371 LYS A O 1
ATOM 2864 N N . GLN A 1 372 ? 25.045 -2.848 -1.249 1.00 94.69 372 GLN A N 1
ATOM 2865 C CA . GLN A 1 372 ? 23.751 -3.370 -1.710 1.00 94.69 372 GLN A CA 1
ATOM 2866 C C . GLN A 1 372 ? 23.764 -3.619 -3.226 1.00 94.69 372 GLN A C 1
ATOM 2868 O O . GLN A 1 372 ? 23.279 -4.650 -3.691 1.00 94.69 372 GLN A O 1
ATOM 2873 N N . TRP A 1 373 ? 24.368 -2.705 -3.994 1.00 94.06 373 TRP A N 1
ATOM 2874 C CA . TRP A 1 373 ? 24.608 -2.892 -5.423 1.00 94.06 373 TRP A CA 1
ATOM 2875 C C . TRP A 1 373 ? 25.559 -4.060 -5.702 1.00 94.06 373 TRP A C 1
ATOM 2877 O O . TRP A 1 373 ? 25.271 -4.857 -6.585 1.00 94.06 373 TRP A O 1
ATOM 2887 N N . GLU A 1 374 ? 26.659 -4.200 -4.957 1.00 94.00 374 GLU A N 1
ATOM 2888 C CA . GLU A 1 374 ? 27.589 -5.328 -5.104 1.00 94.00 374 GLU A CA 1
ATOM 2889 C C . GLU A 1 374 ? 26.875 -6.677 -4.913 1.00 94.00 374 GLU A C 1
ATOM 2891 O O . GLU A 1 374 ? 27.053 -7.583 -5.728 1.00 94.00 374 GLU A O 1
ATOM 2896 N N . ASN A 1 375 ? 26.016 -6.784 -3.893 1.00 94.50 375 ASN A N 1
ATOM 2897 C CA . ASN A 1 375 ? 25.233 -7.991 -3.623 1.00 94.50 375 ASN A CA 1
ATOM 2898 C C . ASN A 1 375 ? 24.266 -8.311 -4.776 1.00 94.50 375 ASN A C 1
ATOM 2900 O O . ASN A 1 375 ? 24.181 -9.463 -5.196 1.00 94.50 375 ASN A O 1
ATOM 2904 N N . LEU A 1 376 ? 23.593 -7.302 -5.344 1.00 93.38 376 LEU A N 1
ATOM 2905 C CA . LEU A 1 376 ? 22.767 -7.481 -6.545 1.00 93.38 376 LEU A CA 1
ATOM 2906 C C . LEU A 1 376 ? 23.617 -7.896 -7.745 1.00 93.38 376 LEU A C 1
ATOM 2908 O O . LEU A 1 376 ? 23.289 -8.858 -8.435 1.00 93.38 376 LEU A O 1
ATOM 2912 N N . ALA A 1 377 ? 24.710 -7.177 -7.998 1.00 92.56 377 ALA A N 1
ATOM 2913 C CA . ALA A 1 377 ? 25.572 -7.378 -9.152 1.00 92.56 377 ALA A CA 1
ATOM 2914 C C . ALA A 1 377 ? 26.228 -8.765 -9.159 1.00 92.56 377 ALA A C 1
ATOM 2916 O O . ALA A 1 377 ? 26.450 -9.319 -10.233 1.00 92.56 377 ALA A O 1
ATOM 2917 N N . ALA A 1 378 ? 26.486 -9.347 -7.984 1.00 91.50 378 ALA A N 1
ATOM 2918 C CA . ALA A 1 378 ? 26.960 -10.721 -7.840 1.00 91.50 378 ALA A CA 1
ATOM 2919 C C . ALA A 1 378 ? 25.935 -11.772 -8.311 1.00 91.50 378 ALA A C 1
ATOM 2921 O O . ALA A 1 378 ? 26.323 -12.881 -8.674 1.00 91.50 378 ALA A O 1
ATOM 2922 N N . CYS A 1 379 ? 24.643 -11.429 -8.337 1.00 90.19 379 CYS A N 1
ATOM 2923 C CA . CYS A 1 379 ? 23.568 -12.286 -8.840 1.00 90.19 379 CYS A CA 1
ATOM 2924 C C . CYS A 1 379 ? 23.261 -12.073 -10.333 1.00 90.19 379 CYS A C 1
ATOM 2926 O O . CYS A 1 379 ? 22.442 -12.801 -10.893 1.00 90.19 379 CYS A O 1
ATOM 2928 N N . LEU A 1 380 ? 23.896 -11.094 -10.988 1.00 91.62 380 LEU A N 1
ATOM 2929 C CA . LEU A 1 380 ? 23.709 -10.831 -12.414 1.00 91.62 380 LEU A CA 1
ATOM 2930 C C . LEU A 1 380 ? 24.633 -11.725 -13.236 1.00 91.62 380 LEU A C 1
ATOM 2932 O O . LEU A 1 380 ? 25.843 -11.512 -13.284 1.00 91.62 380 LEU A O 1
ATOM 2936 N N . ASP A 1 381 ? 24.058 -12.708 -13.920 1.00 90.25 381 ASP A N 1
ATOM 2937 C CA . ASP A 1 381 ? 24.827 -13.680 -14.697 1.00 90.25 381 ASP A CA 1
ATOM 2938 C C . ASP A 1 381 ? 24.346 -13.830 -16.146 1.00 90.25 381 ASP A C 1
ATOM 2940 O O . ASP A 1 381 ? 24.935 -14.604 -16.896 1.00 90.25 381 ASP A O 1
ATOM 2944 N N . ARG A 1 382 ? 23.295 -13.108 -16.558 1.00 90.94 382 ARG A N 1
ATOM 2945 C CA . ARG A 1 382 ? 22.740 -13.113 -17.925 1.00 90.94 382 ARG A CA 1
ATOM 2946 C C . ARG A 1 382 ? 21.785 -11.948 -18.191 1.00 90.94 382 ARG A C 1
ATOM 2948 O O . ARG A 1 382 ? 21.159 -11.427 -17.267 1.00 90.94 382 ARG A O 1
ATOM 2955 N N . CYS A 1 383 ? 21.615 -11.612 -19.469 1.00 91.31 383 CYS A N 1
ATOM 2956 C CA . CYS A 1 383 ? 20.602 -10.677 -19.971 1.00 91.31 383 CYS A CA 1
ATOM 2957 C C . CYS A 1 383 ? 19.722 -11.336 -21.037 1.00 91.31 383 CYS A C 1
ATOM 2959 O O . CYS A 1 383 ? 20.166 -12.256 -21.724 1.00 91.31 383 CYS A O 1
ATOM 2961 N N . LEU A 1 384 ? 18.520 -10.795 -21.247 1.00 91.94 384 LEU A N 1
ATOM 2962 C CA . LEU A 1 384 ? 17.638 -11.196 -22.346 1.00 91.94 384 LEU A CA 1
ATOM 2963 C C . LEU A 1 384 ? 17.294 -10.004 -23.229 1.00 91.94 384 LEU A C 1
ATOM 2965 O O . LEU A 1 384 ? 16.801 -8.979 -22.766 1.00 91.94 384 LEU A O 1
ATOM 2969 N N . VAL A 1 385 ? 17.484 -10.179 -24.525 1.00 92.88 385 VAL A N 1
ATOM 2970 C CA . VAL A 1 385 ? 17.016 -9.293 -25.576 1.00 92.88 385 VAL A CA 1
ATOM 2971 C C . VAL A 1 385 ? 15.810 -9.940 -26.229 1.00 92.88 385 VAL A C 1
ATOM 2973 O O . VAL A 1 385 ? 15.911 -10.991 -26.856 1.00 92.88 385 VAL A O 1
ATOM 2976 N N . LEU A 1 386 ? 14.654 -9.308 -26.086 1.00 89.81 386 LEU A N 1
ATOM 2977 C CA . LEU A 1 386 ? 13.430 -9.749 -26.731 1.00 89.81 386 LEU A CA 1
ATOM 2978 C C . LEU A 1 386 ? 13.095 -8.801 -27.881 1.00 89.81 386 LEU A C 1
ATOM 2980 O O . LEU A 1 386 ? 12.742 -7.638 -27.666 1.00 89.81 386 LEU A O 1
ATOM 2984 N N . ALA A 1 387 ? 13.223 -9.303 -29.103 1.00 90.69 387 ALA A N 1
ATOM 2985 C CA . ALA A 1 387 ? 12.939 -8.569 -30.325 1.00 90.69 387 ALA A CA 1
ATOM 2986 C C . ALA A 1 387 ? 11.499 -8.853 -30.777 1.00 90.69 387 ALA A C 1
ATOM 2988 O O . ALA A 1 387 ? 11.217 -9.850 -31.436 1.00 90.69 387 ALA A O 1
ATOM 2989 N N . ASP A 1 388 ? 10.575 -7.963 -30.416 1.00 86.50 388 ASP A N 1
ATOM 2990 C CA . ASP A 1 388 ? 9.162 -8.039 -30.788 1.00 86.50 388 ASP A CA 1
ATOM 2991 C C . ASP A 1 388 ? 8.947 -7.378 -32.154 1.00 86.50 388 ASP A C 1
ATOM 2993 O O . ASP A 1 388 ? 8.667 -6.175 -32.258 1.00 86.50 388 ASP A O 1
ATOM 2997 N N . ARG A 1 389 ? 9.139 -8.169 -33.220 1.00 84.62 389 ARG A N 1
ATOM 2998 C CA . ARG A 1 389 ? 8.996 -7.696 -34.600 1.00 84.62 389 ARG A CA 1
ATOM 2999 C C . ARG A 1 389 ? 7.561 -7.245 -34.912 1.00 84.62 389 ARG A C 1
ATOM 3001 O O . ARG A 1 389 ? 7.437 -6.151 -35.469 1.00 84.62 389 ARG A O 1
ATOM 3008 N N . PRO A 1 390 ? 6.488 -7.968 -34.518 1.00 79.44 390 PRO A N 1
ATOM 3009 C CA . PRO A 1 390 ? 5.109 -7.511 -34.707 1.00 79.44 390 PRO A CA 1
ATOM 3010 C C . PRO A 1 390 ? 4.828 -6.122 -34.122 1.00 79.44 390 PRO A C 1
ATOM 3012 O O . PRO A 1 390 ? 4.172 -5.299 -34.762 1.00 79.44 390 PRO A O 1
ATOM 3015 N N . GLN A 1 391 ? 5.351 -5.825 -32.928 1.00 76.62 391 GLN A N 1
ATOM 3016 C CA . GLN A 1 391 ? 5.152 -4.526 -32.272 1.00 76.62 391 GLN A CA 1
ATOM 3017 C C . GLN A 1 391 ? 6.250 -3.499 -32.595 1.00 76.62 391 GLN A C 1
ATOM 3019 O O . GLN A 1 391 ? 6.220 -2.380 -32.064 1.00 76.62 391 GLN A O 1
ATOM 3024 N N . GLY A 1 392 ? 7.243 -3.852 -33.421 1.00 81.75 392 GLY A N 1
ATOM 3025 C CA . GLY A 1 392 ? 8.390 -3.001 -33.748 1.00 81.75 392 GLY A CA 1
ATOM 3026 C C . GLY A 1 392 ? 9.131 -2.491 -32.507 1.00 81.75 392 GLY A C 1
ATOM 3027 O O . GLY A 1 392 ? 9.543 -1.330 -32.461 1.00 81.75 392 GLY A O 1
ATOM 3028 N N . THR A 1 393 ? 9.227 -3.319 -31.465 1.00 83.88 393 THR A N 1
ATOM 3029 C CA . THR A 1 393 ? 9.815 -2.956 -30.169 1.00 83.88 393 THR A CA 1
ATOM 3030 C C . THR A 1 393 ? 10.889 -3.963 -29.761 1.00 83.88 393 THR A C 1
ATOM 3032 O O . THR A 1 393 ? 10.724 -5.161 -29.939 1.00 83.88 393 THR A O 1
ATOM 3035 N N . ILE A 1 394 ? 11.993 -3.479 -29.196 1.00 86.88 394 ILE A N 1
ATOM 3036 C CA . ILE A 1 394 ? 13.083 -4.309 -28.675 1.00 86.88 394 ILE A CA 1
ATOM 3037 C C . ILE A 1 394 ? 13.192 -4.043 -27.177 1.00 86.88 394 ILE A C 1
ATOM 3039 O O . ILE A 1 394 ? 13.236 -2.886 -26.748 1.00 86.88 394 ILE A O 1
ATOM 3043 N N . PHE A 1 395 ? 13.235 -5.103 -26.383 1.00 88.19 395 PHE A N 1
ATOM 3044 C CA . PHE A 1 395 ? 13.439 -5.030 -24.943 1.00 88.19 395 PHE A CA 1
ATOM 3045 C C . PHE A 1 395 ? 14.797 -5.615 -24.597 1.00 88.19 395 PHE A C 1
ATOM 3047 O O . PHE A 1 395 ? 15.101 -6.722 -25.022 1.00 88.19 395 PHE A O 1
ATOM 3054 N N . VAL A 1 396 ? 15.590 -4.890 -23.815 1.00 89.56 396 VAL A N 1
ATOM 3055 C CA . VAL A 1 396 ? 16.823 -5.407 -23.216 1.00 89.56 396 VAL A CA 1
ATOM 3056 C C . VAL A 1 396 ? 16.584 -5.506 -21.720 1.00 89.56 396 VAL A C 1
ATOM 3058 O O . VAL A 1 396 ? 16.549 -4.486 -21.036 1.00 89.56 396 VAL A O 1
ATOM 3061 N N . ALA A 1 397 ? 16.347 -6.721 -21.237 1.00 89.19 397 ALA A N 1
ATOM 3062 C CA . ALA A 1 397 ? 16.124 -7.038 -19.837 1.00 89.19 397 ALA A CA 1
ATOM 3063 C C . ALA A 1 397 ? 17.449 -7.393 -19.157 1.00 89.19 397 ALA A C 1
ATOM 3065 O O . ALA A 1 397 ? 18.167 -8.304 -19.577 1.00 89.19 397 ALA A O 1
ATOM 3066 N N . TRP A 1 398 ? 17.747 -6.658 -18.093 1.00 89.56 398 TRP A N 1
ATOM 3067 C CA . TRP A 1 398 ? 18.931 -6.830 -17.261 1.00 89.56 398 TRP A CA 1
ATOM 3068 C C . TRP A 1 398 ? 18.718 -7.903 -16.203 1.00 89.56 398 TRP A C 1
ATOM 3070 O O . TRP A 1 398 ? 19.549 -8.789 -16.034 1.00 89.56 398 TRP A O 1
ATOM 3080 N N . TYR A 1 399 ? 17.586 -7.819 -15.514 1.00 89.25 399 TYR A N 1
ATOM 3081 C CA . TYR A 1 399 ? 17.170 -8.746 -14.476 1.00 89.25 399 TYR A CA 1
ATOM 3082 C C . TYR A 1 399 ? 15.665 -8.609 -14.240 1.00 89.25 399 TYR A C 1
ATOM 3084 O O . TYR A 1 399 ? 15.031 -7.640 -14.674 1.00 89.25 399 TYR A O 1
ATOM 3092 N N . ALA A 1 400 ? 15.096 -9.586 -13.550 1.00 83.12 400 ALA A N 1
ATOM 3093 C CA . ALA A 1 400 ? 13.699 -9.612 -13.161 1.00 83.12 400 ALA A CA 1
ATOM 3094 C C . ALA A 1 400 ? 13.567 -9.998 -11.689 1.00 83.12 400 ALA A C 1
ATOM 3096 O O . ALA A 1 400 ? 14.448 -10.637 -11.126 1.00 83.12 400 ALA A O 1
ATOM 3097 N N . HIS A 1 401 ? 12.460 -9.607 -11.074 1.00 78.88 401 HIS A N 1
ATOM 3098 C CA . HIS A 1 401 ? 12.120 -9.974 -9.709 1.00 78.88 401 HIS A CA 1
ATOM 3099 C C . HIS A 1 401 ? 10.898 -10.890 -9.748 1.00 78.88 401 HIS A C 1
ATOM 3101 O O . HIS A 1 401 ? 9.765 -10.425 -9.902 1.00 78.88 401 HIS A O 1
ATOM 3107 N N . THR A 1 402 ? 11.114 -12.200 -9.618 1.00 75.62 402 THR A N 1
ATOM 3108 C CA . THR A 1 402 ? 10.056 -13.207 -9.818 1.00 75.62 402 THR A CA 1
ATOM 3109 C C . THR A 1 402 ? 8.866 -13.059 -8.872 1.00 75.62 402 THR A C 1
ATOM 3111 O O . THR A 1 402 ? 7.734 -13.253 -9.307 1.00 75.62 402 THR A O 1
ATOM 3114 N N . THR A 1 403 ? 9.077 -12.639 -7.619 1.00 71.00 403 THR A N 1
ATOM 3115 C CA . THR A 1 403 ? 7.971 -12.420 -6.663 1.00 71.00 403 THR A CA 1
ATOM 3116 C C . THR A 1 403 ? 7.044 -11.272 -7.076 1.00 71.00 403 THR A C 1
ATOM 3118 O O . THR A 1 403 ? 5.831 -11.399 -6.972 1.00 71.00 403 THR A O 1
ATOM 3121 N N . THR A 1 404 ? 7.588 -10.161 -7.586 1.00 68.38 404 THR A N 1
ATOM 3122 C CA . THR A 1 404 ? 6.817 -8.942 -7.896 1.00 68.38 404 THR A CA 1
ATOM 3123 C C . THR A 1 404 ? 6.426 -8.851 -9.375 1.00 68.38 404 THR A C 1
ATOM 3125 O O . THR A 1 404 ? 5.667 -7.961 -9.769 1.00 68.38 404 THR A O 1
ATOM 3128 N N . GLY A 1 405 ? 6.951 -9.748 -10.219 1.00 70.50 405 GLY A N 1
ATOM 3129 C CA . GLY A 1 405 ? 6.711 -9.775 -11.662 1.00 70.50 405 GLY A CA 1
ATOM 3130 C C . GLY A 1 405 ? 7.348 -8.612 -12.429 1.00 70.50 405 GLY A C 1
ATOM 3131 O O . GLY A 1 405 ? 6.911 -8.299 -13.539 1.00 70.50 405 GLY A O 1
ATOM 3132 N N . ARG A 1 406 ? 8.332 -7.923 -11.837 1.00 75.06 406 ARG A N 1
ATOM 3133 C CA . ARG A 1 406 ? 8.966 -6.727 -12.415 1.00 75.06 406 ARG A CA 1
ATOM 3134 C C . ARG A 1 406 ? 10.200 -7.088 -13.225 1.00 75.06 406 ARG A C 1
ATOM 3136 O O . ARG A 1 406 ? 10.973 -7.951 -12.824 1.00 75.06 406 ARG A O 1
ATOM 3143 N N . VAL A 1 407 ? 10.397 -6.397 -14.348 1.00 79.38 407 VAL A N 1
ATOM 3144 C CA . VAL A 1 407 ? 11.569 -6.570 -15.217 1.00 79.38 407 VAL A CA 1
ATOM 3145 C C . VAL A 1 407 ? 12.283 -5.234 -15.393 1.00 79.38 407 VAL A C 1
ATOM 3147 O O . VAL A 1 407 ? 11.716 -4.284 -15.943 1.00 79.38 407 VAL A O 1
ATOM 3150 N N . SER A 1 408 ? 13.546 -5.182 -14.978 1.00 84.19 408 SER A N 1
ATOM 3151 C CA . SER A 1 408 ? 14.414 -4.017 -15.137 1.00 84.19 408 SER A CA 1
ATOM 3152 C C . SER A 1 408 ? 15.163 -4.081 -16.459 1.00 84.19 408 SER A C 1
ATOM 3154 O O . SER A 1 408 ? 15.693 -5.119 -16.857 1.00 84.19 408 SER A O 1
ATOM 3156 N N . GLY A 1 409 ? 15.206 -2.950 -17.159 1.00 85.81 409 GLY A N 1
ATOM 3157 C CA . GLY A 1 409 ? 15.829 -2.871 -18.472 1.00 85.81 409 GLY A CA 1
ATOM 3158 C C . GLY A 1 409 ? 15.389 -1.675 -19.307 1.00 85.81 409 GLY A C 1
ATOM 3159 O O . GLY A 1 409 ? 14.760 -0.725 -18.819 1.00 85.81 409 GLY A O 1
ATOM 3160 N N . VAL A 1 410 ? 15.702 -1.746 -20.598 1.00 84.38 410 VAL A N 1
ATOM 3161 C CA . VAL A 1 410 ? 15.521 -0.661 -21.567 1.00 84.38 410 VAL A CA 1
ATOM 3162 C C . VAL A 1 410 ? 14.566 -1.082 -22.682 1.00 84.38 410 VAL A C 1
ATOM 3164 O O . VAL A 1 410 ? 14.660 -2.190 -23.213 1.00 84.38 410 VAL A O 1
ATOM 3167 N N . ARG A 1 411 ? 13.663 -0.174 -23.078 1.00 84.50 411 ARG A N 1
ATOM 3168 C CA . ARG A 1 411 ? 12.783 -0.352 -24.240 1.00 84.50 411 ARG A CA 1
ATOM 3169 C C . ARG A 1 411 ? 13.233 0.521 -25.405 1.00 84.50 411 ARG A C 1
ATOM 3171 O O . ARG A 1 411 ? 13.146 1.748 -25.355 1.00 84.50 411 ARG A O 1
ATOM 3178 N N . VAL A 1 412 ? 13.602 -0.117 -26.507 1.00 81.62 412 VAL A N 1
ATOM 3179 C CA . VAL A 1 412 ? 14.019 0.528 -27.753 1.00 81.62 412 VAL A CA 1
ATOM 3180 C C . VAL A 1 412 ? 12.904 0.410 -28.796 1.00 81.62 412 VAL A C 1
ATOM 3182 O O . VAL A 1 412 ? 12.321 -0.652 -28.993 1.00 81.62 412 VAL A O 1
ATOM 3185 N N . ARG A 1 413 ? 12.588 1.517 -29.479 1.00 80.31 413 ARG A N 1
ATOM 3186 C CA . ARG A 1 413 ? 11.621 1.553 -30.589 1.00 80.31 413 ARG A CA 1
ATOM 3187 C C . ARG A 1 413 ? 12.271 2.151 -31.837 1.00 80.31 413 ARG A C 1
ATOM 3189 O O . ARG A 1 413 ? 12.384 3.378 -31.915 1.00 80.31 413 ARG A O 1
ATOM 3196 N N . PRO A 1 414 ? 12.703 1.322 -32.800 1.00 73.38 414 PRO A N 1
ATOM 3197 C CA . PRO A 1 414 ? 13.165 1.803 -34.098 1.00 73.38 414 PRO A CA 1
ATOM 3198 C C . PRO A 1 414 ? 12.061 2.594 -34.828 1.00 73.38 414 PRO A C 1
ATOM 3200 O O . PRO A 1 414 ? 10.871 2.322 -34.673 1.00 73.38 414 PRO A O 1
ATOM 3203 N N . THR A 1 415 ? 12.421 3.605 -35.622 1.00 65.88 415 THR A N 1
ATOM 3204 C CA . THR A 1 415 ? 11.447 4.410 -36.386 1.00 65.88 415 THR A CA 1
ATOM 3205 C C . THR A 1 415 ? 10.970 3.686 -37.657 1.00 65.88 415 THR A C 1
ATOM 3207 O O . THR A 1 415 ? 11.716 2.931 -38.275 1.00 65.88 415 THR A O 1
ATOM 3210 N N . LYS A 1 416 ? 9.724 3.949 -38.097 1.00 52.47 416 LYS A N 1
ATOM 3211 C CA . LYS A 1 416 ? 9.057 3.260 -39.231 1.00 52.47 416 LYS A CA 1
ATOM 3212 C C . LYS A 1 416 ? 9.795 3.310 -40.583 1.00 52.47 416 LYS A C 1
ATOM 3214 O O . LYS A 1 416 ? 9.518 2.482 -41.438 1.00 52.47 416 LYS A O 1
ATOM 3219 N N . ALA A 1 417 ? 10.728 4.239 -40.797 1.00 48.81 417 ALA A N 1
ATOM 3220 C CA . ALA A 1 417 ? 11.467 4.374 -42.060 1.00 48.81 417 ALA A CA 1
ATOM 3221 C C . ALA A 1 417 ? 12.538 3.277 -42.300 1.00 48.81 417 ALA A C 1
ATOM 3223 O O . ALA A 1 417 ? 13.208 3.301 -43.327 1.00 48.81 417 ALA A O 1
ATOM 3224 N N . ASN A 1 418 ? 12.704 2.337 -41.360 1.00 51.59 418 ASN A N 1
ATOM 3225 C CA . ASN A 1 418 ? 13.860 1.440 -41.230 1.00 51.59 418 ASN A CA 1
ATOM 3226 C C . ASN A 1 418 ? 13.472 -0.059 -41.051 1.00 51.59 418 ASN A C 1
ATOM 3228 O O . ASN A 1 418 ? 14.270 -0.848 -40.545 1.00 51.59 418 ASN A O 1
ATOM 3232 N N . ALA A 1 419 ? 12.248 -0.476 -41.388 1.00 51.69 419 ALA A N 1
ATOM 3233 C CA . ALA A 1 419 ? 11.654 -1.684 -40.793 1.00 51.69 419 ALA A CA 1
ATOM 3234 C C . ALA A 1 419 ? 12.202 -3.056 -41.253 1.00 51.69 419 ALA A C 1
ATOM 3236 O O . ALA A 1 419 ? 12.182 -3.967 -40.436 1.00 51.69 419 ALA A O 1
ATOM 3237 N N . ASP A 1 420 ? 12.748 -3.229 -42.467 1.00 57.09 420 ASP A N 1
ATOM 3238 C CA . ASP A 1 420 ? 13.147 -4.583 -42.924 1.00 57.09 420 ASP A CA 1
ATOM 3239 C C . ASP A 1 420 ? 14.660 -4.810 -43.102 1.00 57.09 420 ASP A C 1
ATOM 3241 O O . ASP A 1 420 ? 15.145 -5.889 -42.777 1.00 57.09 420 ASP A O 1
ATOM 3245 N N . ALA A 1 421 ? 15.446 -3.811 -43.527 1.00 58.69 421 ALA A N 1
ATOM 3246 C CA . ALA A 1 421 ? 16.906 -3.955 -43.692 1.00 58.69 421 ALA A CA 1
ATOM 3247 C C . ALA A 1 421 ?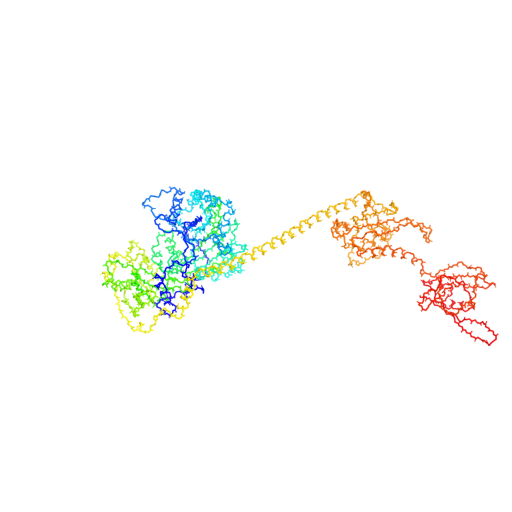 17.732 -3.558 -42.446 1.00 58.69 421 ALA A C 1
ATOM 3249 O O . ALA A 1 421 ? 18.934 -3.808 -42.390 1.00 58.69 421 ALA A O 1
ATOM 3250 N N . SER A 1 422 ? 17.111 -2.917 -41.450 1.00 72.69 422 SER A N 1
ATOM 3251 C CA . SER A 1 422 ? 17.791 -2.392 -40.249 1.00 72.69 422 SER A CA 1
ATOM 3252 C C . SER A 1 422 ? 17.232 -2.908 -38.923 1.00 72.69 422 SER A C 1
ATOM 3254 O O . SER A 1 422 ? 17.715 -2.488 -37.875 1.00 72.69 422 SER A O 1
ATOM 3256 N N . TRP A 1 423 ? 16.264 -3.833 -38.944 1.00 83.06 423 TRP A N 1
ATOM 3257 C CA . TRP A 1 423 ? 15.764 -4.469 -37.721 1.00 83.06 423 TRP A CA 1
ATOM 3258 C C . TRP A 1 423 ? 16.864 -5.261 -37.015 1.00 83.06 423 TRP A C 1
ATOM 3260 O O . TRP A 1 423 ? 17.159 -4.981 -35.860 1.00 83.06 423 TRP A O 1
ATOM 3270 N N . GLU A 1 424 ? 17.539 -6.157 -37.740 1.00 86.06 424 GLU A N 1
ATOM 3271 C CA . GLU A 1 424 ? 18.649 -6.957 -37.206 1.00 86.06 424 GLU A CA 1
ATOM 3272 C C . GLU A 1 424 ? 19.728 -6.073 -36.576 1.00 86.06 424 GLU A C 1
ATOM 3274 O O . GLU A 1 424 ? 20.095 -6.245 -35.417 1.00 86.06 424 GLU A O 1
ATOM 3279 N N . ARG A 1 425 ? 20.133 -5.028 -37.304 1.00 83.69 425 ARG A N 1
ATOM 3280 C CA . ARG A 1 425 ? 21.115 -4.046 -36.834 1.00 83.69 425 ARG A CA 1
ATOM 3281 C C . ARG A 1 425 ? 20.642 -3.292 -35.594 1.00 83.69 425 ARG A C 1
ATOM 3283 O O . ARG A 1 425 ? 21.456 -2.955 -34.745 1.00 83.69 425 ARG A O 1
ATOM 3290 N N . ALA A 1 426 ? 19.348 -2.995 -35.479 1.00 85.44 426 ALA A N 1
ATOM 3291 C CA . ALA A 1 426 ? 18.792 -2.353 -34.293 1.00 85.44 426 ALA A CA 1
ATOM 3292 C C . ALA A 1 426 ? 18.784 -3.292 -33.079 1.00 85.44 426 ALA A C 1
ATOM 3294 O O . ALA A 1 426 ? 19.021 -2.823 -31.965 1.00 85.44 426 ALA A O 1
ATOM 3295 N N . VAL A 1 427 ? 18.530 -4.589 -33.286 1.00 89.25 427 VAL A N 1
ATOM 3296 C CA . VAL A 1 427 ? 18.566 -5.603 -32.223 1.00 89.25 427 VAL A CA 1
ATOM 3297 C C . VAL A 1 427 ? 19.993 -5.811 -31.731 1.00 89.25 427 VAL A C 1
ATOM 3299 O O . VAL A 1 427 ? 20.229 -5.704 -30.531 1.00 89.25 427 VAL A O 1
ATOM 3302 N N . GLU A 1 428 ? 20.947 -6.022 -32.640 1.00 89.44 428 GLU A N 1
ATOM 3303 C CA . GLU A 1 428 ? 22.370 -6.152 -32.301 1.00 89.44 428 GLU A CA 1
ATOM 3304 C C . GLU A 1 428 ? 22.899 -4.894 -31.610 1.00 89.44 428 GLU A C 1
ATOM 3306 O O . GLU A 1 428 ? 23.564 -4.984 -30.585 1.00 89.44 428 GLU A O 1
ATOM 3311 N N . TRP A 1 429 ? 22.542 -3.708 -32.108 1.00 88.00 429 TRP A N 1
ATOM 3312 C CA . TRP A 1 429 ? 22.900 -2.448 -31.458 1.00 88.00 429 TRP A CA 1
ATOM 3313 C C . TRP A 1 429 ? 22.335 -2.347 -30.036 1.00 88.00 429 TRP A C 1
ATOM 3315 O O . TRP A 1 429 ? 23.053 -1.956 -29.120 1.00 88.00 429 TRP A O 1
ATOM 3325 N N . ALA A 1 430 ? 21.066 -2.711 -29.828 1.00 88.56 430 ALA A N 1
ATOM 3326 C CA . ALA A 1 430 ? 20.451 -2.663 -28.505 1.00 88.56 430 ALA A CA 1
ATOM 3327 C C . ALA A 1 430 ? 21.110 -3.665 -27.542 1.00 88.56 430 ALA A C 1
ATOM 3329 O O . ALA A 1 430 ? 21.398 -3.317 -26.398 1.00 88.56 430 ALA A O 1
ATOM 3330 N N . ALA A 1 431 ? 21.384 -4.881 -28.017 1.00 91.75 431 ALA A N 1
ATOM 3331 C CA . ALA A 1 431 ? 22.108 -5.905 -27.272 1.00 91.75 431 ALA A CA 1
ATOM 3332 C C . ALA A 1 431 ? 23.524 -5.434 -26.895 1.00 91.75 431 ALA A C 1
ATOM 3334 O O . ALA A 1 431 ? 23.938 -5.575 -25.746 1.00 91.75 431 ALA A O 1
ATOM 3335 N N . ALA A 1 432 ? 24.236 -4.811 -27.833 1.00 90.62 432 ALA A N 1
ATOM 3336 C CA . ALA A 1 432 ? 25.586 -4.301 -27.644 1.00 90.62 432 ALA A CA 1
ATOM 3337 C C . ALA A 1 432 ? 25.649 -3.131 -26.655 1.00 90.62 432 ALA A C 1
ATOM 3339 O O . ALA A 1 432 ? 26.436 -3.165 -25.711 1.00 90.62 432 ALA A O 1
ATOM 3340 N N . ASP A 1 433 ? 24.813 -2.108 -26.835 1.00 89.06 433 ASP A N 1
ATOM 3341 C CA . ASP A 1 433 ? 24.830 -0.909 -25.994 1.00 89.06 433 ASP A CA 1
ATOM 3342 C C . ASP A 1 433 ? 24.336 -1.209 -24.578 1.00 89.06 433 ASP A C 1
ATOM 3344 O O . ASP A 1 433 ? 24.934 -0.743 -23.609 1.00 89.06 433 ASP A O 1
ATOM 3348 N N . PHE A 1 434 ? 23.250 -1.973 -24.442 1.00 89.12 434 PHE A N 1
ATOM 3349 C CA . PHE A 1 434 ? 22.546 -2.108 -23.167 1.00 89.12 434 PHE A CA 1
ATOM 3350 C C . PHE A 1 434 ? 22.763 -3.458 -22.480 1.00 89.12 434 PHE A C 1
ATOM 3352 O O . PHE A 1 434 ? 22.458 -3.562 -21.300 1.00 89.12 434 PHE A O 1
ATOM 3359 N N . GLY A 1 435 ? 23.280 -4.489 -23.149 1.00 90.88 435 GLY A N 1
ATOM 3360 C CA . GLY A 1 435 ? 23.608 -5.759 -22.496 1.00 90.88 435 GLY A CA 1
ATOM 3361 C C . GLY A 1 435 ? 24.811 -5.641 -21.553 1.00 90.88 435 GLY A C 1
ATOM 3362 O O . GLY A 1 435 ? 25.745 -4.873 -21.818 1.00 90.88 435 GLY A O 1
ATOM 3363 N N . PHE A 1 436 ? 24.804 -6.411 -20.462 1.00 90.62 436 PHE A N 1
ATOM 3364 C CA . PHE A 1 436 ? 25.912 -6.430 -19.506 1.00 90.62 436 PHE A CA 1
ATOM 3365 C C . PHE A 1 436 ? 27.191 -7.018 -20.112 1.00 90.62 436 PHE A C 1
ATOM 3367 O O . PHE A 1 436 ? 27.153 -7.951 -20.909 1.00 90.62 436 PHE A O 1
ATOM 3374 N N . ARG A 1 437 ? 28.337 -6.442 -19.728 1.00 82.62 437 ARG A N 1
ATOM 3375 C CA . ARG A 1 437 ? 29.677 -6.708 -20.284 1.00 82.62 437 ARG A CA 1
ATOM 3376 C C . ARG A 1 437 ? 30.089 -8.177 -20.203 1.00 82.62 437 ARG A C 1
ATOM 3378 O O . ARG A 1 437 ? 30.519 -8.735 -21.204 1.00 82.62 437 ARG A O 1
ATOM 3385 N N . ALA A 1 438 ? 29.994 -8.784 -19.023 1.00 83.44 438 ALA A N 1
ATOM 3386 C CA . ALA A 1 438 ? 30.513 -10.133 -18.776 1.00 83.44 438 ALA A CA 1
ATOM 3387 C C . ALA A 1 438 ? 29.399 -11.168 -18.575 1.00 83.44 438 ALA A C 1
ATOM 3389 O O . ALA A 1 438 ? 29.603 -12.201 -17.939 1.00 83.44 438 ALA A O 1
ATOM 3390 N N . CYS A 1 439 ? 28.217 -10.889 -19.120 1.00 89.88 439 CYS A N 1
ATOM 3391 C CA . CYS A 1 439 ? 27.073 -11.781 -19.062 1.00 89.88 439 CYS A CA 1
ATOM 3392 C C . CYS A 1 439 ? 26.751 -12.293 -20.474 1.00 89.88 439 CYS A C 1
ATOM 3394 O O . CYS A 1 439 ? 26.787 -11.510 -21.424 1.00 89.88 439 CYS A O 1
ATOM 3396 N N . PRO A 1 440 ? 26.375 -13.571 -20.637 1.00 92.94 440 PRO A N 1
ATOM 3397 C CA . PRO A 1 440 ? 25.673 -14.031 -21.824 1.00 92.94 440 PRO A CA 1
ATOM 3398 C C . PRO A 1 440 ? 24.409 -13.194 -22.064 1.00 92.94 440 PRO A C 1
ATOM 3400 O O . PRO A 1 440 ? 23.583 -13.009 -21.164 1.00 92.94 440 PRO A O 1
ATOM 3403 N N . ILE A 1 441 ? 24.263 -12.692 -23.285 1.00 95.12 441 ILE A N 1
ATOM 3404 C CA . ILE A 1 441 ? 23.114 -11.917 -23.746 1.00 95.12 441 ILE A CA 1
ATOM 3405 C C . ILE A 1 441 ? 22.292 -12.830 -24.647 1.00 95.12 441 ILE A C 1
ATOM 3407 O O . ILE A 1 441 ? 22.611 -13.027 -25.820 1.00 95.12 441 ILE A O 1
ATOM 3411 N N . PHE A 1 442 ? 21.234 -13.408 -24.093 1.00 94.38 442 PHE A N 1
ATOM 3412 C CA . PHE A 1 442 ? 20.299 -14.221 -24.855 1.00 94.38 442 PHE A CA 1
ATOM 3413 C C . PHE A 1 442 ? 19.431 -13.335 -25.730 1.00 94.38 442 PHE A C 1
ATOM 3415 O O . PHE A 1 442 ? 19.056 -12.237 -25.329 1.00 94.38 442 PHE A O 1
ATOM 3422 N N . ARG A 1 443 ? 19.069 -13.822 -26.909 1.00 93.12 443 ARG A N 1
ATOM 3423 C CA . ARG A 1 443 ? 18.145 -13.151 -27.813 1.00 93.12 443 ARG A CA 1
ATOM 3424 C C . ARG A 1 443 ? 17.039 -14.098 -28.237 1.00 93.12 443 ARG A C 1
ATOM 3426 O O . ARG A 1 443 ? 17.308 -15.202 -28.704 1.00 93.12 443 ARG A O 1
ATOM 3433 N N . VAL A 1 444 ? 15.810 -13.612 -28.122 1.00 90.06 444 VAL A N 1
ATOM 3434 C CA . VAL A 1 444 ? 14.603 -14.271 -28.619 1.00 90.06 444 VAL A CA 1
ATOM 3435 C C . VAL A 1 444 ? 13.890 -13.313 -29.568 1.00 90.06 444 VAL A C 1
ATOM 3437 O O . VAL A 1 444 ? 13.597 -12.171 -29.209 1.00 90.06 444 VAL A O 1
ATOM 3440 N N . ASP A 1 445 ? 13.610 -13.773 -30.782 1.00 88.50 445 ASP A N 1
ATOM 3441 C CA . ASP A 1 445 ? 12.827 -13.030 -31.767 1.00 88.50 445 ASP A CA 1
ATOM 3442 C C . ASP A 1 445 ? 11.376 -13.512 -31.742 1.00 88.50 445 ASP A C 1
ATOM 3444 O O . ASP A 1 445 ? 11.116 -14.704 -31.888 1.00 88.50 445 ASP A O 1
ATOM 3448 N N . ILE A 1 446 ? 10.424 -12.593 -31.592 1.00 84.19 446 ILE A N 1
ATOM 3449 C CA . ILE A 1 446 ? 9.012 -12.859 -31.878 1.00 84.19 446 ILE A CA 1
ATOM 3450 C C . ILE A 1 446 ? 8.806 -12.501 -33.344 1.00 84.19 446 ILE A C 1
ATOM 3452 O O . ILE A 1 446 ? 8.909 -11.330 -33.715 1.00 84.19 446 ILE A O 1
ATOM 3456 N N . LEU A 1 447 ? 8.552 -13.506 -34.178 1.00 82.94 447 LEU A N 1
ATOM 3457 C CA . LEU A 1 447 ? 8.390 -13.341 -35.622 1.00 82.94 447 LEU A CA 1
ATOM 3458 C C . LEU A 1 447 ? 6.939 -12.999 -35.977 1.00 82.94 447 LEU A C 1
ATOM 3460 O O . LEU A 1 447 ? 6.702 -12.090 -36.773 1.00 82.94 447 LEU A O 1
ATOM 3464 N N . ALA A 1 448 ? 5.990 -13.663 -35.315 1.00 72.88 448 ALA A N 1
ATOM 3465 C CA . ALA A 1 448 ? 4.555 -13.441 -35.445 1.00 72.88 448 ALA A CA 1
ATOM 3466 C C . ALA A 1 448 ? 3.848 -13.664 -34.098 1.00 72.88 448 ALA A C 1
ATOM 3468 O O . ALA A 1 448 ? 4.295 -14.463 -33.272 1.00 72.88 448 ALA A O 1
ATOM 3469 N N . ALA A 1 449 ? 2.751 -12.945 -33.866 1.00 67.75 449 ALA A N 1
ATOM 3470 C CA . ALA A 1 449 ? 1.894 -13.103 -32.694 1.00 67.75 449 ALA A CA 1
ATOM 3471 C C . ALA A 1 449 ? 0.448 -12.780 -33.090 1.00 67.75 449 ALA A C 1
ATOM 3473 O O . ALA A 1 449 ? 0.077 -11.608 -33.181 1.00 67.75 449 ALA A O 1
ATOM 3474 N N . ASP A 1 450 ? -0.343 -13.815 -33.354 1.00 63.19 450 ASP A N 1
ATOM 3475 C CA . ASP A 1 450 ? -1.724 -13.718 -33.831 1.00 63.19 450 ASP A CA 1
ATOM 3476 C C . ASP A 1 450 ? -2.646 -14.720 -33.105 1.00 63.19 450 ASP A C 1
ATOM 3478 O O . ASP A 1 450 ? -2.311 -15.255 -32.042 1.00 63.19 450 ASP A O 1
ATOM 3482 N N . GLU A 1 451 ? -3.855 -14.922 -33.631 1.00 51.25 451 GLU A N 1
ATOM 3483 C CA . GLU A 1 451 ? -4.842 -15.841 -33.056 1.00 51.25 451 GLU A CA 1
ATOM 3484 C C . GLU A 1 451 ? -4.423 -17.322 -33.146 1.00 51.25 451 GLU A C 1
ATOM 3486 O O . GLU A 1 451 ? -4.902 -18.129 -32.344 1.00 51.25 451 GLU A O 1
ATOM 3491 N N . GLU A 1 452 ? -3.530 -17.682 -34.077 1.00 47.28 452 GLU A N 1
ATOM 3492 C CA . GLU A 1 452 ? -3.040 -19.051 -34.283 1.00 47.28 452 GLU A CA 1
ATOM 3493 C C . GLU A 1 452 ? -1.893 -19.397 -33.324 1.00 47.28 452 GLU A C 1
ATOM 3495 O O . GLU A 1 452 ? -1.718 -20.560 -32.950 1.00 47.28 452 GLU A O 1
ATOM 3500 N N . GLY A 1 453 ? -1.142 -18.399 -32.850 1.00 56.91 453 GLY A N 1
ATOM 3501 C CA . GLY A 1 453 ? -0.096 -18.622 -31.863 1.00 56.91 453 GLY A CA 1
ATOM 3502 C C . GLY A 1 453 ? 0.947 -17.516 -31.786 1.00 56.91 453 GLY A C 1
ATOM 3503 O O . GLY A 1 453 ? 0.712 -16.363 -32.124 1.00 56.91 453 GLY A O 1
ATOM 3504 N N . VAL A 1 454 ? 2.114 -17.874 -31.250 1.00 68.44 454 VAL A N 1
ATOM 3505 C CA . VAL A 1 454 ? 3.301 -17.010 -31.285 1.00 68.44 454 VAL A CA 1
ATOM 3506 C C . VAL A 1 454 ? 4.410 -17.813 -31.930 1.00 68.44 454 VAL A C 1
ATOM 3508 O O . VAL A 1 454 ? 4.731 -18.905 -31.460 1.00 68.44 454 VAL A O 1
ATOM 3511 N N . GLU A 1 455 ? 4.966 -17.267 -33.000 1.00 74.94 455 GLU A N 1
ATOM 3512 C CA . GLU A 1 455 ? 6.111 -17.828 -33.697 1.00 74.94 455 GLU A CA 1
ATOM 3513 C C . GLU A 1 455 ? 7.385 -17.195 -33.140 1.00 74.94 455 GLU A C 1
ATOM 3515 O O . GLU A 1 455 ? 7.537 -15.968 -33.141 1.00 74.94 455 GLU A O 1
ATOM 3520 N N . LEU A 1 456 ? 8.295 -18.039 -32.655 1.00 82.00 456 LEU A N 1
ATOM 3521 C CA . LEU A 1 456 ? 9.581 -17.620 -32.111 1.00 82.00 456 LEU A CA 1
ATOM 3522 C C . LEU A 1 456 ? 10.711 -18.017 -33.061 1.00 82.00 456 LEU A C 1
ATOM 3524 O O . LEU A 1 456 ? 10.721 -19.123 -33.601 1.00 82.00 456 LEU A O 1
ATOM 3528 N N . GLY A 1 457 ? 11.676 -17.118 -33.233 1.00 82.38 457 GLY A N 1
ATOM 3529 C CA . GLY A 1 457 ? 12.943 -17.422 -33.884 1.00 82.38 457 GLY A CA 1
ATOM 3530 C C . GLY A 1 457 ? 13.840 -18.319 -33.018 1.00 82.38 457 GLY A C 1
ATOM 3531 O O . GLY A 1 457 ? 13.551 -18.544 -31.838 1.00 82.38 457 GLY A O 1
ATOM 3532 N N . PRO A 1 458 ? 14.945 -18.835 -33.586 1.00 86.00 458 PRO A N 1
ATOM 3533 C CA . PRO A 1 458 ? 15.910 -19.628 -32.832 1.00 86.00 458 PRO A CA 1
ATOM 3534 C C . PRO A 1 458 ? 16.526 -18.813 -31.686 1.00 86.00 458 PRO A C 1
ATOM 3536 O O . PRO A 1 458 ? 16.769 -17.613 -31.832 1.00 86.00 458 PRO A O 1
ATOM 3539 N N . LEU A 1 459 ? 16.813 -19.476 -30.558 1.00 89.62 459 LEU A N 1
ATOM 3540 C CA . LEU A 1 459 ? 17.560 -18.862 -29.460 1.00 89.62 459 LEU A CA 1
ATOM 3541 C C . LEU A 1 459 ? 18.960 -18.512 -29.948 1.00 89.62 459 LEU A C 1
ATOM 3543 O O . LEU A 1 459 ? 19.677 -19.381 -30.442 1.00 89.62 459 LEU A O 1
ATOM 3547 N N . ARG A 1 460 ? 19.362 -17.260 -29.758 1.00 93.12 460 ARG A N 1
ATOM 3548 C CA . ARG A 1 460 ? 20.736 -16.814 -30.001 1.00 93.12 460 ARG A CA 1
ATOM 3549 C C . ARG A 1 460 ? 21.351 -16.354 -28.691 1.00 93.12 460 ARG A C 1
ATOM 3551 O O . ARG A 1 460 ? 20.640 -15.957 -27.766 1.00 93.12 460 ARG A O 1
ATOM 3558 N N . CYS A 1 461 ? 22.668 -16.421 -28.596 1.00 94.44 461 CYS A N 1
ATOM 3559 C CA . CYS A 1 461 ? 23.405 -15.963 -27.428 1.00 94.44 461 CYS A CA 1
ATOM 3560 C C . CYS A 1 461 ? 24.619 -15.170 -27.888 1.00 94.44 46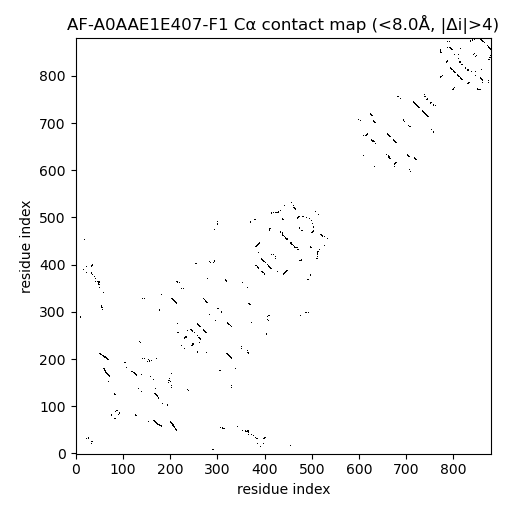1 CYS A C 1
ATOM 3562 O O . CYS A 1 461 ? 25.332 -15.608 -28.786 1.00 94.44 461 CYS A O 1
ATOM 3564 N N . TYR A 1 462 ? 24.864 -14.032 -27.249 1.00 95.06 462 TYR A N 1
ATOM 3565 C CA . TYR A 1 462 ? 26.008 -13.179 -27.531 1.00 95.06 462 TYR A CA 1
ATOM 3566 C C . TYR A 1 462 ? 26.830 -12.912 -26.276 1.00 95.06 462 TYR A C 1
ATOM 3568 O O . TYR A 1 462 ? 26.322 -12.968 -25.157 1.00 95.06 462 TYR A O 1
ATOM 3576 N N . THR A 1 463 ? 28.091 -12.558 -26.469 1.00 93.62 463 THR A N 1
ATOM 3577 C CA . THR A 1 463 ? 28.967 -11.965 -25.458 1.00 93.62 463 THR A CA 1
ATOM 3578 C C . THR A 1 463 ? 29.556 -10.663 -25.990 1.00 93.62 463 THR A C 1
ATOM 3580 O O . THR A 1 463 ? 29.542 -10.409 -27.196 1.00 93.62 463 THR A O 1
ATOM 3583 N N . LYS A 1 464 ? 30.045 -9.812 -25.088 1.00 91.56 464 LYS A N 1
ATOM 3584 C CA . LYS A 1 464 ? 30.727 -8.559 -25.432 1.00 91.56 464 LYS A CA 1
ATOM 3585 C C . LYS A 1 464 ? 32.233 -8.704 -25.264 1.00 91.56 464 LYS A C 1
ATOM 3587 O O . LYS A 1 464 ? 32.705 -9.617 -24.585 1.00 91.56 464 LYS A O 1
ATOM 3592 N N . ASP A 1 465 ? 32.975 -7.777 -25.861 1.00 86.75 465 ASP A N 1
ATOM 3593 C CA . ASP A 1 465 ? 34.410 -7.663 -25.622 1.00 86.75 465 ASP A CA 1
ATOM 3594 C C . ASP A 1 465 ? 34.720 -7.464 -24.137 1.00 86.75 465 ASP A C 1
ATOM 3596 O O . ASP A 1 465 ? 33.960 -6.851 -23.379 1.00 86.75 465 ASP A O 1
ATOM 3600 N N . ALA A 1 466 ? 35.880 -7.975 -23.727 1.00 80.19 466 ALA A N 1
ATOM 3601 C CA . ALA A 1 466 ? 36.281 -7.992 -22.333 1.00 80.19 466 ALA A CA 1
ATOM 3602 C C . ALA A 1 466 ? 36.425 -6.595 -21.727 1.00 80.19 466 ALA A C 1
ATOM 3604 O O . ALA A 1 466 ? 36.416 -6.523 -20.509 1.00 80.19 466 ALA A O 1
ATOM 3605 N N . ASP A 1 467 ? 36.555 -5.518 -22.507 1.00 82.19 467 ASP A N 1
ATOM 3606 C CA . ASP A 1 467 ? 36.660 -4.109 -22.097 1.00 82.19 467 ASP A CA 1
ATOM 3607 C C . ASP A 1 467 ? 35.385 -3.280 -22.361 1.00 82.19 467 ASP A C 1
ATOM 3609 O O . ASP A 1 467 ? 35.332 -2.103 -21.998 1.00 82.19 467 ASP A O 1
ATOM 3613 N N . ALA A 1 468 ? 34.334 -3.880 -22.928 1.00 86.44 468 ALA A N 1
ATOM 3614 C CA . ALA A 1 468 ? 33.109 -3.173 -23.290 1.00 86.44 468 ALA A CA 1
ATOM 3615 C C . ALA A 1 468 ? 32.319 -2.666 -22.068 1.00 86.44 468 ALA A C 1
ATOM 3617 O O . ALA A 1 468 ? 32.134 -3.375 -21.085 1.00 86.44 468 ALA A O 1
ATOM 3618 N N . GLY A 1 469 ? 31.769 -1.453 -22.135 1.00 87.94 469 GLY A N 1
ATOM 3619 C CA . GLY A 1 469 ? 30.882 -0.904 -21.101 1.00 87.94 469 GLY A CA 1
ATOM 3620 C C . GLY A 1 469 ? 29.404 -1.196 -21.369 1.00 87.94 469 GLY A C 1
ATOM 3621 O O . GLY A 1 469 ? 29.030 -1.572 -22.473 1.00 87.94 469 GLY A O 1
ATOM 3622 N N . THR A 1 470 ? 28.542 -1.002 -20.375 1.00 89.62 470 THR A N 1
ATOM 3623 C CA . THR A 1 470 ? 27.073 -1.027 -20.485 1.00 89.62 470 THR A CA 1
ATOM 3624 C C . THR A 1 470 ? 26.569 0.407 -20.457 1.00 89.62 470 THR A C 1
ATOM 3626 O O . THR A 1 470 ? 26.858 1.148 -19.516 1.00 89.62 470 THR A O 1
ATOM 3629 N N . ILE A 1 471 ? 25.815 0.824 -21.472 1.00 87.81 471 ILE A N 1
ATOM 3630 C CA . ILE A 1 471 ? 25.229 2.160 -21.479 1.00 87.81 471 ILE A CA 1
ATOM 3631 C C . ILE A 1 471 ? 24.098 2.224 -20.457 1.00 87.81 471 ILE A C 1
ATOM 3633 O O . ILE A 1 471 ? 23.090 1.527 -20.580 1.00 87.81 471 ILE A O 1
ATOM 3637 N N . LEU A 1 472 ? 24.246 3.118 -19.482 1.00 86.62 472 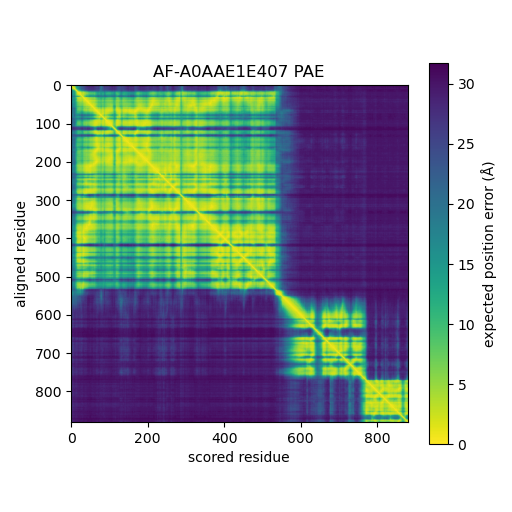LEU A N 1
ATOM 3638 C CA . LEU A 1 472 ? 23.177 3.466 -18.556 1.00 86.62 472 LEU A CA 1
ATOM 3639 C C . LEU A 1 472 ? 22.265 4.505 -19.223 1.00 86.62 472 LEU A C 1
ATOM 3641 O O . LEU A 1 472 ? 22.730 5.566 -19.645 1.00 86.62 472 LEU A O 1
ATOM 3645 N N . ALA A 1 473 ? 20.975 4.196 -19.365 1.00 79.62 473 ALA A N 1
ATOM 3646 C CA . ALA A 1 473 ? 20.008 5.091 -19.997 1.00 79.62 473 ALA A CA 1
ATOM 3647 C C . ALA A 1 473 ? 18.605 4.945 -19.400 1.00 79.62 473 ALA A C 1
ATOM 3649 O O . ALA A 1 473 ? 18.222 3.878 -18.918 1.00 79.62 473 ALA A O 1
ATOM 3650 N N . ALA A 1 474 ? 17.811 6.014 -19.498 1.00 76.31 474 ALA A N 1
ATOM 3651 C CA . ALA A 1 474 ? 16.415 6.010 -19.079 1.00 76.31 474 ALA A CA 1
ATOM 3652 C C . ALA A 1 474 ? 15.588 4.997 -19.893 1.00 76.31 474 ALA A C 1
ATOM 3654 O O . ALA A 1 474 ? 15.572 5.033 -21.129 1.00 76.31 474 ALA A O 1
ATOM 3655 N N . SER A 1 475 ? 14.825 4.144 -19.202 1.00 72.69 475 SER A N 1
ATOM 3656 C CA . SER A 1 475 ? 14.149 2.981 -19.798 1.00 72.69 475 SER A CA 1
ATOM 3657 C C . SER A 1 475 ? 13.265 3.304 -21.016 1.00 72.69 475 SER A C 1
ATOM 3659 O O . SER A 1 475 ? 13.247 2.556 -21.997 1.00 72.69 475 SER A O 1
ATOM 3661 N N . LYS A 1 476 ? 12.554 4.443 -20.994 1.00 68.88 476 LYS A N 1
ATOM 3662 C CA . LYS A 1 476 ? 11.631 4.877 -22.067 1.00 68.88 476 LYS A CA 1
ATOM 3663 C C . LYS A 1 476 ? 12.245 5.875 -23.054 1.00 68.88 476 LYS A C 1
ATOM 3665 O O . LYS A 1 476 ? 11.607 6.200 -24.058 1.00 68.88 476 LYS A O 1
ATOM 3670 N N . ARG A 1 477 ? 13.443 6.393 -22.769 1.00 73.56 477 ARG A N 1
ATOM 3671 C CA . ARG A 1 477 ? 14.144 7.394 -23.588 1.00 73.56 477 ARG A CA 1
ATOM 3672 C C . ARG A 1 477 ? 15.618 7.006 -23.768 1.00 73.56 477 ARG A C 1
ATOM 3674 O O . ARG A 1 477 ? 16.494 7.798 -23.437 1.00 73.56 477 ARG A O 1
ATOM 3681 N N . PRO A 1 478 ? 15.912 5.832 -24.359 1.00 73.25 478 PRO A N 1
ATOM 3682 C CA . PRO A 1 478 ? 17.283 5.321 -24.485 1.00 73.25 478 PRO A CA 1
ATOM 3683 C C . PRO A 1 478 ? 18.225 6.210 -25.309 1.00 73.25 478 PRO A C 1
ATOM 3685 O O . PRO A 1 478 ? 19.438 6.046 -25.259 1.00 73.25 478 PRO A O 1
ATOM 3688 N N . THR A 1 479 ? 17.674 7.143 -26.088 1.00 72.06 479 THR A N 1
ATOM 3689 C CA . THR A 1 479 ? 18.417 8.109 -26.908 1.00 72.06 479 THR A CA 1
ATOM 3690 C C . THR A 1 479 ? 18.604 9.470 -26.228 1.00 72.06 479 THR A C 1
ATOM 3692 O O . THR A 1 479 ? 19.085 10.403 -26.873 1.00 72.06 479 THR A O 1
ATOM 3695 N N . GLN A 1 480 ? 18.144 9.642 -24.985 1.00 73.94 480 GLN A N 1
ATOM 3696 C CA . GLN A 1 480 ? 18.373 10.862 -24.213 1.00 73.94 480 GLN A CA 1
ATOM 3697 C C . GLN A 1 480 ? 19.850 10.943 -23.811 1.00 73.94 480 GLN A C 1
ATOM 3699 O O . GLN A 1 480 ? 20.463 9.933 -23.477 1.00 73.94 480 GLN A O 1
ATOM 3704 N N . LEU A 1 481 ? 20.418 12.146 -23.900 1.00 72.50 481 LEU A N 1
ATOM 3705 C CA . LEU A 1 481 ? 21.757 12.431 -23.395 1.00 72.50 481 LEU A CA 1
ATOM 3706 C C . LEU A 1 481 ? 21.664 12.893 -21.947 1.00 72.50 481 LEU A C 1
ATOM 3708 O O . LEU A 1 481 ? 20.717 13.606 -21.609 1.00 72.50 481 LEU A O 1
ATOM 3712 N N . HIS A 1 482 ? 22.670 12.541 -21.154 1.00 71.19 482 HIS A N 1
ATOM 3713 C CA . HIS A 1 482 ? 22.880 13.066 -19.807 1.00 71.19 482 HIS A CA 1
ATOM 3714 C C . HIS A 1 482 ? 24.032 14.083 -19.866 1.00 71.19 482 HIS A C 1
ATOM 3716 O O . HIS A 1 482 ? 25.185 13.701 -19.655 1.00 71.19 482 HIS A O 1
ATOM 3722 N N . PRO A 1 483 ? 23.775 15.348 -20.265 1.00 63.84 483 PRO A N 1
ATOM 3723 C CA . PRO A 1 483 ? 24.798 16.382 -20.184 1.00 63.84 483 PRO A CA 1
ATOM 3724 C C . PRO A 1 483 ? 25.122 16.599 -18.702 1.00 63.84 483 PRO A C 1
ATOM 3726 O O . PRO A 1 483 ? 24.220 16.876 -17.918 1.00 63.84 483 PRO A O 1
ATOM 3729 N N . ASP A 1 484 ? 26.387 16.421 -18.324 1.00 69.56 484 ASP A N 1
ATOM 3730 C CA . ASP A 1 484 ? 26.886 16.657 -16.961 1.00 69.56 484 ASP A CA 1
ATOM 3731 C C . ASP A 1 484 ? 26.336 15.706 -15.869 1.00 69.56 484 ASP A C 1
ATOM 3733 O O . ASP A 1 484 ? 26.260 16.071 -14.696 1.00 69.56 484 ASP A O 1
ATOM 3737 N N . GLY A 1 485 ? 25.976 14.466 -16.233 1.00 70.00 485 GLY A N 1
ATOM 3738 C CA . GLY A 1 485 ? 25.561 13.439 -15.264 1.00 70.00 485 GLY A CA 1
ATOM 3739 C C . GLY A 1 485 ? 26.679 13.059 -14.267 1.00 70.00 485 GLY A C 1
ATOM 3740 O O . GLY A 1 485 ? 27.853 13.025 -14.652 1.00 70.00 485 GLY A O 1
ATOM 3741 N N . PRO A 1 486 ? 26.355 12.745 -12.994 1.00 76.12 486 PRO A N 1
ATOM 3742 C CA . PRO A 1 486 ? 27.349 12.352 -11.986 1.00 76.12 486 PRO A CA 1
ATOM 3743 C C . PRO A 1 486 ? 28.012 11.021 -12.357 1.00 76.12 486 PRO A C 1
ATOM 3745 O O . PRO A 1 486 ? 27.405 10.218 -13.054 1.00 76.12 486 PRO A O 1
ATOM 3748 N N . ASN A 1 487 ? 29.241 10.748 -11.904 1.00 83.75 487 ASN A N 1
ATOM 3749 C CA . ASN A 1 487 ? 29.905 9.473 -12.215 1.00 83.75 487 ASN A CA 1
ATOM 3750 C C . ASN A 1 487 ? 29.023 8.284 -11.760 1.00 83.75 487 ASN A C 1
ATOM 3752 O O . ASN A 1 487 ? 28.758 8.183 -10.559 1.00 83.75 487 ASN A O 1
ATOM 3756 N N . PRO A 1 488 ? 28.589 7.373 -12.661 1.00 85.25 488 PRO A N 1
ATOM 3757 C CA . PRO A 1 488 ? 27.763 6.233 -12.278 1.00 85.25 488 PRO A CA 1
ATOM 3758 C C . PRO A 1 488 ? 28.412 5.375 -11.203 1.00 85.25 488 PRO A C 1
ATOM 3760 O O . PRO A 1 488 ? 27.707 4.844 -10.354 1.00 85.25 488 PRO A O 1
ATOM 3763 N N . GLU A 1 489 ? 29.745 5.299 -11.186 1.00 85.94 489 GLU A N 1
ATOM 3764 C CA . GLU A 1 489 ? 30.484 4.497 -10.212 1.00 85.94 489 GLU A CA 1
ATOM 3765 C C . GLU A 1 489 ? 30.326 4.984 -8.768 1.00 85.94 489 GLU A C 1
ATOM 3767 O O . GLU A 1 489 ? 30.586 4.220 -7.843 1.00 85.94 489 GLU A O 1
ATOM 3772 N N . THR A 1 490 ? 29.876 6.225 -8.555 1.00 83.19 490 THR A N 1
ATOM 3773 C CA . THR A 1 490 ? 29.579 6.739 -7.212 1.00 83.19 490 THR A CA 1
ATOM 3774 C C . THR A 1 490 ? 28.417 5.987 -6.565 1.00 83.19 490 THR A C 1
ATOM 3776 O O . THR A 1 490 ? 28.466 5.710 -5.373 1.00 83.19 490 THR A O 1
ATOM 3779 N N . LEU A 1 491 ? 27.382 5.648 -7.338 1.00 85.50 491 LEU A N 1
ATOM 3780 C CA . LEU A 1 491 ? 26.163 5.009 -6.825 1.00 85.50 491 LEU A CA 1
ATOM 3781 C C . LEU A 1 491 ? 26.025 3.547 -7.268 1.00 85.50 491 LEU A C 1
ATOM 3783 O O . LEU A 1 491 ? 25.428 2.740 -6.562 1.00 85.50 491 LEU A O 1
ATOM 3787 N N . LEU A 1 492 ? 26.602 3.200 -8.417 1.00 90.50 492 LEU A N 1
ATOM 3788 C CA . LEU A 1 492 ? 26.617 1.871 -9.016 1.00 90.50 492 LEU A CA 1
ATOM 3789 C C . LEU A 1 492 ? 28.065 1.516 -9.410 1.00 90.50 492 LEU A C 1
ATOM 3791 O O . LEU A 1 492 ? 28.409 1.579 -10.593 1.00 90.50 492 LEU A O 1
ATOM 3795 N N . PRO A 1 493 ? 28.953 1.191 -8.453 1.00 91.44 493 PRO A N 1
ATOM 3796 C CA . PRO A 1 493 ? 30.348 0.876 -8.758 1.00 91.44 493 PRO A CA 1
ATOM 3797 C C . PRO A 1 493 ? 30.481 -0.310 -9.724 1.00 91.44 493 PRO A C 1
ATOM 3799 O O . PRO A 1 493 ? 29.666 -1.235 -9.727 1.00 91.44 493 PRO A O 1
ATOM 3802 N N . SER A 1 494 ? 31.525 -0.288 -10.554 1.00 91.19 494 SER A N 1
ATOM 3803 C CA . SER A 1 494 ? 31.812 -1.377 -11.493 1.00 91.19 494 SER A CA 1
ATOM 3804 C C . SER A 1 494 ? 32.017 -2.713 -10.754 1.00 91.19 494 SER A C 1
ATOM 3806 O O . SER A 1 494 ? 32.639 -2.768 -9.694 1.00 91.19 494 SER A O 1
ATOM 3808 N N . SER A 1 495 ? 31.516 -3.801 -11.336 1.00 89.19 495 SER A N 1
ATOM 3809 C CA . SER A 1 495 ? 31.638 -5.175 -10.842 1.00 89.19 495 SER A CA 1
ATOM 3810 C C . SER A 1 495 ? 32.229 -6.091 -11.919 1.00 89.19 495 SER A C 1
ATOM 3812 O O . SER A 1 495 ? 32.536 -5.658 -13.030 1.00 89.19 495 SER A O 1
ATOM 3814 N N . ALA A 1 496 ? 32.372 -7.383 -11.611 1.00 83.44 496 ALA A N 1
ATOM 3815 C CA . ALA A 1 496 ? 32.786 -8.372 -12.606 1.00 83.44 496 ALA A CA 1
ATOM 3816 C C . ALA A 1 496 ? 31.791 -8.478 -13.780 1.00 83.44 496 ALA A C 1
ATOM 3818 O O . ALA A 1 496 ? 32.214 -8.698 -14.911 1.00 83.44 496 ALA A O 1
ATOM 3819 N N . ALA A 1 497 ? 30.491 -8.298 -13.519 1.00 83.44 497 ALA A N 1
ATOM 3820 C CA . ALA A 1 497 ? 29.420 -8.432 -14.507 1.00 83.44 497 ALA A CA 1
ATOM 3821 C C . ALA A 1 497 ? 29.113 -7.118 -15.248 1.00 83.44 497 ALA A C 1
ATOM 3823 O O . ALA A 1 497 ? 28.779 -7.128 -16.438 1.00 83.44 497 ALA A O 1
ATOM 3824 N N . VAL A 1 498 ? 29.231 -5.980 -14.553 1.00 87.88 498 VAL A N 1
ATOM 3825 C CA . VAL A 1 498 ? 28.684 -4.694 -14.999 1.00 87.88 498 VAL A CA 1
ATOM 3826 C C . VAL A 1 498 ? 29.724 -3.586 -14.895 1.00 87.88 498 VAL A C 1
ATOM 3828 O O . VAL A 1 498 ? 30.381 -3.415 -13.877 1.00 87.88 498 VAL A O 1
ATOM 3831 N N . SER A 1 499 ? 29.829 -2.779 -15.943 1.00 90.00 499 SER A N 1
ATOM 3832 C CA . SER A 1 499 ? 30.591 -1.530 -15.951 1.00 90.00 499 SER A CA 1
ATOM 3833 C C . SER A 1 499 ? 29.773 -0.501 -16.713 1.00 90.00 499 SER A C 1
ATOM 3835 O O . SER A 1 499 ? 29.217 -0.839 -17.758 1.00 90.00 499 SER A O 1
ATOM 3837 N N . TRP A 1 500 ? 29.644 0.714 -16.187 1.00 89.25 500 TRP A N 1
ATOM 3838 C CA . TRP A 1 500 ? 28.696 1.704 -16.697 1.00 89.25 500 TRP A CA 1
ATOM 3839 C C . TRP A 1 500 ? 29.369 2.787 -17.531 1.00 89.25 500 TRP A C 1
ATOM 3841 O O . TRP A 1 500 ? 30.437 3.286 -17.190 1.00 89.25 500 TRP A O 1
ATOM 3851 N N . VAL A 1 501 ? 28.696 3.196 -18.605 1.00 86.69 501 VAL A N 1
ATOM 3852 C CA . VAL A 1 501 ? 29.100 4.329 -19.441 1.00 86.69 501 VAL A CA 1
ATOM 3853 C C . VAL A 1 501 ? 27.896 5.237 -19.657 1.00 86.69 501 VAL A C 1
ATOM 3855 O O . VAL A 1 501 ? 26.829 4.781 -20.078 1.00 86.69 501 VAL A O 1
ATOM 3858 N N . TRP A 1 502 ? 28.056 6.535 -19.393 1.00 84.62 502 TRP A N 1
ATOM 3859 C CA . TRP A 1 502 ? 27.039 7.514 -19.767 1.00 84.62 502 TRP A CA 1
ATOM 3860 C C . TRP A 1 502 ? 26.969 7.692 -21.276 1.00 84.62 502 TRP A C 1
ATOM 3862 O O . TRP A 1 502 ? 27.985 7.784 -21.967 1.00 84.62 502 TRP A O 1
ATOM 3872 N N . ARG A 1 503 ? 25.750 7.843 -21.793 1.00 76.06 503 ARG A N 1
ATOM 3873 C CA . ARG A 1 503 ? 25.553 8.224 -23.190 1.00 76.06 503 ARG A CA 1
ATOM 3874 C C . ARG A 1 503 ? 25.884 9.709 -23.374 1.00 76.06 503 ARG A C 1
ATOM 3876 O O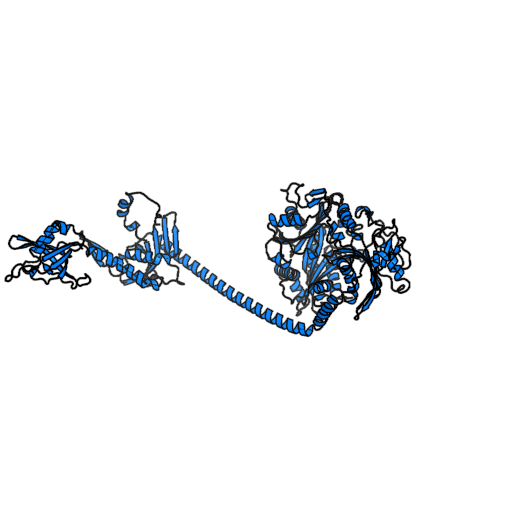 . ARG A 1 503 ? 25.122 10.574 -22.948 1.00 76.06 503 ARG A O 1
ATOM 3883 N N . THR A 1 504 ? 26.992 9.993 -24.057 1.00 69.88 504 THR A N 1
ATOM 3884 C CA . THR A 1 504 ? 27.480 11.359 -24.340 1.00 69.88 504 THR A CA 1
ATOM 3885 C C . THR A 1 504 ? 27.156 11.853 -25.754 1.00 69.88 504 THR A C 1
ATOM 3887 O O . THR A 1 504 ? 27.169 13.057 -26.001 1.00 69.88 504 THR A O 1
ATOM 3890 N N . ALA A 1 505 ? 26.798 10.953 -26.680 1.00 69.94 505 ALA A N 1
ATOM 3891 C CA . ALA A 1 505 ? 26.392 11.288 -28.048 1.00 69.94 505 ALA A CA 1
ATOM 3892 C C . ALA A 1 505 ? 24.987 10.759 -28.389 1.00 69.94 505 ALA A C 1
ATOM 3894 O O . ALA A 1 505 ? 24.617 9.628 -28.056 1.00 69.94 505 ALA A O 1
ATOM 3895 N N . LYS A 1 506 ? 24.175 11.599 -29.047 1.00 66.19 506 LYS A N 1
ATOM 3896 C CA . LYS A 1 506 ? 22.808 11.243 -29.445 1.00 66.19 506 LYS A CA 1
ATOM 3897 C C . LYS A 1 506 ? 22.875 10.311 -30.650 1.00 66.19 506 LYS A C 1
ATOM 3899 O O . LYS A 1 506 ? 23.403 10.692 -31.688 1.00 66.19 506 LYS A O 1
ATOM 3904 N N . CYS A 1 507 ? 22.282 9.126 -30.554 1.00 59.75 507 CYS A N 1
ATOM 3905 C CA . CYS A 1 507 ? 22.079 8.293 -31.737 1.00 59.75 507 CYS A CA 1
ATOM 3906 C C . CYS A 1 507 ? 20.958 8.909 -32.579 1.00 59.75 507 CYS A C 1
ATOM 3908 O O . CYS A 1 507 ? 19.798 8.945 -32.162 1.00 59.75 507 CYS A O 1
ATOM 3910 N N . HIS A 1 508 ? 21.309 9.429 -33.755 1.00 49.59 508 HIS A N 1
ATOM 3911 C CA . HIS A 1 508 ? 20.359 10.106 -34.638 1.00 49.59 508 HIS A CA 1
ATOM 3912 C C . HIS A 1 508 ? 19.428 9.122 -35.371 1.00 49.59 508 HIS A C 1
ATOM 3914 O O . HIS A 1 508 ? 18.344 9.525 -35.796 1.00 49.59 508 HIS A O 1
ATOM 3920 N N . ALA A 1 509 ? 19.790 7.834 -35.470 1.00 56.00 509 ALA A N 1
ATOM 3921 C CA . ALA A 1 509 ? 18.916 6.788 -35.999 1.00 56.00 509 ALA A CA 1
ATOM 3922 C C . ALA A 1 509 ? 19.234 5.401 -35.406 1.00 56.00 509 ALA A C 1
ATOM 3924 O O . ALA A 1 509 ? 20.194 4.745 -35.805 1.00 56.00 509 ALA A O 1
ATOM 3925 N N . VAL A 1 510 ? 18.375 4.926 -34.495 1.00 59.69 510 VAL A N 1
ATOM 3926 C CA . VAL A 1 510 ? 18.372 3.533 -34.007 1.00 59.69 510 VAL A CA 1
ATOM 3927 C C . VAL A 1 510 ? 18.393 2.569 -35.209 1.00 59.69 510 VAL A C 1
ATOM 3929 O O . VAL A 1 510 ? 17.514 2.650 -36.072 1.00 59.69 510 VAL A O 1
ATOM 3932 N N . GLY A 1 511 ? 19.403 1.692 -35.279 1.00 54.53 511 GLY A N 1
ATOM 3933 C CA . GLY A 1 511 ? 19.573 0.688 -36.344 1.00 54.53 511 GLY A CA 1
ATOM 3934 C C . GLY A 1 511 ? 20.378 1.114 -37.584 1.00 54.53 511 GLY A C 1
ATOM 3935 O O . GLY A 1 511 ? 20.489 0.318 -38.518 1.00 54.53 511 GLY A O 1
ATOM 3936 N N . LYS A 1 512 ? 20.942 2.335 -37.633 1.00 60.09 512 LYS A N 1
ATOM 3937 C CA . LYS A 1 512 ? 21.850 2.773 -38.723 1.00 60.09 512 LYS A CA 1
ATOM 3938 C C . LYS A 1 512 ? 23.319 2.874 -38.313 1.00 60.09 512 LYS A C 1
ATOM 3940 O O . LYS A 1 512 ? 24.178 2.554 -39.138 1.00 60.09 512 LYS A O 1
ATOM 3945 N N . ASP A 1 513 ? 23.591 3.283 -37.080 1.00 64.75 513 ASP A N 1
ATOM 3946 C CA . ASP A 1 513 ? 24.945 3.384 -36.531 1.00 64.75 513 ASP A CA 1
ATOM 3947 C C . ASP A 1 513 ? 25.373 2.041 -35.917 1.00 64.75 513 ASP A C 1
ATOM 3949 O O . ASP A 1 513 ? 24.531 1.261 -35.467 1.00 64.75 513 ASP A O 1
ATOM 3953 N N . PHE A 1 514 ? 26.675 1.750 -35.924 1.00 71.50 514 PHE A N 1
ATOM 3954 C CA . PHE A 1 514 ? 27.227 0.601 -35.200 1.00 71.50 514 PHE A CA 1
ATOM 3955 C C . PHE A 1 514 ? 27.449 0.977 -33.735 1.00 71.50 514 PHE A C 1
ATOM 3957 O O . PHE A 1 514 ? 27.839 2.109 -33.440 1.00 71.50 514 PHE A O 1
ATOM 3964 N N . SER A 1 515 ? 27.202 0.033 -32.824 1.00 78.75 515 SER A N 1
ATOM 3965 C CA . SER A 1 515 ? 27.661 0.191 -31.444 1.00 78.75 515 SER A CA 1
ATOM 3966 C C . SER A 1 515 ? 29.190 0.219 -31.426 1.00 78.75 515 SER A C 1
ATOM 3968 O O . SER A 1 515 ? 29.834 -0.466 -32.222 1.00 78.75 515 SER A O 1
ATOM 3970 N N . ALA A 1 516 ? 29.766 1.007 -30.517 1.00 80.44 516 ALA A N 1
ATOM 3971 C CA . ALA A 1 516 ? 31.197 0.943 -30.219 1.00 80.44 516 ALA A CA 1
ATOM 3972 C C . ALA A 1 516 ? 31.568 -0.335 -29.443 1.00 80.44 516 ALA A C 1
ATOM 3974 O O . ALA A 1 516 ? 32.747 -0.641 -29.301 1.00 80.44 516 ALA A O 1
ATOM 3975 N N . PHE A 1 517 ? 30.570 -1.065 -28.939 1.00 85.62 517 PHE A N 1
ATOM 3976 C CA . PHE A 1 517 ? 30.734 -2.339 -28.259 1.00 85.62 517 PHE A CA 1
ATOM 3977 C C . PHE A 1 517 ? 30.397 -3.457 -29.251 1.00 85.62 517 PHE A C 1
ATOM 3979 O O . PHE A 1 517 ? 29.289 -3.502 -29.784 1.00 85.62 517 PHE A O 1
ATOM 3986 N N . HIS A 1 518 ? 31.346 -4.341 -29.553 1.00 84.75 518 HIS A N 1
ATOM 3987 C CA . HIS A 1 518 ? 31.094 -5.448 -30.475 1.00 84.75 518 HIS A CA 1
ATOM 3988 C C . HIS A 1 518 ? 30.449 -6.636 -29.750 1.00 84.75 518 HIS A C 1
ATOM 3990 O O . HIS A 1 518 ? 30.651 -6.840 -28.551 1.00 84.75 518 HIS A O 1
ATOM 3996 N N . LEU A 1 519 ? 29.648 -7.405 -30.494 1.00 91.12 519 LEU A N 1
ATOM 3997 C CA . LEU A 1 519 ? 29.045 -8.654 -30.035 1.00 91.12 519 LEU A CA 1
ATOM 3998 C C . LEU A 1 519 ? 29.685 -9.836 -30.749 1.00 91.12 519 LEU A C 1
ATOM 4000 O O . LEU A 1 519 ? 29.898 -9.794 -31.961 1.00 91.12 519 LEU A O 1
ATOM 4004 N N . HIS A 1 520 ? 29.890 -10.911 -29.999 1.00 92.62 520 HIS A N 1
ATOM 4005 C CA . HIS A 1 520 ? 30.313 -12.208 -30.510 1.00 92.62 520 HIS A CA 1
ATOM 4006 C C . HIS A 1 520 ? 29.203 -13.210 -30.246 1.00 92.62 520 HIS A C 1
ATOM 4008 O O . HIS A 1 520 ? 28.787 -13.383 -29.104 1.00 92.62 520 HIS A O 1
ATOM 4014 N N . GLU A 1 521 ? 28.685 -13.842 -31.293 1.00 94.00 521 GLU A N 1
ATOM 4015 C CA . GLU A 1 521 ? 27.687 -14.899 -31.136 1.00 94.00 521 GLU A CA 1
ATOM 4016 C C . GLU A 1 521 ? 28.352 -16.183 -30.626 1.00 94.00 521 GLU A C 1
ATOM 4018 O O . GLU A 1 521 ? 29.413 -16.572 -31.113 1.00 94.00 521 GLU A O 1
ATOM 4023 N N . VAL A 1 522 ? 27.724 -16.832 -29.644 1.00 93.50 522 VAL A N 1
ATOM 4024 C CA . VAL A 1 522 ? 28.209 -18.059 -28.996 1.00 93.50 522 VAL A CA 1
ATOM 4025 C C . VAL A 1 522 ? 27.090 -19.111 -29.018 1.00 93.50 522 VAL A C 1
ATOM 4027 O O . VAL A 1 522 ? 26.353 -19.254 -28.032 1.00 93.50 522 VAL A O 1
ATOM 4030 N N . PRO A 1 523 ? 26.895 -19.813 -30.152 1.00 88.12 523 PRO A N 1
ATOM 4031 C CA . PRO A 1 523 ? 25.781 -20.743 -30.343 1.00 88.12 523 PRO A CA 1
ATOM 4032 C C . PRO A 1 523 ? 25.734 -21.866 -29.303 1.00 88.12 523 PRO A C 1
ATOM 4034 O O . PRO A 1 523 ? 24.653 -22.251 -28.863 1.00 88.12 523 PRO A O 1
ATOM 4037 N N . GLU A 1 524 ? 26.889 -22.334 -28.829 1.00 90.25 524 GLU A N 1
ATOM 4038 C CA . GLU A 1 524 ? 27.002 -23.460 -27.897 1.00 90.25 524 GLU A CA 1
ATOM 4039 C C . GLU A 1 524 ? 26.304 -23.176 -26.554 1.00 90.25 524 GLU A C 1
ATOM 4041 O O . GLU A 1 524 ? 25.754 -24.081 -25.925 1.00 90.25 524 GLU A O 1
ATOM 4046 N N . ILE A 1 525 ? 26.283 -21.909 -26.113 1.00 84.94 525 ILE A N 1
ATOM 4047 C CA . ILE A 1 525 ? 25.574 -21.497 -24.889 1.00 84.94 525 ILE A CA 1
ATOM 4048 C C . ILE A 1 525 ? 24.055 -21.523 -25.110 1.00 84.94 525 ILE A C 1
ATOM 4050 O O . ILE A 1 525 ? 23.306 -21.866 -24.193 1.00 84.94 525 ILE A O 1
ATOM 4054 N N . ALA A 1 526 ? 23.596 -21.162 -26.312 1.00 83.94 526 ALA A N 1
ATOM 4055 C CA . ALA A 1 526 ? 22.182 -21.180 -26.671 1.00 83.94 526 ALA A CA 1
ATOM 4056 C C . ALA A 1 526 ? 21.653 -22.615 -26.826 1.00 83.94 526 ALA A C 1
ATOM 4058 O O . ALA A 1 526 ? 20.576 -22.916 -26.321 1.00 83.94 526 ALA A O 1
ATOM 4059 N N . GLU A 1 527 ? 22.419 -23.513 -27.453 1.00 84.94 527 GLU A N 1
ATOM 4060 C CA . GLU A 1 527 ? 22.048 -24.924 -27.661 1.00 84.94 527 GLU A CA 1
ATOM 4061 C C . GLU A 1 527 ? 21.809 -25.686 -26.349 1.00 84.94 527 GLU A C 1
ATOM 4063 O O . GLU A 1 527 ? 20.971 -26.586 -26.285 1.00 84.94 527 GLU A O 1
ATOM 4068 N N . GLY A 1 528 ? 22.512 -25.300 -25.280 1.00 82.38 528 GLY A N 1
ATOM 4069 C CA . GLY A 1 528 ? 22.333 -25.863 -23.942 1.00 82.38 528 GLY A CA 1
ATOM 4070 C C . GLY A 1 528 ? 21.078 -25.385 -23.201 1.00 82.38 528 GLY A C 1
ATOM 4071 O O . GLY A 1 528 ? 20.873 -25.790 -22.055 1.00 82.38 528 GLY A O 1
ATOM 4072 N N . ARG A 1 529 ? 20.253 -24.511 -23.796 1.00 81.00 529 ARG A N 1
ATOM 4073 C CA . ARG A 1 529 ? 19.073 -23.924 -23.148 1.00 81.00 529 ARG A CA 1
ATOM 4074 C C . ARG A 1 529 ? 17.808 -24.094 -23.976 1.00 81.00 529 ARG A C 1
ATOM 4076 O O . ARG A 1 529 ? 17.818 -24.116 -25.200 1.00 81.00 529 ARG A O 1
ATOM 4083 N N . THR A 1 530 ? 16.683 -24.170 -23.279 1.00 71.94 530 THR A N 1
ATOM 4084 C CA . THR A 1 530 ? 15.357 -24.272 -23.889 1.00 71.94 530 THR A CA 1
ATOM 4085 C C . THR A 1 530 ? 14.612 -22.959 -23.729 1.00 71.94 530 THR A C 1
ATOM 4087 O O . THR A 1 530 ? 14.394 -22.515 -22.601 1.00 71.94 530 THR A O 1
ATOM 4090 N N . ILE A 1 531 ? 14.169 -22.357 -24.835 1.00 69.12 531 ILE A N 1
ATOM 4091 C CA . ILE A 1 531 ? 13.171 -21.284 -24.769 1.00 69.12 531 ILE A CA 1
ATOM 4092 C C . ILE A 1 531 ? 11.865 -21.911 -24.303 1.00 69.12 531 ILE A C 1
ATOM 4094 O O . ILE A 1 531 ? 11.448 -22.939 -24.843 1.00 69.12 531 ILE A O 1
ATOM 4098 N N . SER A 1 532 ? 11.209 -21.293 -23.328 1.00 61.50 532 SER A N 1
ATOM 4099 C CA . SER A 1 532 ? 9.852 -21.671 -22.987 1.00 61.50 532 SER A CA 1
ATOM 4100 C C . SER A 1 532 ? 8.984 -21.272 -24.171 1.00 61.50 532 SER A C 1
ATOM 4102 O O . SER A 1 532 ? 8.723 -20.098 -24.440 1.00 61.50 532 SER A O 1
ATOM 4104 N N . THR A 1 533 ? 8.629 -22.266 -24.978 1.00 55.72 533 THR A N 1
ATOM 4105 C CA . THR A 1 533 ? 7.561 -22.119 -25.953 1.00 55.72 533 THR A CA 1
ATOM 4106 C C . THR A 1 533 ? 6.287 -22.039 -25.138 1.00 55.72 533 THR A C 1
ATOM 4108 O O . THR A 1 533 ? 5.981 -23.032 -24.482 1.00 55.72 533 THR A O 1
ATOM 4111 N N . LEU A 1 534 ? 5.577 -20.906 -25.181 1.00 53.38 534 LEU A N 1
ATOM 4112 C CA . LEU A 1 534 ? 4.265 -20.680 -24.555 1.00 53.38 534 LEU A CA 1
ATOM 4113 C C . LEU A 1 534 ? 3.509 -21.995 -24.310 1.00 53.38 534 LEU A C 1
ATOM 4115 O O . LEU A 1 534 ? 2.862 -22.507 -25.232 1.00 53.38 534 LEU A O 1
ATOM 4119 N N . SER A 1 535 ? 3.654 -22.585 -23.118 1.00 43.69 535 SER A N 1
ATOM 4120 C CA . SER A 1 535 ? 3.417 -24.026 -22.977 1.00 43.69 535 SER A CA 1
ATOM 4121 C C . SER A 1 535 ? 1.951 -24.357 -23.262 1.00 43.69 535 SER A C 1
ATOM 4123 O O . SER A 1 535 ? 1.027 -23.939 -22.556 1.00 43.69 535 SER A O 1
ATOM 4125 N N . THR A 1 536 ? 1.717 -25.112 -24.339 1.00 41.34 536 THR A N 1
ATOM 4126 C CA . THR A 1 536 ? 0.389 -25.417 -24.905 1.00 41.34 536 THR A CA 1
ATOM 4127 C C . THR A 1 536 ? -0.586 -25.930 -23.848 1.00 41.34 536 THR A C 1
ATOM 4129 O O . THR A 1 536 ? -1.755 -25.561 -23.842 1.00 41.34 536 THR A O 1
ATOM 4132 N N . ARG A 1 537 ? -0.094 -26.696 -22.870 1.00 37.91 537 ARG A N 1
ATOM 4133 C CA . ARG A 1 537 ? -0.919 -27.375 -21.862 1.00 37.91 537 ARG A CA 1
ATOM 4134 C C . ARG A 1 537 ? -1.506 -26.446 -20.789 1.00 37.91 537 ARG A C 1
ATOM 4136 O O . ARG A 1 537 ? -2.623 -26.682 -20.334 1.00 37.91 537 ARG A O 1
ATOM 4143 N N . ASN A 1 538 ? -0.788 -25.391 -20.395 1.00 44.03 538 ASN A N 1
ATOM 4144 C CA . ASN A 1 538 ? -1.310 -24.364 -19.481 1.00 44.03 538 ASN A CA 1
ATOM 4145 C C . ASN A 1 538 ? -2.010 -23.233 -20.244 1.00 44.03 538 ASN A C 1
ATOM 4147 O O . ASN A 1 538 ? -2.960 -22.643 -19.721 1.00 44.03 538 ASN A O 1
ATOM 4151 N N . ARG A 1 539 ? -1.585 -22.982 -21.488 1.00 44.75 539 ARG A N 1
ATOM 4152 C CA . ARG A 1 539 ? -2.127 -21.968 -22.392 1.00 44.75 539 ARG A CA 1
ATOM 4153 C C . ARG A 1 539 ? -3.500 -22.326 -22.950 1.00 44.75 539 ARG A C 1
ATOM 4155 O O . ARG A 1 539 ? -4.379 -21.484 -22.875 1.00 44.75 539 ARG A O 1
ATOM 4162 N N . GLU A 1 540 ? -3.742 -23.544 -23.431 1.00 39.53 540 GLU A N 1
ATOM 4163 C CA . GLU A 1 540 ? -5.069 -23.947 -23.930 1.00 39.53 540 GLU A CA 1
ATOM 4164 C C . GLU A 1 540 ? -6.109 -23.981 -22.815 1.00 39.53 540 GLU A C 1
ATOM 4166 O O . GLU A 1 540 ? -7.222 -23.512 -23.011 1.00 39.53 540 GLU A O 1
ATOM 4171 N N . LYS A 1 541 ? -5.737 -24.442 -21.615 1.00 41.09 541 LYS A N 1
ATOM 4172 C CA . LYS A 1 541 ? -6.634 -24.423 -20.456 1.00 41.09 541 LYS A CA 1
ATOM 4173 C C . LYS A 1 541 ? -6.999 -22.991 -20.047 1.00 41.09 541 LYS A C 1
ATOM 4175 O O . LYS A 1 541 ? -8.175 -22.702 -19.863 1.00 41.09 541 LYS A O 1
ATOM 4180 N N . ARG A 1 542 ? -6.019 -22.079 -19.969 1.00 41.34 542 ARG A N 1
ATOM 4181 C CA . ARG A 1 542 ? -6.277 -20.655 -19.677 1.00 41.34 542 ARG A CA 1
ATOM 4182 C C . ARG A 1 542 ? -7.029 -19.953 -20.812 1.00 41.34 542 ARG A C 1
ATOM 4184 O O . ARG A 1 542 ? -7.926 -19.173 -20.534 1.00 41.34 542 ARG A O 1
ATOM 4191 N N . LEU A 1 543 ? -6.694 -20.213 -22.076 1.00 39.59 543 LEU A N 1
ATOM 4192 C CA . LEU A 1 543 ? -7.382 -19.641 -23.240 1.00 39.59 543 LEU A CA 1
ATOM 4193 C C . LEU A 1 543 ? -8.809 -20.183 -23.385 1.00 39.59 543 LEU A C 1
ATOM 4195 O O . LEU A 1 543 ? -9.684 -19.442 -23.819 1.00 39.59 543 LEU A O 1
ATOM 4199 N N . GLN A 1 544 ? -9.069 -21.428 -22.982 1.00 38.78 544 GLN A N 1
ATOM 4200 C CA . GLN A 1 544 ? -10.412 -21.998 -22.907 1.00 38.78 544 GLN A CA 1
ATOM 4201 C C . GLN A 1 544 ? -11.211 -21.384 -21.750 1.00 38.78 544 GLN A C 1
ATOM 4203 O O . GLN A 1 544 ? -12.317 -20.919 -21.984 1.00 38.78 544 GLN A O 1
ATOM 4208 N N . GLU A 1 545 ? -10.623 -21.234 -20.557 1.00 39.19 545 GLU A N 1
ATOM 4209 C CA . GLU A 1 545 ? -11.220 -20.479 -19.437 1.00 39.19 545 GLU A CA 1
ATOM 4210 C C . GLU A 1 545 ? -11.516 -19.007 -19.829 1.00 39.19 545 GLU A C 1
ATOM 4212 O O . GLU A 1 545 ? -12.514 -18.425 -19.406 1.00 39.19 545 GLU A O 1
ATOM 4217 N N . ILE A 1 546 ? -10.689 -18.406 -20.697 1.00 35.56 546 ILE A N 1
ATOM 4218 C CA . ILE A 1 546 ? -10.891 -17.074 -21.298 1.00 35.56 546 ILE A CA 1
ATOM 4219 C C . ILE A 1 546 ? -12.012 -17.072 -22.352 1.00 35.56 546 ILE A C 1
ATOM 4221 O O . ILE A 1 546 ? -12.786 -16.117 -22.399 1.00 35.56 546 ILE A O 1
ATOM 4225 N N . ARG A 1 547 ? -12.126 -18.109 -23.192 1.00 37.56 547 ARG A N 1
ATOM 4226 C CA . ARG A 1 547 ? -13.218 -18.268 -24.174 1.00 37.56 547 ARG A CA 1
ATOM 4227 C C . ARG A 1 547 ? -14.561 -18.481 -23.476 1.00 37.56 547 ARG A C 1
ATOM 4229 O O . ARG A 1 547 ? -15.542 -17.845 -23.852 1.00 37.56 547 ARG A O 1
ATOM 4236 N N . ASP A 1 548 ? -14.571 -19.256 -22.399 1.00 36.62 548 ASP A N 1
ATOM 4237 C CA . ASP A 1 548 ? -15.742 -19.476 -21.550 1.00 36.62 548 ASP A CA 1
ATOM 4238 C C . ASP A 1 548 ? -16.138 -18.181 -20.802 1.00 36.62 548 ASP A C 1
ATOM 4240 O O . ASP A 1 548 ? -17.323 -17.896 -20.606 1.00 36.62 548 ASP A O 1
ATOM 4244 N N . ALA A 1 549 ? -15.161 -17.325 -20.470 1.00 36.81 549 ALA A N 1
ATOM 4245 C CA . ALA A 1 549 ? -15.387 -15.972 -19.955 1.00 36.81 549 ALA A CA 1
ATOM 4246 C C . ALA A 1 549 ? -15.791 -14.946 -21.036 1.00 36.81 549 ALA A C 1
ATOM 4248 O O . ALA A 1 549 ? -16.383 -13.920 -20.701 1.00 36.81 549 ALA A O 1
ATOM 4249 N N . ALA A 1 550 ? -15.504 -15.192 -22.321 1.00 32.78 550 ALA A N 1
ATOM 4250 C CA . ALA A 1 550 ? -15.939 -14.359 -23.447 1.00 32.78 550 ALA A CA 1
ATOM 4251 C C . ALA A 1 550 ? -17.427 -14.572 -23.787 1.00 32.78 550 ALA A C 1
ATOM 4253 O O . ALA A 1 550 ? -18.093 -13.635 -24.224 1.00 32.78 550 ALA A O 1
ATOM 4254 N N . SER A 1 551 ? -17.998 -15.728 -23.433 1.00 38.62 551 SER A N 1
ATOM 4255 C CA . SER A 1 551 ? -19.447 -15.950 -23.254 1.00 38.62 551 SER A CA 1
ATOM 4256 C C . SER A 1 551 ? -19.992 -15.296 -21.968 1.00 38.62 551 SER A C 1
ATOM 4258 O O . SER A 1 551 ? -20.859 -15.829 -21.271 1.00 38.62 551 SER A O 1
ATOM 4260 N N . ALA A 1 552 ? -19.485 -14.098 -21.656 1.00 39.47 552 ALA A N 1
ATOM 4261 C CA . ALA A 1 552 ? -19.733 -13.361 -20.426 1.00 39.47 552 ALA A CA 1
ATOM 4262 C C . ALA A 1 552 ? -21.219 -13.108 -20.161 1.00 39.47 552 ALA A C 1
ATOM 4264 O O . ALA A 1 552 ? -21.572 -12.885 -19.017 1.00 39.47 552 ALA A O 1
ATOM 4265 N N . GLU A 1 553 ? -22.103 -13.110 -21.159 1.00 40.50 553 GLU A N 1
ATOM 4266 C CA . GLU A 1 553 ? -23.532 -12.864 -20.932 1.00 40.50 553 GLU A CA 1
ATOM 4267 C C . GLU A 1 553 ? -24.236 -14.001 -20.188 1.00 40.50 553 GLU A C 1
ATOM 4269 O O . GLU A 1 553 ? -25.052 -13.721 -19.313 1.00 40.50 553 GLU A O 1
ATOM 4274 N N . ASP A 1 554 ? -23.892 -15.264 -20.447 1.00 42.19 554 ASP A N 1
ATOM 4275 C CA . ASP A 1 554 ? -24.517 -16.402 -19.762 1.00 42.19 554 ASP A CA 1
ATOM 4276 C C . ASP A 1 554 ? -23.981 -16.569 -18.342 1.00 42.19 554 ASP A C 1
ATOM 4278 O O . ASP A 1 554 ? -24.758 -16.739 -17.397 1.00 42.19 554 ASP A O 1
ATOM 4282 N N . TRP A 1 555 ? -22.670 -16.389 -18.164 1.00 40.66 555 TRP A N 1
ATOM 4283 C CA . TRP A 1 555 ? -22.065 -16.355 -16.838 1.00 40.66 555 TRP A CA 1
ATOM 4284 C C . TRP A 1 555 ? -22.500 -15.116 -16.045 1.00 40.66 555 TRP A C 1
ATOM 4286 O O . TRP A 1 555 ? -22.876 -15.262 -14.889 1.00 40.66 555 TRP A O 1
ATOM 4296 N N . ARG A 1 556 ? -22.576 -13.917 -16.650 1.00 44.28 556 ARG A N 1
ATOM 4297 C CA . ARG A 1 556 ? -23.121 -12.710 -15.993 1.00 44.28 556 ARG A CA 1
ATOM 4298 C C . ARG A 1 556 ? -24.569 -12.916 -15.588 1.00 44.28 556 ARG A C 1
ATOM 4300 O O . ARG A 1 556 ? -24.924 -12.486 -14.506 1.00 44.28 556 ARG A O 1
ATOM 4307 N N . ARG A 1 557 ? -25.404 -13.576 -16.393 1.00 49.91 557 ARG A N 1
ATOM 4308 C CA . ARG A 1 557 ? -26.815 -13.827 -16.050 1.00 49.91 557 ARG A CA 1
ATOM 4309 C C . ARG A 1 557 ? -26.957 -14.793 -14.871 1.00 49.91 557 ARG A C 1
ATOM 4311 O O . ARG A 1 557 ? -27.829 -14.594 -14.030 1.00 49.91 557 ARG A O 1
ATOM 4318 N N . CYS A 1 558 ? -26.107 -15.815 -14.794 1.00 44.97 558 CYS A N 1
ATOM 4319 C CA . CYS A 1 558 ? -26.088 -16.768 -13.682 1.00 44.97 558 CYS A CA 1
ATOM 4320 C C . CYS A 1 558 ? -25.432 -16.186 -12.420 1.00 44.97 558 CYS A C 1
ATOM 4322 O O . CYS A 1 558 ? -25.985 -16.333 -11.335 1.00 44.97 558 CYS A O 1
ATOM 4324 N N . ALA A 1 559 ? -24.319 -15.465 -12.560 1.00 42.78 559 ALA A N 1
ATOM 4325 C CA . ALA A 1 559 ? -23.630 -14.780 -11.471 1.00 42.78 559 ALA A CA 1
ATOM 4326 C C . ALA A 1 559 ? -24.459 -13.617 -10.916 1.00 42.78 559 ALA A C 1
ATOM 4328 O O . ALA A 1 559 ? -24.505 -13.456 -9.707 1.00 42.78 559 ALA A O 1
ATOM 4329 N N . TRP A 1 560 ? -25.189 -12.867 -11.755 1.00 46.59 560 TRP A N 1
ATOM 4330 C CA . TRP A 1 560 ? -26.158 -11.870 -11.287 1.00 46.59 560 TRP A CA 1
ATOM 4331 C C . TRP A 1 560 ? -27.289 -12.519 -10.505 1.00 46.59 560 TRP A C 1
ATOM 4333 O O . TRP A 1 560 ? -27.596 -12.048 -9.424 1.00 46.59 560 TRP A O 1
ATOM 4343 N N . LYS A 1 561 ? -27.875 -13.623 -10.986 1.00 55.81 561 LYS A N 1
ATOM 4344 C CA . LYS A 1 561 ? -28.905 -14.347 -10.220 1.00 55.81 561 LYS A CA 1
ATOM 4345 C C . LYS A 1 561 ? -28.378 -14.873 -8.886 1.00 55.81 561 LYS A C 1
ATOM 4347 O O . LYS A 1 561 ? -29.107 -14.849 -7.902 1.00 55.81 561 LYS A O 1
ATOM 4352 N N . TRP A 1 562 ? -27.134 -15.341 -8.860 1.00 49.31 562 TRP A N 1
ATOM 4353 C CA . TRP A 1 562 ? -26.484 -15.827 -7.650 1.00 49.31 562 TRP A CA 1
ATOM 4354 C C . TRP A 1 562 ? -26.168 -14.684 -6.672 1.00 49.31 562 TRP A C 1
ATOM 4356 O O . TRP A 1 562 ? -26.564 -14.767 -5.517 1.00 49.31 562 TRP A O 1
ATOM 4366 N N . LEU A 1 563 ? -25.592 -13.576 -7.146 1.00 47.41 563 LEU A N 1
ATOM 4367 C CA . LEU A 1 563 ? -25.330 -12.362 -6.360 1.00 47.41 563 LEU A CA 1
ATOM 4368 C C . LEU A 1 563 ? -26.615 -11.685 -5.869 1.00 47.41 563 LEU A C 1
ATOM 4370 O O . LEU A 1 563 ? -26.633 -11.135 -4.775 1.00 47.41 563 LEU A O 1
ATOM 4374 N N . GLU A 1 564 ? -27.696 -11.718 -6.650 1.00 63.22 564 GLU A N 1
ATOM 4375 C CA . GLU A 1 564 ? -29.013 -11.206 -6.255 1.00 63.22 564 GLU A CA 1
ATOM 4376 C C . GLU A 1 564 ? -29.638 -12.091 -5.171 1.00 63.22 564 GLU A C 1
ATOM 4378 O O . GLU A 1 564 ? -30.180 -11.567 -4.202 1.00 63.22 564 GLU A O 1
ATOM 4383 N N . ALA A 1 565 ? -29.504 -13.418 -5.284 1.00 64.81 565 ALA A N 1
ATOM 4384 C CA . ALA A 1 565 ? -29.943 -14.355 -4.252 1.00 64.81 565 ALA A CA 1
ATOM 4385 C C . ALA A 1 565 ? -29.116 -14.209 -2.964 1.00 64.81 565 ALA A C 1
ATOM 4387 O O . ALA A 1 565 ? -29.671 -14.223 -1.871 1.00 64.81 565 ALA A O 1
ATOM 4388 N N . GLU A 1 566 ? -27.805 -14.008 -3.081 1.00 52.00 566 GLU A N 1
ATOM 4389 C CA . GLU A 1 566 ? -26.901 -13.800 -1.949 1.00 52.00 566 GLU A CA 1
ATOM 4390 C C . GLU A 1 566 ? -27.108 -12.422 -1.298 1.00 52.00 566 GLU A C 1
ATOM 4392 O O . GLU A 1 566 ? -27.043 -12.297 -0.077 1.00 52.00 566 GLU A O 1
ATOM 4397 N N . ARG A 1 567 ? -27.437 -11.390 -2.090 1.00 61.47 567 ARG A N 1
ATOM 4398 C CA . ARG A 1 567 ? -27.870 -10.078 -1.585 1.00 61.47 567 ARG A CA 1
ATOM 4399 C C . ARG A 1 567 ? -29.191 -10.193 -0.833 1.00 61.47 567 ARG A C 1
ATOM 4401 O O . ARG A 1 567 ? -29.282 -9.663 0.263 1.00 61.47 567 ARG A O 1
ATOM 4408 N N . GLN A 1 568 ? -30.177 -10.910 -1.374 1.00 70.44 568 GLN A N 1
ATOM 4409 C CA . GLN A 1 568 ? -31.453 -11.146 -0.688 1.00 70.44 568 GLN A CA 1
ATOM 4410 C C . GLN A 1 568 ? -31.256 -11.902 0.628 1.00 70.44 568 GLN A C 1
ATOM 4412 O O . GLN A 1 568 ? -31.857 -11.539 1.634 1.00 70.44 568 GLN A O 1
ATOM 4417 N N . LEU A 1 569 ? -30.378 -12.905 0.645 1.00 67.12 569 LEU A N 1
ATOM 4418 C CA . LEU A 1 569 ? -30.077 -13.682 1.847 1.00 67.12 569 LEU A CA 1
ATOM 4419 C C . LEU A 1 569 ? -29.380 -12.818 2.910 1.00 67.12 569 LEU A C 1
ATOM 4421 O O . LEU A 1 569 ? -29.748 -12.867 4.079 1.00 67.12 569 LEU A O 1
ATOM 4425 N N . HIS A 1 570 ? -28.452 -11.953 2.495 1.00 61.72 570 HIS A N 1
ATOM 4426 C CA . HIS A 1 570 ? -27.770 -11.028 3.396 1.00 61.72 570 HIS A CA 1
ATOM 4427 C C . HIS A 1 570 ? -28.670 -9.874 3.874 1.00 61.72 570 HIS A C 1
ATOM 4429 O O . HIS A 1 570 ? -28.620 -9.503 5.041 1.00 61.72 570 HIS A O 1
ATOM 4435 N N . GLU A 1 571 ? -29.541 -9.329 3.018 1.00 70.81 571 GLU A N 1
ATOM 4436 C CA . GLU A 1 571 ? -30.576 -8.354 3.401 1.00 70.81 571 GLU A CA 1
ATOM 4437 C C . GLU A 1 571 ? -31.572 -8.978 4.396 1.00 70.81 571 GLU A C 1
ATOM 4439 O O . GLU A 1 571 ? -31.978 -8.325 5.358 1.00 70.81 571 GLU A O 1
ATOM 4444 N N . GLU A 1 572 ? -31.933 -10.254 4.224 1.00 74.19 572 GLU A N 1
ATOM 4445 C CA . GLU A 1 572 ? -32.751 -10.996 5.188 1.00 74.19 572 GLU A CA 1
ATOM 4446 C C . GLU A 1 572 ? -32.021 -11.247 6.511 1.00 74.19 572 GLU A C 1
ATOM 4448 O O . GLU A 1 572 ? -32.635 -11.117 7.572 1.00 74.19 572 GLU A O 1
ATOM 4453 N N . GLU A 1 573 ? -30.726 -11.565 6.484 1.00 67.06 573 GLU A N 1
ATOM 4454 C CA . GLU A 1 573 ? -29.895 -11.701 7.685 1.00 67.06 573 GLU A CA 1
ATOM 4455 C C . GLU A 1 573 ? -29.719 -10.369 8.417 1.00 67.06 573 GLU A C 1
ATOM 4457 O O . GLU A 1 573 ? -29.879 -10.320 9.637 1.00 67.06 573 GLU A O 1
ATOM 4462 N N . GLN A 1 574 ? -29.464 -9.273 7.698 1.00 64.69 574 GLN A N 1
ATOM 4463 C CA . GLN A 1 574 ? -29.387 -7.933 8.276 1.00 64.69 574 GLN A CA 1
ATOM 4464 C C . GLN A 1 574 ? -30.735 -7.492 8.842 1.00 64.69 574 GLN A C 1
ATOM 4466 O O . GLN A 1 574 ? -30.773 -6.942 9.941 1.00 64.69 574 GLN A O 1
ATOM 4471 N N . ARG A 1 575 ? -31.852 -7.789 8.162 1.00 74.81 575 ARG A N 1
ATOM 4472 C CA . ARG A 1 575 ? -33.195 -7.521 8.692 1.00 74.81 575 ARG A CA 1
ATOM 4473 C C . ARG A 1 575 ? -33.464 -8.339 9.952 1.00 74.81 575 ARG A C 1
ATOM 4475 O O . ARG A 1 575 ? -33.918 -7.775 10.940 1.00 74.81 575 ARG A O 1
ATOM 4482 N N . ARG A 1 576 ? -33.119 -9.633 9.968 1.00 70.88 576 ARG A N 1
ATOM 4483 C CA . ARG A 1 576 ? -33.229 -10.481 11.170 1.00 70.88 576 ARG A CA 1
ATOM 4484 C C . ARG A 1 576 ? -32.365 -9.962 12.314 1.00 70.88 576 ARG A C 1
ATOM 4486 O O . ARG A 1 576 ? -32.836 -9.913 13.444 1.00 70.88 576 ARG A O 1
ATOM 4493 N N . ARG A 1 577 ? -31.137 -9.527 12.028 1.00 67.62 577 ARG A N 1
ATOM 4494 C CA . ARG A 1 577 ? -30.225 -8.955 13.024 1.00 67.62 577 ARG A CA 1
ATOM 4495 C C . ARG A 1 577 ? -30.712 -7.598 13.530 1.00 67.62 577 ARG A C 1
ATOM 4497 O O . ARG A 1 577 ? -30.580 -7.324 14.714 1.00 67.62 577 ARG A O 1
ATOM 4504 N N . ALA A 1 578 ? -31.312 -6.770 12.676 1.00 71.38 578 ALA A N 1
ATOM 4505 C CA . ALA A 1 578 ? -31.941 -5.514 13.074 1.00 71.38 578 ALA A CA 1
ATOM 4506 C C . ALA A 1 578 ? -33.185 -5.756 13.945 1.00 71.38 578 ALA A C 1
ATOM 4508 O O . ALA A 1 578 ? -33.338 -5.106 14.973 1.00 71.38 578 ALA A O 1
ATOM 4509 N N . GLU A 1 579 ? -34.028 -6.732 13.594 1.00 78.69 579 GLU A N 1
ATOM 4510 C CA . GLU A 1 579 ? -35.161 -7.170 14.421 1.00 78.69 579 GLU A CA 1
ATOM 4511 C C . GLU A 1 579 ? -34.694 -7.742 15.772 1.00 78.69 579 GLU A C 1
ATOM 4513 O O . GLU A 1 579 ? -35.326 -7.511 16.804 1.00 78.69 579 GLU A O 1
ATOM 4518 N N . GLU A 1 580 ? -33.577 -8.471 15.795 1.00 69.69 580 GLU A N 1
ATOM 4519 C CA . GLU A 1 580 ? -32.969 -8.997 17.018 1.00 69.69 580 GLU A CA 1
ATOM 4520 C C . GLU A 1 580 ? -32.376 -7.882 17.889 1.00 69.69 580 GLU A C 1
ATOM 4522 O O . GLU A 1 580 ? -32.629 -7.844 19.093 1.00 69.69 580 GLU A O 1
ATOM 4527 N N . LEU A 1 581 ? -31.660 -6.928 17.289 1.00 66.44 581 LEU A N 1
ATOM 4528 C CA . LEU A 1 581 ? -31.130 -5.752 17.980 1.00 66.44 581 LEU A CA 1
ATOM 4529 C C . LEU A 1 581 ? -32.245 -4.848 18.514 1.00 66.44 581 LEU A C 1
ATOM 4531 O O . LEU A 1 581 ? -32.117 -4.350 19.629 1.00 66.44 581 LEU A O 1
ATOM 4535 N N . ASP A 1 582 ? -33.352 -4.684 17.786 1.00 78.00 582 ASP A N 1
ATOM 4536 C CA . ASP A 1 582 ? -34.520 -3.938 18.265 1.00 78.00 582 ASP A CA 1
ATOM 4537 C C . ASP A 1 582 ? -35.192 -4.658 19.444 1.00 78.00 582 ASP A C 1
ATOM 4539 O O . ASP A 1 582 ? -35.485 -4.042 20.468 1.00 78.00 582 ASP A O 1
ATOM 4543 N N . ARG A 1 583 ? -35.325 -5.992 19.392 1.00 74.56 583 ARG A N 1
ATOM 4544 C CA . ARG A 1 583 ? -35.778 -6.784 20.552 1.00 74.56 583 ARG A CA 1
ATOM 4545 C C . ARG A 1 583 ? -34.847 -6.632 21.752 1.00 74.56 583 ARG A C 1
ATOM 4547 O O . ARG A 1 583 ? -35.326 -6.486 22.876 1.00 74.56 583 ARG A O 1
ATOM 4554 N N . ILE A 1 584 ? -33.532 -6.642 21.540 1.00 71.06 584 ILE A N 1
ATOM 4555 C CA . ILE A 1 584 ? -32.544 -6.426 22.606 1.00 71.06 584 ILE A CA 1
ATOM 4556 C C . ILE A 1 584 ? -32.664 -5.001 23.161 1.00 71.06 584 ILE A C 1
ATOM 4558 O O . ILE A 1 584 ? -32.677 -4.826 24.378 1.00 71.06 584 ILE A O 1
ATOM 4562 N N . ALA A 1 585 ? -32.825 -3.987 22.311 1.00 68.38 585 ALA A N 1
ATOM 4563 C CA . ALA A 1 585 ? -33.013 -2.602 22.731 1.00 68.38 585 ALA A CA 1
ATOM 4564 C C . ALA A 1 585 ? -34.302 -2.422 23.550 1.00 68.38 585 ALA A C 1
ATOM 4566 O O . ALA A 1 585 ? -34.277 -1.769 24.595 1.00 68.38 585 ALA A O 1
ATOM 4567 N N . GLN A 1 586 ? -35.401 -3.063 23.145 1.00 74.75 586 GLN A N 1
ATOM 4568 C CA . GLN A 1 586 ? -36.654 -3.094 23.904 1.00 74.75 586 GLN A CA 1
ATOM 4569 C C . GLN A 1 586 ? -36.478 -3.782 25.268 1.00 74.75 586 GLN A C 1
ATOM 4571 O O . GLN A 1 586 ? -36.964 -3.270 26.279 1.00 74.75 586 GLN A O 1
ATOM 4576 N N . LEU A 1 587 ? -35.730 -4.890 25.337 1.00 70.69 587 LEU A N 1
ATOM 4577 C CA . LEU A 1 587 ? -35.400 -5.568 26.598 1.00 70.69 587 LEU A CA 1
ATOM 4578 C C . LEU A 1 587 ? -34.520 -4.701 27.511 1.00 70.69 587 LEU A C 1
ATOM 4580 O O . LEU A 1 587 ? -34.754 -4.646 28.719 1.00 70.69 587 LEU A O 1
ATOM 4584 N N . VAL A 1 588 ? -33.544 -3.982 26.952 1.00 69.44 588 VAL A N 1
ATOM 4585 C CA . VAL A 1 588 ? -32.684 -3.047 27.695 1.00 69.44 588 VAL A CA 1
ATOM 4586 C C . VAL A 1 588 ? -33.486 -1.844 28.197 1.00 69.44 588 VAL A C 1
ATOM 4588 O O . VAL A 1 588 ? -33.317 -1.438 29.347 1.00 69.44 588 VAL A O 1
ATOM 4591 N N . ALA A 1 589 ? -34.390 -1.291 27.386 1.00 71.81 589 ALA A N 1
ATOM 4592 C CA . ALA A 1 589 ? -35.276 -0.201 27.788 1.00 71.81 589 ALA A CA 1
ATOM 4593 C C . ALA A 1 589 ? -36.236 -0.632 28.911 1.00 71.81 589 ALA A C 1
ATOM 4595 O O . ALA A 1 589 ? -36.372 0.080 29.909 1.00 71.81 589 ALA A O 1
ATOM 4596 N N . ALA A 1 590 ? -36.826 -1.827 28.804 1.00 72.56 590 ALA A N 1
ATOM 4597 C CA . ALA A 1 590 ? -37.640 -2.421 29.863 1.00 72.56 590 ALA A CA 1
ATOM 4598 C C . ALA A 1 590 ? -36.822 -2.663 31.146 1.00 72.56 590 ALA A C 1
ATOM 4600 O O . ALA A 1 590 ? -37.293 -2.369 32.246 1.00 72.56 590 ALA A O 1
ATOM 4601 N N . GLY A 1 591 ? -35.572 -3.121 31.013 1.00 71.56 591 GLY A N 1
ATOM 4602 C CA . GLY A 1 591 ? -34.635 -3.282 32.127 1.00 71.56 591 GLY A CA 1
ATOM 4603 C C . GLY A 1 591 ? -34.285 -1.960 32.821 1.00 71.56 591 GLY A C 1
ATOM 4604 O O . GLY A 1 591 ? -34.264 -1.901 34.050 1.00 71.56 591 GLY A O 1
ATOM 4605 N N . ARG A 1 592 ? -34.080 -0.874 32.061 1.00 73.00 592 ARG A N 1
ATOM 4606 C CA . ARG A 1 592 ? -33.836 0.474 32.611 1.00 73.00 592 ARG A CA 1
ATOM 4607 C C . ARG A 1 592 ? -35.049 1.011 33.371 1.00 73.00 592 ARG A C 1
ATOM 4609 O O . ARG A 1 592 ? -34.887 1.471 34.497 1.00 73.00 592 ARG A O 1
ATOM 4616 N N . GLN A 1 593 ? -36.252 0.892 32.804 1.00 74.81 593 GLN A N 1
ATOM 4617 C CA . GLN A 1 593 ? -37.491 1.296 33.483 1.00 74.81 593 GLN A CA 1
ATOM 4618 C C . GLN A 1 593 ? -37.741 0.489 34.764 1.00 74.81 593 GLN A C 1
ATOM 4620 O O . GLN A 1 593 ? -38.195 1.035 35.768 1.00 74.81 593 GLN A O 1
ATOM 4625 N N . PHE A 1 594 ? -37.437 -0.812 34.748 1.00 74.81 594 PHE A N 1
ATOM 4626 C CA . PHE A 1 594 ? -37.521 -1.660 35.935 1.00 74.81 594 PHE A CA 1
ATOM 4627 C C . PHE A 1 594 ? -36.544 -1.201 37.030 1.00 74.81 594 PHE A C 1
ATOM 4629 O O . PHE A 1 594 ? -36.946 -1.038 38.182 1.00 74.81 594 PHE A O 1
ATOM 4636 N N . ALA A 1 595 ? -35.286 -0.926 36.668 1.00 71.38 595 ALA A N 1
ATOM 4637 C CA . ALA A 1 595 ? -34.266 -0.452 37.601 1.00 71.38 595 ALA A CA 1
ATOM 4638 C C . ALA A 1 595 ? -34.614 0.916 38.217 1.00 71.38 595 ALA A C 1
ATOM 4640 O O . ALA A 1 595 ? -34.414 1.122 39.414 1.00 71.38 595 ALA A O 1
ATOM 4641 N N . GLU A 1 596 ? -35.170 1.836 37.425 1.00 77.94 596 GLU A N 1
ATOM 4642 C CA . GLU A 1 596 ? -35.603 3.156 37.893 1.00 77.94 596 GLU A CA 1
ATOM 4643 C C . GLU A 1 596 ? -36.720 3.048 38.938 1.00 77.94 596 GLU A C 1
ATOM 4645 O O . GLU A 1 596 ? -36.573 3.550 40.054 1.00 77.94 596 GLU A O 1
ATOM 4650 N N . LYS A 1 597 ? -37.779 2.288 38.640 1.00 77.94 597 LYS A N 1
ATOM 4651 C CA . LYS A 1 597 ? -38.883 2.074 39.587 1.00 77.94 597 LYS A CA 1
ATOM 4652 C C . LYS A 1 597 ? -38.439 1.302 40.840 1.00 77.94 597 LYS A C 1
ATOM 4654 O O . LYS A 1 597 ? -38.916 1.575 41.946 1.00 77.94 597 LYS A O 1
ATOM 4659 N N . SER A 1 598 ? -37.520 0.338 40.708 1.00 80.44 598 SER A N 1
ATOM 4660 C CA . SER A 1 598 ? -36.948 -0.355 41.875 1.00 80.44 598 SER A CA 1
ATOM 4661 C C . SER A 1 598 ? -36.195 0.620 42.784 1.00 80.44 598 SER A C 1
ATOM 4663 O O . SER A 1 598 ? -36.369 0.604 44.005 1.00 80.44 598 SER A O 1
ATOM 4665 N N . ARG A 1 599 ? -35.444 1.560 42.194 1.00 80.81 599 ARG A N 1
ATOM 4666 C CA . ARG A 1 599 ? -34.749 2.619 42.934 1.00 80.81 599 ARG A CA 1
ATOM 4667 C C . ARG A 1 599 ? -35.714 3.540 43.680 1.00 80.81 599 ARG A C 1
ATOM 4669 O O . ARG A 1 599 ? -35.433 3.886 44.826 1.00 80.81 599 ARG A O 1
ATOM 4676 N N . GLU A 1 600 ? -36.837 3.914 43.071 1.00 83.06 600 GLU A N 1
ATOM 4677 C CA . GLU A 1 600 ? -37.897 4.687 43.739 1.00 83.06 600 GLU A CA 1
ATOM 4678 C C . GLU A 1 600 ? -38.448 3.934 44.956 1.00 83.06 600 GLU A C 1
ATOM 4680 O O . GLU A 1 600 ? -38.505 4.480 46.056 1.00 83.06 600 GLU A O 1
ATOM 4685 N N . THR A 1 601 ? -38.743 2.641 44.797 1.00 81.75 601 THR A N 1
ATOM 4686 C CA . THR A 1 601 ? -39.254 1.803 45.894 1.00 81.75 601 THR A CA 1
ATOM 4687 C C . THR A 1 601 ? -38.232 1.665 47.029 1.00 81.75 601 THR A C 1
ATOM 4689 O O . THR A 1 601 ? -38.587 1.725 48.209 1.00 81.75 601 THR A O 1
ATOM 4692 N N . ALA A 1 602 ? -36.943 1.553 46.697 1.00 83.62 602 ALA A N 1
ATOM 4693 C CA . ALA A 1 602 ? -35.859 1.544 47.676 1.00 83.62 602 ALA A CA 1
ATOM 4694 C C . ALA A 1 602 ? -35.777 2.860 48.474 1.00 83.62 602 ALA A C 1
ATOM 4696 O O . ALA A 1 602 ? -35.537 2.838 49.686 1.00 83.62 602 ALA A O 1
ATOM 4697 N N . ILE A 1 603 ? -35.985 4.003 47.809 1.00 83.06 603 ILE A N 1
ATOM 4698 C CA . ILE A 1 603 ? -36.008 5.332 48.436 1.00 83.06 603 ILE A CA 1
ATOM 469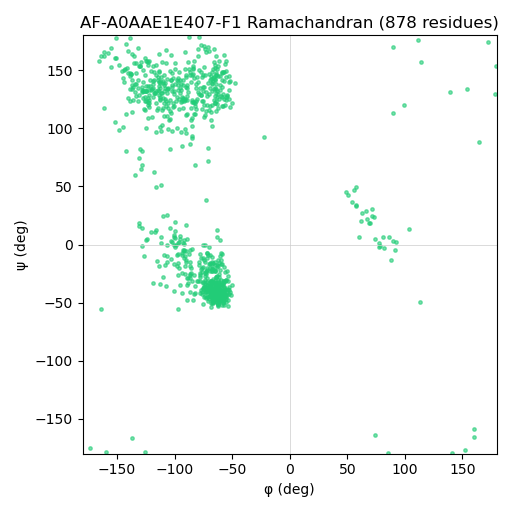9 C C . ILE A 1 603 ? -37.226 5.470 49.353 1.00 83.06 603 ILE A C 1
ATOM 4701 O O . ILE A 1 603 ? -37.063 5.893 50.499 1.00 83.06 603 ILE A O 1
ATOM 4705 N N . ASP A 1 604 ? -38.413 5.056 48.907 1.00 83.44 604 ASP A N 1
ATOM 4706 C CA . ASP A 1 604 ? -39.650 5.080 49.697 1.00 83.44 604 ASP A CA 1
ATOM 4707 C C . ASP A 1 604 ? -39.513 4.259 50.984 1.00 83.44 604 ASP A C 1
ATOM 4709 O O . ASP A 1 604 ? -39.767 4.750 52.089 1.00 83.44 604 ASP A O 1
ATOM 4713 N N . VAL A 1 605 ? -39.046 3.011 50.859 1.00 85.19 605 VAL A N 1
ATOM 4714 C CA . VAL A 1 605 ? -38.802 2.114 51.998 1.00 85.19 605 VAL A CA 1
ATOM 4715 C C . VAL A 1 605 ? -37.737 2.705 52.922 1.00 85.19 605 VAL A C 1
ATOM 4717 O O . VAL A 1 605 ? -37.909 2.725 54.144 1.00 85.19 605 VAL A O 1
ATOM 4720 N N . GLY A 1 606 ? -36.644 3.224 52.357 1.00 82.56 606 GLY A N 1
ATOM 4721 C CA . GLY A 1 606 ? -35.570 3.873 53.105 1.00 82.56 606 GLY A CA 1
ATOM 4722 C C . GLY A 1 606 ? -36.056 5.068 53.927 1.00 82.56 606 GLY A C 1
ATOM 4723 O O . GLY A 1 606 ? -35.710 5.168 55.110 1.00 82.56 606 GLY A O 1
ATOM 4724 N N . THR A 1 607 ? -36.889 5.911 53.314 1.00 84.06 607 THR A N 1
ATOM 4725 C CA . THR A 1 607 ? -37.478 7.124 53.895 1.00 84.06 607 THR A CA 1
ATOM 4726 C C . THR A 1 607 ? -38.460 6.772 55.001 1.00 84.06 607 THR A C 1
ATOM 4728 O O . THR A 1 607 ? -38.294 7.248 56.124 1.00 84.06 607 THR A O 1
ATOM 4731 N N . ALA A 1 608 ? -39.408 5.864 54.747 1.00 83.06 608 ALA A N 1
ATOM 4732 C CA . ALA A 1 608 ? -40.376 5.406 55.744 1.00 83.06 608 ALA A CA 1
ATOM 4733 C C . ALA A 1 608 ? -39.675 4.843 56.992 1.00 83.06 608 ALA A C 1
ATOM 4735 O O . ALA A 1 608 ? -40.009 5.190 58.124 1.00 83.06 608 ALA A O 1
ATOM 4736 N N . LEU A 1 609 ? -38.625 4.040 56.804 1.00 80.56 609 LEU A N 1
ATOM 4737 C CA . LEU A 1 609 ? -37.823 3.499 57.905 1.00 80.56 609 LEU A CA 1
ATOM 4738 C C . LEU A 1 609 ? -36.965 4.555 58.630 1.00 80.56 609 LEU A C 1
ATOM 4740 O O . LEU A 1 609 ? -36.453 4.266 59.719 1.00 80.56 609 LEU A O 1
ATOM 4744 N N . GLY A 1 610 ? -36.755 5.730 58.033 1.00 68.94 610 GLY A N 1
ATOM 4745 C CA . GLY A 1 610 ? -36.026 6.865 58.605 1.00 68.94 610 GLY A CA 1
ATOM 4746 C C . GLY A 1 610 ? -36.882 7.785 59.482 1.00 68.94 610 GLY A C 1
ATOM 4747 O O . GLY A 1 610 ? -36.340 8.414 60.388 1.00 68.94 610 GLY A O 1
ATOM 4748 N N . VAL A 1 611 ? -38.203 7.825 59.272 1.00 69.50 611 VAL A N 1
ATOM 4749 C CA . VAL A 1 611 ? -39.123 8.636 60.087 1.00 69.50 611 VAL A CA 1
ATOM 4750 C C . VAL A 1 611 ? -39.230 8.052 61.505 1.00 69.50 611 VAL A C 1
ATOM 4752 O O . VAL A 1 611 ? -39.335 6.838 61.703 1.00 69.50 611 VAL A O 1
ATOM 4755 N N . GLY A 1 612 ? -39.153 8.924 62.515 1.00 54.53 612 GLY A N 1
ATOM 4756 C CA . GLY A 1 612 ? -39.156 8.567 63.935 1.00 54.53 612 GLY A CA 1
ATOM 4757 C C . GLY A 1 612 ? -40.521 8.079 64.420 1.00 54.53 612 GLY A C 1
ATOM 4758 O O . GLY A 1 612 ? -41.285 8.839 64.998 1.00 54.53 612 GLY A O 1
ATOM 4759 N N . GLY A 1 613 ? -40.820 6.803 64.195 1.00 67.56 613 GLY A N 1
ATOM 4760 C CA . GLY A 1 613 ? -42.018 6.132 64.694 1.00 67.56 613 GLY A CA 1
ATOM 4761 C C . GLY A 1 613 ? -42.052 4.684 64.214 1.00 67.56 613 GLY A C 1
ATOM 4762 O O . GLY A 1 613 ? -41.808 4.394 63.047 1.00 67.56 613 GLY A O 1
ATOM 4763 N N . THR A 1 614 ? -42.266 3.720 65.106 1.00 78.38 614 THR A N 1
ATOM 4764 C CA . THR A 1 614 ? -42.488 2.318 64.714 1.00 78.38 614 THR A CA 1
ATOM 4765 C C . THR A 1 614 ? -43.537 1.726 65.635 1.00 78.38 614 THR A C 1
ATOM 4767 O O . THR A 1 614 ? -43.297 1.585 66.833 1.00 78.38 614 THR A O 1
ATOM 4770 N N . GLY A 1 615 ? -44.703 1.426 65.070 1.00 77.94 615 GLY A N 1
ATOM 4771 C CA . GLY A 1 615 ? -45.831 0.848 65.792 1.00 77.94 615 GLY A CA 1
ATOM 4772 C C . GLY A 1 615 ? -45.667 -0.651 66.026 1.00 77.94 615 GLY A C 1
ATOM 4773 O O . GLY A 1 615 ? -44.694 -1.280 65.586 1.00 77.94 615 GLY A O 1
ATOM 4774 N N . LYS A 1 616 ? -46.634 -1.257 66.713 1.00 75.88 616 LYS A N 1
ATOM 4775 C CA . LYS A 1 616 ? -46.747 -2.715 66.789 1.00 75.88 616 LYS A CA 1
ATOM 4776 C C . LYS A 1 616 ? -47.735 -3.188 65.731 1.00 75.88 616 LYS A C 1
ATOM 4778 O O . LYS A 1 616 ? -48.715 -2.515 65.443 1.00 75.88 616 LYS A O 1
ATOM 4783 N N . VAL A 1 617 ? -47.520 -4.393 65.204 1.00 72.94 617 VAL A N 1
ATOM 4784 C CA . VAL A 1 617 ? -48.495 -5.046 64.307 1.00 72.94 617 VAL A CA 1
ATOM 4785 C C . VAL A 1 617 ? -49.882 -5.146 64.961 1.00 72.94 617 VAL A C 1
ATOM 4787 O O . VAL A 1 617 ? -50.884 -5.057 64.266 1.00 72.94 617 VAL A O 1
ATOM 4790 N N . ALA A 1 618 ? -49.944 -5.262 66.293 1.00 67.31 618 ALA A N 1
ATOM 4791 C CA . ALA A 1 618 ? -51.194 -5.311 67.052 1.00 67.31 618 ALA A CA 1
ATOM 4792 C C . ALA A 1 618 ? -51.987 -3.993 67.083 1.00 67.31 618 ALA A C 1
ATOM 4794 O O . ALA A 1 618 ? -53.168 -4.012 67.417 1.00 67.31 618 ALA A O 1
ATOM 4795 N N . ASP A 1 619 ? -51.355 -2.870 66.735 1.00 73.94 619 ASP A N 1
ATOM 4796 C CA . ASP A 1 619 ? -52.004 -1.556 66.687 1.00 73.94 619 ASP A CA 1
ATOM 4797 C C . ASP A 1 619 ? -52.674 -1.307 65.318 1.00 73.94 619 ASP A C 1
ATOM 4799 O O . ASP A 1 619 ? -53.333 -0.289 65.112 1.00 73.94 619 ASP A O 1
ATOM 4803 N N . LEU A 1 620 ? -52.499 -2.229 64.362 1.00 76.94 620 LEU A N 1
ATOM 4804 C CA . LEU A 1 620 ? -53.107 -2.162 63.038 1.00 76.94 620 LEU A CA 1
ATOM 4805 C C . LEU A 1 620 ? -54.526 -2.745 63.055 1.00 76.94 620 LEU A C 1
ATOM 4807 O O . LEU A 1 620 ? -54.815 -3.713 63.756 1.00 76.94 620 LEU A O 1
ATOM 4811 N N . ALA A 1 621 ? -55.415 -2.175 62.238 1.00 73.31 621 ALA A N 1
ATOM 4812 C CA . ALA A 1 621 ? -56.795 -2.639 62.125 1.00 73.31 621 ALA A CA 1
ATOM 4813 C C . ALA A 1 621 ? -56.868 -4.095 61.621 1.00 73.31 621 ALA A C 1
ATOM 4815 O O . ALA A 1 621 ? -56.342 -4.418 60.550 1.00 73.31 621 ALA A O 1
ATOM 4816 N N . ALA A 1 622 ? -57.553 -4.952 62.383 1.00 71.56 622 ALA A N 1
ATOM 4817 C CA . ALA A 1 622 ? -57.816 -6.340 62.013 1.00 71.56 622 ALA A CA 1
ATOM 4818 C C . ALA A 1 622 ? -58.774 -6.440 60.810 1.00 71.56 622 ALA A C 1
ATOM 4820 O O . ALA A 1 622 ? -59.645 -5.589 60.627 1.00 71.56 622 ALA A O 1
ATOM 4821 N N . GLY A 1 623 ? -58.613 -7.480 59.988 1.00 73.19 623 GLY A N 1
ATOM 4822 C CA . GLY A 1 623 ? -59.391 -7.711 58.762 1.00 73.19 623 GLY A CA 1
ATOM 4823 C C . GLY A 1 623 ? -59.015 -6.796 57.590 1.00 73.19 623 GLY A C 1
ATOM 4824 O O . GLY A 1 623 ? -59.665 -6.825 56.546 1.00 73.19 623 GLY A O 1
ATOM 4825 N N . ARG A 1 624 ? -57.974 -5.962 57.740 1.00 81.00 624 ARG A N 1
ATOM 4826 C CA . ARG A 1 624 ? -57.453 -5.104 56.666 1.00 81.00 624 ARG A CA 1
ATOM 4827 C C . ARG A 1 624 ? -56.278 -5.787 55.968 1.00 81.00 624 ARG A C 1
ATOM 4829 O O . ARG A 1 624 ? -55.430 -6.406 56.616 1.00 81.00 624 ARG A O 1
ATOM 4836 N N . LYS A 1 625 ? -56.215 -5.632 54.644 1.00 87.25 625 LYS A N 1
ATOM 4837 C CA . LYS A 1 625 ? -55.105 -6.113 53.817 1.00 87.25 625 LYS A CA 1
ATOM 4838 C C . LYS A 1 625 ? -54.009 -5.058 53.703 1.00 87.25 625 LYS A C 1
ATOM 4840 O O . LYS A 1 625 ? -54.286 -3.874 53.489 1.00 87.25 625 LYS A O 1
ATOM 4845 N N . TRP A 1 626 ? -52.773 -5.514 53.817 1.00 87.00 626 TRP A N 1
ATOM 4846 C CA . TRP A 1 626 ? -51.567 -4.704 53.833 1.00 87.00 626 TRP A CA 1
ATOM 4847 C C . TRP A 1 626 ? -50.577 -5.236 52.808 1.00 87.00 626 TRP A C 1
ATOM 4849 O O . TRP A 1 626 ? -50.312 -6.434 52.753 1.00 87.00 626 TRP A O 1
ATOM 4859 N N . VAL A 1 627 ? -50.007 -4.337 52.015 1.00 88.75 627 VAL A N 1
ATOM 4860 C CA . VAL A 1 627 ? -48.940 -4.650 51.068 1.00 88.75 627 VAL A CA 1
ATOM 4861 C C . VAL A 1 627 ? -47.600 -4.404 51.746 1.00 88.75 627 VAL A C 1
ATOM 4863 O O . VAL A 1 627 ? -47.359 -3.318 52.275 1.00 88.75 627 VAL A O 1
ATOM 4866 N N . VAL A 1 628 ? -46.722 -5.401 51.727 1.00 89.00 628 VAL A N 1
ATOM 4867 C CA . VAL A 1 628 ? -45.353 -5.270 52.231 1.00 89.00 628 VAL A CA 1
ATOM 4868 C C . VAL A 1 628 ? -44.499 -4.605 51.156 1.00 89.00 628 VAL A C 1
ATOM 4870 O O . VAL A 1 628 ? -44.304 -5.171 50.084 1.00 89.00 628 VAL A O 1
ATOM 4873 N N . LEU A 1 629 ? -43.975 -3.414 51.450 1.00 87.00 629 LEU A N 1
ATOM 4874 C CA . LEU A 1 629 ? -43.079 -2.693 50.537 1.00 87.00 629 LEU A CA 1
ATOM 4875 C C . LEU A 1 629 ? -41.613 -3.086 50.739 1.00 87.00 629 LEU A C 1
ATOM 4877 O O . LEU A 1 629 ? -40.822 -3.106 49.801 1.00 87.00 629 LEU A O 1
ATOM 4881 N N . GLY A 1 630 ? -41.241 -3.392 51.980 1.00 88.69 630 GLY A N 1
ATOM 4882 C CA . GLY A 1 630 ? -39.868 -3.696 52.348 1.00 88.69 630 GLY A CA 1
ATOM 4883 C C . GLY A 1 630 ? -39.687 -3.815 53.852 1.00 88.69 630 GLY A C 1
ATOM 4884 O O . GLY A 1 630 ? -40.607 -3.564 54.634 1.00 88.69 630 GLY A O 1
ATOM 4885 N N . PHE A 1 631 ? -38.494 -4.208 54.277 1.00 89.44 631 PHE A N 1
ATOM 4886 C CA . PHE A 1 631 ? -38.165 -4.363 55.688 1.00 89.44 631 PHE A CA 1
ATOM 4887 C C . PHE A 1 631 ? -36.680 -4.127 55.958 1.00 89.44 631 PHE A C 1
ATOM 4889 O O . PHE A 1 631 ? -35.843 -4.195 55.066 1.00 89.44 631 PHE A O 1
ATOM 4896 N N . ARG A 1 632 ? -36.323 -3.839 57.210 1.00 86.62 632 ARG A N 1
ATOM 4897 C CA . ARG A 1 632 ? -34.932 -3.660 57.639 1.00 86.62 632 ARG A CA 1
ATOM 4898 C C . ARG A 1 632 ? -34.616 -4.546 58.826 1.00 86.62 632 ARG A C 1
ATOM 4900 O O . ARG A 1 632 ? -35.344 -4.542 59.820 1.00 86.62 632 ARG A O 1
ATOM 4907 N N . ARG A 1 633 ? -33.486 -5.244 58.733 1.00 83.12 633 ARG A N 1
ATOM 4908 C CA . ARG A 1 633 ? -32.933 -6.093 59.795 1.00 83.12 633 ARG A CA 1
ATOM 4909 C C . ARG A 1 633 ? -31.515 -5.666 60.155 1.00 83.12 633 ARG A C 1
ATOM 4911 O O . ARG A 1 633 ? -30.830 -5.032 59.352 1.00 83.12 633 ARG A O 1
ATOM 4918 N N . ALA A 1 634 ? -31.083 -6.001 61.366 1.00 70.38 634 ALA A N 1
ATOM 4919 C CA . ALA A 1 634 ? -29.669 -5.945 61.716 1.00 70.38 634 ALA A CA 1
ATOM 4920 C C . ALA A 1 634 ? -28.916 -7.011 60.905 1.00 70.38 634 ALA A C 1
ATOM 4922 O O . ALA A 1 634 ? -29.444 -8.101 60.684 1.00 70.38 634 ALA A O 1
ATOM 4923 N N . ALA A 1 635 ? -27.718 -6.689 60.429 1.00 59.47 635 ALA A N 1
ATOM 4924 C CA . ALA A 1 635 ? -26.854 -7.643 59.754 1.00 59.47 635 ALA A CA 1
ATOM 4925 C C . ALA A 1 635 ? -26.557 -8.798 60.722 1.00 59.47 635 ALA A C 1
ATOM 4927 O O . ALA A 1 635 ? -26.152 -8.564 61.863 1.00 59.47 635 ALA A O 1
ATOM 4928 N N . GLN A 1 636 ? -26.779 -10.039 60.284 1.00 54.53 636 GLN A N 1
ATOM 4929 C CA . GLN A 1 636 ? -26.237 -11.194 60.992 1.00 54.53 636 GLN A CA 1
ATOM 4930 C C . GLN A 1 636 ? -24.714 -11.064 60.944 1.00 54.53 636 GLN A C 1
ATOM 4932 O O . GLN A 1 636 ? -24.134 -11.037 59.860 1.00 54.53 636 GLN A O 1
ATOM 4937 N N . GLN A 1 637 ? -24.070 -10.934 62.106 1.00 43.06 637 GLN A N 1
ATOM 4938 C CA . GLN A 1 637 ? -22.628 -11.142 62.187 1.00 43.06 637 GLN A CA 1
ATOM 4939 C C . GLN A 1 637 ? -22.351 -12.555 61.666 1.00 43.06 637 GLN A C 1
ATOM 4941 O O . GLN A 1 637 ? -23.007 -13.508 62.091 1.00 43.06 637 GLN A O 1
ATOM 4946 N N . GLY A 1 638 ? -21.463 -12.653 60.675 1.00 35.44 638 GLY A N 1
ATOM 4947 C CA . GLY A 1 638 ? -21.112 -13.906 60.016 1.00 35.44 638 GLY A CA 1
ATOM 4948 C C . GLY A 1 638 ? -20.647 -14.971 61.008 1.00 35.44 638 GLY A C 1
ATOM 4949 O O . GLY A 1 638 ? -20.208 -14.666 62.116 1.00 35.44 638 GLY A O 1
ATOM 4950 N N . ALA A 1 639 ? -20.750 -16.224 60.578 1.00 32.56 639 ALA A N 1
ATOM 4951 C CA . ALA A 1 639 ? -20.573 -17.445 61.361 1.00 32.56 639 ALA A CA 1
ATOM 4952 C C . ALA A 1 639 ? -19.167 -17.683 61.972 1.00 32.56 639 ALA A C 1
ATOM 4954 O O . ALA A 1 639 ? -18.939 -18.763 62.505 1.00 32.56 639 ALA A O 1
ATOM 4955 N N . ASP A 1 640 ? -18.268 -16.693 61.982 1.00 32.34 640 ASP A N 1
ATOM 4956 C CA . ASP A 1 640 ? -16.871 -16.843 62.424 1.00 32.34 640 ASP A CA 1
ATOM 4957 C C . ASP A 1 640 ? -16.509 -16.096 63.724 1.00 32.34 640 ASP A C 1
ATOM 4959 O O . ASP A 1 640 ? -15.356 -16.112 64.150 1.00 32.34 640 ASP A O 1
ATOM 4963 N N . ALA A 1 641 ? -17.464 -15.480 64.427 1.00 33.25 641 ALA A N 1
ATOM 4964 C CA . ALA A 1 641 ? -17.199 -14.888 65.744 1.00 33.25 641 ALA A CA 1
ATOM 4965 C C . ALA A 1 641 ? -17.513 -15.880 66.878 1.00 33.25 641 ALA A C 1
ATOM 4967 O O . ALA A 1 641 ? -18.598 -15.890 67.461 1.00 33.25 641 ALA A O 1
ATOM 4968 N N . GLN A 1 642 ? -16.540 -16.733 67.196 1.00 34.66 642 GLN A N 1
ATOM 4969 C CA . GLN A 1 642 ? -16.510 -17.486 68.447 1.00 34.66 642 GLN A CA 1
ATOM 4970 C C . GLN A 1 642 ? -16.327 -16.548 69.660 1.00 34.66 642 GLN A C 1
ATOM 4972 O O . GLN A 1 642 ? -15.533 -15.615 69.623 1.00 34.66 642 GLN A O 1
ATOM 4977 N N . GLN A 1 643 ? -16.986 -16.929 70.762 1.00 33.19 643 GLN A N 1
ATOM 4978 C CA . GLN A 1 643 ? -16.756 -16.557 72.170 1.00 33.19 643 GLN A CA 1
ATOM 4979 C C . GLN A 1 643 ? -17.468 -15.324 72.750 1.00 33.19 643 GLN A C 1
ATOM 4981 O O . GLN A 1 643 ? -17.138 -14.170 72.503 1.00 33.19 643 GLN A O 1
ATOM 4986 N N . GLY A 1 644 ? -18.373 -15.623 73.688 1.00 31.36 644 GLY A N 1
ATOM 4987 C CA . GLY A 1 644 ? -18.831 -14.702 74.721 1.00 31.36 644 GLY A CA 1
ATOM 4988 C C . GLY A 1 644 ? -20.113 -15.188 75.393 1.00 31.36 644 GLY A C 1
ATOM 4989 O O . GLY A 1 644 ? -21.204 -14.795 74.992 1.00 31.36 644 GLY A O 1
ATOM 4990 N N . ALA A 1 645 ? -20.002 -15.999 76.452 1.00 37.47 645 ALA A N 1
ATOM 4991 C CA . ALA A 1 645 ? -21.141 -16.483 77.249 1.00 37.47 645 ALA A CA 1
ATOM 4992 C C . ALA A 1 645 ? -21.993 -15.359 77.895 1.00 37.47 645 ALA A C 1
ATOM 4994 O O . ALA A 1 645 ? -23.084 -15.626 78.393 1.00 37.47 645 ALA A O 1
ATOM 4995 N N . ASN A 1 646 ? -21.547 -14.100 77.822 1.00 38.28 646 ASN A N 1
ATOM 4996 C CA . ASN A 1 646 ? -22.278 -12.926 78.306 1.00 38.28 646 ASN A CA 1
ATOM 4997 C C . ASN A 1 646 ? -23.205 -12.278 77.256 1.00 38.28 646 ASN A C 1
ATOM 4999 O O . ASN A 1 646 ? -24.080 -11.500 77.628 1.00 38.28 646 ASN A O 1
ATOM 5003 N N . ALA A 1 647 ? -23.100 -12.624 75.966 1.00 38.06 647 ALA A N 1
ATOM 5004 C CA . ALA A 1 647 ? -23.985 -12.070 74.931 1.00 38.06 647 ALA A CA 1
ATOM 5005 C C . ALA A 1 647 ? -25.421 -12.629 75.013 1.00 38.06 647 ALA A C 1
ATOM 5007 O O . ALA A 1 647 ? -26.379 -11.970 74.608 1.00 38.06 647 ALA A O 1
ATOM 5008 N N . GLN A 1 648 ? -25.591 -13.829 75.582 1.00 37.22 648 GLN A N 1
ATOM 5009 C CA . GLN A 1 648 ? -26.903 -14.464 75.727 1.00 37.22 648 GLN A CA 1
ATOM 5010 C C . GLN A 1 648 ? -27.764 -13.777 76.804 1.00 37.22 648 GLN A C 1
ATOM 5012 O O . GLN A 1 648 ? -28.979 -13.707 76.648 1.00 37.22 648 GLN A O 1
ATOM 5017 N N . GLN A 1 649 ? -27.146 -13.227 77.859 1.00 35.00 649 GLN A N 1
ATOM 5018 C CA . GLN A 1 649 ? -27.858 -12.538 78.946 1.00 35.00 649 GLN A CA 1
ATOM 5019 C C . GLN A 1 649 ? -28.242 -11.091 78.594 1.00 35.00 649 GLN A C 1
ATOM 5021 O O . GLN A 1 649 ? -29.310 -10.639 79.002 1.00 35.00 649 GLN A O 1
ATOM 5026 N N . GLU A 1 650 ? -27.458 -10.382 77.775 1.00 34.03 650 GLU A N 1
ATOM 5027 C CA . GLU A 1 650 ? -27.854 -9.055 77.265 1.00 34.03 650 GLU A CA 1
ATOM 5028 C C . GLU A 1 650 ? -28.865 -9.133 76.105 1.00 34.03 650 GLU A C 1
ATOM 5030 O O . GLU A 1 650 ? -29.690 -8.230 75.935 1.00 34.03 650 GLU A O 1
ATOM 5035 N N . ALA A 1 651 ? -28.879 -10.227 75.333 1.00 34.44 651 ALA A N 1
ATOM 5036 C CA . ALA A 1 651 ? -29.851 -10.440 74.256 1.00 34.44 651 ALA A CA 1
ATOM 5037 C C . ALA A 1 651 ? -31.296 -10.648 74.751 1.00 34.44 651 ALA A C 1
ATOM 5039 O O . ALA A 1 651 ? -32.237 -10.422 73.984 1.00 34.44 651 ALA A O 1
ATOM 5040 N N . ASP A 1 652 ? -31.477 -11.039 76.015 1.00 37.19 652 ASP A N 1
ATOM 5041 C CA . ASP A 1 652 ? -32.789 -11.188 76.656 1.00 37.19 652 ASP A CA 1
ATOM 5042 C C . ASP A 1 652 ? -33.295 -9.879 77.299 1.00 37.19 652 ASP A C 1
ATOM 5044 O O . ASP A 1 652 ? -34.470 -9.780 77.656 1.00 37.19 652 ASP A O 1
ATOM 5048 N N . ALA A 1 653 ? -32.458 -8.834 77.369 1.00 33.78 653 ALA A N 1
ATOM 5049 C CA . ALA A 1 653 ? -32.815 -7.537 77.950 1.00 33.78 653 ALA A CA 1
ATOM 5050 C C . ALA A 1 653 ? -33.492 -6.560 76.958 1.00 33.78 653 ALA A C 1
ATOM 5052 O O . ALA A 1 653 ? -34.094 -5.575 77.386 1.00 33.78 653 ALA A O 1
ATOM 5053 N N . GLN A 1 654 ? -33.437 -6.808 75.638 1.00 37.66 654 GLN A N 1
ATOM 5054 C CA . GLN A 1 654 ? -34.070 -5.953 74.612 1.00 37.66 654 GLN A CA 1
ATOM 5055 C C . GLN A 1 654 ? -34.683 -6.765 73.446 1.00 37.66 654 GLN A C 1
ATOM 5057 O O . GLN A 1 654 ? -34.097 -6.847 72.361 1.00 37.66 654 GLN A O 1
ATOM 5062 N N . PRO A 1 655 ? -35.891 -7.339 73.610 1.00 37.75 655 PRO A N 1
ATOM 5063 C CA . PRO A 1 655 ? -36.518 -8.218 72.613 1.00 37.75 655 PRO A CA 1
ATOM 5064 C C . PRO A 1 655 ? -36.836 -7.549 71.258 1.00 37.75 655 PRO A C 1
ATOM 5066 O O . PRO A 1 655 ? -37.000 -8.247 70.258 1.00 37.75 655 PRO A O 1
ATOM 5069 N N . TRP A 1 656 ? -36.869 -6.213 71.178 1.00 41.72 656 TRP A N 1
ATOM 5070 C CA . TRP A 1 656 ? -37.071 -5.458 69.928 1.00 41.72 656 TRP A CA 1
ATOM 5071 C C . TRP A 1 656 ? -35.847 -5.427 68.998 1.00 41.72 656 TRP A C 1
ATOM 5073 O O . TRP A 1 656 ? -35.997 -5.081 67.831 1.00 41.72 656 TRP A O 1
ATOM 5083 N N . ARG A 1 657 ? -34.644 -5.819 69.451 1.00 45.03 657 ARG A N 1
ATOM 5084 C CA . ARG A 1 657 ? -33.454 -5.877 68.576 1.00 45.03 657 ARG A CA 1
ATOM 5085 C C . ARG A 1 657 ? -33.463 -7.047 67.579 1.00 45.03 657 ARG A C 1
ATOM 5087 O O . ARG A 1 657 ? -32.678 -7.018 66.637 1.00 45.03 657 ARG A O 1
ATOM 5094 N N . LYS A 1 658 ? -34.324 -8.058 67.764 1.00 57.22 658 LYS A N 1
ATOM 5095 C CA . LYS A 1 658 ? -34.365 -9.272 66.921 1.00 57.22 658 LYS A CA 1
ATOM 5096 C C . LYS A 1 658 ? -35.403 -9.229 65.793 1.00 57.22 658 LYS A C 1
ATOM 5098 O O . LYS A 1 658 ? -35.258 -9.975 64.833 1.00 57.22 658 LYS A O 1
ATOM 5103 N N . ASN A 1 659 ? -36.423 -8.375 65.881 1.00 69.69 659 ASN A N 1
ATOM 5104 C CA . ASN A 1 659 ? -37.516 -8.377 64.907 1.00 69.69 659 ASN A CA 1
ATOM 5105 C C . ASN A 1 659 ? -37.279 -7.333 63.804 1.00 69.69 659 ASN A C 1
ATOM 5107 O O . ASN A 1 659 ? -36.933 -6.194 64.124 1.00 69.69 659 ASN A O 1
ATOM 5111 N N . PRO A 1 660 ? -37.479 -7.669 62.518 1.00 80.62 660 PRO A N 1
ATOM 5112 C CA . PRO A 1 660 ? -37.336 -6.698 61.441 1.00 80.62 660 PRO A CA 1
ATOM 5113 C C . PRO A 1 660 ? -38.374 -5.570 61.552 1.00 80.62 660 PRO A C 1
ATOM 5115 O O . PRO A 1 660 ? -39.512 -5.785 61.975 1.00 80.62 660 PRO A O 1
ATOM 5118 N N . ARG A 1 661 ? -37.982 -4.354 61.152 1.00 87.56 661 ARG A N 1
ATOM 5119 C CA . ARG A 1 661 ? -38.914 -3.231 60.946 1.00 87.56 661 ARG A CA 1
ATOM 5120 C C . ARG A 1 661 ? -39.492 -3.353 59.548 1.00 87.56 661 ARG A C 1
ATOM 5122 O O . ARG A 1 661 ? -38.721 -3.376 58.594 1.00 87.56 661 ARG A O 1
ATOM 5129 N N . VAL A 1 662 ? -40.808 -3.424 59.431 1.00 88.19 662 VAL A N 1
ATOM 5130 C CA . VAL A 1 662 ? -41.509 -3.695 58.172 1.00 88.19 662 VAL A CA 1
ATOM 5131 C C . VAL A 1 662 ? -42.288 -2.461 57.758 1.00 88.19 662 VAL A C 1
ATOM 5133 O O . VAL A 1 662 ? -42.958 -1.847 58.588 1.00 88.19 662 VAL A O 1
ATOM 5136 N N . VAL A 1 663 ? -42.191 -2.110 56.481 1.00 89.50 663 VAL A N 1
ATOM 5137 C CA . VAL A 1 663 ? -42.952 -1.032 55.854 1.00 89.50 663 VAL A CA 1
ATOM 5138 C C . VAL A 1 663 ? -44.174 -1.642 55.179 1.00 89.50 663 VAL A C 1
ATOM 5140 O O . VAL A 1 663 ? -44.044 -2.454 54.259 1.00 89.50 663 VAL A O 1
ATOM 5143 N N . LEU A 1 664 ? -45.356 -1.258 55.651 1.00 87.94 664 LEU A N 1
ATOM 5144 C CA . LEU A 1 664 ? -46.643 -1.713 55.140 1.00 87.94 664 LEU A CA 1
ATOM 5145 C C . LEU A 1 664 ? -47.397 -0.539 54.519 1.00 87.94 664 LEU A C 1
ATOM 5147 O O . LEU A 1 664 ? -47.394 0.559 55.068 1.00 87.94 664 LEU A O 1
ATOM 5151 N N . ARG A 1 665 ? -48.088 -0.782 53.409 1.00 87.62 665 ARG A N 1
ATOM 5152 C CA . ARG A 1 665 ? -49.013 0.171 52.781 1.00 87.62 665 ARG A CA 1
ATOM 5153 C C . ARG A 1 665 ? -50.412 -0.427 52.765 1.00 87.62 665 ARG A C 1
ATOM 5155 O O . ARG A 1 665 ? -50.565 -1.608 52.444 1.00 87.62 665 ARG A O 1
ATOM 5162 N N . GLY A 1 666 ? -51.425 0.347 53.141 1.00 82.31 666 GLY A N 1
ATOM 5163 C CA . GLY A 1 666 ? -52.808 -0.124 53.089 1.00 82.31 666 GLY A CA 1
ATOM 5164 C C . GLY A 1 666 ? -53.207 -0.494 51.657 1.00 82.31 666 GLY A C 1
ATOM 5165 O O . GLY A 1 666 ? -52.896 0.223 50.712 1.00 82.31 666 GLY A O 1
ATOM 5166 N N . ALA A 1 667 ? -53.914 -1.612 51.463 1.00 69.69 667 ALA A N 1
ATOM 5167 C CA . ALA A 1 667 ? -54.357 -2.005 50.118 1.00 69.69 667 ALA A CA 1
ATOM 5168 C C . ALA A 1 667 ? -55.426 -1.059 49.521 1.00 69.69 667 ALA A C 1
ATOM 5170 O O . ALA A 1 667 ? -55.621 -1.042 48.309 1.00 69.69 667 ALA A O 1
ATOM 5171 N N . VAL A 1 668 ? -56.120 -0.294 50.373 1.00 68.44 668 VAL A N 1
ATOM 5172 C CA . VAL A 1 668 ? -57.223 0.626 50.018 1.00 68.44 668 VAL A CA 1
ATOM 5173 C C . VAL A 1 668 ? -56.861 2.093 50.300 1.00 68.44 668 VAL A C 1
ATOM 5175 O O . VAL A 1 668 ? -57.535 3.000 49.833 1.00 68.44 668 VAL A O 1
ATOM 5178 N N . ASP A 1 669 ? -55.799 2.335 51.066 1.00 67.81 669 ASP A N 1
ATOM 5179 C CA . ASP A 1 669 ? -55.458 3.631 51.653 1.00 67.81 669 ASP A CA 1
ATOM 5180 C C . ASP A 1 669 ? -53.943 3.833 51.523 1.00 67.81 669 ASP A C 1
ATOM 5182 O O . ASP A 1 669 ? -53.196 2.938 51.936 1.00 67.81 669 ASP A O 1
ATOM 5186 N N . PRO A 1 670 ? -53.477 4.922 50.886 1.00 68.62 670 PRO A N 1
ATOM 5187 C CA . PRO A 1 670 ? -52.075 5.080 50.499 1.00 68.62 670 PRO A CA 1
ATOM 5188 C C . PRO A 1 670 ? -51.115 5.264 51.682 1.00 68.62 670 PRO A C 1
ATOM 5190 O O . PRO A 1 670 ? -49.896 5.213 51.483 1.00 68.62 670 PRO A O 1
ATOM 5193 N N . ASP A 1 671 ? -51.636 5.444 52.896 1.00 77.31 671 ASP A N 1
ATOM 5194 C CA . ASP A 1 671 ? -50.824 5.654 54.085 1.00 77.31 671 ASP A CA 1
ATOM 5195 C C . ASP A 1 671 ? -49.866 4.483 54.340 1.00 77.31 671 ASP A C 1
ATOM 5197 O O . ASP A 1 671 ? -50.227 3.299 54.396 1.00 77.31 671 ASP A O 1
ATOM 5201 N N . THR A 1 672 ? -48.591 4.844 54.479 1.00 84.00 672 THR A N 1
ATOM 5202 C CA . THR A 1 672 ? -47.492 3.915 54.727 1.00 84.00 672 THR A CA 1
ATOM 5203 C C . THR A 1 672 ? -47.168 3.911 56.216 1.00 84.00 672 THR A C 1
ATOM 5205 O O . THR A 1 672 ? -46.853 4.946 56.799 1.00 84.00 672 THR A O 1
ATOM 5208 N N . VAL A 1 673 ? -47.220 2.734 56.835 1.00 86.25 673 VAL A N 1
ATOM 5209 C CA . VAL A 1 673 ? -46.962 2.534 58.264 1.00 86.25 673 VAL A CA 1
ATOM 5210 C C . VAL A 1 673 ? -45.734 1.657 58.469 1.00 86.25 673 VAL A C 1
ATOM 5212 O O . VAL A 1 673 ? -45.464 0.735 57.698 1.00 86.25 673 VAL A O 1
ATOM 5215 N N . VAL A 1 674 ? -44.983 1.925 59.536 1.00 86.25 674 VAL A N 1
ATOM 5216 C CA . VAL A 1 674 ? -43.809 1.129 59.911 1.00 86.25 674 VAL A CA 1
ATOM 5217 C C . VAL A 1 674 ? -44.089 0.410 61.216 1.00 86.25 674 VAL A C 1
ATOM 5219 O O . VAL A 1 674 ? -44.405 1.044 62.224 1.00 86.25 674 VAL A O 1
ATOM 5222 N N . VAL A 1 675 ? -43.942 -0.913 61.213 1.00 83.38 675 VAL A N 1
ATOM 5223 C CA . VAL A 1 675 ? -44.230 -1.760 62.376 1.00 83.38 675 VAL A CA 1
ATOM 5224 C C . VAL A 1 675 ? -43.093 -2.721 62.692 1.00 83.38 675 VAL A C 1
ATOM 5226 O O . VAL A 1 675 ? -42.320 -3.116 61.819 1.00 83.38 675 VAL A O 1
ATOM 5229 N N . TRP A 1 676 ? -42.992 -3.127 63.955 1.00 81.56 676 TRP A N 1
ATOM 5230 C CA . TRP A 1 676 ? -42.132 -4.241 64.352 1.00 81.56 676 TRP A CA 1
ATOM 5231 C C . TRP A 1 676 ? -42.773 -5.569 63.963 1.00 81.56 676 TRP A C 1
ATOM 5233 O O . TRP A 1 676 ? -43.880 -5.867 64.414 1.00 81.56 676 TRP A O 1
ATOM 5243 N N . ALA A 1 677 ? -42.069 -6.384 63.174 1.00 77.31 677 ALA A N 1
ATOM 5244 C CA . ALA A 1 677 ? -42.552 -7.704 62.794 1.00 77.31 677 ALA A CA 1
ATOM 5245 C C . ALA A 1 677 ? -42.845 -8.573 64.024 1.00 77.31 677 ALA A C 1
ATOM 5247 O O . ALA A 1 677 ? -42.097 -8.588 65.007 1.00 77.31 677 ALA A O 1
ATOM 5248 N N . THR A 1 678 ? -43.926 -9.346 63.951 1.00 74.81 678 THR A N 1
ATOM 5249 C CA . THR A 1 678 ? -44.114 -10.503 64.830 1.00 74.81 678 THR A CA 1
ATOM 5250 C C . THR A 1 678 ? -43.187 -11.635 64.381 1.00 74.81 678 THR A C 1
ATOM 5252 O O . THR A 1 678 ? -42.636 -11.592 63.283 1.00 74.81 678 THR A O 1
ATOM 5255 N N . LYS A 1 679 ? -43.031 -12.686 65.197 1.00 70.06 679 LYS A N 1
ATOM 5256 C CA . LYS A 1 679 ? -42.269 -13.878 64.783 1.00 70.06 679 LYS A CA 1
ATOM 5257 C C . LYS A 1 679 ? -42.815 -14.509 63.497 1.00 70.06 679 LYS A C 1
ATOM 5259 O O . LYS A 1 679 ? -42.031 -14.833 62.616 1.00 70.06 679 LYS A O 1
ATOM 5264 N N . GLY A 1 680 ? -44.142 -14.603 63.374 1.00 74.69 680 GLY A N 1
ATOM 5265 C CA . GLY A 1 680 ? -44.798 -15.114 62.167 1.00 74.69 680 GLY A CA 1
ATOM 5266 C C . GLY A 1 680 ? -44.521 -14.241 60.943 1.00 74.69 680 GLY A C 1
ATOM 5267 O O . GLY A 1 680 ? -44.130 -14.762 59.906 1.00 74.69 680 GLY A O 1
ATOM 5268 N N . LEU A 1 681 ? -44.617 -12.909 61.074 1.00 81.25 681 LEU A N 1
ATOM 5269 C CA . LEU A 1 681 ? -44.258 -12.010 59.971 1.00 81.25 681 LEU A CA 1
ATOM 5270 C C . LEU A 1 681 ? -42.776 -12.121 59.607 1.00 81.25 681 LEU A C 1
ATOM 5272 O O . LEU A 1 681 ? -42.446 -12.125 58.431 1.00 81.25 681 LEU A O 1
ATOM 5276 N N . GLY A 1 682 ? -41.891 -12.244 60.598 1.00 80.00 682 GLY A N 1
ATOM 5277 C CA . GLY A 1 682 ? -40.463 -12.466 60.371 1.00 80.00 682 GLY A CA 1
ATOM 5278 C C . GLY A 1 682 ? -40.196 -13.730 59.553 1.00 80.00 682 GLY A C 1
ATOM 5279 O O . GLY A 1 682 ? -39.500 -13.656 58.550 1.00 80.00 682 GLY A O 1
ATOM 5280 N N . ALA A 1 683 ? -40.825 -14.852 59.913 1.00 78.69 683 ALA A N 1
ATOM 5281 C CA . ALA A 1 683 ? -40.686 -16.115 59.187 1.00 78.69 683 ALA A CA 1
ATOM 5282 C C . ALA A 1 683 ? -41.222 -16.042 57.746 1.00 78.69 683 ALA A C 1
ATOM 5284 O O . ALA A 1 683 ? -40.607 -16.593 56.835 1.00 78.69 683 ALA A O 1
ATOM 5285 N N . ILE A 1 684 ? -42.337 -15.332 57.523 1.00 84.12 684 ILE A N 1
ATOM 5286 C CA . ILE A 1 684 ? -42.868 -15.078 56.174 1.00 84.12 684 ILE A CA 1
ATOM 5287 C C . ILE A 1 684 ? -41.856 -14.272 55.351 1.00 84.12 684 ILE A C 1
ATOM 5289 O O . ILE A 1 684 ? -41.579 -14.635 54.211 1.00 84.12 684 ILE A O 1
ATOM 5293 N N . LEU A 1 685 ? -41.290 -13.204 55.925 1.00 86.44 685 LEU A N 1
ATOM 5294 C CA . LEU A 1 685 ? -40.301 -12.359 55.250 1.00 86.44 685 LEU A CA 1
ATOM 5295 C C . LEU A 1 685 ? -39.017 -13.127 54.931 1.00 86.44 685 LEU A C 1
ATOM 5297 O O . LEU A 1 685 ? -38.510 -13.002 53.824 1.00 86.44 685 LEU A O 1
ATOM 5301 N N . ASP A 1 686 ? -38.525 -13.958 55.851 1.00 82.69 686 ASP A N 1
ATOM 5302 C CA . ASP A 1 686 ? -37.346 -14.796 55.613 1.00 82.69 686 ASP A CA 1
ATOM 5303 C C . ASP A 1 686 ? -37.613 -15.857 54.530 1.00 82.69 686 ASP A C 1
ATOM 5305 O O . ASP A 1 686 ? -36.763 -16.084 53.671 1.00 82.69 686 ASP A O 1
ATOM 5309 N N . GLY A 1 687 ? -38.813 -16.451 54.506 1.00 79.88 687 GLY A N 1
ATOM 5310 C CA . GLY A 1 687 ? -39.222 -17.449 53.507 1.00 79.88 687 GLY A CA 1
ATOM 5311 C C . GLY A 1 687 ? -39.381 -16.914 52.077 1.00 79.88 687 GLY A C 1
ATOM 5312 O O . GLY A 1 687 ? -39.521 -17.697 51.134 1.00 79.88 687 GLY A O 1
ATOM 5313 N N . CYS A 1 688 ? -39.362 -15.593 51.896 1.00 84.19 688 CYS A N 1
ATOM 5314 C CA . CYS A 1 688 ? -39.379 -14.955 50.581 1.00 84.19 688 CYS A CA 1
ATOM 5315 C C . CYS A 1 688 ? -38.307 -13.872 50.410 1.00 84.19 688 CYS A C 1
ATOM 5317 O O . CYS A 1 688 ? -38.394 -13.091 49.468 1.00 84.19 688 CYS A O 1
ATOM 5319 N N . ALA A 1 689 ? -37.294 -13.820 51.282 1.00 81.38 689 ALA A N 1
ATOM 5320 C CA . ALA A 1 689 ? -36.277 -12.766 51.277 1.00 81.38 689 ALA A CA 1
ATOM 5321 C C . ALA A 1 689 ? -35.433 -12.736 49.991 1.00 81.38 689 ALA A C 1
ATOM 5323 O O . ALA A 1 689 ? -34.951 -11.676 49.606 1.00 81.38 689 ALA A O 1
ATOM 5324 N N . ASP A 1 690 ? -35.275 -13.876 49.318 1.00 79.25 690 ASP A N 1
ATOM 5325 C CA . ASP A 1 690 ? -34.608 -14.015 48.017 1.00 79.25 690 ASP A CA 1
ATOM 5326 C C . ASP A 1 690 ? -35.373 -13.347 46.862 1.00 79.25 690 ASP A C 1
ATOM 5328 O O . ASP A 1 690 ? -34.802 -13.108 45.801 1.00 79.25 690 ASP A O 1
ATOM 5332 N N . LEU A 1 691 ? -36.649 -13.014 47.075 1.00 82.75 691 LEU A N 1
ATOM 5333 C CA . LEU A 1 691 ? -37.492 -12.279 46.129 1.00 82.75 691 LEU A CA 1
ATOM 5334 C C . LEU A 1 691 ? -37.474 -10.759 46.380 1.00 82.75 691 LEU A C 1
ATOM 5336 O O . LEU A 1 691 ? -38.159 -10.012 45.681 1.00 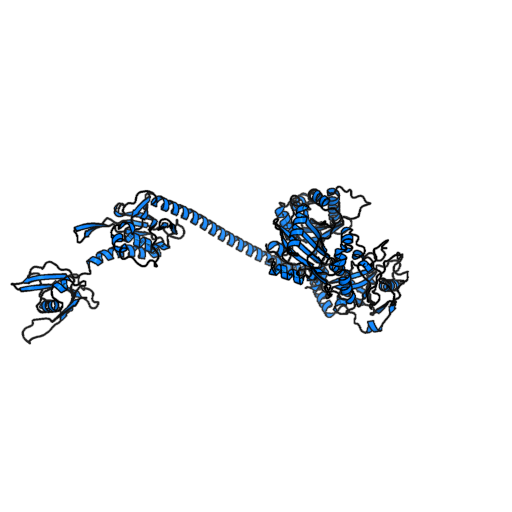82.75 691 LEU A O 1
ATOM 5340 N N . PHE A 1 692 ? -36.706 -10.296 47.373 1.00 85.25 692 PHE A N 1
ATOM 5341 C CA . PHE A 1 692 ? -36.484 -8.881 47.661 1.00 85.25 692 PHE A CA 1
ATOM 5342 C C . PHE A 1 692 ? -35.105 -8.456 47.158 1.00 85.25 692 PHE A C 1
ATOM 5344 O O . PHE A 1 692 ? -34.109 -9.158 47.338 1.00 85.25 692 PHE A O 1
ATOM 5351 N N . GLU A 1 693 ? -35.021 -7.249 46.608 1.00 85.69 693 GLU A N 1
ATOM 5352 C CA . GLU A 1 693 ? -33.734 -6.584 46.444 1.00 85.69 693 GLU A CA 1
ATOM 5353 C C . GLU A 1 693 ? -33.244 -6.080 47.802 1.00 85.69 693 GLU A C 1
ATOM 5355 O O . GLU A 1 693 ? -34.040 -5.817 48.709 1.00 85.69 693 GLU A O 1
ATOM 5360 N N . SER A 1 694 ? -31.926 -5.967 47.975 1.00 86.81 694 SER A N 1
ATOM 5361 C CA . SER A 1 694 ? -31.360 -5.580 49.263 1.00 86.81 694 SER A CA 1
ATOM 5362 C C . SER A 1 694 ? -30.138 -4.678 49.147 1.00 86.81 694 SER A C 1
ATOM 5364 O O . SER A 1 694 ? -29.372 -4.730 48.188 1.00 86.81 694 SER A O 1
ATOM 5366 N N . LYS A 1 695 ? -29.951 -3.837 50.166 1.00 85.00 695 LYS A N 1
ATOM 5367 C CA . LYS A 1 695 ? -28.779 -2.979 50.343 1.00 85.00 695 LYS A CA 1
ATOM 5368 C C . LYS A 1 695 ? -28.332 -3.034 51.792 1.00 85.00 695 LYS A C 1
ATOM 5370 O O . LYS A 1 695 ? -29.109 -2.732 52.705 1.00 85.00 695 LYS A O 1
ATOM 5375 N N . THR A 1 696 ? -27.069 -3.388 51.994 1.00 81.06 696 THR A N 1
ATOM 5376 C CA . THR A 1 696 ? -26.443 -3.408 53.317 1.00 81.06 696 THR A CA 1
ATOM 5377 C C . THR A 1 696 ? -25.754 -2.077 53.585 1.00 81.06 696 THR A C 1
ATOM 5379 O O . THR A 1 696 ? -24.919 -1.619 52.810 1.00 81.06 696 THR A O 1
ATOM 5382 N N . ASP A 1 697 ? -26.118 -1.446 54.697 1.00 75.00 697 ASP A N 1
ATOM 5383 C CA . ASP A 1 697 ? -25.389 -0.327 55.276 1.00 75.00 697 ASP A CA 1
ATOM 5384 C C . ASP A 1 697 ? -24.362 -0.879 56.270 1.00 75.00 697 ASP A C 1
ATOM 5386 O O . ASP A 1 697 ? -24.685 -1.215 57.417 1.00 75.00 697 ASP A O 1
ATOM 5390 N N . ASN A 1 698 ? -23.116 -0.973 55.806 1.00 69.31 698 ASN A N 1
ATOM 5391 C CA . ASN A 1 698 ? -21.991 -1.488 56.584 1.00 69.31 698 ASN A CA 1
ATOM 5392 C C . ASN A 1 698 ? -21.661 -0.605 57.799 1.00 69.31 698 ASN A C 1
ATOM 5394 O O . ASN A 1 698 ? -21.098 -1.099 58.771 1.00 69.31 698 ASN A O 1
ATOM 5398 N N . ARG A 1 699 ? -22.037 0.683 57.785 1.00 64.69 699 ARG A N 1
ATOM 5399 C CA . ARG A 1 699 ? -21.724 1.635 58.863 1.00 64.69 699 ARG A CA 1
ATOM 5400 C C . ARG A 1 699 ? -22.596 1.419 60.097 1.00 64.69 699 ARG A C 1
ATOM 5402 O O . ARG A 1 699 ? -22.145 1.633 61.217 1.00 64.69 699 ARG A O 1
ATOM 5409 N N . HIS A 1 700 ? -23.837 0.985 59.890 1.00 60.91 700 HIS A N 1
ATOM 5410 C CA . HIS A 1 700 ? -24.808 0.742 60.961 1.00 60.91 700 HIS A CA 1
ATOM 5411 C C . HIS A 1 700 ? -25.144 -0.740 61.152 1.00 60.91 700 HIS A C 1
ATOM 5413 O O . HIS A 1 700 ? -25.990 -1.057 61.991 1.00 60.91 700 HIS A O 1
ATOM 5419 N N . GLY A 1 701 ? -24.520 -1.632 60.372 1.00 70.12 701 GLY A N 1
ATOM 5420 C CA . GLY A 1 701 ? -24.747 -3.074 60.420 1.00 70.12 701 GLY A CA 1
ATOM 5421 C C . GLY A 1 701 ? -26.211 -3.428 60.178 1.00 70.12 701 GLY A C 1
ATOM 5422 O O . GLY A 1 701 ? -26.815 -4.133 60.985 1.00 70.12 701 GLY A O 1
ATOM 5423 N N . ARG A 1 702 ? -26.830 -2.880 59.126 1.00 77.88 702 ARG A N 1
ATOM 5424 C CA . ARG A 1 702 ? -28.253 -3.100 58.809 1.00 77.88 702 ARG A CA 1
ATOM 5425 C C . ARG A 1 702 ? -28.439 -3.389 57.329 1.00 77.88 702 ARG A C 1
ATOM 5427 O O . ARG A 1 702 ? -27.887 -2.680 56.497 1.00 77.88 702 ARG A O 1
ATOM 5434 N N . THR A 1 703 ? -29.293 -4.351 57.003 1.00 82.56 703 THR A N 1
ATOM 5435 C CA . THR A 1 703 ? -29.696 -4.633 55.621 1.00 82.56 703 THR A CA 1
ATOM 5436 C C . THR A 1 703 ? -31.146 -4.219 55.431 1.00 82.56 703 THR A C 1
ATOM 5438 O O . THR A 1 703 ? -32.019 -4.606 56.214 1.00 82.56 703 THR A O 1
ATOM 5441 N N . THR A 1 704 ? -31.389 -3.385 54.422 1.00 85.81 704 THR A N 1
ATOM 5442 C CA . THR A 1 704 ? -32.734 -2.985 53.996 1.00 85.81 704 THR A CA 1
ATOM 5443 C C . THR A 1 704 ? -33.107 -3.796 52.767 1.00 85.81 704 THR A C 1
ATOM 5445 O O . THR A 1 704 ? -32.305 -3.888 51.843 1.00 85.81 704 THR A O 1
ATOM 5448 N N . TYR A 1 705 ? -34.304 -4.362 52.786 1.00 89.12 705 TYR A N 1
ATOM 5449 C CA . TYR A 1 705 ? -34.921 -5.152 51.733 1.00 89.12 705 TYR A CA 1
ATOM 5450 C C . TYR A 1 705 ? -36.111 -4.378 51.175 1.00 89.12 705 TYR A C 1
ATOM 5452 O O . TYR A 1 705 ? -36.866 -3.791 51.956 1.00 89.12 705 TYR A O 1
ATOM 5460 N N . TRP A 1 706 ? -36.308 -4.390 49.863 1.00 89.69 706 TRP A N 1
ATOM 5461 C CA . TRP A 1 706 ? -37.500 -3.837 49.220 1.00 89.69 706 TRP A CA 1
ATOM 5462 C C . TRP A 1 706 ? -37.981 -4.768 48.114 1.00 89.69 706 TRP A C 1
ATOM 5464 O O . TRP A 1 706 ? -37.197 -5.475 47.480 1.00 89.69 706 TRP A O 1
ATOM 5474 N N . LEU A 1 707 ? -39.295 -4.804 47.931 1.00 82.31 707 LEU A N 1
ATOM 5475 C CA . LEU A 1 707 ? -39.897 -5.581 46.864 1.00 82.31 707 LEU A CA 1
ATOM 5476 C C . LEU A 1 707 ? -39.839 -4.737 45.582 1.00 82.31 707 LEU A C 1
ATOM 5478 O O . LEU A 1 707 ? -40.365 -3.622 45.592 1.00 82.31 707 LEU A O 1
ATOM 5482 N N . PRO A 1 708 ? -39.215 -5.205 44.491 1.00 72.25 708 PRO A N 1
ATOM 5483 C CA . PRO A 1 708 ? -39.196 -4.440 43.253 1.00 72.25 708 PRO A CA 1
ATOM 5484 C C . PRO A 1 708 ? -40.623 -4.279 42.681 1.00 72.25 708 PRO A C 1
ATOM 5486 O O . PRO A 1 708 ? -41.467 -5.166 42.846 1.00 72.25 708 PRO A O 1
ATOM 5489 N N . PRO A 1 709 ? -40.927 -3.155 42.012 1.00 64.94 709 PRO A N 1
ATOM 5490 C CA . PRO A 1 709 ? -42.248 -2.886 41.454 1.00 64.94 709 PRO A CA 1
ATOM 5491 C C . PRO A 1 709 ? -42.599 -3.844 40.310 1.00 64.94 709 PRO A C 1
ATOM 5493 O O . PRO A 1 709 ? -41.735 -4.363 39.605 1.00 64.94 709 PRO A O 1
ATOM 5496 N N . ALA A 1 710 ? -43.902 -4.093 40.154 1.00 59.25 710 ALA A N 1
ATOM 5497 C CA . ALA A 1 710 ? -44.437 -5.224 39.402 1.00 59.25 710 ALA A CA 1
ATOM 5498 C C . ALA A 1 710 ? -43.912 -5.329 37.956 1.00 59.25 710 ALA A C 1
ATOM 5500 O O . ALA A 1 710 ? -44.024 -4.396 37.159 1.00 59.25 710 ALA A O 1
ATOM 5501 N N . GLY A 1 711 ? -43.411 -6.526 37.638 1.00 59.78 711 GLY A N 1
ATOM 5502 C CA . GLY A 1 711 ? -43.005 -6.965 36.302 1.00 59.78 711 GLY A CA 1
ATOM 5503 C C . GLY A 1 711 ? -42.853 -8.489 36.235 1.00 59.78 711 GLY A C 1
ATOM 5504 O O . GLY A 1 711 ? -43.528 -9.138 35.444 1.00 59.78 711 GLY A O 1
ATOM 5505 N N . ARG A 1 712 ? -42.026 -9.075 37.116 1.00 53.03 712 ARG A N 1
ATOM 5506 C CA . ARG A 1 712 ? -41.748 -10.531 37.161 1.00 53.03 712 ARG A CA 1
ATOM 5507 C C . ARG A 1 712 ? -42.258 -11.246 38.423 1.00 53.03 712 ARG A C 1
ATOM 5509 O O . ARG A 1 712 ? -42.421 -12.460 38.400 1.00 53.03 712 ARG A O 1
ATOM 5516 N N . PHE A 1 713 ? -42.534 -10.498 39.492 1.00 59.84 713 PHE A N 1
ATOM 5517 C CA . PHE A 1 713 ? -43.025 -10.994 40.781 1.00 59.84 713 PHE A CA 1
ATOM 5518 C C . PHE A 1 713 ? -44.319 -10.263 41.165 1.00 59.84 713 PHE A C 1
ATOM 5520 O O . PHE A 1 713 ? -44.498 -9.085 40.838 1.00 59.84 713 PHE A O 1
ATOM 5527 N N . ALA A 1 714 ? -45.235 -10.964 41.830 1.00 62.53 714 ALA A N 1
ATOM 5528 C CA . ALA A 1 714 ? -46.437 -10.381 42.414 1.00 62.53 714 ALA A CA 1
ATOM 5529 C C . ALA A 1 714 ? -46.097 -9.579 43.691 1.00 62.53 714 ALA A C 1
ATOM 5531 O O . ALA A 1 714 ? -44.976 -9.608 44.193 1.00 62.53 714 ALA A O 1
ATOM 5532 N N . ARG A 1 715 ? -47.065 -8.834 44.236 1.00 82.56 715 ARG A N 1
ATOM 5533 C CA . ARG A 1 715 ? -46.904 -8.136 45.525 1.00 82.56 715 ARG A CA 1
ATOM 5534 C C . ARG A 1 715 ? -47.026 -9.117 46.698 1.00 82.56 715 ARG A C 1
ATOM 5536 O O . ARG A 1 715 ? -47.820 -10.049 46.619 1.00 82.56 715 ARG A O 1
ATOM 5543 N N . LEU A 1 716 ? -46.320 -8.879 47.806 1.00 86.12 716 LEU A N 1
ATOM 5544 C CA . LEU A 1 716 ? -46.599 -9.568 49.073 1.00 86.12 716 LEU A CA 1
ATOM 5545 C C . LEU A 1 716 ? -47.745 -8.846 49.790 1.00 86.12 716 LEU A C 1
ATOM 5547 O O . LEU A 1 716 ? -47.585 -7.708 50.230 1.00 86.12 716 LEU A O 1
ATOM 5551 N N . GLU A 1 717 ? -48.893 -9.504 49.908 1.00 88.94 717 GLU A N 1
ATOM 5552 C CA . GLU A 1 717 ? -50.078 -8.973 50.584 1.00 88.94 717 GLU A CA 1
ATOM 5553 C C . GLU A 1 717 ? -50.440 -9.862 51.769 1.00 88.94 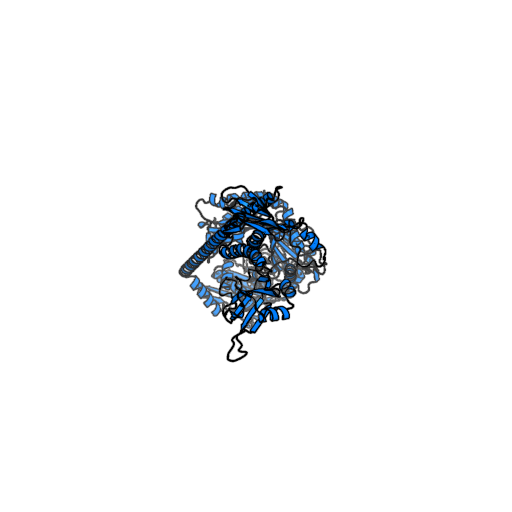717 GLU A C 1
ATOM 5555 O O . GLU A 1 717 ? -50.602 -11.075 51.627 1.00 88.94 717 GLU A O 1
ATOM 5560 N N . ILE A 1 718 ? -50.572 -9.248 52.939 1.00 88.44 718 ILE A N 1
ATOM 5561 C CA . ILE A 1 718 ? -50.899 -9.915 54.196 1.00 88.44 718 ILE A CA 1
ATOM 5562 C C . ILE A 1 718 ? -52.188 -9.343 54.780 1.00 88.44 718 ILE A C 1
ATOM 5564 O O . ILE A 1 718 ? -52.500 -8.167 54.612 1.00 88.44 718 ILE A O 1
ATOM 5568 N N . GLU A 1 719 ? -52.930 -10.168 55.497 1.00 87.19 719 GLU A N 1
ATOM 5569 C CA . GLU A 1 719 ? -54.114 -9.786 56.255 1.00 87.19 719 GLU A CA 1
ATOM 5570 C C . GLU A 1 719 ? -53.845 -10.046 57.735 1.00 87.19 719 GLU A C 1
ATOM 5572 O O . GLU A 1 719 ? -53.356 -11.111 58.115 1.00 87.19 719 GLU A O 1
ATOM 5577 N N . ILE A 1 720 ? -54.119 -9.047 58.570 1.00 81.38 720 ILE A N 1
ATOM 5578 C CA . ILE A 1 720 ? -53.939 -9.152 60.020 1.00 81.38 720 ILE A CA 1
ATOM 5579 C C . ILE A 1 720 ? -55.267 -9.613 60.611 1.00 81.38 720 ILE A C 1
ATOM 5581 O O . ILE A 1 720 ? -56.272 -8.913 60.506 1.00 81.38 720 ILE A O 1
ATOM 5585 N N . GLU A 1 721 ? -55.285 -10.784 61.231 1.00 76.75 721 GLU A N 1
ATOM 5586 C CA . GLU A 1 721 ? -56.483 -11.339 61.856 1.00 76.75 721 GLU A CA 1
ATOM 5587 C C . GLU A 1 721 ? -56.753 -10.715 63.242 1.00 76.75 721 GLU A C 1
ATOM 5589 O O . GLU A 1 721 ? -55.857 -10.109 63.852 1.00 76.75 721 GLU A O 1
ATOM 5594 N N . PRO A 1 722 ? -57.989 -10.844 63.772 1.00 73.38 722 PRO A N 1
ATOM 5595 C CA . PRO A 1 722 ? -58.348 -10.330 65.089 1.00 73.38 722 PRO A CA 1
ATOM 5596 C C . PRO A 1 722 ? -57.401 -10.801 66.195 1.00 73.38 722 PRO A C 1
ATOM 5598 O O . PRO A 1 722 ? -56.985 -11.961 66.237 1.00 73.38 722 PRO A O 1
ATOM 5601 N N . THR A 1 723 ? -57.087 -9.887 67.113 1.00 65.25 723 THR A N 1
ATOM 5602 C CA . THR A 1 723 ? -56.198 -10.142 68.246 1.00 65.25 723 THR A CA 1
ATOM 5603 C C . THR A 1 723 ? -56.732 -11.293 69.091 1.00 65.25 723 THR A C 1
ATOM 5605 O O . THR A 1 723 ? -57.810 -11.203 69.677 1.00 65.25 723 THR A O 1
ATOM 5608 N N . ARG A 1 724 ? -55.952 -12.363 69.209 1.00 63.41 724 ARG A N 1
ATOM 5609 C CA . ARG A 1 724 ? -56.204 -13.454 70.146 1.00 63.41 724 ARG A CA 1
ATOM 5610 C C . ARG A 1 724 ? -55.421 -13.185 71.424 1.00 63.41 724 ARG A C 1
ATOM 5612 O O . ARG A 1 724 ? -54.245 -12.821 71.380 1.00 63.41 724 ARG A O 1
ATOM 5619 N N . VAL A 1 725 ? -56.085 -13.325 72.566 1.00 55.03 725 VAL A N 1
ATOM 5620 C CA . VAL A 1 725 ? -55.492 -13.080 73.884 1.00 55.03 725 VAL A CA 1
ATOM 5621 C C . VAL A 1 725 ? -55.406 -14.398 74.630 1.00 55.03 725 VAL A C 1
ATOM 5623 O O . VAL A 1 725 ? -56.408 -15.080 74.817 1.00 55.03 725 VAL A O 1
ATOM 5626 N N . PHE A 1 726 ? -54.207 -14.729 75.088 1.00 49.88 726 PHE A N 1
ATOM 5627 C CA . PHE A 1 726 ? -53.949 -15.896 75.920 1.00 49.88 726 PHE A CA 1
ATOM 5628 C C . PHE A 1 726 ? -53.408 -15.454 77.271 1.00 49.88 726 PHE A C 1
ATOM 5630 O O . PHE A 1 726 ? -52.693 -14.459 77.360 1.00 49.88 726 PHE A O 1
ATOM 5637 N N . GLN A 1 727 ? -53.704 -16.203 78.328 1.00 39.88 727 GLN A N 1
ATOM 5638 C CA . GLN A 1 727 ? -53.006 -16.039 79.600 1.00 39.88 727 GLN A CA 1
ATOM 5639 C C . GLN A 1 727 ? -51.770 -16.935 79.629 1.00 39.88 727 GLN A C 1
ATOM 5641 O O . GLN A 1 727 ? -51.843 -18.137 79.373 1.00 39.88 727 GLN A O 1
ATOM 5646 N N . SER A 1 728 ? -50.619 -16.344 79.932 1.00 43.81 728 SER A N 1
ATOM 5647 C CA . SER A 1 728 ? -49.397 -17.089 80.207 1.00 43.81 728 SER A CA 1
ATOM 5648 C C . SER A 1 728 ? -49.461 -17.779 81.578 1.00 43.81 728 SER A C 1
ATOM 5650 O O . SER A 1 728 ? -50.297 -17.452 82.421 1.00 43.81 728 SER A O 1
ATOM 5652 N N . ARG A 1 729 ? -48.539 -18.722 81.825 1.00 38.34 729 ARG A N 1
ATOM 5653 C CA . ARG A 1 729 ? -48.402 -19.467 83.098 1.00 38.34 729 ARG A CA 1
ATOM 5654 C C . ARG A 1 729 ? -48.252 -18.575 84.346 1.00 38.34 729 ARG A C 1
ATOM 5656 O O . ARG A 1 729 ? -48.531 -19.038 85.442 1.00 38.34 729 ARG A O 1
ATOM 5663 N N . ASP A 1 730 ? -47.808 -17.333 84.178 1.00 37.25 730 ASP A N 1
ATOM 5664 C CA . ASP A 1 730 ? -47.594 -16.297 85.199 1.00 37.25 730 ASP A CA 1
ATOM 5665 C C . ASP A 1 730 ? -48.738 -15.260 85.282 1.00 37.25 730 ASP A C 1
ATOM 5667 O O . ASP A 1 730 ? -48.599 -14.232 85.941 1.00 37.25 730 ASP A O 1
ATOM 5671 N N . GLY A 1 731 ? -49.878 -15.510 84.625 1.00 38.38 731 GLY A N 1
ATOM 5672 C CA . GLY A 1 731 ? -51.074 -14.661 84.701 1.00 38.38 731 GLY A CA 1
ATOM 5673 C C . GLY A 1 731 ? -51.043 -13.414 83.810 1.00 38.38 731 GLY A C 1
ATOM 5674 O O . GLY A 1 731 ? -51.957 -12.592 83.874 1.00 38.38 731 GLY A O 1
ATOM 5675 N N . ARG A 1 732 ? -50.027 -13.257 82.950 1.00 42.12 732 ARG A N 1
ATOM 5676 C CA . ARG A 1 732 ? -49.942 -12.131 82.008 1.00 42.12 732 ARG A CA 1
ATOM 5677 C C . ARG A 1 732 ? -50.792 -12.407 80.771 1.00 42.12 732 ARG A C 1
ATOM 5679 O O . ARG A 1 732 ? -50.724 -13.486 80.186 1.00 42.12 732 ARG A O 1
ATOM 5686 N N . GLN A 1 733 ? -51.567 -11.415 80.342 1.00 45.38 733 GLN A N 1
ATOM 5687 C CA . GLN A 1 733 ? -52.244 -11.468 79.048 1.00 45.38 733 GLN A CA 1
ATOM 5688 C C . GLN A 1 733 ? -51.232 -11.238 77.923 1.00 45.38 733 GLN A C 1
ATOM 5690 O O . GLN A 1 733 ? -50.581 -10.197 77.851 1.00 45.38 733 GLN A O 1
ATOM 5695 N N . ILE A 1 734 ? -51.114 -12.220 77.036 1.00 48.53 734 ILE A N 1
ATOM 5696 C CA . ILE A 1 734 ? -50.365 -12.147 75.788 1.00 48.53 734 ILE A CA 1
ATOM 5697 C C . ILE A 1 734 ? -51.386 -11.991 74.665 1.00 48.53 734 ILE A C 1
ATOM 5699 O O . ILE A 1 734 ? -52.097 -12.937 74.331 1.00 48.53 734 ILE A O 1
ATOM 5703 N N . SER A 1 735 ? -51.453 -10.798 74.087 1.00 54.81 735 SER A N 1
ATOM 5704 C CA . SER A 1 735 ? -52.201 -10.518 72.865 1.00 54.81 735 SER A CA 1
ATOM 5705 C C . SER A 1 735 ? -51.322 -10.756 71.633 1.00 54.81 735 SER A C 1
ATOM 5707 O O . SER A 1 735 ? -50.157 -10.355 71.594 1.00 54.81 735 SER A O 1
ATOM 5709 N N . TRP A 1 736 ? -51.861 -11.427 70.618 1.00 59.44 736 TRP A N 1
ATOM 5710 C CA . TRP A 1 736 ? -51.197 -11.629 69.330 1.00 59.44 736 TRP A CA 1
ATOM 5711 C C . TRP A 1 736 ? -52.217 -11.617 68.193 1.00 59.44 736 TRP A C 1
ATOM 5713 O O . TRP A 1 736 ? -53.327 -12.123 68.333 1.00 59.44 736 TRP A O 1
ATOM 5723 N N . ASN A 1 737 ? -51.815 -11.056 67.058 1.00 67.88 737 ASN A N 1
ATOM 5724 C CA . ASN A 1 737 ? -52.596 -11.052 65.832 1.00 67.88 737 ASN A CA 1
ATOM 5725 C C . ASN A 1 737 ? -52.048 -12.122 64.882 1.00 67.88 737 ASN A C 1
ATOM 5727 O O . ASN A 1 737 ? -50.876 -12.019 64.490 1.00 67.88 737 ASN A O 1
ATOM 5731 N N . PRO A 1 738 ? -52.854 -13.135 64.514 1.00 71.44 738 PRO A N 1
ATOM 5732 C CA . PRO A 1 738 ? -52.511 -14.031 63.420 1.00 71.44 738 PRO A CA 1
ATOM 5733 C C . PRO A 1 738 ? -52.315 -13.236 62.127 1.00 71.44 738 PRO A C 1
ATOM 5735 O O . PRO A 1 738 ? -52.920 -12.182 61.930 1.00 71.44 738 PRO A O 1
ATOM 5738 N N . ILE A 1 739 ? -51.433 -13.720 61.258 1.00 80.38 739 ILE A N 1
ATOM 5739 C CA . ILE A 1 739 ? -51.146 -13.077 59.975 1.00 80.38 739 ILE A CA 1
ATOM 5740 C C . ILE A 1 739 ? -51.426 -14.098 58.894 1.00 80.38 739 ILE A C 1
ATOM 5742 O O . ILE A 1 739 ? -50.806 -15.156 58.882 1.00 80.38 739 ILE A O 1
ATOM 5746 N N . ARG A 1 740 ? -52.324 -13.768 57.971 1.00 84.56 740 ARG A N 1
ATOM 5747 C CA . ARG A 1 740 ? -52.609 -14.596 56.803 1.00 84.56 740 ARG A CA 1
ATOM 5748 C C . ARG A 1 740 ? -51.925 -14.006 55.581 1.00 84.56 740 ARG A C 1
ATOM 5750 O O . ARG A 1 740 ? -52.050 -12.813 55.316 1.00 84.56 740 ARG A O 1
ATOM 5757 N N . VAL A 1 741 ? -51.226 -14.830 54.808 1.00 85.12 741 VAL A N 1
ATOM 5758 C CA . VAL A 1 741 ? -50.684 -14.408 53.509 1.00 85.12 741 VAL A CA 1
ATOM 5759 C C . VAL A 1 741 ? -51.795 -14.517 52.464 1.00 85.12 741 VAL A C 1
ATOM 5761 O O . VAL A 1 741 ? -52.355 -15.593 52.249 1.00 85.12 741 VAL A O 1
ATOM 5764 N N . VAL A 1 742 ? -52.149 -13.387 51.852 1.00 87.31 742 VAL A N 1
ATOM 5765 C CA . VAL A 1 742 ? -53.212 -13.267 50.840 1.00 87.31 742 VAL A CA 1
ATOM 5766 C C . VAL A 1 742 ? -52.635 -13.394 49.434 1.00 87.31 742 VAL A C 1
ATOM 5768 O O . VAL A 1 742 ? -53.223 -14.068 48.593 1.00 87.31 742 VAL A O 1
ATOM 5771 N N . VAL A 1 743 ? -51.484 -12.765 49.186 1.00 86.69 743 VAL A N 1
ATOM 5772 C CA . VAL A 1 743 ? -50.749 -12.844 47.916 1.00 86.69 743 VAL A CA 1
ATOM 5773 C C . VAL A 1 743 ? -49.269 -13.005 48.232 1.00 86.69 743 VAL A C 1
ATOM 5775 O O . VAL A 1 743 ? -48.741 -12.292 49.082 1.00 86.69 743 VAL A O 1
ATOM 5778 N N . ALA A 1 744 ? -48.610 -13.942 47.557 1.00 83.69 744 ALA A N 1
ATOM 5779 C CA . ALA A 1 744 ? -47.172 -14.155 47.653 1.00 83.69 744 ALA A CA 1
ATOM 5780 C C . ALA A 1 744 ? -46.463 -13.549 46.430 1.00 83.69 744 ALA A C 1
ATOM 5782 O O . ALA A 1 744 ? -47.035 -13.599 45.340 1.00 83.69 744 ALA A O 1
ATOM 5783 N N . PRO A 1 745 ? -45.220 -13.045 46.569 1.00 81.62 745 PRO A N 1
ATOM 5784 C CA . PRO A 1 745 ? -44.453 -12.532 45.434 1.00 81.62 745 PRO A CA 1
ATOM 5785 C C . PRO A 1 745 ? -44.225 -13.549 44.319 1.00 81.62 745 PRO A C 1
ATOM 5787 O O . PRO A 1 745 ? -44.192 -13.200 43.143 1.00 81.62 745 PRO A O 1
ATOM 5790 N N . ASP A 1 746 ? -44.135 -14.819 44.694 1.00 80.69 746 ASP A N 1
ATOM 5791 C CA . ASP A 1 746 ? -44.213 -15.952 43.787 1.00 80.69 746 ASP A CA 1
ATOM 5792 C C . ASP A 1 746 ? -45.486 -16.751 44.122 1.00 80.69 746 ASP A C 1
ATOM 5794 O O . ASP A 1 746 ? -45.586 -17.278 45.238 1.00 80.69 746 ASP A O 1
ATOM 5798 N N . PRO A 1 747 ? -46.462 -16.860 43.196 1.00 81.44 747 PRO A N 1
ATOM 5799 C CA . PRO A 1 747 ? -47.683 -17.632 43.410 1.00 81.44 747 PRO A CA 1
ATOM 5800 C C . PRO A 1 747 ? -47.428 -19.080 43.846 1.00 81.44 747 PRO A C 1
ATOM 5802 O O . PRO A 1 747 ? -48.213 -19.622 44.623 1.00 81.44 747 PRO A O 1
ATOM 5805 N N . GLN A 1 748 ? -46.319 -19.695 43.413 1.00 83.62 748 GLN A N 1
ATOM 5806 C CA . GLN A 1 748 ? -45.967 -21.070 43.787 1.00 83.62 748 GLN A CA 1
ATOM 5807 C C . GLN A 1 748 ? -45.613 -21.203 45.275 1.00 83.62 748 GLN A C 1
ATOM 5809 O O . GLN A 1 748 ? -45.750 -22.279 45.855 1.00 83.62 748 GLN A O 1
ATOM 5814 N N . ARG A 1 749 ? -45.203 -20.106 45.924 1.00 81.88 749 ARG A N 1
ATOM 5815 C CA . ARG A 1 749 ? -44.823 -20.083 47.344 1.00 81.88 749 ARG A CA 1
ATOM 5816 C C . ARG A 1 749 ? -45.975 -19.750 48.281 1.00 81.88 749 ARG A C 1
ATOM 5818 O O . ARG A 1 749 ? -45.789 -19.818 49.494 1.00 81.88 749 ARG A O 1
ATOM 5825 N N . LEU A 1 750 ? -47.158 -19.419 47.761 1.00 84.50 750 LEU A N 1
ATOM 5826 C CA . LEU A 1 750 ? -48.299 -19.003 48.579 1.00 84.50 750 LEU A CA 1
ATOM 5827 C C . LEU A 1 750 ? -48.649 -20.038 49.656 1.00 84.50 750 LEU A C 1
ATOM 5829 O O . LEU A 1 750 ? -48.724 -19.683 50.829 1.00 84.50 750 LEU A O 1
ATOM 5833 N N . ALA A 1 751 ? -48.769 -21.313 49.277 1.00 82.25 751 ALA A N 1
ATOM 5834 C CA . ALA A 1 751 ? -49.086 -22.394 50.210 1.00 82.25 751 ALA A CA 1
ATOM 5835 C C . ALA A 1 751 ? -48.000 -22.578 51.287 1.00 82.25 751 ALA A C 1
ATOM 5837 O O . ALA A 1 751 ? -48.312 -22.784 52.456 1.00 82.25 751 ALA A O 1
ATOM 5838 N N . ALA A 1 752 ? -46.721 -22.447 50.919 1.00 81.88 752 ALA A N 1
ATOM 5839 C CA . ALA A 1 752 ? -45.607 -22.563 51.858 1.00 81.88 752 ALA A CA 1
ATOM 5840 C C . ALA A 1 752 ? -45.553 -21.384 52.844 1.00 81.88 752 ALA A C 1
ATOM 5842 O O . ALA A 1 752 ? -45.328 -21.587 54.035 1.00 81.88 752 ALA A O 1
ATOM 5843 N N . LEU A 1 753 ? -45.795 -20.156 52.373 1.00 82.62 753 LEU A N 1
ATOM 5844 C CA . LEU A 1 753 ? -45.839 -18.967 53.229 1.00 82.62 753 LEU A CA 1
ATOM 5845 C C . LEU A 1 753 ? -47.062 -18.975 54.162 1.00 82.62 753 LEU A C 1
ATOM 5847 O O . LEU A 1 753 ? -46.943 -18.566 55.316 1.00 82.62 753 LEU A O 1
ATOM 5851 N N . GLN A 1 754 ? -48.211 -19.478 53.697 1.00 83.81 754 GLN A N 1
ATOM 5852 C CA . GLN A 1 754 ? -49.394 -19.715 54.534 1.00 83.81 754 GLN A CA 1
ATOM 5853 C C . GLN A 1 754 ? -49.107 -20.775 55.604 1.00 83.81 754 GLN A C 1
ATOM 5855 O O . GLN A 1 754 ? -49.336 -20.521 56.784 1.00 83.81 754 GLN A O 1
ATOM 5860 N N . ALA A 1 755 ? -48.480 -21.891 55.225 1.00 78.25 755 ALA A N 1
ATOM 5861 C CA . ALA A 1 755 ? -48.068 -22.921 56.171 1.00 78.25 755 ALA A CA 1
ATOM 5862 C C . ALA A 1 755 ? -47.045 -22.400 57.194 1.00 78.25 755 ALA A C 1
ATOM 5864 O O . ALA A 1 755 ? -47.130 -22.760 58.357 1.00 78.25 755 ALA A O 1
ATOM 5865 N N . LEU A 1 756 ? -46.094 -21.533 56.824 1.00 76.19 756 LEU A N 1
ATOM 5866 C CA . LEU A 1 756 ? -45.165 -20.910 57.785 1.00 76.19 756 LEU A CA 1
ATOM 5867 C C . LEU A 1 756 ? -45.887 -20.003 58.789 1.00 76.19 756 LEU A C 1
ATOM 5869 O O . LEU A 1 756 ? -45.522 -19.973 59.967 1.00 76.19 756 LEU A O 1
ATOM 5873 N N . ALA A 1 757 ? -46.918 -19.292 58.333 1.00 70.81 757 ALA A N 1
ATOM 5874 C CA . ALA A 1 757 ? -47.760 -18.475 59.193 1.00 70.81 757 ALA A CA 1
ATOM 5875 C C . ALA A 1 757 ? -48.560 -19.332 60.194 1.00 70.81 757 ALA A C 1
ATOM 5877 O O . ALA A 1 757 ? -48.647 -18.982 61.371 1.00 70.81 757 ALA A O 1
ATOM 5878 N N . GLU A 1 758 ? -49.066 -20.483 59.743 1.00 68.31 758 GLU A N 1
ATOM 5879 C CA . GLU A 1 758 ? -49.803 -21.466 60.549 1.00 68.31 758 GLU A CA 1
ATOM 5880 C C . GLU A 1 758 ? -48.888 -22.284 61.477 1.00 68.31 758 GLU A C 1
ATOM 5882 O O . GLU A 1 758 ? -49.233 -22.548 62.625 1.00 68.31 758 GLU A O 1
ATOM 5887 N N . LYS A 1 759 ? -47.673 -22.636 61.046 1.00 61.38 759 LYS A N 1
ATOM 5888 C CA . LYS A 1 759 ? -46.750 -23.490 61.808 1.00 61.38 759 LYS A CA 1
ATOM 5889 C C . LYS A 1 759 ? -46.202 -22.796 63.051 1.00 61.38 759 LYS A C 1
ATOM 5891 O O . LYS A 1 759 ? -45.974 -23.459 64.057 1.00 61.38 759 LYS A O 1
ATOM 5896 N N . GLU A 1 760 ? -46.030 -21.471 63.035 1.00 57.53 760 GLU A N 1
ATOM 5897 C CA . GLU A 1 760 ? -45.700 -20.720 64.261 1.00 57.53 760 GLU A CA 1
ATOM 5898 C C . GLU A 1 760 ? -46.911 -20.466 65.172 1.00 57.53 760 GLU A C 1
ATOM 5900 O O . GLU A 1 760 ? -46.754 -20.189 66.367 1.00 57.53 760 GLU A O 1
ATOM 5905 N N . GLN A 1 761 ? -48.121 -20.606 64.630 1.00 52.84 761 GLN A N 1
ATOM 5906 C CA . GLN A 1 761 ? -49.358 -20.656 65.403 1.00 52.84 761 GLN A CA 1
ATOM 5907 C C . GLN A 1 761 ? -49.478 -22.016 66.117 1.00 52.84 761 GLN A C 1
ATOM 5909 O O . GLN A 1 761 ? -49.678 -22.053 67.333 1.00 52.84 761 GLN A O 1
ATOM 5914 N N . GLU A 1 762 ? -49.183 -23.116 65.417 1.00 47.16 762 GLU A N 1
ATOM 5915 C CA . GLU A 1 762 ? -49.108 -24.471 65.975 1.00 47.16 762 GLU A CA 1
ATOM 5916 C C . GLU A 1 762 ? -47.931 -24.675 66.937 1.00 47.16 762 GLU A C 1
ATOM 5918 O O . GLU A 1 762 ? -48.103 -25.325 67.960 1.00 47.16 762 GLU A O 1
ATOM 5923 N N . TYR A 1 763 ? -46.740 -24.117 66.695 1.00 46.38 763 TYR A N 1
ATOM 5924 C CA . TYR A 1 763 ? -45.565 -24.356 67.550 1.00 46.38 763 TYR A CA 1
ATOM 5925 C C . TYR A 1 763 ? -45.749 -23.813 68.980 1.00 46.38 763 TYR A C 1
ATOM 5927 O O . TYR A 1 763 ? -45.204 -24.368 69.938 1.00 46.38 763 TYR A O 1
ATOM 5935 N N . LYS A 1 764 ? -46.563 -22.764 69.172 1.00 47.00 764 LYS A N 1
ATOM 5936 C CA . LYS A 1 764 ? -46.942 -22.278 70.512 1.00 47.00 764 LYS A CA 1
ATOM 5937 C C . LYS A 1 764 ? -48.095 -23.063 71.140 1.00 47.00 764 LYS A C 1
ATOM 5939 O O . LYS A 1 764 ? -48.050 -23.283 72.351 1.00 47.00 764 LYS A O 1
ATOM 5944 N N . GLU A 1 765 ? -49.066 -23.518 70.350 1.00 42.41 765 GLU A N 1
ATOM 5945 C CA . GLU A 1 765 ? -50.163 -24.382 70.817 1.00 42.41 765 GLU A CA 1
ATOM 5946 C C . GLU A 1 765 ? -49.657 -25.803 71.169 1.00 42.41 765 GLU A C 1
ATOM 5948 O O . GLU A 1 765 ? -50.040 -26.381 72.188 1.00 42.41 765 GLU A O 1
ATOM 5953 N N . ALA A 1 766 ? -48.687 -26.330 70.418 1.00 42.47 766 ALA A N 1
ATOM 5954 C CA . ALA A 1 766 ? -48.031 -27.621 70.627 1.00 42.47 766 ALA A CA 1
ATOM 5955 C C . ALA A 1 766 ? -47.055 -27.615 71.814 1.00 42.47 766 ALA A C 1
ATOM 5957 O O . ALA A 1 766 ? -46.966 -28.603 72.545 1.00 42.47 766 ALA A O 1
ATOM 5958 N N . LYS A 1 767 ? -46.388 -26.485 72.104 1.00 42.81 767 LYS A N 1
ATOM 5959 C CA . LYS A 1 767 ? -45.529 -26.348 73.298 1.00 42.81 767 LYS A CA 1
ATOM 5960 C C . LYS A 1 767 ? -46.316 -26.428 74.618 1.00 42.81 767 LYS A C 1
ATOM 5962 O O . LYS A 1 767 ? -45.712 -26.648 75.666 1.00 42.81 767 LYS A O 1
ATOM 5967 N N . GLN A 1 768 ? -47.647 -26.296 74.581 1.00 45.47 768 GLN A N 1
ATOM 5968 C CA . GLN A 1 768 ? -48.528 -26.579 75.721 1.00 45.47 768 GLN A CA 1
ATOM 5969 C C . GLN A 1 768 ? -49.041 -28.034 75.769 1.00 45.47 768 GLN A C 1
ATOM 5971 O O . GLN A 1 768 ? -49.439 -28.475 76.844 1.00 45.47 768 GLN A O 1
ATOM 5976 N N . ARG A 1 769 ? -48.995 -28.800 74.665 1.00 46.75 769 ARG A N 1
ATOM 5977 C CA . ARG A 1 769 ? -49.578 -30.157 74.552 1.00 46.75 769 ARG A CA 1
ATOM 5978 C C . ARG A 1 769 ? -48.622 -31.332 74.843 1.00 46.75 769 ARG A C 1
ATOM 5980 O O . ARG A 1 769 ? -49.091 -32.462 74.922 1.00 46.75 769 ARG A O 1
ATOM 5987 N N . ALA A 1 770 ? -47.318 -31.106 75.030 1.00 49.53 770 ALA A N 1
ATOM 5988 C CA . ALA A 1 770 ? -46.308 -32.182 75.057 1.00 49.53 770 ALA A CA 1
ATOM 5989 C C . ALA A 1 770 ? -45.814 -32.650 76.450 1.00 49.53 770 ALA A C 1
ATOM 5991 O O . ALA A 1 770 ? -44.862 -33.419 76.517 1.00 49.53 770 ALA A O 1
ATOM 5992 N N . ILE A 1 771 ? -46.406 -32.206 77.566 1.00 60.16 771 ILE A N 1
ATOM 5993 C CA . ILE A 1 771 ? -45.912 -32.524 78.925 1.00 60.16 771 ILE A CA 1
ATOM 5994 C C . ILE A 1 771 ? -46.983 -33.301 79.700 1.00 60.16 771 ILE A C 1
ATOM 5996 O O . ILE A 1 771 ? -48.159 -32.967 79.600 1.00 60.16 771 ILE A O 1
ATOM 6000 N N . LEU A 1 772 ? -46.584 -34.308 80.487 1.00 71.12 772 LEU A N 1
ATOM 6001 C CA . LEU A 1 772 ? -47.462 -34.984 81.446 1.00 71.12 772 LEU A CA 1
ATOM 6002 C C . LEU A 1 772 ? -47.884 -33.993 82.550 1.00 71.12 772 LEU A C 1
ATOM 6004 O O . LEU A 1 772 ? -47.033 -33.418 83.227 1.00 71.12 772 LEU A O 1
ATOM 6008 N N . LEU A 1 773 ? -49.188 -33.762 82.729 1.00 74.00 773 LEU A N 1
ATOM 6009 C CA . LEU A 1 773 ? -49.705 -32.727 83.639 1.00 74.00 773 LEU A CA 1
ATOM 6010 C C . LEU A 1 773 ? -50.363 -33.313 84.896 1.00 74.00 773 LEU A C 1
ATOM 6012 O O . LEU A 1 773 ? -51.172 -34.235 84.818 1.00 74.00 773 LEU A O 1
ATOM 6016 N N . GLU A 1 774 ? -50.084 -32.720 86.057 1.00 81.06 774 GLU A N 1
ATOM 6017 C CA . GLU A 1 774 ? -50.827 -32.999 87.290 1.00 81.06 774 GLU A CA 1
ATOM 6018 C C . GLU A 1 774 ? -52.183 -32.270 87.255 1.00 81.06 774 GLU A C 1
ATOM 6020 O O . GLU A 1 774 ? -52.258 -31.072 86.976 1.00 81.06 774 GLU A O 1
ATOM 6025 N N . ALA A 1 775 ? -53.266 -32.996 87.513 1.00 79.12 775 ALA A N 1
ATOM 6026 C CA . ALA A 1 775 ? -54.643 -32.522 87.470 1.00 79.12 775 ALA A CA 1
ATOM 6027 C C . ALA A 1 775 ? -55.348 -32.737 88.824 1.00 79.12 775 ALA A C 1
ATOM 6029 O O . ALA A 1 775 ? -54.948 -33.606 89.601 1.00 79.12 775 ALA A O 1
ATOM 6030 N N . PRO A 1 776 ? -56.421 -31.981 89.127 1.00 76.56 776 PRO A N 1
ATOM 6031 C CA . PRO A 1 776 ? -57.239 -32.238 90.308 1.00 76.56 776 PRO A CA 1
ATOM 6032 C C . PRO A 1 776 ? -57.929 -33.605 90.209 1.00 76.56 776 PRO A C 1
ATOM 6034 O O . PRO A 1 776 ? -58.436 -33.986 89.152 1.00 76.56 776 PRO A O 1
ATOM 6037 N N . ALA A 1 777 ? -57.954 -34.345 91.320 1.00 78.88 777 ALA A N 1
ATOM 6038 C CA . ALA A 1 777 ? -58.534 -35.679 91.350 1.00 78.88 777 ALA A CA 1
ATOM 6039 C C . ALA A 1 777 ? -60.074 -35.634 91.248 1.00 78.88 777 ALA A C 1
ATOM 6041 O O . ALA A 1 777 ? -60.711 -34.937 92.043 1.00 78.88 777 ALA A O 1
ATOM 6042 N N . PRO A 1 778 ? -60.691 -36.387 90.319 1.00 79.94 778 PRO A N 1
ATOM 6043 C CA . PRO A 1 778 ? -62.142 -36.546 90.263 1.00 79.94 778 PRO A CA 1
ATOM 6044 C C . PRO A 1 778 ? -62.688 -37.251 91.514 1.00 79.94 778 PRO A C 1
ATOM 6046 O O . PRO A 1 778 ? -61.953 -37.902 92.268 1.00 79.94 778 PRO A O 1
ATOM 6049 N N . LYS A 1 779 ? -64.002 -37.126 91.748 1.00 78.69 779 LYS A N 1
ATOM 6050 C CA . LYS A 1 779 ? -64.659 -37.802 92.875 1.00 78.69 779 LYS A CA 1
ATOM 6051 C C . LYS A 1 779 ? -64.551 -39.323 92.693 1.00 78.69 779 LYS A C 1
ATOM 6053 O O . LYS A 1 779 ? -64.581 -39.793 91.561 1.00 78.69 779 LYS A O 1
ATOM 6058 N N . PRO A 1 780 ? -64.518 -40.123 93.777 1.00 78.62 780 PRO A N 1
ATOM 6059 C CA . PRO A 1 780 ? -64.365 -41.578 93.671 1.00 78.62 780 PRO A CA 1
ATOM 6060 C C . PRO A 1 780 ? -65.410 -42.269 92.778 1.00 78.62 780 PRO A C 1
ATOM 6062 O O . PRO A 1 780 ? -65.106 -43.289 92.168 1.00 78.62 780 PRO A O 1
ATOM 6065 N N . MET A 1 781 ? -66.632 -41.730 92.698 1.00 78.00 781 MET A N 1
ATOM 6066 C CA . MET A 1 781 ? -67.697 -42.277 91.843 1.00 78.00 781 MET A CA 1
ATOM 6067 C C . MET A 1 781 ? -67.458 -42.041 90.345 1.00 78.00 781 MET A C 1
ATOM 6069 O O . MET A 1 781 ? -67.981 -42.797 89.538 1.00 78.00 781 MET A O 1
ATOM 6073 N N . ASP A 1 782 ? -66.617 -41.067 89.994 1.00 80.38 782 ASP A N 1
ATOM 6074 C CA . ASP A 1 782 ? -66.280 -40.689 88.616 1.00 80.38 782 ASP A CA 1
ATOM 6075 C C . ASP A 1 782 ? -64.932 -41.298 88.179 1.00 80.38 782 ASP A C 1
ATOM 6077 O O . ASP A 1 782 ? -64.273 -40.812 87.260 1.00 80.38 782 ASP A O 1
ATOM 6081 N N . THR A 1 783 ? -64.481 -42.346 88.880 1.00 83.88 783 THR A N 1
ATOM 6082 C CA . THR A 1 783 ? -63.232 -43.057 88.583 1.00 83.88 783 THR A CA 1
ATOM 6083 C C . THR A 1 783 ? -63.493 -44.504 88.226 1.00 83.88 783 THR A C 1
ATOM 6085 O O . THR A 1 783 ? -64.312 -45.181 88.848 1.00 83.88 783 THR A O 1
ATOM 6088 N N . THR A 1 784 ? -62.737 -44.996 87.254 1.00 84.75 784 THR A N 1
ATOM 6089 C CA . THR A 1 784 ? -62.830 -46.372 86.772 1.00 84.75 784 THR A CA 1
ATOM 6090 C C . THR A 1 784 ? -61.677 -47.177 87.355 1.00 84.75 784 THR A C 1
ATOM 6092 O O . THR A 1 784 ? -60.543 -46.696 87.433 1.00 84.75 784 THR A O 1
ATOM 6095 N N . LYS A 1 785 ? -61.928 -48.409 87.807 1.00 81.62 785 LYS A N 1
ATOM 6096 C CA . LYS A 1 785 ? -60.812 -49.282 88.184 1.00 81.62 785 LYS A CA 1
ATOM 6097 C C . LYS A 1 785 ? -60.172 -49.819 86.915 1.00 81.62 785 LYS A C 1
ATOM 6099 O O . LYS A 1 785 ? -60.874 -50.179 85.981 1.00 81.62 785 LYS A O 1
ATOM 6104 N N . ALA A 1 786 ? -58.855 -49.983 86.909 1.00 78.31 786 ALA A N 1
ATOM 6105 C CA . ALA A 1 786 ? -58.116 -50.549 85.778 1.00 78.31 786 ALA A CA 1
ATOM 6106 C C . ALA A 1 786 ? -58.663 -51.916 85.323 1.00 78.31 786 ALA A C 1
ATOM 6108 O O . ALA A 1 786 ? -58.564 -52.279 84.159 1.00 78.31 786 ALA A O 1
ATOM 6109 N N . ILE A 1 787 ? -59.279 -52.660 86.245 1.00 74.94 787 ILE A N 1
ATOM 6110 C CA . ILE A 1 787 ? -59.894 -53.970 85.999 1.00 74.94 787 ILE A CA 1
ATOM 6111 C C . ILE A 1 787 ? -61.185 -53.883 85.177 1.00 74.94 787 ILE A C 1
ATOM 6113 O O . ILE A 1 787 ? -61.578 -54.874 84.565 1.00 74.94 787 ILE A O 1
ATOM 6117 N N . ASP A 1 788 ? -61.824 -52.713 85.177 1.00 78.94 788 ASP A N 1
ATOM 6118 C CA . ASP A 1 788 ? -63.084 -52.433 84.495 1.00 78.94 788 ASP A CA 1
ATOM 6119 C C . ASP A 1 788 ? -62.844 -51.841 83.087 1.00 78.94 788 ASP A C 1
ATOM 6121 O O . ASP A 1 788 ? -63.779 -51.752 82.295 1.00 78.94 788 ASP A O 1
ATOM 6125 N N . LEU A 1 789 ? -61.596 -51.483 82.741 1.00 79.44 789 LEU A N 1
ATOM 6126 C CA . LEU A 1 789 ? -61.208 -51.067 81.387 1.00 79.44 789 LEU A CA 1
ATOM 6127 C C . LEU A 1 789 ? -60.902 -52.268 80.473 1.00 79.44 789 LEU A C 1
ATOM 6129 O O . LEU A 1 789 ? -60.458 -53.310 80.962 1.00 79.44 789 LEU A O 1
ATOM 6133 N N . PRO A 1 790 ? -61.090 -52.160 79.142 1.00 78.81 790 PRO A N 1
ATOM 6134 C CA . PRO A 1 790 ? -60.659 -53.177 78.175 1.00 78.81 790 PRO A CA 1
ATOM 6135 C C . PRO A 1 790 ? -59.129 -53.379 78.171 1.00 78.81 790 PRO A C 1
ATOM 6137 O O . PRO A 1 790 ? -58.392 -52.455 78.516 1.00 78.81 790 PRO A O 1
ATOM 6140 N N . PRO A 1 791 ? -58.610 -54.563 77.793 1.00 79.12 791 PRO A N 1
ATOM 6141 C CA . PRO A 1 791 ? -57.175 -54.748 77.629 1.00 79.12 791 PRO A CA 1
ATOM 6142 C C . PRO A 1 791 ? -56.728 -54.083 76.329 1.00 79.12 791 PRO A C 1
ATOM 6144 O O . PRO A 1 791 ? -57.475 -54.090 75.351 1.00 79.12 791 PRO A O 1
ATOM 6147 N N . GLY A 1 792 ? -55.522 -53.531 76.323 1.00 76.44 792 GLY A N 1
ATOM 6148 C CA . GLY A 1 792 ? -54.994 -52.788 75.185 1.00 76.44 792 GLY A CA 1
ATOM 6149 C C . GLY A 1 792 ? -53.972 -51.738 75.596 1.00 76.44 792 GLY A C 1
ATOM 6150 O O . GLY A 1 792 ? -53.624 -51.613 76.775 1.00 76.44 792 GLY A O 1
ATOM 6151 N N . GLU A 1 793 ? -53.506 -50.994 74.601 1.00 79.44 793 GLU A N 1
ATOM 6152 C CA . GLU A 1 793 ? -52.584 -49.878 74.772 1.00 79.44 793 GLU A CA 1
ATOM 6153 C C . GLU A 1 793 ? -53.342 -48.566 74.983 1.00 79.44 793 GLU A C 1
ATOM 6155 O O . GLU A 1 793 ? -54.424 -48.334 74.437 1.00 79.44 793 GLU A O 1
ATOM 6160 N N . TYR A 1 794 ? -52.771 -47.723 75.834 1.00 81.19 794 TYR A N 1
ATOM 6161 C CA . TYR A 1 794 ? -53.321 -46.447 76.241 1.00 81.19 794 TYR A CA 1
ATOM 6162 C C . TYR A 1 794 ? -52.208 -45.411 76.340 1.00 81.19 794 TYR A C 1
ATOM 6164 O O . TYR A 1 794 ? -51.097 -45.710 76.776 1.00 81.19 794 TYR A O 1
ATOM 6172 N N . ILE A 1 795 ? -52.538 -44.159 76.041 1.00 79.75 795 ILE A N 1
ATOM 6173 C CA . ILE A 1 795 ? -51.683 -43.011 76.327 1.00 79.75 795 ILE A CA 1
ATOM 6174 C C . ILE A 1 795 ? -52.252 -42.208 77.496 1.00 79.75 795 ILE A C 1
ATOM 6176 O O . ILE A 1 795 ? -53.465 -42.056 77.647 1.00 79.75 795 ILE A O 1
ATOM 6180 N N . CYS A 1 796 ? -51.363 -41.688 78.336 1.00 80.88 796 CYS A N 1
ATOM 6181 C CA . CYS A 1 796 ? -51.695 -40.895 79.509 1.00 80.88 796 CYS A CA 1
ATOM 6182 C C . CYS A 1 796 ? -50.961 -39.557 79.459 1.00 80.88 796 CYS A C 1
ATOM 6184 O O . CYS A 1 796 ? -49.732 -39.498 79.539 1.00 80.88 796 CYS A O 1
ATOM 6186 N N . ARG A 1 797 ? -51.725 -38.467 79.362 1.00 77.81 797 ARG A N 1
ATOM 6187 C CA . ARG A 1 797 ? -51.198 -37.091 79.327 1.00 77.81 797 ARG A CA 1
ATOM 6188 C C . ARG A 1 797 ? -51.448 -36.325 80.624 1.00 77.81 797 ARG A C 1
ATOM 6190 O O . ARG A 1 797 ? -50.868 -35.259 80.829 1.00 77.81 797 ARG A O 1
ATOM 6197 N N . ARG A 1 798 ? -52.262 -36.877 81.530 1.00 84.94 798 ARG A N 1
ATOM 6198 C CA . ARG A 1 798 ? -52.586 -36.282 82.831 1.00 84.94 798 ARG A CA 1
ATOM 6199 C C . ARG A 1 798 ? -52.589 -37.330 83.939 1.00 84.94 798 ARG A C 1
ATOM 6201 O O . ARG A 1 79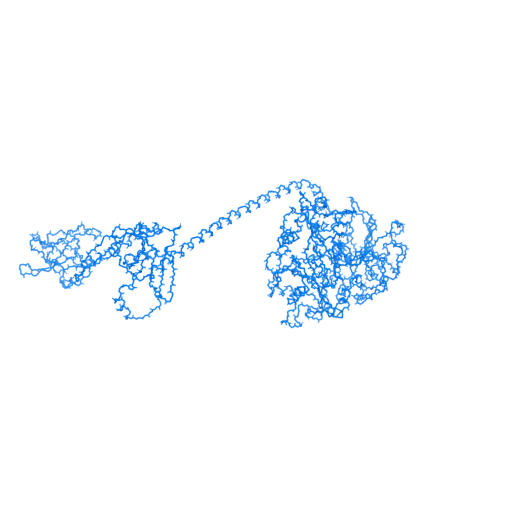8 ? -52.997 -38.465 83.710 1.00 84.94 798 ARG A O 1
ATOM 6208 N N . TYR A 1 799 ? -52.202 -36.942 85.150 1.00 87.62 799 TYR A N 1
ATOM 6209 C CA . TYR A 1 799 ? -52.329 -37.773 86.352 1.00 87.62 799 TYR A CA 1
ATOM 6210 C C . TYR A 1 799 ? -52.867 -36.960 87.534 1.00 87.62 799 TYR A C 1
ATOM 6212 O O . TYR A 1 799 ? -52.826 -35.733 87.519 1.00 87.62 799 TYR A O 1
ATOM 6220 N N . ALA A 1 800 ? -53.368 -37.626 88.572 1.00 85.50 800 ALA A N 1
ATOM 6221 C CA . ALA A 1 800 ? -53.770 -36.988 89.824 1.00 85.50 800 ALA A CA 1
ATOM 6222 C C . ALA A 1 800 ? -53.399 -37.853 91.035 1.00 85.50 800 ALA A C 1
ATOM 6224 O O . ALA A 1 800 ? -53.372 -39.080 90.944 1.00 85.50 800 ALA A O 1
ATOM 6225 N N . SER A 1 801 ? -53.167 -37.220 92.185 1.00 84.44 801 SER A N 1
ATOM 6226 C CA . SER A 1 801 ? -52.975 -37.905 93.470 1.00 84.44 801 SER A CA 1
ATOM 6227 C C . SER A 1 801 ? -54.190 -37.672 94.365 1.00 84.44 801 SER A C 1
ATOM 6229 O O . SER A 1 801 ? -54.685 -36.552 94.466 1.00 84.44 801 SER A O 1
ATOM 6231 N N . THR A 1 802 ? -54.699 -38.721 95.008 1.00 84.88 802 THR A N 1
ATOM 6232 C CA . THR A 1 802 ? -55.878 -38.637 95.882 1.00 84.88 802 THR A CA 1
ATOM 6233 C C . THR A 1 802 ? -55.835 -39.682 96.990 1.00 84.88 802 THR A C 1
ATOM 6235 O O . THR A 1 802 ? -54.925 -40.503 97.039 1.00 84.88 802 THR A O 1
ATOM 6238 N N . THR A 1 803 ? -56.827 -39.674 97.878 1.00 81.38 803 THR A N 1
ATOM 6239 C CA . THR A 1 803 ? -56.961 -40.652 98.961 1.00 81.38 803 THR A CA 1
ATOM 6240 C C . THR A 1 803 ? -58.345 -41.281 98.904 1.00 81.38 803 THR A C 1
ATOM 6242 O O . THR A 1 803 ? -59.352 -40.606 99.112 1.00 81.38 803 THR A O 1
ATOM 6245 N N . PHE A 1 804 ? -58.419 -42.592 98.670 1.00 78.75 804 PHE A N 1
ATOM 6246 C CA . PHE A 1 804 ? -59.677 -43.342 98.690 1.00 78.75 804 PHE A CA 1
ATOM 6247 C C . PHE A 1 804 ? -59.729 -44.251 99.916 1.00 78.75 804 PHE A C 1
ATOM 6249 O O . PHE A 1 804 ? -58.877 -45.121 100.089 1.00 78.75 804 PHE A O 1
ATOM 6256 N N . ARG A 1 805 ? -60.756 -44.065 100.762 1.00 74.44 805 ARG A N 1
ATOM 6257 C CA . ARG A 1 805 ? -60.975 -44.837 102.006 1.00 74.44 805 ARG A CA 1
ATOM 6258 C C . ARG A 1 805 ? -59.722 -44.901 102.900 1.00 74.44 805 ARG A C 1
ATOM 6260 O O . ARG A 1 805 ? -59.382 -45.958 103.416 1.00 74.44 805 ARG A O 1
ATOM 6267 N N . GLY A 1 806 ? -59.024 -43.772 103.038 1.00 72.94 806 GLY A N 1
ATOM 6268 C CA . GLY A 1 806 ? -57.823 -43.643 103.872 1.00 72.94 806 GLY A CA 1
ATOM 6269 C C . GLY A 1 806 ? -56.512 -44.123 103.237 1.00 72.94 806 GLY A C 1
ATOM 6270 O O . GLY A 1 806 ? -55.468 -43.949 103.854 1.00 72.94 806 GLY A O 1
ATOM 6271 N N . ALA A 1 807 ? -56.530 -44.675 102.018 1.00 76.75 807 ALA A N 1
ATOM 6272 C CA . ALA A 1 807 ? -55.321 -45.093 101.304 1.00 76.75 807 ALA A CA 1
ATOM 6273 C C . ALA A 1 807 ? -54.977 -44.117 100.160 1.00 76.75 807 ALA A C 1
ATOM 6275 O O . ALA A 1 807 ? -55.888 -43.764 99.401 1.00 76.75 807 ALA A O 1
ATOM 6276 N N . PRO A 1 808 ? -53.706 -43.697 100.004 1.00 80.50 808 PRO A N 1
ATOM 6277 C CA . PRO A 1 808 ? -53.279 -42.876 98.875 1.00 80.50 808 PRO A CA 1
ATOM 6278 C C . PRO A 1 808 ? -53.417 -43.655 97.561 1.00 80.50 808 PRO A C 1
ATOM 6280 O O . PRO A 1 808 ? -53.187 -44.864 97.516 1.00 80.50 808 PRO A O 1
ATOM 6283 N N . ARG A 1 809 ? -53.828 -42.957 96.504 1.00 83.31 809 ARG A N 1
ATOM 6284 C CA . ARG A 1 809 ? -54.086 -43.479 95.160 1.00 83.31 809 ARG A CA 1
ATOM 6285 C C . ARG A 1 809 ? -53.518 -42.528 94.117 1.00 83.31 809 ARG A C 1
ATOM 6287 O O . ARG A 1 809 ? -53.652 -41.310 94.252 1.00 83.31 809 ARG A O 1
ATOM 6294 N N . THR A 1 810 ? -52.959 -43.091 93.052 1.00 87.38 810 THR A N 1
ATOM 6295 C CA . THR A 1 810 ? -52.563 -42.340 91.855 1.00 87.38 810 THR A CA 1
ATOM 6296 C C . THR A 1 810 ? -53.517 -42.689 90.720 1.00 87.38 810 THR A C 1
ATOM 6298 O O . THR A 1 810 ? -53.718 -43.859 90.402 1.00 87.38 810 THR A O 1
ATOM 6301 N N . LEU A 1 811 ? -54.128 -41.661 90.139 1.00 87.19 811 LEU A N 1
ATOM 6302 C CA . LEU A 1 811 ? -55.039 -41.758 89.006 1.00 87.19 811 LEU A CA 1
ATOM 6303 C C . LEU A 1 811 ? -54.292 -41.390 87.728 1.00 87.19 811 LEU A C 1
ATOM 6305 O O . LEU A 1 811 ? -53.683 -40.323 87.668 1.00 87.19 811 LEU A O 1
ATOM 6309 N N . LEU A 1 812 ? -54.384 -42.236 86.706 1.00 88.44 812 LEU A N 1
ATOM 6310 C CA . LEU A 1 812 ? -53.914 -41.941 85.352 1.00 88.44 812 LEU A CA 1
ATOM 6311 C C . LEU A 1 812 ? -55.122 -41.703 84.445 1.00 88.44 812 LEU A C 1
ATOM 6313 O O . LEU A 1 812 ? -56.089 -42.461 84.491 1.00 88.44 812 LEU A O 1
ATOM 6317 N N . PHE A 1 813 ? -55.085 -40.649 83.636 1.00 87.81 813 PHE A N 1
ATOM 6318 C CA . PHE A 1 813 ? -56.145 -40.340 82.677 1.00 87.81 813 PHE A CA 1
ATOM 6319 C C . PHE A 1 813 ? -55.812 -41.039 81.357 1.00 87.81 813 PHE A C 1
ATOM 6321 O O . PHE A 1 813 ? -54.996 -40.544 80.580 1.00 87.81 813 PHE A O 1
ATOM 6328 N N . LEU A 1 814 ? -56.386 -42.228 81.157 1.00 83.12 814 LEU A N 1
ATOM 6329 C CA . LEU A 1 814 ? -56.033 -43.128 80.060 1.00 83.12 814 LEU A CA 1
ATOM 6330 C C . LEU A 1 814 ? -56.922 -42.904 78.837 1.00 83.12 814 LEU A C 1
ATOM 6332 O O . LEU A 1 814 ? -58.142 -42.794 78.966 1.00 83.12 814 LEU A O 1
ATOM 6336 N N . VAL A 1 815 ? -56.299 -42.901 77.660 1.00 83.12 815 VAL A N 1
ATOM 6337 C CA . VAL A 1 815 ? -56.961 -42.805 76.355 1.00 83.12 815 VAL A CA 1
ATOM 6338 C C . VAL A 1 815 ? -56.510 -43.981 75.482 1.00 83.12 815 VAL A C 1
ATOM 6340 O O . VAL A 1 815 ? -55.302 -44.142 75.318 1.00 83.12 815 VAL A O 1
ATOM 6343 N N . PRO A 1 816 ? -57.417 -44.819 74.945 1.00 78.50 816 PRO A N 1
ATOM 6344 C CA . PRO A 1 816 ? -57.038 -46.007 74.175 1.00 78.50 816 PRO A CA 1
ATOM 6345 C C . PRO A 1 816 ? -56.364 -45.643 72.848 1.00 78.50 816 PRO A C 1
ATOM 6347 O O . PRO A 1 816 ? -56.837 -44.748 72.142 1.00 78.50 816 PRO A O 1
ATOM 6350 N N . THR A 1 817 ? -55.300 -46.358 72.484 1.00 75.00 817 THR A N 1
ATOM 6351 C CA . THR A 1 817 ? -54.547 -46.162 71.234 1.00 75.00 817 THR A CA 1
ATOM 6352 C C . THR A 1 817 ? -54.855 -47.247 70.199 1.00 75.00 817 THR A C 1
ATOM 6354 O O . THR A 1 817 ? -55.209 -48.375 70.543 1.00 75.00 817 THR A O 1
ATOM 6357 N N . GLY A 1 818 ? -54.786 -46.882 68.916 1.00 64.31 818 GLY A N 1
ATOM 6358 C CA . GLY A 1 818 ? -54.990 -47.785 67.781 1.00 64.31 818 GLY A CA 1
ATOM 6359 C C . GLY A 1 818 ? -53.692 -48.480 67.369 1.00 64.31 818 GLY A C 1
ATOM 6360 O O . GLY A 1 818 ? -52.630 -48.189 67.913 1.00 64.31 818 GLY A O 1
ATOM 6361 N N . GLU A 1 819 ? -53.750 -49.361 66.365 1.00 57.38 819 GLU A N 1
ATOM 6362 C CA . GLU A 1 819 ? -52.582 -50.122 65.865 1.00 57.38 819 GLU A CA 1
ATOM 6363 C C . GLU A 1 819 ? -51.426 -49.239 65.345 1.00 57.38 819 GLU A C 1
ATOM 6365 O O . GLU A 1 819 ? -50.299 -49.702 65.207 1.00 57.38 819 GLU A O 1
ATOM 6370 N N . ASN A 1 820 ? -51.688 -47.959 65.073 1.00 48.03 820 ASN A N 1
ATOM 6371 C CA . ASN A 1 820 ? -50.717 -46.953 64.642 1.00 48.03 820 ASN A CA 1
ATOM 6372 C C . ASN A 1 820 ? -50.150 -46.093 65.792 1.00 48.03 820 ASN A C 1
ATOM 6374 O O . ASN A 1 820 ? -49.416 -45.145 65.522 1.00 48.03 820 ASN A O 1
ATOM 6378 N N . GLY A 1 821 ? -50.495 -46.383 67.052 1.00 54.88 821 GLY A N 1
ATOM 6379 C CA . GLY A 1 821 ? -50.044 -45.630 68.229 1.00 54.88 821 GLY A CA 1
ATOM 6380 C C . GLY A 1 821 ? -50.785 -44.308 68.479 1.00 54.88 821 GLY A C 1
ATOM 6381 O O . GLY A 1 821 ? -50.514 -43.638 69.475 1.00 54.88 821 GLY A O 1
ATOM 6382 N N . GLU A 1 822 ? -51.744 -43.940 67.623 1.00 58.06 822 GLU A N 1
ATOM 6383 C CA . GLU A 1 822 ? -52.554 -42.728 67.784 1.00 58.06 822 GLU A CA 1
ATOM 6384 C C . GLU A 1 822 ? -53.782 -42.977 68.681 1.00 58.06 822 GLU A C 1
ATOM 6386 O O . GLU A 1 822 ? -54.338 -44.083 68.676 1.00 58.06 822 GLU A O 1
ATOM 6391 N N . PRO A 1 823 ? -54.251 -41.976 69.452 1.00 63.12 823 PRO A N 1
ATOM 6392 C CA . PRO A 1 823 ? -55.477 -42.088 70.235 1.00 63.12 823 PRO A CA 1
ATOM 6393 C C . PRO A 1 823 ? -56.682 -42.415 69.345 1.00 63.12 823 PRO A C 1
ATOM 6395 O O . PRO A 1 823 ? -56.954 -41.732 68.363 1.00 63.12 823 PRO A O 1
ATOM 6398 N N . THR A 1 824 ? -57.449 -43.437 69.716 1.00 60.06 824 THR A N 1
ATOM 6399 C CA . THR A 1 824 ? -58.693 -43.809 69.013 1.00 60.06 824 THR A CA 1
ATOM 6400 C C . THR A 1 824 ? -59.874 -42.912 69.384 1.00 60.06 824 THR A C 1
ATOM 6402 O O . THR A 1 824 ? -60.897 -42.919 68.703 1.00 60.06 824 THR A O 1
ATOM 6405 N N . THR A 1 825 ? -59.753 -42.151 70.474 1.00 64.62 825 THR A N 1
ATOM 6406 C CA . THR A 1 825 ? -60.769 -41.217 70.977 1.00 64.62 825 THR A CA 1
ATOM 6407 C C . THR A 1 825 ? -60.080 -40.074 71.729 1.00 64.62 825 THR A C 1
ATOM 6409 O O . THR A 1 825 ? -58.971 -40.263 72.217 1.00 64.62 825 THR A O 1
ATOM 6412 N N . ASP A 1 826 ? -60.757 -38.940 71.920 1.00 63.88 826 ASP A N 1
ATOM 6413 C CA . ASP A 1 826 ? -60.291 -37.856 72.807 1.00 63.88 826 ASP A CA 1
ATOM 6414 C C . ASP A 1 826 ? -60.814 -37.977 74.255 1.00 63.88 826 ASP A C 1
ATOM 6416 O O . ASP A 1 826 ? -60.592 -37.098 75.090 1.00 63.88 826 ASP A O 1
ATOM 6420 N N . ILE A 1 827 ? -61.541 -39.051 74.576 1.00 71.50 827 ILE A N 1
ATOM 6421 C CA . ILE A 1 827 ? -62.145 -39.260 75.894 1.00 71.50 827 ILE A CA 1
ATOM 6422 C C . ILE A 1 827 ? -61.101 -39.842 76.854 1.00 71.50 827 ILE A C 1
ATOM 6424 O O . ILE A 1 827 ? -60.690 -40.997 76.741 1.00 71.50 827 ILE A O 1
ATOM 6428 N N . GLU A 1 828 ? -60.713 -39.042 77.847 1.00 79.88 828 GLU A N 1
ATOM 6429 C CA . GLU A 1 828 ? -59.851 -39.455 78.955 1.00 79.88 828 GLU A CA 1
ATOM 6430 C C . GLU A 1 828 ? -60.647 -40.196 80.037 1.00 79.88 828 GLU A C 1
ATOM 6432 O O . GLU A 1 828 ? -61.601 -39.657 80.600 1.00 79.88 828 GLU A O 1
ATOM 6437 N N . THR A 1 829 ? -60.215 -41.409 80.393 1.00 81.62 829 THR A N 1
ATOM 6438 C CA . THR A 1 829 ? -60.820 -42.185 81.486 1.00 81.62 829 THR A CA 1
ATOM 6439 C C . THR A 1 829 ? -59.940 -42.130 82.741 1.00 81.62 829 THR A C 1
ATOM 6441 O O . THR A 1 829 ? -58.836 -42.689 82.735 1.00 81.62 829 THR A O 1
ATOM 6444 N N . PRO A 1 830 ? -60.388 -41.499 83.848 1.00 86.94 830 PRO A N 1
ATOM 6445 C CA . PRO A 1 830 ? -59.631 -41.462 85.095 1.00 86.94 830 PRO A CA 1
ATOM 6446 C C . PRO A 1 830 ? -59.577 -42.854 85.724 1.00 86.94 830 PRO A C 1
ATOM 6448 O O . PRO A 1 830 ? -60.598 -43.402 86.150 1.00 86.94 830 PRO A O 1
ATOM 6451 N N . THR A 1 831 ? -58.377 -43.421 85.790 1.00 85.38 831 THR A N 1
ATOM 6452 C CA . THR A 1 831 ? -58.174 -44.839 86.081 1.00 85.38 831 THR A CA 1
ATOM 6453 C C . THR A 1 831 ? -57.245 -45.042 87.268 1.00 85.38 831 THR A C 1
ATOM 6455 O O . THR A 1 831 ? -56.164 -44.459 87.319 1.00 85.38 831 THR A O 1
ATOM 6458 N N . TYR A 1 832 ? -57.637 -45.906 88.207 1.00 86.69 832 TYR A N 1
ATOM 6459 C CA . TYR A 1 832 ? -56.777 -46.369 89.307 1.00 86.69 832 TYR A CA 1
ATOM 6460 C C . TYR A 1 832 ? -56.766 -47.891 89.411 1.00 86.69 832 TYR A C 1
ATOM 6462 O O . TYR A 1 832 ? -57.708 -48.573 89.011 1.00 86.69 832 TYR A O 1
ATOM 6470 N N . GLY A 1 833 ? -55.725 -48.455 90.013 1.00 82.00 833 GLY A N 1
ATOM 6471 C CA . GLY A 1 833 ? -55.658 -49.889 90.259 1.00 82.00 833 GLY A CA 1
ATOM 6472 C C . GLY A 1 833 ? -54.356 -50.285 90.931 1.00 82.00 833 GLY A C 1
ATOM 6473 O O . GLY A 1 833 ? -53.340 -49.622 90.761 1.00 82.00 833 GLY A O 1
ATOM 6474 N N . HIS A 1 834 ? -54.384 -51.393 91.669 1.00 78.62 834 HIS A N 1
ATOM 6475 C CA . HIS A 1 834 ? -53.225 -51.861 92.429 1.00 78.62 834 HIS A CA 1
ATOM 6476 C C . HIS A 1 834 ? -51.975 -52.066 91.552 1.00 78.62 834 HIS A C 1
ATOM 6478 O O . HIS A 1 834 ? -50.884 -51.655 91.931 1.00 78.62 834 HIS A O 1
ATOM 6484 N N . PHE A 1 835 ? -52.139 -52.647 90.359 1.00 76.12 835 PHE A N 1
ATOM 6485 C CA . PHE A 1 835 ? -51.031 -52.893 89.430 1.00 76.12 835 PHE A CA 1
ATOM 6486 C C . PHE A 1 835 ? -50.520 -51.613 88.753 1.00 76.12 835 PHE A C 1
ATOM 6488 O O . PHE A 1 835 ? -49.313 -51.454 88.623 1.00 76.12 835 PHE A O 1
ATOM 6495 N N . LEU A 1 836 ? -51.399 -50.660 88.414 1.00 79.25 836 LEU A N 1
ATOM 6496 C CA . LEU A 1 836 ? -50.981 -49.340 87.913 1.00 79.25 836 LEU A CA 1
ATOM 6497 C C . LEU A 1 836 ? -50.175 -48.569 88.961 1.00 79.25 836 LEU A C 1
ATOM 6499 O O . LEU A 1 836 ? -49.160 -47.963 88.640 1.00 79.25 836 LEU A O 1
ATOM 6503 N N . GLU A 1 837 ? -50.600 -48.620 90.223 1.00 82.56 837 GLU A N 1
ATOM 6504 C CA . GLU A 1 837 ? -49.872 -47.990 91.328 1.00 82.56 837 GLU A CA 1
ATOM 6505 C C . GLU A 1 837 ? -48.500 -48.629 91.545 1.00 82.56 837 GLU A C 1
ATOM 6507 O O . GLU A 1 837 ? -47.537 -47.921 91.835 1.00 82.56 837 GLU A O 1
ATOM 6512 N N . LYS A 1 838 ? -48.392 -49.952 91.365 1.00 81.69 838 LYS A N 1
ATOM 6513 C CA . LYS A 1 838 ? -47.114 -50.662 91.436 1.00 81.69 838 LYS A CA 1
ATOM 6514 C C . LYS A 1 838 ? -46.167 -50.213 90.323 1.00 81.69 838 LYS A C 1
ATOM 6516 O O . LYS A 1 838 ? -45.033 -49.879 90.634 1.00 81.69 838 LYS A O 1
ATOM 6521 N N . GLU A 1 839 ? -46.636 -50.130 89.079 1.00 82.38 839 GLU A N 1
ATOM 6522 C CA . GLU A 1 839 ? -45.828 -49.672 87.937 1.00 82.38 839 GLU A CA 1
ATOM 6523 C C . GLU A 1 839 ? -45.405 -48.209 88.061 1.00 82.38 839 GLU A C 1
ATOM 6525 O O . GLU A 1 839 ? -44.239 -47.875 87.859 1.00 82.38 839 GLU A O 1
ATOM 6530 N N . VAL A 1 840 ? -46.319 -47.333 88.485 1.00 81.25 840 VAL A N 1
ATOM 6531 C CA . VAL A 1 840 ? -45.980 -45.943 88.813 1.00 81.25 840 VAL A CA 1
ATOM 6532 C C . VAL A 1 840 ? -44.943 -45.894 89.939 1.00 81.25 840 VAL A C 1
ATOM 6534 O O . VAL A 1 840 ? -44.016 -45.091 89.880 1.00 81.25 840 VAL A O 1
ATOM 6537 N N . GLY A 1 841 ? -45.050 -46.769 90.942 1.00 79.75 841 GLY A N 1
ATOM 6538 C CA . GLY A 1 841 ? -44.031 -46.950 91.976 1.00 79.75 841 GLY A CA 1
ATOM 6539 C C . GLY A 1 841 ? -42.672 -47.370 91.408 1.00 79.75 841 GLY A C 1
ATOM 6540 O O . GLY A 1 841 ? -41.662 -46.775 91.779 1.00 79.75 841 GLY A O 1
ATOM 6541 N N . THR A 1 842 ? -42.641 -48.317 90.466 1.00 82.94 842 THR A N 1
ATOM 6542 C CA . THR A 1 842 ? -41.422 -48.745 89.756 1.00 82.94 842 THR A CA 1
ATOM 6543 C C . THR A 1 842 ? -40.778 -47.602 88.971 1.00 82.94 842 THR A C 1
ATOM 6545 O O . THR A 1 842 ? -39.554 -47.499 88.929 1.00 82.94 842 THR A O 1
ATOM 6548 N N . LEU A 1 843 ? -41.585 -46.692 88.415 1.00 76.38 843 LEU A N 1
ATOM 6549 C CA . LEU A 1 843 ? -41.102 -45.480 87.745 1.00 76.38 843 LEU A CA 1
ATOM 6550 C C . LEU A 1 843 ? -40.542 -44.420 88.711 1.00 76.38 843 LEU A C 1
ATOM 6552 O O . LEU A 1 843 ? -39.983 -43.429 88.252 1.00 76.38 843 LEU A O 1
ATOM 6556 N N . GLY A 1 844 ? -40.662 -44.605 90.031 1.00 79.06 844 GLY A N 1
ATOM 6557 C CA . GLY A 1 844 ? -40.230 -43.641 91.051 1.00 79.06 844 GLY A CA 1
ATOM 6558 C C . GLY A 1 844 ? -41.374 -42.842 91.690 1.00 79.06 844 GLY A C 1
ATOM 6559 O O . GLY A 1 844 ? -41.133 -41.848 92.378 1.00 79.06 844 GLY A O 1
ATOM 6560 N N . GLY A 1 845 ? -42.622 -43.268 91.484 1.00 81.25 845 GLY A N 1
ATOM 6561 C CA . GLY A 1 845 ? -43.816 -42.698 92.102 1.00 81.25 845 GLY A CA 1
ATOM 6562 C C . GLY A 1 845 ? -44.226 -41.341 91.528 1.00 81.25 845 GLY A C 1
ATOM 6563 O O . GLY A 1 845 ? -43.782 -40.912 90.464 1.00 81.25 845 GLY A O 1
ATOM 6564 N N . VAL A 1 846 ? -45.081 -40.629 92.267 1.00 80.50 846 VAL A N 1
ATOM 6565 C CA . VAL A 1 846 ? -45.637 -39.326 91.856 1.00 80.50 846 VAL A CA 1
ATOM 6566 C C . VAL A 1 846 ? -44.548 -38.289 91.555 1.00 80.50 846 VAL A C 1
ATOM 6568 O O . VAL A 1 846 ? -44.717 -37.479 90.648 1.00 80.50 846 VAL A O 1
ATOM 6571 N N . GLU A 1 847 ? -43.404 -38.329 92.246 1.00 79.00 847 GLU A N 1
ATOM 6572 C CA . GLU A 1 847 ? -42.317 -37.382 91.965 1.00 79.00 847 GLU A CA 1
ATOM 6573 C C . GLU A 1 847 ? -41.594 -37.642 90.648 1.00 79.00 847 GLU A C 1
ATOM 6575 O O . GLU A 1 847 ? -41.104 -36.699 90.023 1.00 79.00 847 GLU A O 1
ATOM 6580 N N . ALA A 1 848 ? -41.540 -38.893 90.193 1.00 77.69 848 ALA A N 1
ATOM 6581 C CA . ALA A 1 848 ? -41.042 -39.191 88.860 1.00 77.69 848 ALA A CA 1
ATOM 6582 C C . ALA A 1 848 ? -42.030 -38.717 87.789 1.00 77.69 848 ALA A C 1
ATOM 6584 O O . ALA A 1 848 ? -41.612 -38.100 86.811 1.00 77.69 848 ALA A O 1
ATOM 6585 N N . LEU A 1 849 ? -43.337 -38.893 88.021 1.00 80.50 849 LEU A N 1
ATOM 6586 C CA . LEU A 1 849 ? -44.377 -38.378 87.126 1.00 80.50 849 LEU A CA 1
ATOM 6587 C C . LEU A 1 849 ? -44.335 -36.849 87.019 1.00 80.50 849 LEU A C 1
ATOM 6589 O O . LEU A 1 849 ? -44.408 -36.309 85.920 1.00 80.50 849 LEU A O 1
ATOM 6593 N N . ARG A 1 850 ? -44.116 -36.141 88.133 1.00 78.69 850 ARG A N 1
ATOM 6594 C CA . ARG A 1 850 ? -43.996 -34.674 88.140 1.00 78.69 850 ARG A CA 1
ATOM 6595 C C . ARG A 1 850 ? -42.782 -34.168 87.352 1.00 78.69 850 ARG A C 1
ATOM 6597 O O . ARG A 1 850 ? -42.791 -33.047 86.844 1.00 78.69 850 ARG A O 1
ATOM 6604 N N . LYS A 1 851 ? -41.724 -34.978 87.263 1.00 75.12 851 LYS A N 1
ATOM 6605 C CA . LYS A 1 851 ? -40.495 -34.667 86.515 1.00 75.12 851 LYS A CA 1
ATOM 6606 C C . LYS A 1 851 ? -40.542 -35.134 85.058 1.00 75.12 851 LYS A C 1
ATOM 6608 O O . LYS A 1 851 ? -39.706 -34.685 84.270 1.00 75.12 851 LYS A O 1
ATOM 6613 N N . ALA A 1 852 ? -41.481 -36.008 84.698 1.00 69.75 852 ALA A N 1
ATOM 6614 C CA . ALA A 1 852 ? -41.601 -36.549 83.353 1.00 69.75 852 ALA A CA 1
ATOM 6615 C C . ALA A 1 852 ? -41.963 -35.441 82.351 1.00 69.75 852 ALA A C 1
ATOM 6617 O O . ALA A 1 852 ? -42.909 -34.677 82.539 1.00 69.75 852 ALA A O 1
ATOM 6618 N N . ARG A 1 853 ? -41.180 -35.341 81.269 1.00 65.31 853 ARG A N 1
ATOM 6619 C CA . ARG A 1 853 ? -41.371 -34.342 80.201 1.00 65.31 853 ARG A CA 1
ATOM 6620 C C . ARG A 1 853 ? -42.080 -34.895 78.965 1.00 65.31 853 ARG A C 1
ATOM 6622 O O . ARG A 1 853 ? -42.195 -34.167 77.988 1.00 65.31 853 ARG A O 1
ATOM 6629 N N . ALA A 1 854 ? -42.546 -36.140 79.028 1.00 69.12 854 ALA A N 1
ATOM 6630 C CA . ALA A 1 854 ? -43.264 -36.828 77.964 1.00 69.12 854 ALA A CA 1
ATOM 6631 C C . ALA A 1 854 ? -44.492 -37.570 78.537 1.00 69.12 854 ALA A C 1
ATOM 6633 O O . ALA A 1 854 ? -44.510 -37.853 79.742 1.00 69.12 854 ALA A O 1
ATOM 6634 N N . PRO A 1 855 ? -45.528 -37.848 77.717 1.00 75.75 855 PRO A N 1
ATOM 6635 C CA . PRO A 1 855 ? -46.672 -38.677 78.104 1.00 75.75 855 PRO A CA 1
ATOM 6636 C C . PRO A 1 855 ? -46.253 -40.075 78.575 1.00 75.75 855 PRO A C 1
ATOM 6638 O O . PRO A 1 855 ? -45.152 -40.530 78.280 1.00 75.75 855 PRO A O 1
ATOM 6641 N N . LEU A 1 856 ? -47.142 -40.782 79.274 1.00 75.62 856 LEU A N 1
ATOM 6642 C CA . LEU A 1 856 ? -46.918 -42.192 79.604 1.00 75.62 856 LEU A CA 1
ATOM 6643 C C . LEU A 1 856 ? -47.635 -43.089 78.596 1.00 75.62 856 LEU A C 1
ATOM 6645 O O . LEU A 1 856 ? -48.801 -42.849 78.277 1.00 75.62 856 LEU A O 1
ATOM 6649 N N . LEU A 1 857 ? -46.964 -44.150 78.164 1.00 76.88 857 LEU A N 1
ATOM 6650 C CA . LEU A 1 857 ? -47.562 -45.281 77.465 1.00 76.88 857 LEU A CA 1
ATOM 6651 C C . LEU A 1 857 ? -47.925 -46.345 78.500 1.00 76.88 857 LEU A C 1
ATOM 6653 O O . LEU A 1 857 ? -47.097 -46.736 79.322 1.00 76.88 857 LEU A O 1
ATOM 6657 N N . CYS A 1 858 ? -49.181 -46.775 78.491 1.00 75.88 858 CYS A N 1
ATOM 6658 C CA . CYS A 1 858 ? -49.747 -47.720 79.443 1.00 75.88 858 CYS A CA 1
ATOM 6659 C C . CYS A 1 858 ? -50.327 -48.916 78.687 1.00 75.88 858 CYS A C 1
ATOM 6661 O O . CYS A 1 858 ? -51.225 -48.746 77.870 1.00 75.88 858 CYS A O 1
ATOM 6663 N N . ASN A 1 859 ? -49.876 -50.130 78.988 1.00 78.94 859 ASN A N 1
ATOM 6664 C CA . ASN A 1 859 ? -50.445 -51.354 78.423 1.00 78.94 859 ASN A CA 1
ATOM 6665 C C . ASN A 1 859 ? -51.141 -52.169 79.521 1.00 78.94 859 ASN A C 1
ATOM 6667 O O . ASN A 1 859 ? -50.540 -52.448 80.561 1.00 78.94 859 ASN A O 1
ATOM 6671 N N . LEU A 1 860 ? -52.411 -52.527 79.303 1.00 80.25 860 LEU A N 1
ATOM 6672 C CA . LEU A 1 860 ? -53.230 -53.319 80.225 1.00 80.25 860 LEU A CA 1
ATOM 6673 C C . LEU A 1 860 ? -53.474 -54.732 79.656 1.00 80.25 860 LEU A C 1
ATOM 6675 O O . LEU A 1 860 ? -54.240 -54.898 78.707 1.00 80.25 860 LEU A O 1
ATOM 6679 N N . GLY A 1 861 ? -52.884 -55.769 80.263 1.00 65.44 861 GLY A N 1
ATOM 6680 C CA . GLY A 1 861 ? -52.931 -57.175 79.812 1.00 65.44 861 GLY A CA 1
ATOM 6681 C C . GLY A 1 861 ? -53.737 -58.118 80.722 1.00 65.44 861 GLY A C 1
ATOM 6682 O O . GLY A 1 861 ? -53.938 -57.838 81.895 1.00 65.44 861 GLY A O 1
ATOM 6683 N N . ALA A 1 862 ? -54.231 -59.260 80.224 1.00 62.69 862 ALA A N 1
ATOM 6684 C CA . ALA A 1 862 ? -55.066 -60.190 81.008 1.00 62.69 862 ALA A CA 1
ATOM 6685 C C . ALA A 1 862 ? -54.270 -61.347 81.655 1.00 62.69 862 ALA A C 1
ATOM 6687 O O . ALA A 1 862 ? -53.579 -62.064 80.943 1.00 62.69 862 ALA A O 1
ATOM 6688 N N . GLU A 1 863 ? -54.445 -61.610 82.961 1.00 57.56 863 GLU A N 1
ATOM 6689 C CA . GLU A 1 863 ? -53.874 -62.789 83.647 1.00 57.56 863 GLU A CA 1
ATOM 6690 C C . GLU A 1 863 ? -54.917 -63.500 84.548 1.00 57.56 863 GLU A C 1
ATOM 6692 O O . GLU A 1 863 ? -55.838 -62.872 85.075 1.00 57.56 863 GLU A O 1
ATOM 6697 N N . ARG A 1 864 ? -54.831 -64.836 84.698 1.00 52.88 864 ARG A N 1
ATOM 6698 C CA . ARG A 1 864 ? -55.723 -65.659 85.547 1.00 52.88 864 ARG A CA 1
ATOM 6699 C C . ARG A 1 864 ? -54.956 -66.196 86.755 1.00 52.88 864 ARG A C 1
ATOM 6701 O O . ARG A 1 864 ? -54.106 -67.060 86.587 1.00 52.88 864 ARG A O 1
ATOM 6708 N N . THR A 1 865 ? -55.325 -65.787 87.967 1.00 52.12 865 THR A N 1
ATOM 6709 C CA . THR A 1 865 ? -54.640 -66.237 89.193 1.00 52.12 865 THR A CA 1
ATOM 6710 C C . THR A 1 865 ? -55.322 -67.414 89.916 1.00 52.12 865 THR A C 1
ATOM 6712 O O . THR A 1 865 ? -54.653 -68.079 90.693 1.00 52.12 865 THR A O 1
ATOM 6715 N N . THR A 1 866 ? -56.596 -67.759 89.640 1.00 53.75 866 THR A N 1
ATOM 6716 C CA . THR A 1 866 ? -57.238 -69.074 89.952 1.00 53.75 866 THR A CA 1
ATOM 6717 C C . THR A 1 866 ? -58.522 -69.304 89.115 1.00 53.75 866 THR A C 1
ATOM 6719 O O . THR A 1 866 ? -59.084 -68.335 88.598 1.00 53.75 866 THR A O 1
ATOM 6722 N N . PRO A 1 867 ? -59.051 -70.547 88.978 1.00 50.00 867 PRO A N 1
ATOM 6723 C CA . PRO A 1 867 ? -60.190 -70.858 88.094 1.00 50.00 867 PRO A CA 1
ATOM 6724 C C . PRO A 1 867 ? -61.533 -70.179 88.429 1.00 50.00 867 PRO A C 1
ATOM 6726 O O . PRO A 1 867 ? -62.400 -70.124 87.561 1.00 50.00 867 PRO A O 1
ATOM 6729 N N . GLN A 1 868 ? -61.739 -69.677 89.656 1.00 50.62 868 GLN A N 1
ATOM 6730 C CA . GLN A 1 868 ? -63.066 -69.244 90.139 1.00 50.62 868 GLN A CA 1
ATOM 6731 C C . GLN A 1 868 ? -63.154 -67.797 90.669 1.00 50.62 868 GLN A C 1
ATOM 6733 O O . GLN A 1 868 ? -64.230 -67.376 91.088 1.00 50.62 868 GLN A O 1
ATOM 6738 N N . LYS A 1 869 ? -62.093 -66.980 90.600 1.00 48.22 869 LYS A N 1
ATOM 6739 C CA . LYS A 1 869 ? -62.173 -65.531 90.889 1.00 48.22 869 LYS A CA 1
ATOM 6740 C C . LYS A 1 869 ? -61.368 -64.725 89.863 1.00 48.22 869 LYS A C 1
ATOM 6742 O O . LYS A 1 869 ? -60.149 -64.821 89.817 1.00 48.22 869 LYS A O 1
ATOM 6747 N N . LYS A 1 870 ? -62.053 -63.916 89.042 1.00 46.53 870 LYS A N 1
ATOM 6748 C CA . LYS A 1 870 ? -61.436 -62.945 88.117 1.00 46.53 870 LYS A CA 1
ATOM 6749 C C . LYS A 1 870 ? -61.138 -61.632 88.848 1.00 46.53 870 LYS A C 1
ATOM 6751 O O . LYS A 1 870 ? -62.071 -60.861 89.047 1.00 46.53 870 LYS A O 1
ATOM 6756 N N . LYS A 1 871 ? -59.873 -61.405 89.210 1.00 49.78 871 LYS A N 1
ATOM 6757 C CA . LYS A 1 871 ? -59.222 -60.116 89.546 1.00 49.78 871 LYS A CA 1
ATOM 6758 C C . LYS A 1 871 ? -57.706 -60.365 89.410 1.00 49.78 871 LYS A C 1
ATOM 6760 O O . LYS A 1 871 ? -57.237 -61.285 90.067 1.00 49.78 871 LYS A O 1
ATOM 6765 N N . ASP A 1 872 ? -56.888 -59.757 88.548 1.00 47.38 872 ASP A N 1
ATOM 6766 C CA . ASP A 1 872 ? -56.853 -58.440 87.891 1.00 47.38 872 ASP A CA 1
ATOM 6767 C C . ASP A 1 872 ? -55.949 -58.502 86.625 1.00 47.38 872 ASP A C 1
ATOM 6769 O O . ASP A 1 872 ? -55.418 -59.561 86.292 1.00 47.38 872 ASP A O 1
ATOM 6773 N N . ARG A 1 873 ? -55.769 -57.375 85.917 1.00 61.66 873 ARG A N 1
ATOM 6774 C CA . ARG A 1 873 ? -54.907 -57.235 84.728 1.00 61.66 873 ARG A CA 1
ATOM 6775 C C . ARG A 1 873 ? -53.494 -56.732 85.064 1.00 61.66 873 ARG A C 1
ATOM 6777 O O . ARG A 1 873 ? -53.364 -55.806 85.863 1.00 61.66 873 ARG A O 1
ATOM 6784 N N . LEU A 1 874 ? -52.470 -57.314 84.424 1.00 65.06 874 LEU A N 1
ATOM 6785 C CA . LEU A 1 874 ? -51.095 -56.796 84.399 1.00 65.06 874 LEU A CA 1
ATOM 6786 C C . LEU A 1 874 ? -51.115 -55.389 83.795 1.00 65.06 874 LEU A C 1
ATOM 6788 O O . LEU A 1 874 ? -51.779 -55.165 82.784 1.00 65.06 874 LEU A O 1
ATOM 6792 N N . ALA A 1 875 ? -50.394 -54.455 84.405 1.00 67.00 875 ALA A N 1
ATOM 6793 C CA . ALA A 1 875 ? -50.142 -53.145 83.827 1.00 67.00 875 ALA A CA 1
ATOM 6794 C C . ALA A 1 875 ? -48.645 -53.019 83.550 1.00 67.00 875 ALA A C 1
ATOM 6796 O O . ALA A 1 875 ? -47.842 -53.517 84.335 1.00 67.00 875 ALA A O 1
ATOM 6797 N N . SER A 1 876 ? -48.289 -52.353 82.459 1.00 72.69 876 SER A N 1
ATOM 6798 C CA . SER A 1 876 ? -46.940 -51.846 82.217 1.00 72.69 876 SER A CA 1
ATOM 6799 C C . SER A 1 876 ? -47.051 -50.367 81.885 1.00 72.69 876 SER A C 1
ATOM 6801 O O . SER A 1 876 ? -47.914 -49.984 81.092 1.00 72.69 876 SER A O 1
ATOM 6803 N N . VAL A 1 877 ? -46.224 -49.541 82.526 1.00 73.44 877 VAL A N 1
ATOM 6804 C CA . VAL A 1 877 ? -46.191 -48.094 82.292 1.00 73.44 877 VAL A CA 1
ATOM 6805 C C . VAL A 1 877 ? -44.768 -47.681 81.946 1.00 73.44 877 VAL A C 1
ATOM 6807 O O . VAL A 1 877 ? -43.837 -47.954 82.700 1.00 73.44 877 VAL A O 1
ATOM 6810 N N . ALA A 1 878 ? -44.606 -46.991 80.823 1.00 68.75 878 ALA A N 1
ATOM 6811 C CA . ALA A 1 878 ? -43.338 -46.425 80.379 1.00 68.75 878 ALA A CA 1
ATOM 6812 C C . ALA A 1 878 ? -43.516 -44.947 80.010 1.00 68.75 878 ALA A C 1
ATOM 6814 O O . ALA A 1 878 ? -44.610 -44.512 79.654 1.00 68.75 878 ALA A O 1
ATOM 6815 N N . VAL A 1 879 ? -42.443 -44.164 80.104 1.00 64.75 879 VAL A N 1
ATOM 6816 C CA . VAL A 1 879 ? -42.415 -42.801 79.553 1.00 64.75 879 VAL A CA 1
ATOM 6817 C C . VAL A 1 879 ? -42.230 -42.923 78.037 1.00 64.75 879 VAL A C 1
ATOM 6819 O O . VAL A 1 879 ? -41.349 -43.670 77.613 1.00 64.75 879 VAL A O 1
ATOM 6822 N N . ALA A 1 880 ? -43.094 -42.254 77.268 1.00 56.06 880 ALA A N 1
ATOM 6823 C CA . ALA A 1 880 ? -43.109 -42.275 75.803 1.00 56.06 880 ALA A CA 1
ATOM 6824 C C . ALA A 1 880 ? -41.817 -41.736 75.177 1.00 56.06 880 ALA A C 1
ATOM 6826 O O . ALA A 1 880 ? -41.242 -40.773 75.746 1.00 56.06 880 ALA A O 1
#

Mean predicted aligned error: 19.95 Å

Secondary structure (DSSP, 8-state):
-HHHHHHHTTT--GGGTHHHHHHHHHHHTS--SEE-TT--TTTT---EE--EEPTT---EEEEEEEEEEE-STTEEEETTEEEE--STT-HHHHHHHHHHHHHHHHTT----TT---S--EEEEEEEESSS-STT-HHHHHHHHHHHHTTSHHHHHHHHHSTT----EEEEEEEE-TTS-HHHHHHHHHHHHHHHGGGTEEEEEEEEEEEEESEE-HHHHHHHHHHHS-PEE---HHHHHHSSS-EE---HHHH-TTEEEEEEE-TTS-EEEEEEEEHHHHHHH--TTT-SB---HHHHHT-SSHHHHHHHH-HHHHHH-EEEEEEEEES--TTS--HHHHHHHHHHHHHHHS-TTS-GGG-SEE---HHHHHHHHHHT---EEEEEETTTTEEEEEEEEETTTTEEEEEEE---GGGTTTSHHHHHHHHHHHHS-TTS-EEEEEEEEESSS-EEEPPPEEEEE-TTPPEEE--TT-TT---TTPPPGGGTS---SS--EEE--S--SSTTTSPPSS-EEE-HHHHHT-------HHHHHHHHHHHHHHHSHHHHHHHHHHHHHHHHHHHHHHHHHHHHHHHHHHHHHHHHHHHHHHHHHHHHHHHHHTTSS--EEGGGSPTT-EEEEEEEEEEPPPPTT----TTHHHHHTS-GGGSSPEEEEEESSS--EEEEEPPHHHHHHHHTTGGGSEEEEETTTTEEEEEPPPSSSS--EEEEEPPPEEEE-TTS-EEEE--EEEEE-SSGGGHHHHHHHHHHHHHHHHHTTTSS-EE-PPPPGGG-EEGGGSPSEEEEEEEEEEEEETTEEEEEEEEEEB-TTSSBS-S--EEEE-HHHHHHHHHTTHHHHHHH--SPEEEEEEE--SSTT----EEEEEEE-

Organism: NCBI:txid231223

Solvent-accessible surface area (backbone atoms only — not comparable to full-atom values): 47654 Å² total; per-residue (Å²): 118,74,70,64,54,58,50,62,78,65,75,65,55,76,84,70,37,55,65,61,44,51,62,53,49,23,40,74,76,33,58,43,26,19,63,53,67,78,54,58,56,65,70,85,49,79,47,41,21,46,70,38,80,41,87,95,54,70,72,37,36,48,34,42,30,35,29,36,70,29,46,63,85,35,42,42,77,56,94,88,42,49,35,61,28,78,61,92,90,17,45,46,54,54,51,37,50,52,53,46,49,21,50,31,59,30,67,72,44,77,92,47,93,85,62,82,72,73,73,49,55,44,80,77,46,52,40,59,55,86,59,73,57,81,87,35,43,68,54,49,51,50,51,49,34,31,61,78,54,71,34,54,27,61,51,38,35,41,69,77,40,73,93,63,69,68,43,24,36,39,33,28,43,30,37,39,62,88,46,57,46,69,59,46,44,72,16,45,56,46,24,47,62,52,32,33,88,73,11,20,42,76,44,35,39,30,36,32,39,58,24,23,19,24,61,38,46,68,59,42,52,52,45,38,40,74,73,70,65,30,39,80,68,40,56,73,44,55,27,74,66,61,88,46,42,21,33,47,79,43,47,67,76,68,37,80,54,43,49,43,35,27,37,68,46,97,89,68,43,52,34,38,41,39,40,28,23,52,61,58,45,40,71,67,34,41,91,76,90,44,67,64,29,30,35,62,36,46,68,59,55,32,87,51,65,69,61,40,51,49,66,68,31,67,58,23,53,65,16,7,35,23,32,44,37,37,36,40,44,60,73,53,68,88,75,59,44,66,63,52,55,47,50,58,51,51,55,57,42,46,76,60,42,47,86,88,50,55,54,76,65,25,49,23,29,31,39,22,45,52,55,32,42,48,42,48,48,74,53,46,64,23,16,29,30,41,37,33,54,77,76,49,35,35,35,40,34,52,34,30,28,72,72,66,62,32,32,27,28,38,50,46,67,59,60,86,94,43,69,81,92,22,44,67,45,30,52,53,30,47,46,26,38,57,29,47,22,66,18,50,32,32,34,42,35,35,68,43,70,59,96,91,47,71,43,68,50,75,70,39,24,29,38,42,45,96,84,37,50,16,47,53,45,44,18,87,44,64,62,58,64,56,87,88,58,66,69,53,53,78,60,53,54,68,54,89,28,41,35,77,35,77,40,84,70,68,68,92,48,74,29,74,61,80,49,96,36,57,72,46,79,41,60,73,68,25,74,76,52,55,79,72,63,82,51,63,79,66,45,52,55,52,51,47,57,48,52,61,53,68,50,38,68,62,53,49,54,51,50,47,53,49,53,51,52,52,47,51,52,49,53,51,48,50,49,51,49,50,55,49,48,50,53,49,51,53,52,50,52,50,50,50,55,49,52,52,49,27,50,51,44,44,48,52,46,54,49,57,72,65,49,96,63,69,48,53,62,78,78,51,69,55,80,40,51,30,33,54,48,25,36,37,40,68,54,78,79,65,98,76,77,81,87,61,90,64,57,66,64,58,56,72,74,48,75,74,76,78,44,34,43,32,35,34,27,41,74,90,43,87,63,73,46,41,24,43,39,49,74,43,54,43,52,40,48,63,77,46,44,90,72,34,49,74,51,72,43,80,91,77,43,30,34,40,34,25,47,58,66,80,82,91,44,53,64,37,27,36,30,36,38,66,73,46,74,44,72,46,101,85,72,47,80,48,73,48,52,51,58,44,65,76,38,34,38,47,73,87,46,34,68,58,42,35,47,49,29,48,48,56,54,44,55,59,57,48,71,70,68,53,48,34,38,85,46,86,60,71,58,80,88,71,47,43,48,55,72,78,51,82,72,46,47,24,42,27,49,37,34,23,69,46,70,60,94,88,39,81,43,56,33,39,27,37,19,51,38,43,101,86,72,46,66,73,53,92,65,66,43,44,27,35,42,76,45,52,48,48,32,42,45,74,64,56,31,73,68,36,52,74,67,35,69,36,33,34,38,36,38,34,41,88,58,83,84,54,100,87,57,97,74,56,47,51,47,47,65,46,77,99

Sequence (880 aa):
MAVQATFQSMGLRVEKAVAAHLLLENTHESNLVSDIARVDYLAGNLGRTHLRPLEGLSTFVDDVYVFGYLRREDCVVRGGSLSCTTGEGGAAKNTIHRIANAVYESVGKAPDGSTRGHIQTNLVHTVAVRERTEGSAIRETIARIEFDTQEKALGKWRELYPGDEPAGLFVAKVDVSEIPMGELQASLPAFERHLLPYGYGLYSIDYTRDFSGVLDRETLVEHLCAFEGFREQGDLADAMRAGTPTILENTDSVGNHVCTWVCTSEGGYTVRTKIYNKVVSNFEAGEVREPIGGHLADYVDCPNQHLRQTFLHPDVQARGCTRIEISLYACSGWDLSAETAIEVVEEALALVSPQDLPEEEGLFVVQPPAKQWENLAACLDRCLVLADRPQGTIFVAWYAHTTTGRVSGVRVRPTKANADASWERAVEWAAADFGFRACPIFRVDILAADEEGVELGPLRCYTKDADAGTILAASKRPTQLHPDGPNPETLLPSSAAVSWVWRTAKCHAVGKDFSAFHLHEVPEIAEGRTISTLSTRNREKRLQEIRDAASAEDWRRCAWKWLEAERQLHEEEQRRRAEELDRIAQLVAAGRQFAEKSRETAIDVGTALGVGGTGKVADLAAGRKWVVLGFRRAAQQGADAQQGANAQQEADAQPWRKNPRVVLRGAVDPDTVVVWATKGLGAILDGCADLFESKTDNRHGRTTYWLPPAGRFARLEIEIEPTRVFQSRDGRQISWNPIRVVVAPDPQRLAALQALAEKEQEYKEAKQRAILLEAPAPKPMDTTKAIDLPPGEYICRRYASTTFRGAPRTLLFLVPTGENGEPTTDIETPTYGHFLEKEVGTLGGVEALRKARAPLLCNLGAERTTPQKKKDRLASVAVA

pLDDT: mean 75.6, std 16.78, range [29.03, 97.38]

Nearest PDB structures (foldseek):
  7zmv-assembly4_E  TM=2.378E-01  e=7.658E-02  Lama glama
  2zho-assembly2_C  TM=3.302E-01  e=3.471E-01  Thermus thermophilus
  2zho-assembly3_E  TM=2.548E-01  e=1.340E-01  Thermus thermophilus
  7z19-assembly1_G  TM=2.590E-01  e=6.742E+00  Escherichia coli

Radius of gyration: 51.98 Å; Cα contacts (8 Å, |Δi|>4): 1659; chains: 1; bounding box: 104×102×148 Å

Foldseek 3Di:
DVPVVVVVVQPDDPLRCVLLCLLQVCVPPFVQFFACQPQPLCPPFPFFFAWAFFPPFDKFWFKWKKKFFDFPVQWDQDPNFIDGADDDVRPQVVLQVLLQVLQCVLLVHDVDVVPPPFWGKHWPDKHFPPDDCPPDLQSLLVVVLCVLVVNQLVVLCCVVPPPTDGGIMIMMIIGPRVPGRQSSLSSVVSSQVSQRNNSMGTFKIKIKGKTFFAAPPVLLVCLCVVPVVEDEDDDNNRQLPVQGKYWYPCCLAQPPFKTWIWHQAPVRWTKIKIKGQPLVCQVADPPPRDLEAGCLLCQQFPPRPSSNCSCPRPSCQFFNMMMIIMITGSDDSVRDDPVVSVRVVVRVSCSQRPPPDDRSRGNGTRRGLQSSLQSSLVSFAHWEWEAELVVQKIWIFRHHHNSNSHTYTAIDHFDPVQRPPQSVLLSQQRCQQAPWARHKYKYKYFPDDDPVFTDIDAIWIKHWPNPGAHEDAGRHCRQDADVPGDDSCSNNNDDNGHHYDGDHDGDPGRRPDHHPIHIDIDVVVRVVTDSPRVDCVVVVVVVVVVVVCVVVVVVVVVVVVVVVVVVVVVVVVVVVVVVVVVVVVVVVVVVVVLVVQQVVLVVVQVVQVVDPDAAAPQVDDAQFKKWWFKKKAFADDDPPDDDDPVVVVVCVVDVQNGFIWTWIATPVHRDIHIYTDDPLRRQLCVLCVVQWDWDADPVRRMIMTGHGPDDQWDIWMKGWHDWDWDQDPVRDIDTDTQIQTPGGRDNVCNVVSRVSSVVVVVVVVVVVQFFQEEDEDDDPVQADELARDDFAKWKFRYKYWDADPNRIWIWTFTFHADPVRHGPDPHTHTYTYPQVQVQCVVCVHPVSSVVQRGIKMKGWAADDPDDPDDDDTHIHIDGD